Protein AF-A0A812MUP0-F1 (afdb_monomer_lite)

pLDDT: mean 73.09, std 19.51, range [23.52, 96.81]

Structure (mmCIF, N/CA/C/O backbone):
data_AF-A0A812MUP0-F1
#
_entry.id   AF-A0A812MUP0-F1
#
loop_
_atom_site.group_PDB
_atom_site.id
_atom_site.type_symbol
_atom_site.label_atom_id
_atom_site.label_alt_id
_atom_site.label_comp_id
_atom_site.label_asym_id
_atom_site.label_entity_id
_atom_site.label_seq_id
_atom_site.pdbx_PDB_ins_code
_atom_site.Cartn_x
_atom_site.Cartn_y
_atom_site.Cartn_z
_atom_site.occupancy
_atom_site.B_iso_or_equiv
_atom_site.auth_seq_id
_atom_site.auth_comp_id
_atom_site.auth_asym_id
_atom_site.auth_atom_id
_atom_site.pdbx_PDB_model_num
ATOM 1 N N . MET A 1 1 ? 21.883 13.755 46.012 1.00 43.38 1 MET A N 1
ATOM 2 C CA . MET A 1 1 ? 20.594 14.328 45.568 1.00 43.38 1 MET A CA 1
ATOM 3 C C . MET A 1 1 ? 20.343 13.965 44.116 1.00 43.38 1 MET A C 1
ATOM 5 O O . MET A 1 1 ? 21.304 13.904 43.358 1.00 43.38 1 MET A O 1
ATOM 9 N N . GLU A 1 2 ? 19.091 13.709 43.738 1.00 39.81 2 GLU A N 1
ATOM 10 C CA . GLU A 1 2 ? 18.694 13.567 42.329 1.00 39.81 2 GLU A CA 1
ATOM 11 C C . GLU A 1 2 ? 18.745 14.935 41.617 1.00 39.81 2 GLU A C 1
ATOM 13 O O . GLU A 1 2 ? 18.553 15.960 42.284 1.00 39.81 2 GLU A O 1
ATOM 18 N N . PRO A 1 3 ? 19.062 14.989 40.305 1.00 50.59 3 PRO A N 1
ATOM 19 C CA . PRO A 1 3 ? 19.098 16.244 39.559 1.00 50.59 3 PRO A CA 1
ATOM 20 C C . PRO A 1 3 ? 17.724 16.923 39.541 1.00 50.59 3 PRO A C 1
ATOM 22 O O . PRO A 1 3 ? 16.705 16.227 39.544 1.00 50.59 3 PRO A O 1
ATOM 25 N N . PRO A 1 4 ? 17.669 18.268 39.483 1.00 54.47 4 PRO A N 1
ATOM 26 C CA . PRO A 1 4 ? 16.410 18.990 39.400 1.00 54.47 4 PRO A CA 1
ATOM 27 C C . PRO A 1 4 ? 15.641 18.506 38.173 1.00 54.47 4 PRO A C 1
ATOM 29 O O . PRO A 1 4 ? 16.189 18.448 37.070 1.00 54.47 4 PRO A O 1
ATOM 32 N N . CYS A 1 5 ? 14.388 18.108 38.365 1.00 54.19 5 CYS A N 1
ATOM 33 C CA . CYS A 1 5 ? 13.593 17.572 37.275 1.00 54.19 5 CYS A CA 1
ATOM 34 C C . CYS A 1 5 ? 13.221 18.684 36.284 1.00 54.19 5 CYS A C 1
ATOM 36 O O . CYS A 1 5 ? 12.899 19.801 36.686 1.00 54.19 5 CYS A O 1
ATOM 38 N N . ALA A 1 6 ? 13.255 18.379 34.987 1.00 50.84 6 ALA A N 1
ATOM 39 C CA . ALA A 1 6 ? 12.972 19.342 33.929 1.00 50.84 6 ALA A CA 1
ATOM 40 C C . ALA A 1 6 ? 11.845 18.826 33.023 1.00 50.84 6 ALA A C 1
ATOM 42 O O . ALA A 1 6 ? 11.744 17.623 32.778 1.00 50.84 6 ALA A O 1
ATOM 43 N N . TRP A 1 7 ? 10.983 19.726 32.543 1.00 43.50 7 TRP A N 1
ATOM 44 C CA . TRP A 1 7 ? 9.843 19.360 31.693 1.00 43.50 7 TRP A CA 1
ATOM 45 C C . TRP A 1 7 ? 10.206 19.449 30.203 1.00 43.50 7 TRP A C 1
ATOM 47 O O . TRP A 1 7 ? 10.744 20.468 29.761 1.00 43.50 7 TRP A O 1
ATOM 57 N N . ASP A 1 8 ? 9.907 18.389 29.440 1.00 42.91 8 ASP A N 1
ATOM 58 C CA . ASP A 1 8 ? 10.021 18.332 27.976 1.00 42.91 8 ASP A CA 1
ATOM 59 C C . ASP A 1 8 ? 8.611 18.242 27.359 1.00 42.91 8 ASP A C 1
ATOM 61 O O . ASP A 1 8 ? 7.839 17.327 27.646 1.00 42.91 8 ASP A O 1
ATOM 65 N N . HIS A 1 9 ? 8.248 19.219 26.529 1.00 40.03 9 HIS A N 1
ATOM 66 C CA . HIS A 1 9 ? 6.878 19.452 26.055 1.00 40.03 9 HIS A CA 1
ATOM 67 C C . HIS A 1 9 ? 6.419 18.499 24.932 1.00 40.03 9 HIS A C 1
ATOM 69 O O . HIS A 1 9 ? 5.307 18.643 24.424 1.00 40.03 9 HIS A O 1
ATOM 75 N N . LEU A 1 10 ? 7.246 17.530 24.520 1.00 35.38 10 LEU A N 1
ATOM 76 C CA . LEU A 1 10 ? 6.966 16.642 23.381 1.00 35.38 10 LEU A CA 1
ATOM 77 C C . LEU A 1 10 ? 6.375 15.266 23.741 1.00 35.38 10 LEU A C 1
ATOM 79 O O . LEU A 1 10 ? 6.055 14.498 22.834 1.00 35.38 10 LEU A O 1
ATOM 83 N N . VAL A 1 11 ? 6.156 14.947 25.023 1.00 36.50 11 VAL A N 1
ATOM 84 C CA . VAL A 1 11 ? 5.531 13.673 25.435 1.00 36.50 11 VAL A CA 1
ATOM 85 C C . VAL A 1 11 ? 4.128 13.919 25.992 1.00 36.50 11 VAL A C 1
ATOM 87 O O . VAL A 1 11 ? 3.921 14.101 27.189 1.00 36.50 11 VAL A O 1
ATOM 90 N N . ALA A 1 12 ? 3.130 13.916 25.109 1.00 30.41 12 ALA A N 1
ATOM 91 C CA . ALA A 1 12 ? 1.728 13.887 25.508 1.00 30.41 12 ALA A CA 1
ATOM 92 C C . ALA A 1 12 ? 1.325 12.455 25.907 1.00 30.41 12 ALA A C 1
ATOM 94 O O . ALA A 1 12 ? 1.117 11.597 25.049 1.00 30.41 12 ALA A O 1
ATOM 95 N N . GLY A 1 13 ? 1.194 12.199 27.210 1.00 37.12 13 GLY A N 1
ATOM 96 C CA . GLY A 1 13 ? 0.619 10.960 27.740 1.00 37.12 13 GLY A CA 1
ATOM 97 C C . GLY A 1 13 ? 1.237 10.556 29.074 1.00 37.12 13 GLY A C 1
ATOM 98 O O . GLY A 1 13 ? 2.383 10.131 29.112 1.00 37.12 13 GLY A O 1
ATOM 99 N N . LEU A 1 14 ? 0.460 10.705 30.150 1.00 33.75 14 LEU A N 1
ATOM 100 C CA . LEU A 1 14 ? 0.768 10.361 31.544 1.00 33.75 14 LEU A CA 1
ATOM 101 C C . LEU A 1 14 ? 1.883 9.314 31.753 1.00 33.75 14 LEU A C 1
ATOM 103 O O . LEU A 1 14 ? 1.656 8.124 31.530 1.00 33.75 14 LEU A O 1
ATOM 107 N N . LYS A 1 15 ? 3.019 9.758 32.313 1.00 30.95 15 LYS A N 1
ATOM 108 C CA . LYS A 1 15 ? 3.744 9.105 33.422 1.00 30.95 15 LYS A CA 1
ATOM 109 C C . LYS A 1 15 ? 4.860 10.012 33.969 1.00 30.95 15 LYS A C 1
ATOM 111 O O . LYS A 1 15 ? 5.646 10.544 33.199 1.00 30.95 15 LYS A O 1
ATOM 116 N N . SER A 1 16 ? 4.829 10.163 35.298 1.00 33.00 16 SER A N 1
ATOM 117 C CA . SER A 1 16 ? 5.897 10.433 36.281 1.00 33.00 16 SER A CA 1
ATOM 118 C C . SER A 1 16 ? 7.190 11.124 35.840 1.00 33.00 16 SER A C 1
ATOM 120 O O . SER A 1 16 ? 7.868 10.659 34.930 1.00 33.00 16 SER A O 1
ATOM 122 N N . TRP A 1 17 ? 7.589 12.125 36.633 1.00 40.31 17 TRP A N 1
ATOM 123 C CA . TRP A 1 17 ? 8.959 12.618 36.782 1.00 40.31 17 TRP A CA 1
ATOM 124 C C . TRP A 1 17 ? 10.017 11.551 36.492 1.00 40.31 17 TRP A C 1
ATOM 126 O O . TRP A 1 17 ? 10.084 10.528 37.174 1.00 40.31 17 TRP A O 1
ATOM 136 N N . VAL A 1 18 ? 10.850 11.810 35.489 1.00 36.22 18 VAL A N 1
ATOM 137 C CA . VAL A 1 18 ? 12.078 11.056 35.249 1.00 36.22 18 VAL A CA 1
ATOM 138 C C . VAL A 1 18 ? 13.220 12.056 35.432 1.00 36.22 18 VAL A C 1
ATOM 140 O O . VAL A 1 18 ? 13.153 13.128 34.820 1.00 36.22 18 VAL A O 1
ATOM 143 N N . PRO A 1 19 ? 14.245 11.773 36.260 1.00 37.75 19 PRO A N 1
ATOM 144 C CA . PRO A 1 19 ? 15.435 12.618 36.323 1.00 37.75 19 PRO A CA 1
ATOM 145 C C . PRO A 1 19 ? 15.946 12.822 34.898 1.00 37.75 19 PRO A C 1
ATOM 147 O O . PRO A 1 19 ? 16.045 11.852 34.146 1.00 37.75 19 PRO A O 1
ATOM 150 N N . ALA A 1 20 ? 16.186 14.075 34.499 1.00 40.34 20 ALA A N 1
ATOM 151 C CA . ALA A 1 20 ? 16.447 14.418 33.104 1.00 40.34 20 ALA A CA 1
ATOM 152 C C . ALA A 1 20 ? 17.605 13.568 32.553 1.00 40.34 20 ALA A C 1
ATOM 154 O O . ALA A 1 20 ? 18.774 13.840 32.816 1.00 40.34 20 ALA A O 1
ATOM 155 N N . THR A 1 21 ? 17.294 12.533 31.767 1.00 38.62 21 THR A N 1
ATOM 156 C CA . THR A 1 21 ? 18.315 11.660 31.169 1.00 38.62 21 THR A CA 1
ATOM 157 C C . THR A 1 21 ? 19.158 12.411 30.138 1.00 38.62 21 THR A C 1
ATOM 159 O O . THR A 1 21 ? 20.252 11.962 29.800 1.00 38.62 21 THR A O 1
ATOM 162 N N . ARG A 1 22 ? 18.673 13.566 29.645 1.00 42.12 22 ARG A N 1
ATOM 163 C CA . ARG A 1 22 ? 19.412 14.549 28.838 1.00 42.12 22 ARG A CA 1
ATOM 164 C C . ARG A 1 22 ? 18.889 15.965 29.100 1.00 42.12 22 ARG A C 1
ATOM 166 O O . ARG A 1 22 ? 17.697 16.209 28.961 1.00 42.12 22 ARG A O 1
ATOM 173 N N . TRP A 1 23 ? 19.784 16.899 29.419 1.00 47.06 23 TRP A N 1
ATOM 174 C CA . TRP A 1 23 ? 19.474 18.331 29.475 1.00 47.06 23 TRP A CA 1
ATOM 175 C C . TRP A 1 23 ? 19.557 18.923 28.064 1.00 47.06 23 TRP A C 1
ATOM 177 O O . TRP A 1 23 ? 20.552 18.713 27.368 1.00 47.06 23 TRP A O 1
ATOM 187 N N . SER A 1 24 ? 18.526 19.638 27.618 1.00 51.41 24 SER A N 1
ATOM 188 C CA . SER A 1 24 ? 18.479 20.278 26.296 1.00 51.41 24 SER A CA 1
ATOM 189 C C . SER A 1 24 ? 18.140 21.768 26.394 1.00 51.41 24 SER A C 1
ATOM 191 O O . SER A 1 24 ? 17.620 22.238 27.406 1.00 51.41 24 SER A O 1
ATOM 193 N N . ASN A 1 25 ? 18.338 22.511 25.303 1.00 47.09 25 ASN A N 1
ATOM 194 C CA . ASN A 1 25 ? 17.938 23.922 25.219 1.00 47.09 25 ASN A CA 1
ATOM 195 C C . ASN A 1 25 ? 16.405 24.124 25.274 1.00 47.09 25 ASN A C 1
ATOM 197 O O . ASN A 1 25 ? 15.942 25.258 25.267 1.00 47.09 25 ASN A O 1
ATOM 201 N N . ARG A 1 26 ? 15.610 23.044 25.300 1.00 49.38 26 ARG A N 1
ATOM 202 C CA . ARG A 1 26 ? 14.137 23.067 25.339 1.00 49.38 26 ARG A CA 1
ATOM 203 C C . ARG A 1 26 ? 13.549 22.657 26.691 1.00 49.38 26 ARG A C 1
ATOM 205 O O . ARG A 1 26 ? 12.330 22.622 26.829 1.00 49.38 26 ARG A O 1
ATOM 212 N N . THR A 1 27 ? 14.399 22.340 27.663 1.00 58.66 27 THR A N 1
ATOM 213 C CA . THR A 1 27 ? 13.979 21.928 29.007 1.00 58.66 27 THR A CA 1
ATOM 214 C C . THR A 1 27 ? 13.732 23.149 29.890 1.00 58.66 27 THR A C 1
ATOM 216 O O . THR A 1 27 ? 14.514 24.105 29.857 1.00 58.66 27 THR A O 1
ATOM 219 N N . ALA A 1 28 ? 12.646 23.112 30.664 1.00 61.97 28 ALA A N 1
ATOM 220 C CA . ALA A 1 28 ? 12.281 24.165 31.609 1.00 61.97 28 ALA A CA 1
ATOM 221 C C . ALA A 1 28 ? 12.475 23.702 33.061 1.00 61.97 28 ALA A C 1
ATOM 223 O O . ALA A 1 28 ? 12.063 22.593 33.414 1.00 61.97 28 ALA A O 1
ATOM 224 N N . LEU A 1 29 ? 13.071 24.563 33.889 1.00 72.19 29 LEU A N 1
ATOM 225 C CA . LEU A 1 29 ? 13.247 24.368 35.329 1.00 72.19 29 LEU A CA 1
ATOM 226 C C . LEU A 1 29 ? 12.380 25.367 36.102 1.00 72.19 29 LEU A C 1
ATOM 228 O O . LEU A 1 29 ? 12.530 26.575 35.911 1.00 72.19 29 LEU A O 1
ATOM 232 N N . PHE A 1 30 ? 11.514 24.870 36.986 1.00 75.69 30 PHE A N 1
ATOM 233 C CA . PHE A 1 30 ? 10.641 25.695 37.826 1.00 75.69 30 PHE A CA 1
ATOM 234 C C . PHE A 1 30 ? 11.226 25.839 39.230 1.00 75.69 30 PHE A C 1
ATOM 236 O O . PHE A 1 30 ? 11.619 24.849 39.851 1.00 75.69 30 PHE A O 1
ATOM 243 N N . PHE A 1 31 ? 11.282 27.067 39.735 1.00 77.94 31 PHE A N 1
ATOM 244 C CA . PHE A 1 31 ? 11.858 27.360 41.043 1.00 77.94 31 PHE A CA 1
ATOM 245 C C . PHE A 1 31 ? 11.156 28.527 41.732 1.00 77.94 31 PHE A C 1
ATOM 247 O O . PHE A 1 31 ? 10.512 29.361 41.092 1.00 77.94 31 PHE A O 1
ATOM 254 N N . MET A 1 32 ? 11.314 28.589 43.050 1.00 76.56 32 MET A N 1
ATOM 255 C CA . MET A 1 32 ? 10.812 29.661 43.898 1.00 76.56 32 MET A CA 1
ATOM 256 C C . MET A 1 32 ? 11.964 30.221 44.749 1.00 76.56 32 MET A C 1
ATOM 258 O O . MET A 1 32 ? 12.550 29.473 45.537 1.00 76.56 32 MET A O 1
ATOM 262 N N . PRO A 1 33 ? 12.342 31.497 44.569 1.00 77.62 33 PRO A N 1
ATOM 263 C CA . PRO A 1 33 ? 13.448 32.122 45.285 1.00 77.62 33 PRO A CA 1
ATOM 264 C C . PRO A 1 33 ? 13.070 32.397 46.744 1.00 77.62 33 PRO A C 1
ATOM 266 O O . PRO A 1 33 ? 11.939 32.791 47.025 1.00 77.62 33 PRO A O 1
ATOM 269 N N . PHE A 1 34 ? 14.025 32.210 47.659 1.00 77.62 34 PHE A N 1
ATOM 270 C CA . PHE A 1 34 ? 13.847 32.506 49.087 1.00 77.62 34 PHE A CA 1
ATOM 271 C C . PHE A 1 34 ? 14.935 33.424 49.669 1.00 77.62 34 PHE A C 1
ATOM 273 O O . PHE A 1 34 ? 14.705 34.040 50.704 1.00 77.62 34 PHE A O 1
ATOM 280 N N . GLN A 1 35 ? 16.097 33.559 49.017 1.00 75.00 35 GLN A N 1
ATOM 281 C CA . GLN A 1 35 ? 17.171 34.460 49.454 1.00 75.00 35 GLN A CA 1
ATOM 282 C C . GLN A 1 35 ? 17.968 34.973 48.246 1.00 75.00 35 GLN A C 1
ATOM 284 O O . GLN A 1 35 ? 18.260 34.211 47.323 1.00 75.00 35 GLN A O 1
ATOM 289 N N . VAL A 1 36 ? 18.317 36.262 48.241 1.00 68.81 36 VAL A N 1
ATOM 290 C CA . VAL A 1 36 ? 19.101 36.916 47.178 1.00 68.81 36 VAL A CA 1
ATOM 291 C C . VAL A 1 36 ? 20.278 37.637 47.829 1.00 68.81 36 VAL A C 1
ATOM 293 O O . VAL A 1 36 ? 20.072 38.620 48.534 1.00 68.81 36 VAL A O 1
ATOM 296 N N . GLU A 1 37 ? 21.502 37.159 47.606 1.00 59.34 37 GLU A N 1
ATOM 297 C CA . GLU A 1 37 ? 22.723 37.746 48.174 1.00 59.34 37 GLU A CA 1
ATOM 298 C C . GLU A 1 37 ? 23.852 37.756 47.134 1.00 59.34 37 GLU A C 1
ATOM 300 O O . GLU A 1 37 ? 24.131 36.746 46.489 1.00 59.34 37 GLU A O 1
ATOM 305 N N . GLY A 1 38 ? 24.514 38.906 46.957 1.00 54.09 38 GLY A N 1
ATOM 306 C CA . GLY A 1 38 ? 25.781 39.003 46.215 1.00 54.09 38 GLY A CA 1
ATOM 307 C C . GLY A 1 38 ? 25.756 38.526 44.753 1.00 54.09 38 GLY A C 1
ATOM 308 O O . GLY A 1 38 ? 26.736 37.945 44.296 1.00 54.09 38 GLY A O 1
ATOM 309 N N . GLY A 1 39 ? 24.651 38.727 44.021 1.00 57.06 39 GLY A N 1
ATOM 310 C CA . GLY A 1 39 ? 24.515 38.293 42.617 1.00 57.06 39 GLY A CA 1
ATOM 311 C C . GLY A 1 39 ? 24.200 36.799 42.432 1.00 57.06 39 GLY A C 1
ATOM 312 O O . GLY A 1 39 ? 24.168 36.306 41.299 1.00 57.06 39 GLY A O 1
ATOM 313 N N . ALA A 1 40 ? 23.942 36.082 43.533 1.00 61.41 40 ALA A N 1
ATOM 314 C CA . ALA A 1 40 ? 23.441 34.715 43.551 1.00 61.41 40 ALA A CA 1
ATOM 315 C C . ALA A 1 40 ? 22.028 34.656 44.157 1.00 61.41 40 ALA A C 1
ATOM 317 O O . ALA A 1 40 ? 21.716 35.347 45.130 1.00 61.41 40 ALA A O 1
ATOM 318 N N . VAL A 1 41 ? 21.163 33.811 43.590 1.00 75.19 41 VAL A N 1
ATOM 319 C CA . VAL A 1 41 ? 19.790 33.606 44.086 1.00 75.19 41 VAL A CA 1
ATOM 320 C C . VAL A 1 41 ? 19.639 32.180 44.586 1.00 75.19 41 VAL A C 1
ATOM 322 O O . VAL A 1 41 ? 19.774 31.236 43.807 1.00 75.19 41 VAL A O 1
ATOM 325 N N . SER A 1 42 ? 19.324 32.027 45.869 1.00 80.81 42 SER A N 1
ATOM 326 C CA . SER A 1 42 ? 18.974 30.744 46.470 1.00 80.81 42 SER A CA 1
ATOM 327 C C . SER A 1 42 ? 17.472 30.505 46.338 1.00 80.81 42 SER A C 1
ATOM 329 O O . SER A 1 42 ? 16.645 31.352 46.692 1.00 80.81 42 SER A O 1
ATOM 331 N N . ALA A 1 43 ? 17.117 29.345 45.802 1.00 81.69 43 ALA A N 1
ATOM 332 C CA . ALA A 1 43 ? 15.751 28.974 45.479 1.00 81.69 43 ALA A CA 1
ATOM 333 C C . ALA A 1 43 ? 15.468 27.506 45.795 1.00 81.69 43 ALA A C 1
ATOM 335 O O . ALA A 1 43 ? 16.378 26.687 45.904 1.00 81.69 43 ALA A O 1
ATOM 336 N N . HIS A 1 44 ? 14.193 27.161 45.889 1.00 77.75 44 HIS A N 1
ATOM 337 C CA . HIS A 1 44 ? 13.744 25.777 45.918 1.00 77.75 44 HIS A CA 1
ATOM 338 C C . HIS A 1 44 ? 13.162 25.355 44.568 1.00 77.75 44 HIS A C 1
ATOM 340 O O . HIS A 1 44 ? 12.548 26.168 43.877 1.00 77.75 44 HIS A O 1
ATOM 346 N N . VAL A 1 45 ? 13.320 24.082 44.200 1.00 75.06 45 VAL A N 1
ATOM 347 C CA . VAL A 1 45 ? 12.662 23.496 43.017 1.00 75.06 45 VAL A CA 1
ATOM 348 C C . VAL A 1 45 ? 11.154 23.375 43.267 1.00 75.06 45 VAL A C 1
ATOM 350 O O . VAL A 1 45 ? 10.733 23.013 44.365 1.00 75.06 45 VAL A O 1
ATOM 353 N N . VAL A 1 46 ? 10.334 23.646 42.248 1.00 69.44 46 VAL A N 1
ATOM 354 C CA . VAL A 1 46 ? 8.867 23.518 42.317 1.00 69.44 46 VAL A CA 1
ATOM 355 C C . VAL A 1 46 ? 8.384 22.346 41.456 1.00 69.44 46 VAL A C 1
ATOM 357 O O . VAL A 1 46 ? 8.791 22.206 40.302 1.00 69.44 46 VAL A O 1
ATOM 360 N N . ASP A 1 47 ? 7.492 21.518 42.010 1.00 63.97 47 ASP A N 1
ATOM 361 C CA . ASP A 1 47 ? 6.863 20.385 41.316 1.00 63.97 47 ASP A CA 1
ATOM 362 C C . ASP A 1 47 ? 5.795 20.891 40.318 1.00 63.97 47 ASP A C 1
ATOM 364 O O . ASP A 1 47 ? 4.759 21.429 40.709 1.00 63.97 47 ASP A O 1
ATOM 368 N N . ALA A 1 48 ? 6.056 20.730 39.017 1.00 57.34 48 ALA A N 1
ATOM 369 C CA . ALA A 1 48 ? 5.176 21.135 37.919 1.00 57.34 48 ALA A CA 1
ATOM 370 C C . ALA A 1 48 ? 4.347 19.980 37.307 1.00 57.34 48 ALA A C 1
ATOM 372 O O . ALA A 1 48 ? 3.807 20.142 36.212 1.00 57.34 48 ALA A O 1
ATOM 373 N N . SER A 1 49 ? 4.216 18.822 37.977 1.00 53.75 49 SER A N 1
ATOM 374 C CA . SER A 1 49 ? 3.491 17.643 37.444 1.00 53.75 49 SER A CA 1
ATOM 375 C C . SER A 1 49 ? 2.050 17.926 37.047 1.00 53.75 49 SER A C 1
ATOM 377 O O . SER A 1 49 ? 1.493 17.252 36.181 1.00 53.75 49 SER A O 1
ATOM 379 N N . PHE A 1 50 ? 1.426 18.886 37.729 1.00 50.78 50 PHE A N 1
ATOM 380 C CA . PHE A 1 50 ? 0.037 19.270 37.536 1.00 50.78 50 PHE A CA 1
ATOM 381 C C . PHE A 1 50 ? -0.098 20.796 37.636 1.00 50.78 50 PHE A C 1
ATOM 383 O O . PHE A 1 50 ? 0.424 21.379 38.587 1.00 50.78 50 PHE A O 1
ATOM 390 N N . PRO A 1 51 ? -0.874 21.461 36.755 1.00 46.84 51 PRO A N 1
ATOM 391 C CA . PRO A 1 51 ? -1.131 22.905 36.853 1.00 46.84 51 PRO A CA 1
ATOM 392 C C . PRO A 1 51 ? -1.724 23.331 38.209 1.00 46.84 51 PRO A C 1
ATOM 394 O O . PRO A 1 51 ? -1.455 24.423 38.698 1.00 46.84 51 PRO A O 1
ATOM 397 N N . ILE A 1 52 ? -2.480 22.432 38.854 1.00 46.97 52 ILE A N 1
ATOM 398 C CA . ILE A 1 52 ? -3.072 22.602 40.193 1.00 46.97 52 ILE A CA 1
ATOM 399 C C . ILE A 1 52 ? -1.993 22.817 41.276 1.00 46.97 52 ILE A C 1
ATOM 401 O O . ILE A 1 52 ? -2.228 23.537 42.243 1.00 46.97 52 ILE A O 1
ATOM 405 N N . GLN A 1 53 ? -0.791 22.254 41.104 1.00 50.53 53 GLN A N 1
ATOM 406 C CA . GLN A 1 53 ? 0.320 22.335 42.066 1.00 50.53 53 GLN A CA 1
ATOM 407 C C . GLN A 1 53 ? 1.209 23.578 41.887 1.00 50.53 53 GLN A C 1
ATOM 409 O O . GLN A 1 53 ? 2.070 23.833 42.726 1.00 50.53 53 GLN A O 1
ATOM 414 N N . LEU A 1 54 ? 0.937 24.394 40.861 1.00 51.75 54 LEU A N 1
ATOM 415 C CA . LEU A 1 54 ? 1.536 25.716 40.632 1.00 51.75 54 LEU A CA 1
ATOM 416 C C . LEU A 1 54 ? 0.701 26.856 41.263 1.00 51.75 54 LEU A C 1
ATOM 418 O O . LEU A 1 54 ? 0.840 28.011 40.868 1.00 51.75 54 LEU A O 1
ATOM 422 N N . GLY A 1 55 ? -0.189 26.539 42.218 1.00 49.81 55 GLY A N 1
ATOM 423 C CA . GLY A 1 55 ? -1.013 27.519 42.946 1.00 49.81 55 GLY A CA 1
ATOM 424 C C . GLY A 1 55 ? -2.318 27.926 42.246 1.00 49.81 55 GLY A C 1
ATOM 425 O O . GLY A 1 55 ? -2.801 29.036 42.447 1.00 49.81 55 GLY A O 1
ATOM 426 N N . CYS A 1 56 ? -2.890 27.058 41.402 1.00 48.66 56 CYS A N 1
ATOM 427 C CA . CYS A 1 56 ? -4.088 27.372 40.604 1.00 48.66 56 CYS A CA 1
ATOM 428 C C . CYS A 1 56 ? -5.429 26.966 41.252 1.00 48.66 56 CYS A C 1
ATOM 430 O O . CYS A 1 56 ? -6.470 27.127 40.612 1.00 48.66 56 CYS A O 1
ATOM 432 N N . ASP A 1 57 ? -5.428 26.453 42.485 1.00 42.50 57 ASP A N 1
ATOM 433 C CA . ASP A 1 57 ? -6.640 26.029 43.199 1.00 42.50 57 ASP A CA 1
ATOM 434 C C . ASP A 1 57 ? -7.057 27.061 44.260 1.00 42.50 57 ASP A C 1
ATOM 436 O O . ASP A 1 57 ? -6.216 27.572 45.001 1.00 42.50 57 ASP A O 1
ATOM 440 N N . LYS A 1 58 ? -8.358 27.363 44.370 1.00 44.75 58 LYS A N 1
ATOM 441 C CA . LYS A 1 58 ? -8.872 28.352 45.342 1.00 44.75 58 LYS A CA 1
ATOM 442 C C . LYS A 1 58 ? -8.660 27.906 46.795 1.00 44.75 58 LYS A C 1
ATOM 444 O O . LYS A 1 58 ? -8.625 28.760 47.680 1.00 44.75 58 LYS A O 1
ATOM 449 N N . GLU A 1 59 ? -8.484 26.604 47.031 1.00 45.31 59 GLU A N 1
ATOM 450 C CA . GLU A 1 59 ? -8.321 26.021 48.369 1.00 45.31 59 GLU A CA 1
ATOM 451 C C . GLU A 1 59 ? -6.862 25.712 48.760 1.00 45.31 59 GLU A C 1
ATOM 453 O O . GLU A 1 59 ? -6.572 25.534 49.943 1.00 45.31 59 GLU A O 1
ATOM 458 N N . ARG A 1 60 ? -5.903 25.715 47.818 1.00 48.44 60 ARG A N 1
ATOM 459 C CA . ARG A 1 60 ? -4.465 25.529 48.107 1.00 48.44 60 ARG A CA 1
ATOM 460 C C . ARG A 1 60 ? -3.653 26.731 47.639 1.00 48.44 60 ARG A C 1
ATOM 462 O O . ARG A 1 60 ? -3.321 26.854 46.466 1.00 48.44 60 ARG A O 1
ATOM 469 N N . ARG A 1 61 ? -3.292 27.599 48.589 1.00 48.84 61 ARG A N 1
ATOM 470 C CA . ARG A 1 61 ? -2.588 28.868 48.326 1.00 48.84 61 ARG A CA 1
ATOM 471 C C . ARG A 1 61 ? -1.078 28.754 48.080 1.00 48.84 61 ARG A C 1
ATOM 473 O O . ARG A 1 61 ? -0.490 29.756 47.699 1.00 48.84 61 ARG A O 1
ATOM 480 N N . GLN A 1 62 ? -0.445 27.596 48.287 1.00 55.38 62 GLN A N 1
ATOM 481 C CA . GLN A 1 62 ? 1.016 27.473 48.175 1.00 55.38 62 GLN A CA 1
ATOM 482 C C . GLN A 1 62 ? 1.439 26.349 47.209 1.00 55.38 62 GLN A C 1
ATOM 484 O O . GLN A 1 62 ? 0.911 25.236 47.311 1.00 55.38 62 GLN A O 1
ATOM 489 N N . PRO A 1 63 ? 2.363 26.623 46.262 1.00 60.03 63 PRO A N 1
ATOM 490 C CA . PRO A 1 63 ? 2.903 25.614 45.357 1.00 60.03 63 PRO A CA 1
ATOM 491 C C . PRO A 1 63 ? 3.696 24.558 46.135 1.00 60.03 63 PRO A C 1
ATOM 493 O O . PRO A 1 63 ? 4.288 24.849 47.173 1.00 60.03 63 PRO A O 1
ATOM 496 N N . LYS A 1 64 ? 3.720 23.314 45.645 1.00 62.84 64 LYS A N 1
ATOM 497 C CA . LYS A 1 64 ? 4.469 22.239 46.311 1.00 62.84 64 LYS A CA 1
ATOM 498 C C . LYS A 1 64 ? 5.965 22.403 46.027 1.00 62.84 64 LYS A C 1
ATOM 500 O O . LYS A 1 64 ? 6.443 22.105 44.933 1.00 62.84 64 LYS A O 1
ATOM 505 N N . VAL A 1 65 ? 6.683 22.890 47.030 1.00 63.34 65 VAL A N 1
ATOM 506 C CA . VAL A 1 65 ? 8.129 23.103 47.005 1.00 63.34 65 VAL A CA 1
ATOM 507 C C . VAL A 1 65 ? 8.852 21.800 47.346 1.00 63.34 65 VAL A C 1
ATOM 509 O O . VAL A 1 65 ? 8.450 21.093 48.268 1.00 63.34 65 VAL A O 1
ATOM 512 N N . MET A 1 66 ? 9.901 21.463 46.601 1.00 65.44 66 MET A N 1
ATOM 513 C CA . MET A 1 66 ? 10.774 20.331 46.908 1.00 65.44 66 MET A CA 1
ATOM 514 C C . MET A 1 66 ? 11.918 20.767 47.834 1.00 65.44 66 MET A C 1
ATOM 516 O O . MET A 1 66 ? 12.415 21.891 47.738 1.00 65.44 66 MET A O 1
ATOM 520 N N . ASP A 1 67 ? 12.430 19.844 48.651 1.00 64.62 67 ASP A N 1
ATOM 521 C CA . ASP A 1 67 ? 13.592 20.090 49.528 1.00 64.62 67 ASP A CA 1
ATOM 522 C C . ASP A 1 67 ? 14.905 20.330 48.756 1.00 64.62 67 ASP A C 1
ATOM 524 O O . ASP A 1 67 ? 15.941 20.664 49.330 1.00 64.62 67 ASP A O 1
ATOM 528 N N . THR A 1 68 ? 14.881 20.181 47.430 1.00 70.38 68 THR A N 1
ATOM 529 C CA . THR A 1 68 ? 16.025 20.419 46.551 1.00 70.38 68 THR A CA 1
ATOM 530 C C . THR A 1 68 ? 16.332 21.912 46.441 1.00 70.38 68 THR A C 1
ATOM 532 O O . THR A 1 68 ? 15.540 22.687 45.898 1.00 70.38 68 THR A O 1
ATOM 535 N N . ARG A 1 69 ? 17.516 22.306 46.924 1.00 75.56 69 ARG A N 1
ATOM 536 C CA . ARG A 1 69 ? 18.019 23.685 46.866 1.00 75.56 69 ARG A CA 1
ATOM 537 C C . ARG A 1 69 ? 18.733 23.966 45.548 1.00 75.56 69 ARG A C 1
ATOM 539 O O . ARG A 1 69 ? 19.531 23.152 45.081 1.00 75.56 69 ARG A O 1
ATOM 546 N N . LEU A 1 70 ? 18.470 25.141 44.994 1.00 76.44 70 LEU A N 1
ATOM 547 C CA . LEU A 1 70 ? 19.080 25.696 43.794 1.00 76.44 70 LEU A CA 1
ATOM 548 C C . LEU A 1 70 ? 19.829 26.985 44.133 1.00 76.44 70 LEU A C 1
ATOM 550 O O . LEU A 1 70 ? 19.320 27.808 44.887 1.00 76.44 70 LEU A O 1
ATOM 554 N N . GLN A 1 71 ? 20.986 27.189 43.514 1.00 79.69 71 GLN A N 1
ATOM 555 C CA . GLN A 1 71 ? 21.712 28.452 43.518 1.00 79.69 71 GLN A CA 1
ATOM 556 C C . GLN A 1 71 ? 21.882 28.930 42.077 1.00 79.69 71 GLN A C 1
ATOM 558 O O . GLN A 1 71 ? 22.517 28.264 41.259 1.00 79.69 71 GLN A O 1
ATOM 563 N N . LEU A 1 72 ? 21.293 30.074 41.747 1.00 73.50 72 LEU A N 1
ATOM 564 C CA . LEU A 1 72 ? 21.339 30.650 40.408 1.00 73.50 72 LEU A CA 1
ATOM 565 C C . LEU A 1 72 ? 22.458 31.691 40.327 1.00 73.50 72 LEU A C 1
ATOM 567 O O . LEU A 1 72 ? 22.516 32.588 41.167 1.00 73.50 72 LEU A O 1
ATOM 571 N N . LEU A 1 73 ? 23.319 31.585 39.314 1.00 68.62 73 LEU A N 1
ATOM 572 C CA . LEU A 1 73 ? 24.467 32.473 39.096 1.00 68.62 73 LEU A CA 1
ATOM 573 C C . LEU A 1 73 ? 24.340 33.245 37.771 1.00 68.62 73 LEU A C 1
ATOM 575 O O . LEU A 1 73 ? 23.838 32.707 36.779 1.00 68.62 73 LEU A O 1
ATOM 579 N N . GLY A 1 74 ? 24.851 34.483 37.742 1.00 64.06 74 GLY A N 1
ATOM 580 C CA . GLY A 1 74 ? 24.857 35.356 36.555 1.00 64.06 74 GLY A CA 1
ATOM 581 C C . GLY A 1 74 ? 23.710 36.372 36.507 1.00 64.06 74 GLY A C 1
ATOM 582 O O . GLY A 1 74 ? 23.226 36.698 35.426 1.00 64.06 74 GLY A O 1
ATOM 583 N N . ILE A 1 75 ? 23.248 36.835 37.672 1.00 60.41 75 ILE A N 1
ATOM 584 C CA . ILE A 1 75 ? 22.048 37.659 37.847 1.00 60.41 75 ILE A CA 1
ATOM 585 C C . ILE A 1 75 ? 22.462 38.987 38.478 1.00 60.41 75 ILE A C 1
ATOM 587 O O . ILE A 1 75 ? 22.316 39.172 39.684 1.00 60.41 75 ILE A O 1
ATOM 591 N N . ASN A 1 76 ? 23.002 39.909 37.686 1.00 51.25 76 ASN A N 1
ATOM 592 C CA . ASN A 1 76 ? 23.469 41.172 38.261 1.00 51.25 76 ASN A CA 1
ATOM 593 C C . ASN A 1 76 ? 22.382 42.256 38.368 1.00 51.25 76 ASN A C 1
ATOM 595 O O . ASN A 1 76 ? 22.610 43.207 39.095 1.00 51.25 76 ASN A O 1
ATOM 599 N N . ASP A 1 77 ? 21.185 42.073 37.783 1.00 52.72 77 ASP A N 1
ATOM 600 C CA . ASP A 1 77 ? 20.149 43.130 37.763 1.00 52.72 77 ASP A CA 1
ATOM 601 C C . ASP A 1 77 ? 18.685 42.652 37.929 1.00 52.72 77 ASP A C 1
ATOM 603 O O . ASP A 1 77 ? 17.753 43.433 37.739 1.00 52.72 77 ASP A O 1
ATOM 607 N N . MET A 1 78 ? 18.416 41.382 38.272 1.00 57.72 78 MET A N 1
ATOM 608 C CA . MET A 1 78 ? 17.023 40.901 38.391 1.00 57.72 78 MET A CA 1
ATOM 609 C C . MET A 1 78 ? 16.515 40.893 39.834 1.00 57.72 78 MET A C 1
ATOM 611 O O . MET A 1 78 ? 17.027 40.165 40.683 1.00 57.72 78 MET A O 1
ATOM 615 N N . GLN A 1 79 ? 15.440 41.643 40.088 1.00 60.78 79 GLN A N 1
ATOM 616 C CA . GLN A 1 79 ? 14.711 41.596 41.355 1.00 60.78 79 GLN A CA 1
ATOM 617 C C . GLN A 1 79 ? 13.723 40.425 41.367 1.00 60.78 79 GLN A C 1
ATOM 619 O O . GLN A 1 79 ? 12.684 40.447 40.702 1.00 60.78 79 GLN A O 1
ATOM 624 N N . PHE A 1 80 ? 14.040 39.396 42.149 1.00 67.62 80 PHE A N 1
ATOM 625 C CA . PHE A 1 80 ? 13.138 38.280 42.404 1.00 67.62 80 PHE A CA 1
ATOM 626 C C . PHE A 1 80 ? 12.197 38.597 43.566 1.00 67.62 80 PHE A C 1
ATOM 628 O O . PHE A 1 80 ? 12.625 39.019 44.635 1.00 67.62 80 PHE A O 1
ATOM 635 N N . GLN A 1 81 ? 10.906 38.354 43.361 1.00 63.31 81 GLN A N 1
ATOM 636 C CA . GLN A 1 81 ? 9.912 38.401 44.434 1.00 63.31 81 GLN A CA 1
ATOM 637 C C . GLN A 1 81 ? 9.854 37.054 45.156 1.00 63.31 81 GLN A C 1
ATOM 639 O O . GLN A 1 81 ? 9.738 36.018 44.496 1.00 63.31 81 GLN A O 1
ATOM 644 N N . SER A 1 82 ? 9.915 37.092 46.490 1.00 62.75 82 SER A N 1
ATOM 645 C CA . SER A 1 82 ? 9.692 35.919 47.342 1.00 62.75 82 SER A CA 1
ATOM 646 C C . SER A 1 82 ? 8.295 35.337 47.095 1.00 62.75 82 SER A C 1
ATOM 648 O O . SER A 1 82 ? 7.370 36.074 46.754 1.00 62.75 82 SER A O 1
ATOM 650 N N . GLU A 1 83 ? 8.159 34.019 47.239 1.00 61.66 83 GLU A N 1
ATOM 651 C CA . GLU A 1 83 ? 6.903 33.262 47.065 1.00 61.66 83 GLU A CA 1
ATOM 652 C C . GLU A 1 83 ? 6.290 33.273 45.649 1.00 61.66 83 GLU A C 1
ATOM 654 O O . GLU A 1 83 ? 5.172 32.801 45.441 1.00 61.66 83 GLU A O 1
ATOM 659 N N . VAL A 1 84 ? 7.024 33.753 44.639 1.00 67.12 84 VAL A N 1
ATOM 660 C CA . VAL A 1 84 ? 6.605 33.689 43.230 1.00 67.12 84 VAL A CA 1
ATOM 661 C C . VAL A 1 84 ? 7.354 32.579 42.497 1.00 67.12 84 VAL A C 1
ATOM 663 O O . VAL A 1 84 ? 8.569 32.444 42.631 1.00 67.12 84 VAL A O 1
ATOM 666 N N . VAL A 1 85 ? 6.641 31.800 41.678 1.00 70.50 85 VAL A N 1
ATOM 667 C CA . VAL A 1 85 ? 7.246 30.742 40.857 1.00 70.50 85 VAL A CA 1
ATOM 668 C C . VAL A 1 85 ? 7.785 31.322 39.549 1.00 70.50 85 VAL A C 1
ATOM 670 O O . VAL A 1 85 ? 7.080 32.007 38.804 1.00 70.50 85 VAL A O 1
ATOM 673 N N . TYR A 1 86 ? 9.035 30.999 39.243 1.00 72.44 86 TYR A N 1
ATOM 674 C CA . TYR A 1 86 ? 9.707 31.353 37.998 1.00 72.44 86 TYR A CA 1
ATOM 675 C C . TYR A 1 86 ? 10.075 30.089 37.219 1.00 72.44 86 TYR A C 1
ATOM 677 O O . TYR A 1 86 ? 10.285 29.023 37.800 1.00 72.44 86 TYR A O 1
ATOM 685 N N . ALA A 1 87 ? 10.172 30.214 35.898 1.00 72.62 87 ALA A N 1
ATOM 686 C CA . ALA A 1 87 ? 10.627 29.164 34.998 1.00 72.62 87 ALA A CA 1
ATOM 687 C C . ALA A 1 87 ? 11.849 29.641 34.202 1.00 72.62 87 ALA A C 1
ATOM 689 O O . ALA A 1 87 ? 11.789 30.672 33.531 1.00 72.62 87 ALA A O 1
ATOM 690 N N . ILE A 1 88 ? 12.951 28.891 34.254 1.00 72.38 88 ILE A N 1
ATOM 691 C CA . ILE A 1 88 ? 14.117 29.099 33.384 1.00 72.38 88 ILE A CA 1
ATOM 692 C C . ILE A 1 88 ? 14.032 28.123 32.219 1.00 72.38 88 ILE A C 1
ATOM 694 O O . ILE A 1 88 ? 13.932 26.916 32.431 1.00 72.38 88 ILE A O 1
ATOM 698 N N . VAL A 1 89 ? 14.126 28.642 30.998 1.00 64.56 89 VAL A N 1
ATOM 699 C CA . VAL A 1 89 ? 14.151 27.853 29.765 1.00 64.56 89 VAL A CA 1
ATOM 700 C C . VAL A 1 89 ? 15.511 28.013 29.099 1.00 64.56 89 VAL A C 1
ATOM 702 O O . VAL A 1 89 ? 16.023 29.126 28.976 1.00 64.56 89 VAL A O 1
ATOM 705 N N . GLY A 1 90 ? 16.102 26.899 28.668 1.00 56.72 90 GLY A N 1
ATOM 706 C CA . GLY A 1 90 ? 17.362 26.910 27.922 1.00 56.72 90 GLY A CA 1
ATOM 707 C C . GLY A 1 90 ? 18.619 27.104 28.778 1.00 56.72 90 GLY A C 1
ATOM 708 O O . GLY A 1 90 ? 19.662 27.478 28.242 1.00 56.72 90 GLY A O 1
ATOM 709 N N . CYS A 1 91 ? 18.555 26.852 30.092 1.00 60.56 91 CYS A N 1
ATOM 710 C CA . CYS A 1 91 ? 19.746 26.826 30.945 1.00 60.56 91 CYS A CA 1
ATOM 711 C C . CYS A 1 91 ? 20.638 25.611 30.663 1.00 60.56 91 CYS A C 1
ATOM 713 O O . CYS A 1 91 ? 20.190 24.572 30.176 1.00 60.56 91 CYS A O 1
ATOM 715 N N . GLN A 1 92 ? 21.919 25.740 31.009 1.00 63.56 92 GLN A N 1
ATOM 716 C CA . GLN A 1 92 ? 22.836 24.602 31.056 1.00 63.56 92 GLN A CA 1
ATOM 717 C C . GLN A 1 92 ? 22.420 23.617 32.167 1.00 63.56 92 GLN A C 1
ATOM 719 O O . GLN A 1 92 ? 21.755 24.033 33.119 1.00 63.56 92 GLN A O 1
ATOM 724 N N . PRO A 1 93 ? 22.813 22.331 32.069 1.00 63.38 93 PRO A N 1
ATOM 725 C CA . PRO A 1 93 ? 22.509 21.350 33.103 1.00 63.38 93 PRO A CA 1
ATOM 726 C C . PRO A 1 93 ? 22.962 21.819 34.499 1.00 63.38 93 PRO A C 1
ATOM 728 O O . PRO A 1 93 ? 24.124 22.213 34.636 1.00 63.38 93 PRO A O 1
ATOM 731 N N . PRO A 1 94 ? 22.085 21.768 35.523 1.00 68.62 94 PRO A N 1
ATOM 732 C CA . PRO A 1 94 ? 22.425 22.037 36.909 1.00 68.62 94 PRO A CA 1
ATOM 733 C C . PRO A 1 94 ? 23.560 21.130 37.361 1.00 68.62 94 PRO A C 1
ATOM 735 O O . PRO A 1 94 ? 23.559 19.930 37.080 1.00 68.62 94 PRO A O 1
ATOM 738 N N . VAL A 1 95 ? 24.510 21.692 38.096 1.00 69.12 95 VAL A N 1
ATOM 739 C CA . VAL A 1 95 ? 25.652 20.955 38.640 1.00 69.12 95 VAL A CA 1
ATOM 740 C C . VAL A 1 95 ? 25.525 20.917 40.154 1.00 69.12 95 VAL A C 1
ATOM 742 O O . VAL A 1 95 ? 25.330 21.951 40.784 1.00 69.12 95 VAL A O 1
ATOM 745 N N . LEU A 1 96 ? 25.619 19.732 40.753 1.00 64.44 96 LEU A N 1
ATOM 746 C CA . LEU A 1 96 ? 25.553 19.590 42.204 1.00 64.44 96 LEU A CA 1
ATOM 747 C C . LEU A 1 96 ? 26.868 20.067 42.836 1.00 64.44 96 LEU A C 1
ATOM 749 O O . LEU A 1 96 ? 27.932 19.536 42.518 1.00 64.44 96 LEU A O 1
ATOM 753 N N . HIS A 1 97 ? 26.789 21.036 43.745 1.00 61.59 97 HIS A N 1
ATOM 754 C CA . HIS A 1 97 ? 27.908 21.509 44.552 1.00 61.59 97 HIS A CA 1
ATOM 755 C C . HIS A 1 97 ? 27.550 21.396 46.040 1.00 61.59 97 HIS A C 1
ATOM 757 O O . HIS A 1 97 ? 26.732 22.156 46.559 1.00 61.59 97 HIS A O 1
ATOM 763 N N . GLY A 1 98 ? 28.143 20.417 46.730 1.00 72.75 98 GLY A N 1
ATOM 764 C CA . GLY A 1 98 ? 27.724 20.048 48.087 1.00 72.75 98 GLY A CA 1
ATOM 765 C C . GLY A 1 98 ? 26.263 19.586 48.102 1.00 72.75 98 GLY A C 1
ATOM 766 O O . GLY A 1 98 ? 25.885 18.726 47.308 1.00 72.75 98 GLY A O 1
ATOM 767 N N . ASP A 1 99 ? 25.446 20.214 48.952 1.00 69.94 99 ASP A N 1
ATOM 768 C CA . ASP A 1 99 ? 24.000 19.971 49.057 1.00 69.94 99 ASP A CA 1
ATOM 769 C C . ASP A 1 99 ? 23.159 21.029 48.318 1.00 69.94 99 ASP A C 1
ATOM 771 O O . ASP A 1 99 ? 22.014 21.310 48.677 1.00 69.94 99 ASP A O 1
ATOM 775 N N . THR A 1 100 ? 23.694 21.673 47.281 1.00 68.94 100 THR A N 1
ATOM 776 C CA . THR A 1 100 ? 22.936 22.659 46.495 1.00 68.94 100 THR A CA 1
ATOM 777 C C . THR A 1 100 ? 23.246 22.531 45.009 1.00 68.94 100 THR A C 1
ATOM 779 O O . THR A 1 100 ? 24.390 22.350 44.596 1.00 68.94 100 THR A O 1
ATOM 782 N N . TRP A 1 101 ? 22.208 22.591 44.182 1.00 73.50 101 TRP A N 1
ATOM 783 C CA . TRP A 1 101 ? 22.333 22.533 42.732 1.00 73.50 101 TRP A CA 1
ATOM 784 C C . TRP A 1 101 ? 22.599 23.922 42.167 1.00 73.50 101 TRP A C 1
ATOM 786 O O . TRP A 1 101 ? 21.776 24.820 42.296 1.00 73.50 101 TRP A O 1
ATOM 796 N N . VAL A 1 102 ? 23.731 24.104 41.505 1.00 74.81 102 VAL A N 1
ATOM 797 C CA . VAL A 1 102 ? 24.116 25.378 40.903 1.00 74.81 102 VAL A CA 1
ATOM 798 C C . VAL A 1 102 ? 23.644 25.422 39.454 1.00 74.81 102 VAL A C 1
ATOM 800 O O . VAL A 1 102 ? 23.930 24.512 38.671 1.00 74.81 102 VAL A O 1
ATOM 803 N N . VAL A 1 103 ? 22.935 26.487 39.080 1.00 72.88 103 VAL A N 1
ATOM 804 C CA . VAL A 1 103 ? 22.430 26.715 37.720 1.00 72.88 103 VAL A CA 1
ATOM 805 C C . VAL A 1 103 ? 22.958 28.042 37.198 1.00 72.88 103 VAL A C 1
ATOM 807 O O . VAL A 1 103 ? 22.776 29.093 37.809 1.00 72.88 103 VAL A O 1
ATOM 810 N N . LEU A 1 104 ? 23.600 27.998 36.033 1.00 69.06 104 LEU A N 1
ATOM 811 C CA . LEU A 1 104 ? 24.028 29.196 35.317 1.00 69.06 104 LEU A CA 1
ATOM 812 C C . LEU A 1 104 ? 22.874 29.717 34.463 1.00 69.06 104 LEU A C 1
ATOM 814 O O . LEU A 1 104 ? 22.314 28.971 33.650 1.00 69.06 104 LEU A O 1
ATOM 818 N N . MET A 1 105 ? 22.539 30.996 34.628 1.00 66.06 105 MET A N 1
ATOM 819 C CA . MET A 1 105 ? 21.502 31.626 33.819 1.00 66.06 105 MET A CA 1
ATOM 820 C C . MET A 1 105 ? 21.909 31.667 32.336 1.00 66.06 105 MET A C 1
ATOM 822 O O . MET A 1 105 ? 23.065 31.967 32.018 1.00 66.06 105 MET A O 1
ATOM 826 N N . PRO A 1 106 ? 20.988 31.352 31.405 1.00 61.16 106 PRO A N 1
ATOM 827 C CA . PRO A 1 106 ? 21.275 31.440 29.980 1.00 61.16 106 PRO A CA 1
ATOM 828 C C . PRO A 1 106 ? 21.499 32.899 29.558 1.00 61.16 106 PRO A C 1
ATOM 830 O O . PRO A 1 106 ? 20.860 33.811 30.081 1.00 61.16 106 PRO A O 1
ATOM 833 N N . ARG A 1 107 ? 22.379 33.127 28.571 1.00 56.59 107 ARG A N 1
ATOM 834 C CA . ARG A 1 107 ? 22.470 34.437 27.903 1.00 56.59 107 ARG A CA 1
ATOM 835 C C . ARG A 1 107 ? 21.155 34.690 27.158 1.00 56.59 107 ARG A C 1
ATOM 837 O O . ARG A 1 107 ? 20.715 33.813 26.416 1.00 56.59 107 ARG A O 1
ATOM 844 N N . ILE A 1 108 ? 20.544 35.857 27.368 1.00 52.03 108 ILE A N 1
ATOM 845 C CA . ILE A 1 108 ? 19.252 36.222 26.765 1.00 52.03 108 ILE A CA 1
ATOM 846 C C . ILE A 1 108 ? 19.384 36.163 25.236 1.00 52.03 108 ILE A C 1
ATOM 848 O O . ILE A 1 108 ? 20.238 36.827 24.651 1.00 52.03 108 ILE A O 1
ATOM 852 N N . GLY A 1 109 ? 18.561 35.335 24.595 1.00 48.47 109 GLY A N 1
ATOM 853 C CA . GLY A 1 109 ? 18.569 35.109 23.151 1.00 48.47 109 GLY A CA 1
ATOM 854 C C . GLY A 1 109 ? 17.307 34.372 22.703 1.00 48.47 109 GLY A C 1
ATOM 855 O O . GLY A 1 109 ? 16.467 34.009 23.521 1.00 48.47 109 GLY A O 1
ATOM 856 N N . SER A 1 110 ? 17.169 34.105 21.403 1.00 38.97 110 SER A N 1
ATOM 857 C CA . SER A 1 110 ? 15.941 33.547 20.804 1.00 38.97 110 SER A CA 1
ATOM 858 C C . SER A 1 110 ? 15.513 32.162 21.322 1.00 38.97 110 SER A C 1
ATOM 860 O O . SER A 1 110 ? 14.393 31.737 21.052 1.00 38.97 110 SER A O 1
ATOM 862 N N . ALA A 1 111 ? 16.377 31.456 22.060 1.00 41.16 111 ALA A N 1
ATOM 863 C CA . ALA A 1 111 ? 16.144 30.089 22.532 1.00 41.16 111 ALA A CA 1
ATOM 864 C C . ALA A 1 111 ? 16.288 29.896 24.057 1.00 41.16 111 ALA A C 1
ATOM 866 O O . ALA A 1 111 ? 16.218 28.759 24.520 1.00 41.16 111 ALA A O 1
ATOM 867 N N . GLY A 1 112 ? 16.494 30.958 24.845 1.00 51.84 112 GLY A N 1
ATOM 868 C CA . GLY A 1 112 ? 16.661 30.851 26.298 1.00 51.84 112 GLY A CA 1
ATOM 869 C C . GLY A 1 112 ? 16.213 32.111 27.033 1.00 51.84 112 GLY A C 1
ATOM 870 O O . GLY A 1 112 ? 16.463 33.223 26.570 1.00 51.84 112 GLY A O 1
ATOM 871 N N . GLY A 1 113 ? 15.539 31.941 28.170 1.00 60.69 113 GLY A N 1
ATOM 872 C CA . GLY A 1 113 ? 14.951 33.057 28.909 1.00 60.69 113 GLY A CA 1
ATOM 873 C C . GLY A 1 113 ? 14.379 32.677 30.273 1.00 60.69 113 GLY A C 1
ATOM 874 O O . GLY A 1 113 ? 14.238 31.501 30.610 1.00 60.69 113 GLY A O 1
ATOM 875 N N . LEU A 1 114 ? 14.057 33.706 31.054 1.00 64.75 114 LEU A N 1
ATOM 876 C CA . LEU A 1 114 ? 13.403 33.608 32.355 1.00 64.75 114 LEU A CA 1
ATOM 877 C C . LEU A 1 114 ? 11.951 34.072 32.226 1.00 64.75 114 LEU A C 1
ATOM 879 O O . LEU A 1 114 ? 11.690 35.138 31.671 1.00 64.75 114 LEU A O 1
ATOM 883 N N . VAL A 1 115 ? 11.020 33.295 32.770 1.00 63.25 115 VAL A N 1
ATOM 884 C CA . VAL A 1 115 ? 9.590 33.607 32.773 1.00 63.25 115 VAL A CA 1
ATOM 885 C C . VAL A 1 115 ? 9.082 33.666 34.207 1.00 63.25 115 VAL A C 1
ATOM 887 O O . VAL A 1 115 ? 9.252 32.720 34.974 1.00 63.25 115 VAL A O 1
ATOM 890 N N . LYS A 1 116 ? 8.415 34.764 34.563 1.00 65.25 116 LYS A N 1
ATOM 891 C CA . LYS A 1 116 ? 7.644 34.880 35.807 1.00 65.25 116 LYS A CA 1
ATOM 892 C C . LYS A 1 116 ? 6.244 34.307 35.587 1.00 65.25 116 LYS A C 1
ATOM 894 O O . LYS A 1 116 ? 5.555 34.730 34.656 1.00 65.25 116 LYS A O 1
ATOM 899 N N . LEU A 1 117 ? 5.811 33.376 36.434 1.00 60.84 117 LEU A N 1
ATOM 900 C CA . LEU A 1 117 ? 4.445 32.854 36.413 1.00 60.84 117 LEU A CA 1
ATOM 901 C C . LEU A 1 117 ? 3.587 33.652 37.395 1.00 60.84 117 LEU A C 1
ATOM 903 O O . LEU A 1 117 ? 3.963 33.830 38.551 1.00 60.84 117 LEU A O 1
ATOM 907 N N . VAL A 1 118 ? 2.426 34.129 36.946 1.00 54.28 118 VAL A N 1
ATOM 908 C CA . VAL A 1 118 ? 1.447 34.788 37.819 1.00 54.28 118 VAL A CA 1
ATOM 909 C C . VAL A 1 118 ? 0.119 34.062 37.691 1.00 54.28 118 VAL A C 1
ATOM 911 O O . VAL A 1 118 ? -0.453 33.960 36.606 1.00 54.28 118 VAL A O 1
ATOM 914 N N . GLY A 1 119 ? -0.355 33.525 38.813 1.00 48.41 119 GLY A N 1
ATOM 915 C CA . GLY A 1 119 ? -1.642 32.854 38.899 1.00 48.41 119 GLY A CA 1
ATOM 916 C C . GLY A 1 119 ? -2.766 33.872 39.030 1.00 48.41 119 GLY A C 1
ATOM 917 O O . GLY A 1 119 ? -3.008 34.389 40.114 1.00 48.41 119 GLY A O 1
ATOM 918 N N . HIS A 1 120 ? -3.493 34.133 37.945 1.00 36.78 120 HIS A N 1
ATOM 919 C CA . HIS A 1 120 ? -4.833 34.701 38.054 1.00 36.78 120 HIS A CA 1
ATOM 920 C C . HIS A 1 120 ? -5.763 34.025 37.039 1.00 36.78 120 HIS A C 1
ATOM 922 O O . HIS A 1 120 ? -5.584 34.150 35.833 1.00 36.78 120 HIS A O 1
ATOM 928 N N . GLN A 1 121 ? -6.757 33.302 37.567 1.00 37.38 121 GLN A N 1
ATOM 929 C CA . GLN A 1 121 ? -7.828 32.593 36.848 1.00 37.38 121 GLN A CA 1
ATOM 930 C C . GLN A 1 121 ? -7.400 31.395 35.978 1.00 37.38 121 GLN A C 1
ATOM 932 O O . GLN A 1 121 ? -7.476 31.427 34.754 1.00 37.38 121 GLN A O 1
ATOM 937 N N . GLY A 1 122 ? -7.030 30.289 36.636 1.00 38.44 122 GLY A N 1
ATOM 938 C CA . GLY A 1 122 ? -7.147 28.933 36.072 1.00 38.44 122 GLY A CA 1
ATOM 939 C C . GLY A 1 122 ? -6.221 28.564 34.906 1.00 38.44 122 GLY A C 1
ATOM 940 O O . GLY A 1 122 ? -6.254 27.422 34.458 1.00 38.44 122 GLY A O 1
ATOM 941 N N . HIS A 1 123 ? -5.368 29.479 34.442 1.00 36.09 123 HIS A N 1
ATOM 942 C CA . HIS A 1 123 ? -4.362 29.231 33.413 1.00 36.09 123 HIS A CA 1
ATOM 943 C C . HIS A 1 123 ? -3.056 29.952 33.764 1.00 36.09 123 HIS A C 1
ATOM 945 O O . HIS A 1 123 ? -3.056 31.156 34.015 1.00 36.09 123 HIS A O 1
ATOM 951 N N . ALA A 1 124 ? -1.928 29.234 33.745 1.00 37.12 124 ALA A N 1
ATOM 952 C CA . ALA A 1 124 ? -0.608 29.856 33.801 1.00 37.12 124 ALA A CA 1
ATOM 953 C C . ALA A 1 124 ? -0.398 30.682 32.518 1.00 37.12 124 ALA A C 1
ATOM 955 O O . ALA A 1 124 ? -0.249 30.121 31.433 1.00 37.12 124 ALA A O 1
ATOM 956 N N . ARG A 1 125 ? -0.431 32.016 32.620 1.00 35.66 125 ARG A N 1
ATOM 957 C CA . ARG A 1 125 ? -0.080 32.924 31.517 1.00 35.66 125 ARG A CA 1
ATOM 958 C C . ARG A 1 125 ? 1.357 33.414 31.688 1.00 35.66 125 ARG A C 1
ATOM 960 O O . ARG A 1 125 ? 1.740 33.874 32.759 1.00 35.66 125 ARG A O 1
ATOM 967 N N . ILE A 1 126 ? 2.136 33.318 30.610 1.00 40.69 126 ILE A N 1
ATOM 968 C CA . ILE A 1 126 ? 3.473 33.911 30.480 1.00 40.69 126 ILE A CA 1
ATOM 969 C C . ILE A 1 126 ? 3.286 35.432 30.449 1.00 40.69 126 ILE A C 1
ATOM 971 O O . ILE A 1 126 ? 2.689 35.941 29.503 1.00 40.69 126 ILE A O 1
ATOM 975 N N . LEU A 1 127 ? 3.739 36.154 31.480 1.00 34.41 127 LEU A N 1
ATOM 976 C CA . LEU A 1 127 ? 3.545 37.611 31.550 1.00 34.41 127 LEU A CA 1
ATOM 977 C C . LEU A 1 127 ? 4.624 38.430 30.832 1.00 34.41 127 LEU A C 1
ATOM 979 O O . LEU A 1 127 ? 4.354 39.565 30.456 1.00 34.41 127 LEU A O 1
ATOM 983 N N . SER A 1 128 ? 5.816 37.881 30.591 1.00 36.69 128 SER A N 1
ATOM 984 C CA . SER A 1 128 ? 6.773 38.483 29.661 1.00 36.69 128 SER A CA 1
ATOM 985 C C . SER A 1 128 ? 7.755 37.441 29.127 1.00 36.69 128 SER A C 1
ATOM 987 O O . SER A 1 128 ? 8.298 36.622 29.867 1.00 36.69 128 SER A O 1
ATOM 989 N N . THR A 1 129 ? 7.982 37.464 27.817 1.00 38.75 129 THR A N 1
ATOM 990 C CA . THR A 1 129 ? 9.247 37.036 27.214 1.00 38.75 129 THR A CA 1
ATOM 991 C C . THR A 1 129 ? 10.065 38.311 27.100 1.00 38.75 129 THR A C 1
ATOM 993 O O . THR A 1 129 ? 9.749 39.146 26.258 1.00 38.75 129 THR A O 1
ATOM 996 N N . GLY A 1 130 ? 11.014 38.541 28.005 1.00 32.19 130 GLY A N 1
ATOM 997 C CA . GLY A 1 130 ? 11.721 39.820 28.080 1.00 32.19 130 GLY A CA 1
ATOM 998 C C . GLY A 1 130 ? 12.512 40.151 26.810 1.00 32.19 130 GLY A C 1
ATOM 999 O O . GLY A 1 130 ? 13.686 39.817 26.713 1.00 32.19 130 GLY A O 1
ATOM 1000 N N . GLY A 1 131 ? 11.887 40.856 25.869 1.00 25.00 131 GLY A N 1
ATOM 1001 C CA . GLY A 1 131 ? 12.398 42.149 25.442 1.00 25.00 131 GLY A CA 1
ATOM 1002 C C . GLY A 1 131 ? 11.683 43.199 26.287 1.00 25.00 131 GLY A C 1
ATOM 1003 O O . GLY A 1 131 ? 10.461 43.298 26.221 1.00 25.00 131 GLY A O 1
ATOM 1004 N N . PHE A 1 132 ? 12.413 43.934 27.122 1.00 30.39 132 PHE A N 1
ATOM 1005 C CA . PHE A 1 132 ? 11.881 45.164 27.697 1.00 30.39 132 PHE A CA 1
ATOM 1006 C C . PHE A 1 132 ? 12.158 46.283 26.697 1.00 30.39 132 PHE A C 1
ATOM 1008 O O . PHE A 1 132 ? 13.310 46.569 26.382 1.00 30.39 132 PHE A O 1
ATOM 1015 N N . ILE A 1 133 ? 11.088 46.867 26.167 1.00 26.84 133 ILE A N 1
ATOM 1016 C CA . ILE A 1 133 ? 11.124 48.161 25.499 1.00 26.84 133 ILE A CA 1
ATOM 1017 C C . ILE A 1 133 ? 10.789 49.171 26.591 1.00 26.84 133 ILE A C 1
ATOM 1019 O O . ILE A 1 133 ? 9.665 49.155 27.084 1.00 26.84 133 ILE A O 1
ATOM 1023 N N . ASP A 1 134 ? 11.737 50.031 26.957 1.00 23.69 134 ASP A N 1
ATOM 1024 C CA . ASP A 1 134 ? 11.392 5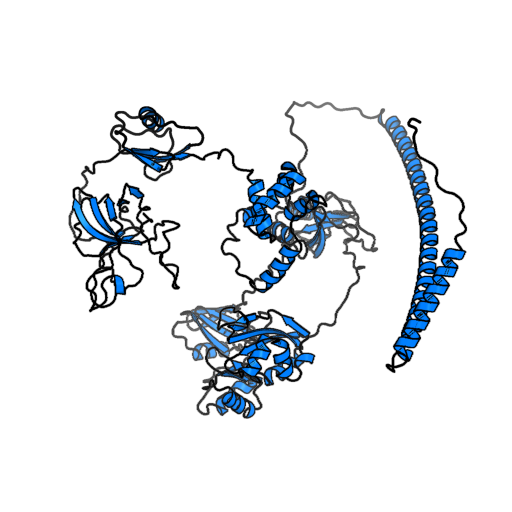1.446 26.994 1.00 23.69 134 ASP A CA 1
ATOM 1025 C C . ASP A 1 134 ? 12.587 52.350 26.674 1.00 23.69 134 ASP A C 1
ATOM 1027 O O . ASP A 1 134 ? 13.749 52.058 26.956 1.00 23.69 134 ASP A O 1
ATOM 1031 N N . SER A 1 135 ? 12.239 53.415 25.973 1.00 27.80 135 SER A N 1
ATOM 1032 C CA . SER A 1 135 ? 13.034 54.368 25.211 1.00 27.80 135 SER A CA 1
ATOM 1033 C C . SER A 1 135 ? 14.053 55.186 26.014 1.00 27.80 135 SER A C 1
ATOM 1035 O O . SER A 1 135 ? 13.676 55.827 26.987 1.00 27.80 135 SER A O 1
ATOM 1037 N N . HIS A 1 136 ? 15.303 55.270 25.536 1.00 25.02 136 HIS A N 1
ATOM 1038 C CA . HIS A 1 136 ? 16.032 56.514 25.211 1.00 25.02 136 HIS A CA 1
ATOM 1039 C C . HIS A 1 136 ? 17.550 56.274 25.060 1.00 25.02 136 HIS A C 1
ATOM 1041 O O . HIS A 1 136 ? 18.196 55.748 25.955 1.00 25.02 136 HIS A O 1
ATOM 1047 N N . ARG A 1 137 ? 18.090 56.842 23.971 1.00 26.56 137 ARG A N 1
ATOM 1048 C CA . ARG A 1 137 ? 19.479 57.284 23.731 1.00 26.56 137 ARG A CA 1
ATOM 1049 C C . ARG A 1 137 ? 20.575 56.258 23.417 1.00 26.56 137 ARG A C 1
ATOM 1051 O O . ARG A 1 137 ? 20.928 55.384 24.197 1.00 26.56 137 ARG A O 1
ATOM 1058 N N . ASP A 1 138 ? 21.186 56.539 22.268 1.00 25.91 138 ASP A N 1
ATOM 1059 C CA . ASP A 1 138 ? 22.584 56.321 21.915 1.00 25.91 138 ASP A CA 1
ATOM 1060 C C . ASP A 1 138 ? 23.552 56.503 23.097 1.00 25.91 138 ASP A C 1
ATOM 1062 O O . ASP A 1 138 ? 23.575 57.574 23.704 1.00 25.91 138 ASP A O 1
ATOM 1066 N N . GLN A 1 139 ? 24.389 55.497 23.376 1.00 23.73 139 GLN A N 1
ATOM 1067 C CA . GLN A 1 139 ? 25.866 55.556 23.368 1.00 23.73 139 GLN A CA 1
ATOM 1068 C C . GLN A 1 139 ? 26.510 54.325 24.060 1.00 23.73 139 GLN A C 1
ATOM 1070 O O . GLN A 1 139 ? 25.840 53.623 24.814 1.00 23.73 139 GLN A O 1
ATOM 1075 N N . PRO A 1 140 ? 27.791 54.010 23.756 1.00 35.47 140 PRO A N 1
ATOM 1076 C CA . PRO A 1 140 ? 28.465 52.763 24.140 1.00 35.47 140 PRO A CA 1
ATOM 1077 C C . PRO A 1 140 ? 29.176 52.828 25.511 1.00 35.47 140 PRO A C 1
ATOM 1079 O O . PRO A 1 140 ? 29.394 53.913 26.037 1.00 35.47 140 PRO A O 1
ATOM 1082 N N . PHE A 1 141 ? 29.654 51.658 25.984 1.00 24.48 141 PHE A N 1
ATOM 1083 C CA . PHE A 1 141 ? 30.484 51.400 27.193 1.00 24.48 141 PHE A CA 1
ATOM 1084 C C . PHE A 1 141 ? 29.720 51.396 28.544 1.00 24.48 141 PHE A C 1
ATOM 1086 O O . PHE A 1 141 ? 28.706 52.061 28.666 1.00 24.48 141 PHE A O 1
ATOM 1093 N N . ILE A 1 142 ? 30.064 50.641 29.606 1.00 23.52 142 ILE A N 1
ATOM 1094 C CA . ILE A 1 142 ? 31.322 50.119 30.208 1.00 23.52 142 ILE A CA 1
ATOM 1095 C C . ILE A 1 142 ? 30.991 48.753 30.881 1.00 23.52 142 ILE A C 1
ATOM 1097 O O . ILE A 1 142 ? 29.879 48.582 31.366 1.00 23.52 142 ILE A O 1
ATOM 1101 N N . LYS A 1 143 ? 31.773 47.676 30.669 1.00 28.02 143 LYS A N 1
ATOM 1102 C CA . LYS A 1 143 ? 32.800 47.044 31.554 1.00 28.02 143 LYS A CA 1
ATOM 1103 C C . LYS A 1 143 ? 32.395 46.851 33.032 1.00 28.02 143 LYS A C 1
ATOM 1105 O O . LYS A 1 143 ? 31.708 47.671 33.608 1.00 28.02 143 LYS A O 1
ATOM 1110 N N . ASP A 1 144 ? 32.903 45.762 33.610 1.00 27.81 144 ASP A N 1
ATOM 1111 C CA . ASP A 1 144 ? 32.800 45.339 35.021 1.00 27.81 144 ASP A CA 1
ATOM 1112 C C . ASP A 1 144 ? 31.711 44.308 35.361 1.00 27.81 144 ASP A C 1
ATOM 1114 O O . ASP A 1 144 ? 31.007 44.389 36.361 1.00 27.81 144 ASP A O 1
ATOM 1118 N N . ALA A 1 145 ? 31.673 43.217 34.591 1.00 29.09 145 ALA A N 1
ATOM 1119 C CA . ALA A 1 145 ? 31.433 41.915 35.210 1.00 29.09 145 ALA A CA 1
ATOM 1120 C C . ALA A 1 145 ? 32.794 41.360 35.647 1.00 29.09 145 ALA A C 1
ATOM 1122 O O . ALA A 1 145 ? 33.711 41.289 34.826 1.00 29.09 145 ALA A O 1
ATOM 1123 N N . ALA A 1 146 ? 32.939 40.977 36.918 1.00 36.28 146 ALA A N 1
ATOM 1124 C CA . ALA A 1 146 ? 34.121 40.299 37.443 1.00 36.28 146 ALA A CA 1
ATOM 1125 C C . ALA A 1 146 ? 34.376 39.019 36.630 1.00 36.28 146 ALA A C 1
ATOM 1127 O O . ALA A 1 146 ? 33.770 37.972 36.840 1.00 36.28 146 ALA A O 1
ATOM 1128 N N . SER A 1 147 ? 35.212 39.143 35.607 1.00 46.69 147 SER A N 1
ATOM 1129 C CA . SER A 1 147 ? 35.325 38.150 34.558 1.00 46.69 147 SER A CA 1
ATOM 1130 C C . SER A 1 147 ? 36.311 37.066 34.996 1.00 46.69 147 SER A C 1
ATOM 1132 O O . SER A 1 147 ? 37.522 37.278 35.109 1.00 46.69 147 SER A O 1
ATOM 1134 N N . ILE A 1 148 ? 35.735 35.928 35.379 1.00 52.44 148 ILE A N 1
ATOM 1135 C CA . ILE A 1 148 ? 36.432 34.756 35.902 1.00 52.44 148 ILE A CA 1
ATOM 1136 C C . ILE A 1 148 ? 37.090 34.026 34.728 1.00 52.44 148 ILE A C 1
ATOM 1138 O O . ILE A 1 148 ? 36.409 33.651 33.772 1.00 52.44 148 ILE A O 1
ATOM 1142 N N . SER A 1 149 ? 38.404 33.814 34.815 1.00 64.62 149 SER A N 1
ATOM 1143 C CA . SER A 1 149 ? 39.121 32.878 33.948 1.00 64.62 149 SER A CA 1
ATOM 1144 C C . SER A 1 149 ? 39.225 31.525 34.640 1.00 64.62 149 SER A C 1
ATOM 1146 O O . SER A 1 149 ? 39.316 31.442 35.864 1.00 64.62 149 SER A O 1
ATOM 1148 N N . GLY A 1 150 ? 39.190 30.442 33.877 1.00 67.88 150 GLY A N 1
ATOM 1149 C CA . GLY A 1 150 ? 39.316 29.114 34.461 1.00 67.88 150 GLY A CA 1
ATOM 1150 C C . GLY A 1 150 ? 39.227 27.988 33.452 1.00 67.88 150 GLY A C 1
ATOM 1151 O O . GLY A 1 150 ? 38.898 28.187 32.281 1.00 67.88 150 GLY A O 1
ATOM 1152 N N . VAL A 1 151 ? 39.516 26.781 33.918 1.00 75.31 151 VAL A N 1
ATOM 1153 C CA . VAL A 1 151 ? 39.540 25.578 33.094 1.00 75.31 151 VAL A CA 1
ATOM 1154 C C . VAL A 1 151 ? 38.624 24.507 33.670 1.00 75.31 151 VAL A C 1
ATOM 1156 O O . VAL A 1 151 ? 38.688 24.182 34.849 1.00 75.31 151 VAL A O 1
ATOM 1159 N N . TYR A 1 152 ? 37.772 23.932 32.829 1.00 67.88 152 TYR A N 1
ATOM 1160 C CA . TYR A 1 152 ? 37.164 22.637 33.097 1.00 67.88 152 TYR A CA 1
ATOM 1161 C C . TYR A 1 152 ? 38.176 21.557 32.732 1.00 67.88 152 TYR A C 1
ATOM 1163 O O . TYR A 1 152 ? 38.542 21.427 31.558 1.00 67.88 152 TYR A O 1
ATOM 1171 N N . ASP A 1 153 ? 38.622 20.797 33.726 1.00 71.00 153 ASP A N 1
ATOM 1172 C CA . ASP A 1 153 ? 39.498 19.653 33.503 1.00 71.00 153 ASP A CA 1
ATOM 1173 C C . ASP A 1 153 ? 38.761 18.502 32.789 1.00 71.00 153 ASP A C 1
ATOM 1175 O O . ASP A 1 153 ? 37.547 18.537 32.560 1.00 71.00 153 ASP A O 1
ATOM 1179 N N . ILE A 1 154 ? 39.501 17.448 32.438 1.00 63.22 154 ILE A N 1
ATOM 1180 C CA . ILE A 1 154 ? 38.936 16.257 31.781 1.00 63.22 154 ILE A CA 1
ATOM 1181 C C . ILE A 1 154 ? 37.921 15.500 32.651 1.00 63.22 154 ILE A C 1
ATOM 1183 O O . ILE A 1 154 ? 37.160 14.692 32.123 1.00 63.22 154 ILE A O 1
ATOM 1187 N N . THR A 1 155 ? 37.907 15.745 33.965 1.00 57.41 155 THR A N 1
ATOM 1188 C CA . THR A 1 155 ? 36.942 15.169 34.913 1.00 57.41 155 THR A CA 1
ATOM 1189 C C . THR A 1 155 ? 35.662 16.003 35.011 1.00 57.41 155 THR A C 1
ATOM 1191 O O . THR A 1 155 ? 34.697 15.583 35.645 1.00 57.41 155 THR A O 1
ATOM 1194 N N . GLY A 1 156 ? 35.623 17.163 34.346 1.00 49.50 156 GLY A N 1
ATOM 1195 C CA . GLY A 1 156 ? 34.498 18.089 34.347 1.00 49.50 156 GLY A CA 1
ATOM 1196 C C . GLY A 1 156 ? 34.477 19.050 35.537 1.00 49.50 156 GLY A C 1
ATOM 1197 O O . GLY A 1 156 ? 33.490 19.769 35.690 1.00 49.50 156 GLY A O 1
ATOM 1198 N N . ARG A 1 157 ? 35.533 19.105 36.362 1.00 53.31 157 ARG A N 1
ATOM 1199 C CA . ARG A 1 157 ? 35.656 20.074 37.464 1.00 53.31 157 ARG A CA 1
ATOM 1200 C C . ARG A 1 157 ? 36.196 21.402 36.950 1.00 53.31 157 ARG A C 1
ATOM 1202 O O . ARG A 1 157 ? 37.136 21.423 36.160 1.00 53.31 157 ARG A O 1
ATOM 1209 N N . PHE A 1 158 ? 35.599 22.502 37.404 1.00 55.28 158 PHE A N 1
ATOM 1210 C CA . PHE A 1 158 ? 36.042 23.849 37.058 1.00 55.28 158 PHE A CA 1
ATOM 1211 C C . PHE A 1 158 ? 37.072 24.356 38.065 1.00 55.28 158 PHE A C 1
ATOM 1213 O O . PHE A 1 158 ? 36.789 24.440 39.258 1.00 55.28 158 PHE A O 1
ATOM 1220 N N . HIS A 1 159 ? 38.242 24.728 37.565 1.00 65.75 159 HIS A N 1
ATOM 1221 C CA . HIS A 1 159 ? 39.314 25.353 38.326 1.00 65.75 159 HIS A CA 1
ATOM 1222 C C . HIS A 1 159 ? 39.393 26.821 37.932 1.00 65.75 159 HIS A C 1
ATOM 1224 O O . HIS A 1 159 ? 39.590 27.139 36.757 1.00 65.75 159 HIS A O 1
ATOM 1230 N N . VAL A 1 160 ? 39.235 27.715 38.904 1.00 66.38 160 VAL A N 1
ATOM 1231 C CA . VAL A 1 160 ? 39.422 29.152 38.686 1.00 66.38 160 VAL A CA 1
ATOM 1232 C C . VAL A 1 160 ? 40.916 29.420 38.541 1.00 66.38 160 VAL A C 1
ATOM 1234 O O . VAL A 1 160 ? 41.694 29.067 39.425 1.00 66.38 160 VAL A O 1
ATOM 1237 N N . LEU A 1 161 ? 41.310 30.030 37.426 1.00 73.00 161 LEU A N 1
ATOM 1238 C CA . LEU A 1 161 ? 42.698 30.363 37.119 1.00 73.00 161 LEU A CA 1
ATOM 1239 C C . LEU A 1 161 ? 42.861 31.881 36.996 1.00 73.00 161 LEU A C 1
ATOM 1241 O O . LEU A 1 161 ? 41.958 32.560 36.497 1.00 73.00 161 LEU A O 1
ATOM 1245 N N . PRO A 1 162 ? 44.005 32.440 37.421 1.00 71.19 162 PRO A N 1
ATOM 1246 C CA . PRO A 1 162 ? 44.267 33.857 37.243 1.00 71.19 162 PRO A CA 1
ATOM 1247 C C . PRO A 1 162 ? 44.390 34.184 35.751 1.00 71.19 162 PRO A C 1
ATOM 1249 O O . PRO A 1 162 ? 44.791 33.357 34.926 1.00 71.19 162 PRO A O 1
ATOM 1252 N N . ARG A 1 163 ? 44.017 35.414 35.389 1.00 75.19 163 ARG A N 1
ATOM 1253 C CA . ARG A 1 163 ? 44.078 35.870 33.997 1.00 75.19 163 ARG A CA 1
ATOM 1254 C C . ARG A 1 163 ? 45.524 35.857 33.485 1.00 75.19 163 ARG A C 1
ATOM 1256 O O . ARG A 1 163 ? 46.441 36.100 34.273 1.00 75.19 163 ARG A O 1
ATOM 1263 N N . PRO A 1 164 ? 45.743 35.603 32.186 1.00 74.62 164 PRO A N 1
ATOM 1264 C CA . PRO A 1 164 ? 47.078 35.665 31.606 1.00 74.62 164 PRO A CA 1
ATOM 1265 C C . PRO A 1 164 ? 47.665 37.071 31.780 1.00 74.62 164 PRO A C 1
ATOM 1267 O O . PRO A 1 164 ? 47.039 38.071 31.428 1.00 74.62 164 PRO A O 1
ATOM 1270 N N . VAL A 1 165 ? 48.866 37.139 32.359 1.00 72.19 165 VAL A N 1
ATOM 1271 C CA . VAL A 1 165 ? 49.567 38.398 32.681 1.00 72.19 165 VAL A CA 1
ATOM 1272 C C . VAL A 1 165 ? 50.248 38.998 31.441 1.00 72.19 165 VAL A C 1
ATOM 1274 O O . VAL A 1 165 ? 50.463 40.203 31.369 1.00 72.19 165 VAL A O 1
ATOM 1277 N N . ALA A 1 166 ? 50.542 38.167 30.440 1.00 78.88 166 ALA A N 1
ATOM 1278 C CA . ALA A 1 166 ? 51.116 38.541 29.150 1.00 78.88 166 ALA A CA 1
ATOM 1279 C C . ALA A 1 166 ? 50.432 37.751 28.025 1.00 78.88 166 ALA A C 1
ATOM 1281 O O . ALA A 1 166 ? 49.783 36.738 28.297 1.00 78.88 166 ALA A O 1
ATOM 1282 N N . ALA A 1 167 ? 50.588 38.194 26.774 1.00 81.75 167 ALA A N 1
ATOM 1283 C CA . ALA A 1 167 ? 50.077 37.446 25.633 1.00 81.75 167 ALA A CA 1
ATOM 1284 C C . ALA A 1 167 ? 50.798 36.092 25.528 1.00 81.75 167 ALA A C 1
ATOM 1286 O O . ALA A 1 167 ? 52.019 36.040 25.385 1.00 81.75 167 ALA A O 1
ATOM 1287 N N . MET A 1 168 ? 50.052 34.997 25.637 1.00 83.31 168 MET A N 1
ATOM 1288 C CA . MET A 1 168 ? 50.601 33.640 25.647 1.00 83.31 168 MET A CA 1
ATOM 1289 C C . MET A 1 168 ? 49.618 32.658 25.018 1.00 83.31 168 MET A C 1
ATOM 1291 O O . MET A 1 168 ? 48.415 32.915 24.978 1.00 83.31 168 MET A O 1
ATOM 1295 N N . SER A 1 169 ? 50.116 31.527 24.517 1.00 86.81 169 SER A N 1
ATOM 1296 C CA . SER A 1 169 ? 49.231 30.480 24.007 1.00 86.81 169 SER A CA 1
ATOM 1297 C C . SER A 1 169 ? 48.401 29.873 25.137 1.00 86.81 169 SER A C 1
ATOM 1299 O O . SER A 1 169 ? 48.850 29.788 26.285 1.00 86.81 169 SER A O 1
ATOM 1301 N N . ILE A 1 170 ? 47.199 29.395 24.810 1.00 82.44 170 ILE A N 1
ATOM 1302 C CA . ILE A 1 170 ? 46.343 28.695 25.778 1.00 82.44 170 ILE A CA 1
ATOM 1303 C C . ILE A 1 170 ? 47.090 27.501 26.390 1.00 82.44 170 ILE A C 1
ATOM 1305 O O . ILE A 1 170 ? 46.966 27.247 27.586 1.00 82.44 170 ILE A O 1
ATOM 1309 N N . ARG A 1 171 ? 47.915 26.799 25.599 1.00 85.88 171 ARG A N 1
ATOM 1310 C CA . ARG A 1 171 ? 48.807 25.736 26.082 1.00 85.88 171 ARG A CA 1
ATOM 1311 C C . ARG A 1 171 ? 49.724 26.216 27.206 1.00 85.88 171 ARG A C 1
ATOM 1313 O O . ARG A 1 171 ? 49.704 25.619 28.277 1.00 85.88 171 ARG A O 1
ATOM 1320 N N . ALA A 1 172 ? 50.484 27.286 26.974 1.00 83.56 172 ALA A N 1
ATOM 1321 C CA . ALA A 1 172 ? 51.432 27.812 27.953 1.00 83.56 172 ALA A CA 1
ATOM 1322 C C . ALA A 1 172 ? 50.722 28.286 29.231 1.00 83.56 172 ALA A C 1
ATOM 1324 O O . ALA A 1 172 ? 51.186 28.013 30.336 1.00 83.56 172 ALA A O 1
ATOM 1325 N N . TRP A 1 173 ? 49.555 28.922 29.084 1.00 85.69 173 TRP A N 1
ATOM 1326 C CA . TRP A 1 173 ? 48.743 29.369 30.216 1.00 85.69 173 TRP A CA 1
ATOM 1327 C C . TRP A 1 173 ? 48.221 28.201 31.070 1.00 85.69 173 TRP A C 1
ATOM 1329 O O . TRP A 1 173 ? 48.261 28.268 32.298 1.00 85.69 173 TRP A O 1
ATOM 1339 N N . LEU A 1 174 ? 47.767 27.110 30.446 1.00 83.00 174 LEU A N 1
ATOM 1340 C CA . LEU A 1 174 ? 47.287 25.914 31.149 1.00 83.00 174 LEU A CA 1
ATOM 1341 C C . LEU A 1 174 ? 48.421 25.127 31.822 1.00 83.00 174 LEU A C 1
ATOM 1343 O O . LEU A 1 174 ? 48.262 24.677 32.958 1.00 83.00 174 LEU A O 1
ATOM 1347 N N . GLU A 1 175 ? 49.565 24.985 31.149 1.00 83.00 175 GLU A N 1
ATOM 1348 C CA . GLU A 1 175 ? 50.746 24.297 31.688 1.00 83.00 175 GLU A CA 1
ATOM 1349 C C . GLU A 1 175 ? 51.345 25.060 32.881 1.00 83.00 175 GLU A C 1
ATOM 1351 O O . GLU A 1 175 ? 51.683 24.437 33.889 1.00 83.00 175 GLU A O 1
ATOM 1356 N N . GLN A 1 176 ? 51.372 26.402 32.840 1.00 82.25 176 GLN A N 1
ATOM 1357 C CA . GLN A 1 176 ? 51.793 27.244 33.971 1.00 82.25 176 GLN A CA 1
ATOM 1358 C C . GLN A 1 176 ? 50.959 26.992 35.240 1.00 82.25 176 GLN A C 1
ATOM 1360 O O . GLN A 1 176 ? 51.468 27.118 36.352 1.00 82.25 176 GLN A O 1
ATOM 1365 N N . HIS A 1 177 ? 49.692 26.603 35.081 1.00 77.94 177 HIS A N 1
ATOM 1366 C CA . HIS A 1 177 ? 48.766 26.330 36.181 1.00 77.94 177 HIS A CA 1
ATOM 1367 C C . HIS A 1 177 ? 48.549 24.827 36.424 1.00 77.94 177 HIS A C 1
ATOM 1369 O O . HIS A 1 177 ? 47.526 24.418 36.978 1.00 77.94 177 HIS A O 1
ATOM 1375 N N . GLY A 1 178 ? 49.516 23.995 36.019 1.00 70.62 178 GLY A N 1
ATOM 1376 C CA . GLY A 1 178 ? 49.591 22.584 36.399 1.00 70.62 178 GLY A CA 1
ATOM 1377 C C . GLY A 1 178 ? 48.639 21.645 35.651 1.00 70.62 178 GLY A C 1
ATOM 1378 O O . GLY A 1 178 ? 48.421 20.524 36.109 1.00 70.62 178 GLY A O 1
ATOM 1379 N N . GLN A 1 179 ? 48.064 22.055 34.514 1.00 74.31 179 GLN A N 1
ATOM 1380 C CA . GLN A 1 179 ? 47.233 21.171 33.688 1.00 74.31 179 GLN A CA 1
ATOM 1381 C C . GLN A 1 179 ? 48.105 20.373 32.710 1.00 74.31 179 GLN A C 1
ATOM 1383 O O . GLN A 1 179 ? 48.695 20.931 31.787 1.00 74.31 179 GLN A O 1
ATOM 1388 N N . ALA A 1 180 ? 48.167 19.050 32.880 1.00 67.94 180 ALA A N 1
ATOM 1389 C CA . ALA A 1 180 ? 48.899 18.172 31.970 1.00 67.94 180 ALA A CA 1
ATOM 1390 C C . ALA A 1 180 ? 48.128 17.979 30.651 1.00 67.94 180 ALA A C 1
ATOM 1392 O O . ALA A 1 180 ? 47.011 17.456 30.636 1.00 67.94 180 ALA A O 1
ATOM 1393 N N . LEU A 1 181 ? 48.730 18.377 29.529 1.00 72.50 181 LEU A N 1
ATOM 1394 C CA . LEU A 1 181 ? 48.115 18.298 28.203 1.00 72.50 181 LEU A CA 1
ATOM 1395 C C . LEU A 1 181 ? 48.682 17.122 27.398 1.00 72.50 181 LEU A C 1
ATOM 1397 O O . LEU A 1 181 ? 49.890 17.002 27.212 1.00 72.50 181 LEU A O 1
ATOM 1401 N N . SER A 1 182 ? 47.807 16.264 26.867 1.00 67.88 182 SER A N 1
ATOM 1402 C CA . SER A 1 182 ? 48.190 15.136 26.001 1.00 67.88 182 SER A CA 1
ATOM 1403 C C . SER A 1 182 ? 47.779 15.362 24.541 1.00 67.88 182 SER A C 1
ATOM 1405 O O . SER A 1 182 ? 46.852 16.118 24.249 1.00 67.88 182 SER A O 1
ATOM 1407 N N . ARG A 1 183 ? 48.433 14.669 23.596 1.00 58.66 183 ARG A N 1
ATOM 1408 C CA . ARG A 1 183 ? 48.157 14.781 22.144 1.00 58.66 183 ARG A CA 1
ATOM 1409 C C . ARG A 1 183 ? 46.744 14.336 21.728 1.00 58.66 183 ARG A C 1
ATOM 1411 O O . ARG A 1 183 ? 46.320 14.633 20.618 1.00 58.66 183 ARG A O 1
ATOM 1418 N N . HIS A 1 184 ? 46.015 13.637 22.599 1.00 64.12 184 HIS A N 1
ATOM 1419 C CA . HIS A 1 184 ? 44.662 13.122 22.334 1.00 64.12 184 HIS A CA 1
ATOM 1420 C C . HIS A 1 184 ? 43.556 13.945 23.013 1.00 64.12 184 HIS A C 1
ATOM 1422 O O . HIS A 1 184 ? 42.412 13.493 23.141 1.00 64.12 184 HIS A O 1
ATOM 1428 N N . MET A 1 185 ? 43.900 15.155 23.456 1.00 72.69 185 MET A N 1
ATOM 1429 C CA . MET A 1 185 ? 42.967 16.120 24.018 1.00 72.69 185 MET A CA 1
ATOM 1430 C C . MET A 1 185 ? 42.565 17.158 22.976 1.00 72.69 185 MET A C 1
ATOM 1432 O O . MET A 1 185 ? 43.332 17.514 22.088 1.00 72.69 185 MET A O 1
ATOM 1436 N N . TRP A 1 186 ? 41.342 17.649 23.094 1.00 76.56 186 TRP A N 1
ATOM 1437 C CA . TRP A 1 186 ? 40.816 18.779 22.342 1.00 76.56 186 TRP A CA 1
ATOM 1438 C C . TRP A 1 186 ? 40.062 19.697 23.299 1.00 76.56 186 TRP A C 1
ATOM 1440 O O . TRP A 1 186 ? 39.655 19.267 24.380 1.00 76.56 186 TRP A O 1
ATOM 1450 N N . MET A 1 187 ? 39.893 20.966 22.934 1.00 78.00 187 MET A N 1
ATOM 1451 C CA . MET A 1 187 ? 39.300 21.953 23.832 1.00 78.00 187 MET A CA 1
ATOM 1452 C C . MET A 1 187 ? 38.173 22.753 23.190 1.00 78.00 187 MET A C 1
ATOM 1454 O O . MET A 1 187 ? 38.058 22.860 21.966 1.00 78.00 187 MET A O 1
ATOM 1458 N N . THR A 1 188 ? 37.367 23.362 24.051 1.00 68.94 188 THR A N 1
ATOM 1459 C CA . THR A 1 188 ? 36.488 24.470 23.679 1.00 68.94 188 THR A CA 1
ATOM 1460 C C . THR A 1 188 ? 36.828 25.697 24.512 1.00 68.94 188 THR A C 1
ATOM 1462 O O . THR A 1 188 ? 36.930 25.581 25.734 1.00 68.94 188 THR A O 1
ATOM 1465 N N . VAL A 1 189 ? 36.961 26.845 23.859 1.00 69.06 189 VAL A N 1
ATOM 1466 C CA . VAL A 1 189 ? 37.292 28.146 24.444 1.00 69.06 189 VAL A CA 1
ATOM 1467 C C . VAL A 1 189 ? 36.064 29.034 24.320 1.00 69.06 189 VAL A C 1
ATOM 1469 O O . VAL A 1 189 ? 35.535 29.205 23.224 1.00 69.06 189 VAL A O 1
ATOM 1472 N N . ASN A 1 190 ? 35.550 29.538 25.443 1.00 63.38 190 ASN A N 1
ATOM 1473 C CA . ASN A 1 190 ? 34.371 30.415 25.484 1.00 63.38 190 ASN A CA 1
ATOM 1474 C C . ASN A 1 190 ? 33.143 29.868 24.712 1.00 63.38 190 ASN A C 1
ATOM 1476 O O . ASN A 1 190 ? 32.311 30.625 24.219 1.00 63.38 190 ASN A O 1
ATOM 1480 N N . GLY A 1 191 ? 33.018 28.536 24.628 1.00 49.69 191 GLY A N 1
ATOM 1481 C CA . GLY A 1 191 ? 31.923 27.833 23.945 1.00 49.69 191 GLY A CA 1
ATOM 1482 C C . GLY A 1 191 ? 32.200 27.431 22.491 1.00 49.69 191 GLY A C 1
ATOM 1483 O O . GLY A 1 191 ? 31.472 26.594 21.961 1.00 49.69 191 GLY A O 1
ATOM 1484 N N . SER A 1 192 ? 33.272 27.932 21.877 1.00 54.06 192 SER A N 1
ATOM 1485 C CA . SER A 1 192 ? 33.685 27.594 20.509 1.00 54.06 192 SER A CA 1
ATOM 1486 C C . SER A 1 192 ? 34.835 26.588 20.502 1.00 54.06 192 SER A C 1
ATOM 1488 O O . SER A 1 192 ? 35.560 26.447 21.485 1.00 54.06 192 SER A O 1
ATOM 1490 N N . ARG A 1 193 ? 35.011 25.839 19.407 1.00 61.09 193 ARG A N 1
ATOM 1491 C CA . ARG A 1 193 ? 36.158 24.929 19.257 1.00 61.09 193 ARG A CA 1
ATOM 1492 C C . ARG A 1 193 ? 37.430 25.770 19.114 1.00 61.09 193 ARG A C 1
ATOM 1494 O O . ARG A 1 193 ? 37.529 26.520 18.153 1.00 61.09 193 ARG A O 1
ATOM 1501 N N . GLY A 1 194 ? 38.354 25.636 20.062 1.00 68.19 194 GLY A N 1
ATOM 1502 C CA . GLY A 1 194 ? 39.607 26.398 20.096 1.00 68.19 194 GLY A CA 1
ATOM 1503 C C . GLY A 1 194 ? 40.830 25.505 19.902 1.00 68.19 194 GLY A C 1
ATOM 1504 O O . GLY A 1 194 ? 40.735 24.275 20.018 1.00 68.19 194 GLY A O 1
ATOM 1505 N N . SER A 1 195 ? 41.970 26.123 19.599 1.00 78.44 195 SER A N 1
ATOM 1506 C CA . SER A 1 195 ? 43.260 25.437 19.450 1.00 78.44 195 SER A CA 1
ATOM 1507 C C . SER A 1 195 ? 44.157 25.673 20.665 1.00 78.44 195 SER A C 1
ATOM 1509 O O . SER A 1 195 ? 44.109 26.726 21.287 1.00 78.44 195 SER A O 1
ATOM 1511 N N . PHE A 1 196 ? 45.027 24.712 20.986 1.00 80.50 196 PHE A N 1
ATOM 1512 C CA . PHE A 1 196 ? 46.035 24.882 22.043 1.00 80.50 196 PHE A CA 1
ATOM 1513 C C . PHE A 1 196 ? 47.043 25.996 21.731 1.00 80.50 196 PHE A C 1
ATOM 1515 O O . PHE A 1 196 ? 47.610 26.578 22.655 1.00 80.50 196 PHE A O 1
ATOM 1522 N N . ASP A 1 197 ? 47.233 26.296 20.447 1.00 82.12 197 ASP A N 1
ATOM 1523 C CA . ASP A 1 197 ? 48.206 27.279 19.963 1.00 82.12 197 ASP A CA 1
ATOM 1524 C C . ASP A 1 197 ? 47.579 28.667 19.740 1.00 82.12 197 ASP A C 1
ATOM 1526 O O . ASP A 1 197 ? 48.253 29.600 19.313 1.00 82.12 197 ASP A O 1
ATOM 1530 N N . GLU A 1 198 ? 46.285 28.817 20.039 1.00 80.62 198 GLU A N 1
ATOM 1531 C CA . GLU A 1 198 ? 45.593 30.104 20.010 1.00 80.62 198 GLU A CA 1
ATOM 1532 C C . GLU A 1 198 ? 46.164 31.026 21.101 1.00 80.62 198 GLU A C 1
ATOM 1534 O O . GLU A 1 198 ? 46.428 30.583 22.223 1.00 80.62 198 GLU A O 1
ATOM 1539 N N . VAL A 1 199 ? 46.416 32.293 20.763 1.00 81.81 199 VAL A N 1
ATOM 1540 C CA . VAL A 1 199 ? 47.071 33.262 21.657 1.00 81.81 199 VAL A CA 1
ATOM 1541 C C . VAL A 1 199 ? 46.016 34.045 22.426 1.00 81.81 199 VAL A C 1
ATOM 1543 O O . VAL A 1 199 ? 45.179 34.713 21.824 1.00 81.81 199 VAL A O 1
ATOM 1546 N N . ILE A 1 200 ? 46.091 33.995 23.754 1.00 78.88 200 ILE A N 1
ATOM 1547 C CA . ILE A 1 200 ? 45.258 34.791 24.656 1.00 78.88 200 ILE A CA 1
ATOM 1548 C C . ILE A 1 200 ? 45.969 36.113 24.924 1.00 78.88 200 ILE A C 1
ATOM 1550 O O . ILE A 1 200 ? 47.169 36.111 25.205 1.00 78.88 200 ILE A O 1
ATOM 1554 N N . GLN A 1 201 ? 45.250 37.232 24.874 1.00 78.62 201 GLN A N 1
ATOM 1555 C CA . GLN A 1 201 ? 45.817 38.541 25.198 1.00 78.62 201 GLN A CA 1
ATOM 1556 C C . GLN A 1 201 ? 45.896 38.767 26.715 1.00 78.62 201 GLN A C 1
ATOM 1558 O O . GLN A 1 201 ? 45.140 38.189 27.499 1.00 78.62 201 GLN A O 1
ATOM 1563 N N . ALA A 1 202 ? 46.817 39.634 27.143 1.00 72.00 202 ALA A N 1
ATOM 1564 C CA . ALA A 1 202 ? 46.993 39.960 28.556 1.00 72.00 202 ALA A CA 1
ATOM 1565 C C . ALA A 1 202 ? 45.705 40.558 29.157 1.00 72.00 202 ALA A C 1
ATOM 1567 O O . ALA A 1 202 ? 45.132 41.503 28.615 1.00 72.00 202 ALA A O 1
ATOM 1568 N N . GLY A 1 203 ? 45.251 40.015 30.288 1.00 62.34 203 GLY A N 1
ATOM 1569 C CA . GLY A 1 203 ? 44.061 40.486 31.006 1.00 62.34 203 GLY A CA 1
ATOM 1570 C C . GLY A 1 203 ? 42.712 40.005 30.453 1.00 62.34 203 GLY A C 1
ATOM 1571 O O . GLY A 1 203 ? 41.676 40.332 31.042 1.00 62.34 203 GLY A O 1
ATOM 1572 N N . GLU A 1 204 ? 42.699 39.206 29.381 1.00 69.06 204 GLU A N 1
ATOM 1573 C CA . GLU A 1 204 ? 41.476 38.645 28.803 1.00 69.06 204 GLU A CA 1
ATOM 1574 C C . GLU A 1 204 ? 40.870 37.550 29.699 1.00 69.06 204 GLU A C 1
ATOM 1576 O O . GLU A 1 204 ? 41.568 36.825 30.415 1.00 69.06 204 GLU A O 1
ATOM 1581 N N . SER A 1 205 ? 39.537 37.453 29.704 1.00 62.31 205 SER A N 1
ATOM 1582 C CA . SER A 1 205 ? 38.823 36.444 30.489 1.00 62.31 205 SER A CA 1
ATOM 1583 C C . SER A 1 205 ? 38.446 35.252 29.639 1.00 62.31 205 SER A C 1
ATOM 1585 O O . SER A 1 205 ? 37.723 35.382 28.652 1.00 62.31 205 SER A O 1
ATOM 1587 N N . ILE A 1 206 ? 38.949 34.090 30.036 1.00 69.69 206 ILE A N 1
ATOM 1588 C CA . ILE A 1 206 ? 38.911 32.890 29.216 1.00 69.69 206 ILE A CA 1
ATOM 1589 C C . ILE A 1 206 ? 38.440 31.690 30.029 1.00 69.69 206 ILE A C 1
ATOM 1591 O O . ILE A 1 206 ? 38.973 31.377 31.095 1.00 69.69 206 ILE A O 1
ATOM 1595 N N . ILE A 1 207 ? 37.429 31.003 29.500 1.00 68.31 207 ILE A N 1
ATOM 1596 C CA . ILE A 1 207 ? 36.964 29.722 30.020 1.00 68.31 207 ILE A CA 1
ATOM 1597 C C . ILE A 1 207 ? 37.338 28.642 29.017 1.00 68.31 207 ILE A C 1
ATOM 1599 O O . ILE A 1 207 ? 36.815 28.598 27.900 1.00 68.31 207 ILE A O 1
ATOM 1603 N N . VAL A 1 208 ? 38.219 27.741 29.439 1.00 72.69 208 VAL A N 1
ATOM 1604 C CA . VAL A 1 208 ? 38.650 26.595 28.637 1.00 72.69 208 VAL A CA 1
ATOM 1605 C C . VAL A 1 208 ? 37.965 25.340 29.155 1.00 72.69 208 VAL A C 1
ATOM 1607 O O . VAL A 1 208 ? 37.869 25.132 30.356 1.00 72.69 208 VAL A O 1
ATOM 1610 N N . ARG A 1 209 ? 37.488 24.462 28.276 1.00 75.00 209 ARG A N 1
ATOM 1611 C CA . ARG A 1 209 ? 37.038 23.118 28.658 1.00 75.00 209 ARG A CA 1
ATOM 1612 C C . ARG A 1 209 ? 37.842 22.073 27.916 1.00 75.00 209 ARG A C 1
ATOM 1614 O O . ARG A 1 209 ? 37.759 21.992 26.691 1.00 75.00 209 ARG A O 1
ATOM 1621 N N . LEU A 1 210 ? 38.582 21.272 28.672 1.00 74.56 210 LEU A N 1
ATOM 1622 C CA . LEU A 1 210 ? 39.398 20.184 28.164 1.00 74.56 210 LEU A CA 1
ATOM 1623 C C . LEU A 1 210 ? 38.545 18.931 27.977 1.00 74.56 210 LEU A C 1
ATOM 1625 O O . LEU A 1 210 ? 37.729 18.567 28.820 1.00 74.56 210 LEU A O 1
ATOM 1629 N N . ARG A 1 211 ? 38.736 18.257 26.848 1.00 68.38 211 ARG A N 1
ATOM 1630 C CA . ARG A 1 211 ? 38.115 16.972 26.539 1.00 68.38 211 ARG A CA 1
ATOM 1631 C C . ARG A 1 211 ? 39.208 16.018 26.096 1.00 68.38 211 ARG A C 1
ATOM 1633 O O . ARG A 1 211 ? 39.978 16.336 25.198 1.00 68.38 211 ARG A O 1
ATOM 1640 N N . ALA A 1 212 ? 39.268 14.841 26.697 1.00 67.81 212 ALA A N 1
ATOM 1641 C CA . ALA A 1 212 ? 40.154 13.775 26.251 1.00 67.81 212 ALA A CA 1
ATOM 1642 C C . ALA A 1 212 ? 39.325 12.671 25.601 1.00 67.81 212 ALA A C 1
ATOM 1644 O O . ALA A 1 212 ? 38.275 12.285 26.120 1.00 67.81 212 ALA A O 1
ATOM 1645 N N . ARG A 1 213 ? 39.807 12.120 24.485 1.00 48.91 213 ARG A N 1
ATOM 1646 C CA . ARG A 1 213 ? 39.349 10.799 24.056 1.00 48.91 213 ARG A CA 1
ATOM 1647 C C . ARG A 1 213 ? 40.113 9.786 24.900 1.00 48.91 213 ARG A C 1
ATOM 1649 O O . ARG A 1 213 ? 41.260 9.478 24.597 1.00 48.91 213 ARG A O 1
ATOM 1656 N N . LEU A 1 214 ? 39.498 9.315 25.983 1.00 44.97 214 LEU A N 1
ATOM 1657 C CA . LEU A 1 214 ? 40.066 8.225 26.769 1.00 44.97 214 LEU A CA 1
ATOM 1658 C C . LEU A 1 214 ? 40.160 6.993 25.857 1.00 44.97 214 LEU A C 1
ATOM 1660 O O . LEU A 1 214 ? 39.141 6.450 25.427 1.00 44.97 214 LEU A O 1
ATOM 1664 N N . LEU A 1 215 ? 41.383 6.569 25.533 1.00 44.12 215 LEU A N 1
ATOM 1665 C CA . LEU A 1 215 ? 41.637 5.196 25.111 1.00 44.12 215 LEU A CA 1
ATOM 1666 C C . LEU A 1 215 ? 41.365 4.347 26.353 1.00 44.12 215 LEU A C 1
ATOM 1668 O O . LEU A 1 215 ? 42.202 4.263 27.246 1.00 44.12 215 LEU A O 1
ATOM 1672 N N . GLY A 1 216 ? 40.133 3.850 26.472 1.00 33.78 216 GLY A N 1
ATOM 1673 C CA . GLY A 1 216 ? 39.701 3.063 27.619 1.00 33.78 216 GLY A CA 1
ATOM 1674 C C . GLY A 1 216 ? 40.617 1.858 27.803 1.00 33.78 216 GLY A C 1
ATOM 1675 O O . GLY A 1 216 ? 40.631 0.954 26.971 1.00 33.78 216 GLY A O 1
ATOM 1676 N N . GLY A 1 217 ? 41.383 1.857 28.891 1.00 34.59 217 GLY A N 1
ATOM 1677 C CA . GLY A 1 217 ? 42.114 0.684 29.340 1.00 34.59 217 GLY A CA 1
ATOM 1678 C C . GLY A 1 217 ? 41.145 -0.433 29.736 1.00 34.59 217 GLY A C 1
ATOM 1679 O O . GLY A 1 217 ? 40.140 -0.187 30.400 1.00 34.59 217 GLY A O 1
ATOM 1680 N N . GLY A 1 218 ? 41.460 -1.662 29.319 1.00 38.16 218 GLY A N 1
ATOM 1681 C CA . GLY A 1 218 ? 40.939 -2.901 29.912 1.00 38.16 218 GLY A CA 1
ATOM 1682 C C . GLY A 1 218 ? 39.549 -3.387 29.478 1.00 38.16 218 GLY A C 1
ATOM 1683 O O . GLY A 1 218 ? 39.027 -4.313 30.093 1.00 38.16 218 GLY A O 1
ATOM 1684 N N . GLY A 1 219 ? 38.929 -2.809 28.447 1.00 38.91 219 GLY A N 1
ATOM 1685 C CA . GLY A 1 219 ? 37.651 -3.294 27.914 1.00 38.91 219 GLY A CA 1
ATOM 1686 C C . GLY A 1 219 ? 37.842 -4.361 26.835 1.00 38.91 219 GLY A C 1
ATOM 1687 O O . GLY A 1 219 ? 38.619 -4.154 25.907 1.00 38.91 219 GLY A O 1
ATOM 1688 N N . LYS A 1 220 ? 37.114 -5.483 26.927 1.00 51.72 220 LYS A N 1
ATOM 1689 C CA . LYS A 1 220 ? 37.022 -6.501 25.860 1.00 51.72 220 LYS A CA 1
ATOM 1690 C C . LYS A 1 220 ? 36.785 -5.838 24.497 1.00 51.72 220 LYS A C 1
ATOM 1692 O O . LYS A 1 220 ? 36.075 -4.831 24.436 1.00 51.72 220 LYS A O 1
ATOM 1697 N N . SER A 1 221 ? 37.377 -6.395 23.439 1.00 61.12 221 SER A N 1
ATOM 1698 C CA . SER A 1 221 ? 37.491 -5.748 22.128 1.00 61.12 221 SER A CA 1
ATOM 1699 C C . SER A 1 221 ? 36.163 -5.203 21.582 1.00 61.12 221 SER A C 1
ATOM 1701 O O . SER A 1 221 ? 35.089 -5.728 21.894 1.00 61.12 221 SER A O 1
ATOM 1703 N N . PRO A 1 222 ? 36.182 -4.134 20.761 1.00 65.62 222 PRO A N 1
ATOM 1704 C CA . PRO A 1 222 ? 34.960 -3.549 20.203 1.00 65.62 222 PRO A CA 1
ATOM 1705 C C . PRO A 1 222 ? 34.091 -4.582 19.474 1.00 65.62 222 PRO A C 1
ATOM 1707 O O . PRO A 1 222 ? 32.864 -4.479 19.493 1.00 65.62 222 PRO A O 1
ATOM 1710 N N . ASP A 1 223 ? 34.702 -5.608 18.885 1.00 71.38 223 ASP A N 1
ATOM 1711 C CA . ASP A 1 223 ? 33.989 -6.680 18.192 1.00 71.38 223 ASP A CA 1
ATOM 1712 C C . ASP A 1 223 ? 33.352 -7.691 19.152 1.00 71.38 223 ASP A C 1
ATOM 1714 O O . ASP A 1 223 ? 32.288 -8.231 18.850 1.00 71.38 223 ASP A O 1
ATOM 1718 N N . PHE A 1 224 ? 33.897 -7.853 20.360 1.00 76.38 224 PHE A N 1
ATOM 1719 C CA . PHE A 1 224 ? 33.253 -8.606 21.434 1.00 76.38 224 PHE A CA 1
ATOM 1720 C C . PHE A 1 224 ? 31.927 -7.965 21.867 1.00 76.38 224 PHE A C 1
ATOM 1722 O O . PHE A 1 224 ? 30.903 -8.636 21.996 1.00 76.38 224 PHE A O 1
ATOM 1729 N N . GLN A 1 225 ? 31.907 -6.641 22.035 1.00 78.12 225 GLN A N 1
ATOM 1730 C CA . GLN A 1 225 ? 30.674 -5.922 22.372 1.00 78.12 225 GLN A CA 1
ATOM 1731 C C . GLN A 1 225 ? 29.645 -5.983 21.234 1.00 78.12 225 GLN A C 1
ATOM 1733 O O . GLN A 1 225 ? 28.443 -6.105 21.491 1.00 78.12 225 GLN A O 1
ATOM 1738 N N . LYS A 1 226 ? 30.102 -5.945 19.973 1.00 78.88 226 LYS A N 1
ATOM 1739 C CA . LYS A 1 226 ? 29.242 -6.164 18.798 1.00 78.88 226 LYS A CA 1
ATOM 1740 C C . LYS A 1 226 ? 28.660 -7.577 18.784 1.00 78.88 226 LYS A C 1
ATOM 1742 O O . LYS A 1 226 ? 27.475 -7.727 18.493 1.00 78.88 226 LYS A O 1
ATOM 1747 N N . LEU A 1 227 ? 29.448 -8.591 19.143 1.00 82.81 227 LEU A N 1
ATOM 1748 C CA . LEU A 1 227 ? 28.996 -9.979 19.239 1.00 82.81 227 LEU A CA 1
ATOM 1749 C C . LEU A 1 227 ? 27.895 -10.148 20.288 1.00 82.81 227 LEU A C 1
ATOM 1751 O O . LEU A 1 227 ? 26.849 -10.712 19.968 1.00 82.81 227 LEU A O 1
ATOM 1755 N N . CYS A 1 228 ? 28.064 -9.589 21.491 1.00 80.12 228 CYS A N 1
ATOM 1756 C CA . CYS A 1 228 ? 27.030 -9.617 22.532 1.00 80.12 228 CYS A CA 1
ATOM 1757 C C . CYS A 1 228 ? 25.698 -9.041 22.030 1.00 80.12 228 CYS A C 1
ATOM 1759 O O . CYS A 1 228 ? 24.659 -9.691 22.136 1.00 80.12 228 CYS A O 1
ATOM 1761 N N . LYS A 1 229 ? 25.726 -7.851 21.418 1.00 80.44 229 LYS A N 1
ATOM 1762 C CA . LYS A 1 229 ? 24.520 -7.203 20.876 1.00 80.44 229 LYS A CA 1
ATOM 1763 C C . LYS A 1 229 ? 23.885 -8.012 19.743 1.00 80.44 229 LYS A C 1
ATOM 1765 O O . LYS A 1 229 ? 22.663 -8.147 19.688 1.00 80.44 229 LYS A O 1
ATOM 1770 N N . HIS A 1 230 ? 24.703 -8.590 18.865 1.00 81.62 230 HIS A N 1
ATOM 1771 C CA . HIS A 1 230 ? 24.225 -9.392 17.742 1.00 81.62 230 HIS A CA 1
ATOM 1772 C C . HIS A 1 230 ? 23.554 -10.694 18.220 1.00 81.62 230 HIS A C 1
ATOM 1774 O O . HIS A 1 230 ? 22.513 -11.074 17.687 1.00 81.62 230 HIS A O 1
ATOM 1780 N N . LEU A 1 231 ? 24.069 -11.337 19.275 1.00 83.06 231 LEU A N 1
ATOM 1781 C CA . LEU A 1 231 ? 23.443 -12.509 19.903 1.00 83.06 231 LEU A CA 1
ATOM 1782 C C . LEU A 1 231 ? 22.087 -12.168 20.536 1.00 83.06 231 LEU A C 1
ATOM 1784 O O . LEU A 1 231 ? 21.115 -12.897 20.313 1.00 83.06 231 LEU A O 1
ATOM 1788 N N . 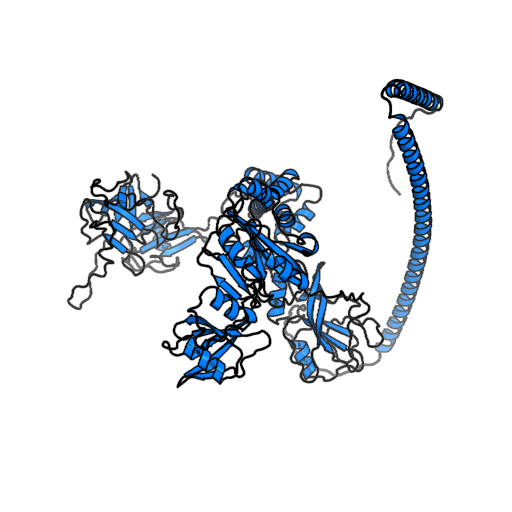VAL A 1 232 ? 21.989 -11.032 21.236 1.00 82.88 232 VAL A N 1
ATOM 1789 C CA . VAL A 1 232 ? 20.715 -10.543 21.795 1.00 82.88 232 VAL A CA 1
ATOM 1790 C C . VAL A 1 232 ? 19.690 -10.319 20.690 1.00 82.88 232 VAL A C 1
ATOM 1792 O O . VAL A 1 232 ? 18.582 -10.854 20.739 1.00 82.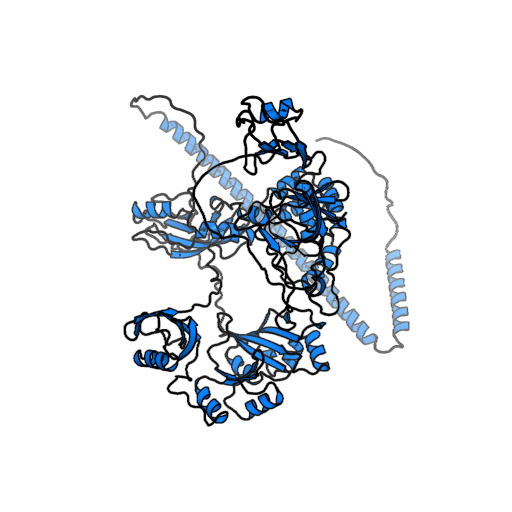88 232 VAL A O 1
ATOM 1795 N N . GLN A 1 233 ? 20.084 -9.636 19.612 1.00 78.69 233 GLN A N 1
ATOM 1796 C CA . GLN A 1 233 ? 19.217 -9.414 18.456 1.00 78.69 233 GLN A CA 1
ATOM 1797 C C . GLN A 1 233 ? 18.740 -10.733 17.828 1.00 78.69 233 GLN A C 1
ATOM 1799 O O . GLN A 1 233 ? 17.623 -10.819 17.307 1.00 78.69 233 GLN A O 1
ATOM 1804 N N . LYS A 1 234 ? 19.554 -11.794 17.869 1.00 77.81 234 LYS A N 1
ATOM 1805 C CA . LYS A 1 234 ? 19.206 -13.113 17.321 1.00 77.81 234 LYS A CA 1
ATOM 1806 C C . LYS A 1 234 ? 18.361 -13.969 18.266 1.00 77.81 234 LYS A C 1
ATOM 1808 O O . LYS A 1 234 ? 17.696 -14.866 17.750 1.00 77.81 234 LYS A O 1
ATOM 1813 N N . GLY A 1 235 ? 18.216 -13.591 19.535 1.00 73.12 235 GLY A N 1
ATOM 1814 C CA . GLY A 1 235 ? 17.262 -14.177 20.485 1.00 73.12 235 GLY A CA 1
ATOM 1815 C C . GLY A 1 235 ? 17.870 -14.679 21.791 1.00 73.12 235 GLY A C 1
ATOM 1816 O O . GLY A 1 235 ? 17.148 -15.280 22.578 1.00 73.12 235 GLY A O 1
ATOM 1817 N N . VAL A 1 236 ? 19.167 -14.457 22.020 1.00 84.38 236 VAL A N 1
ATOM 1818 C CA . VAL A 1 236 ? 19.826 -14.819 23.281 1.00 84.38 236 VAL A CA 1
ATOM 1819 C C . VAL A 1 236 ? 19.413 -13.814 24.372 1.00 84.38 236 VAL A C 1
ATOM 1821 O O . VAL A 1 236 ? 19.452 -12.611 24.115 1.00 84.38 236 VAL A O 1
ATOM 1824 N N . PRO A 1 237 ? 19.020 -14.247 25.582 1.00 81.75 237 PRO A N 1
ATOM 1825 C CA . PRO A 1 237 ? 18.713 -13.336 26.684 1.00 81.75 237 PRO A CA 1
ATOM 1826 C C . PRO A 1 237 ? 19.892 -12.414 27.017 1.00 81.75 237 PRO A C 1
ATOM 1828 O O . PRO A 1 237 ? 21.043 -12.853 27.017 1.00 81.75 237 PRO A O 1
ATOM 1831 N N . GLU A 1 238 ? 19.621 -11.150 27.349 1.00 81.31 238 GLU A N 1
ATOM 1832 C CA . GLU A 1 238 ? 20.662 -10.150 27.644 1.00 81.31 238 GLU A CA 1
ATOM 1833 C C . GLU A 1 238 ? 21.573 -10.573 28.811 1.00 81.31 238 GLU A C 1
ATOM 1835 O O . GLU A 1 238 ? 22.787 -10.380 28.754 1.00 81.31 238 GLU A O 1
ATOM 1840 N N . SER A 1 239 ? 21.014 -11.271 29.805 1.00 81.25 239 SER A N 1
ATOM 1841 C CA . SER A 1 239 ? 21.762 -11.860 30.922 1.00 81.25 239 SER A CA 1
ATOM 1842 C C . SER A 1 239 ? 22.745 -12.962 30.499 1.00 81.25 239 SER A C 1
ATOM 1844 O O . SER A 1 239 ? 23.788 -13.127 31.128 1.00 81.25 239 SER A O 1
ATOM 1846 N N . ALA A 1 240 ? 22.450 -13.699 29.423 1.00 81.81 240 ALA A N 1
ATOM 1847 C CA . ALA A 1 240 ? 23.254 -14.822 28.934 1.00 81.81 240 ALA A CA 1
ATOM 1848 C C . ALA A 1 240 ? 24.186 -14.445 27.766 1.00 81.81 240 ALA A C 1
ATOM 1850 O O . ALA A 1 240 ? 25.135 -15.173 27.459 1.00 81.81 240 ALA A O 1
ATOM 1851 N N . ALA A 1 241 ? 23.946 -13.304 27.115 1.00 82.56 241 ALA A N 1
ATOM 1852 C CA . ALA A 1 241 ? 24.658 -12.882 25.912 1.00 82.56 241 ALA A CA 1
ATOM 1853 C C . ALA A 1 241 ? 26.165 -12.701 26.136 1.00 82.56 241 ALA A C 1
ATOM 1855 O O . ALA A 1 241 ? 26.966 -13.152 25.318 1.00 82.56 241 ALA A O 1
ATOM 1856 N N . THR A 1 242 ? 26.561 -12.113 27.266 1.00 85.19 242 THR A N 1
ATOM 1857 C CA . THR A 1 242 ? 27.976 -11.893 27.606 1.00 85.19 242 THR A CA 1
ATOM 1858 C C . THR A 1 242 ? 28.717 -13.206 27.845 1.00 85.19 242 THR A C 1
ATOM 1860 O O . THR A 1 242 ? 29.849 -13.370 27.392 1.00 85.19 242 THR A O 1
ATOM 1863 N N . GLN A 1 243 ? 28.081 -14.166 28.521 1.00 84.19 243 GLN A N 1
ATOM 1864 C CA . GLN A 1 243 ? 28.661 -15.489 28.754 1.00 84.19 243 GLN A CA 1
ATOM 1865 C C . GLN A 1 243 ? 28.794 -16.270 27.442 1.00 84.19 243 GLN A C 1
ATOM 1867 O O . GLN A 1 243 ? 29.833 -16.875 27.186 1.00 84.19 243 GLN A O 1
ATOM 1872 N N . ARG A 1 244 ? 27.776 -16.204 26.574 1.00 85.00 244 ARG A N 1
ATOM 1873 C CA . ARG A 1 244 ? 27.793 -16.873 25.269 1.00 85.00 244 ARG A CA 1
ATOM 1874 C C . ARG A 1 244 ? 28.836 -16.278 24.327 1.00 85.00 244 ARG A C 1
ATOM 1876 O O . ARG A 1 244 ? 29.513 -17.024 23.630 1.00 85.00 244 ARG A O 1
ATOM 1883 N N . ALA A 1 245 ? 28.998 -14.958 24.330 1.00 86.00 245 ALA A N 1
ATOM 1884 C CA . ALA A 1 245 ? 30.029 -14.290 23.547 1.00 86.00 245 ALA A CA 1
ATOM 1885 C C . ALA A 1 245 ? 31.443 -14.719 23.973 1.00 86.00 245 ALA A C 1
ATOM 1887 O O . ALA A 1 245 ? 32.274 -14.943 23.099 1.00 86.00 245 ALA A O 1
ATOM 1888 N N . ASN A 1 246 ? 31.702 -14.918 25.276 1.00 85.62 246 ASN A N 1
ATOM 1889 C CA . ASN A 1 246 ? 32.987 -15.466 25.744 1.00 85.62 246 ASN A CA 1
ATOM 1890 C C . ASN A 1 246 ? 33.220 -16.883 25.201 1.00 85.62 246 ASN A C 1
ATOM 1892 O O . ASN A 1 246 ? 34.270 -17.144 24.632 1.00 85.62 246 ASN A O 1
ATOM 1896 N N . GLN A 1 247 ? 32.217 -17.765 25.280 1.00 84.31 247 GLN A N 1
ATOM 1897 C CA . GLN A 1 247 ? 32.316 -19.137 24.756 1.00 84.31 247 GLN A CA 1
ATOM 1898 C C . GLN A 1 247 ? 32.574 -19.171 23.241 1.00 84.31 247 GLN A C 1
ATOM 1900 O O . GLN A 1 247 ? 33.299 -20.025 22.737 1.00 84.31 247 GLN A O 1
ATOM 1905 N N . ILE A 1 248 ? 31.982 -18.233 22.498 1.00 84.56 248 ILE A N 1
ATOM 1906 C CA . ILE A 1 248 ? 32.194 -18.095 21.052 1.00 84.56 248 ILE A CA 1
ATOM 1907 C C . ILE A 1 248 ? 33.601 -17.559 20.757 1.00 84.56 248 ILE A C 1
ATOM 1909 O O . ILE A 1 248 ? 34.262 -18.062 19.849 1.00 84.56 248 ILE A O 1
ATOM 1913 N N . GLN A 1 249 ? 34.074 -16.577 21.528 1.00 85.50 249 GLN A N 1
ATOM 1914 C CA . GLN A 1 249 ? 35.428 -16.038 21.394 1.00 85.50 249 GLN A CA 1
ATOM 1915 C C . GLN A 1 249 ? 36.492 -17.091 21.718 1.00 85.50 249 GLN A C 1
ATOM 1917 O O . GLN A 1 249 ? 37.478 -17.183 20.995 1.00 85.50 249 GLN A O 1
ATOM 1922 N N . GLU A 1 250 ? 36.271 -17.923 22.734 1.00 84.12 250 GLU A N 1
ATOM 1923 C CA . GLU A 1 250 ? 37.165 -19.029 23.093 1.00 84.12 250 GLU A CA 1
ATOM 1924 C C . GLU A 1 250 ? 37.207 -20.123 22.016 1.00 84.12 250 GLU A C 1
ATOM 1926 O O . GLU A 1 250 ? 38.266 -20.683 21.748 1.00 84.12 250 GLU A O 1
ATOM 1931 N N . ALA A 1 251 ? 36.083 -20.418 21.357 1.00 82.19 251 ALA A N 1
ATOM 1932 C CA . ALA A 1 251 ? 36.014 -21.527 20.406 1.00 82.19 251 ALA A CA 1
ATOM 1933 C C . ALA A 1 251 ? 36.429 -21.194 18.967 1.00 82.19 251 ALA A C 1
ATOM 1935 O O . ALA A 1 251 ? 36.890 -22.079 18.242 1.00 82.19 251 ALA A O 1
ATOM 1936 N N . ILE A 1 252 ? 36.206 -19.955 18.521 1.00 83.31 252 ILE A N 1
ATOM 1937 C CA . ILE A 1 252 ? 36.469 -19.525 17.135 1.00 83.31 252 ILE A CA 1
ATOM 1938 C C . ILE A 1 252 ? 37.672 -18.566 17.074 1.00 83.31 252 ILE A C 1
ATOM 1940 O O . ILE A 1 252 ? 38.315 -18.441 16.033 1.00 83.31 252 ILE A O 1
ATOM 1944 N N . GLY A 1 253 ? 38.021 -17.930 18.195 1.00 82.38 253 GLY A N 1
ATOM 1945 C CA . GLY A 1 253 ? 39.094 -16.946 18.277 1.00 82.38 253 GLY A CA 1
ATOM 1946 C C . GLY A 1 253 ? 38.668 -15.548 17.824 1.00 82.38 253 GLY A C 1
ATOM 1947 O O . GLY A 1 253 ? 37.722 -15.355 17.058 1.00 82.38 253 GLY A O 1
ATOM 1948 N N . GLU A 1 254 ? 39.395 -14.538 18.298 1.00 80.12 254 GLU A N 1
ATOM 1949 C CA . GLU A 1 254 ? 39.093 -13.127 18.031 1.00 80.12 254 GLU A CA 1
ATOM 1950 C C . GLU A 1 254 ? 39.290 -12.729 16.558 1.00 80.12 254 GLU A C 1
ATOM 1952 O O . GLU A 1 254 ? 38.476 -11.988 16.006 1.00 80.12 254 GLU A O 1
ATOM 1957 N N . ALA A 1 255 ? 40.302 -13.287 15.888 1.00 76.12 255 ALA A N 1
ATOM 1958 C CA . ALA A 1 255 ? 40.580 -13.012 14.476 1.00 76.12 255 ALA A CA 1
ATOM 1959 C C . ALA A 1 255 ? 39.427 -13.441 13.547 1.00 76.12 255 ALA A C 1
ATOM 1961 O O . ALA A 1 255 ? 39.090 -12.739 12.594 1.00 76.12 255 ALA A O 1
ATOM 1962 N N . ALA A 1 256 ? 38.768 -14.563 13.845 1.00 80.25 256 ALA A N 1
ATOM 1963 C CA . ALA A 1 256 ? 37.632 -15.043 13.061 1.00 80.25 256 ALA A CA 1
ATOM 1964 C C . ALA A 1 256 ? 36.369 -14.199 13.289 1.00 80.25 256 ALA A C 1
ATOM 1966 O O . ALA A 1 256 ? 35.586 -13.985 12.363 1.00 80.25 256 ALA A O 1
ATOM 1967 N N . ILE A 1 257 ? 36.186 -13.677 14.505 1.00 82.75 257 ILE A N 1
ATOM 1968 C CA . ILE A 1 257 ? 35.110 -12.729 14.814 1.00 82.75 257 ILE A CA 1
ATOM 1969 C C . ILE A 1 257 ? 35.329 -11.436 14.021 1.00 82.75 257 ILE A C 1
ATOM 1971 O O . ILE A 1 257 ? 34.405 -10.965 13.359 1.00 82.75 257 ILE A O 1
ATOM 1975 N N . GLN A 1 258 ? 36.553 -10.905 14.008 1.00 79.25 258 GLN A N 1
ATOM 1976 C CA . GLN A 1 258 ? 36.915 -9.731 13.208 1.00 79.25 258 GLN A CA 1
ATOM 1977 C C . GLN A 1 258 ? 36.677 -9.955 11.709 1.00 79.25 258 GLN A C 1
ATOM 1979 O O . GLN A 1 258 ? 36.032 -9.129 11.064 1.00 79.25 258 GLN A O 1
ATOM 1984 N N . ALA A 1 259 ? 37.105 -11.099 11.166 1.00 75.94 259 ALA A N 1
ATOM 1985 C CA . ALA A 1 259 ? 36.870 -11.464 9.769 1.00 75.94 259 ALA A CA 1
ATOM 1986 C C . ALA A 1 259 ? 35.371 -11.585 9.437 1.00 75.94 259 ALA A C 1
ATOM 1988 O O . ALA A 1 259 ? 34.910 -11.079 8.413 1.00 75.94 259 ALA A O 1
ATOM 1989 N N . ALA A 1 260 ? 34.574 -12.173 10.333 1.00 79.81 260 ALA A N 1
ATOM 1990 C CA . ALA A 1 260 ? 33.131 -12.253 10.147 1.00 79.81 260 ALA A CA 1
ATOM 1991 C C . ALA A 1 260 ? 32.485 -10.859 10.121 1.00 79.81 260 ALA A C 1
ATOM 1993 O O . ALA A 1 260 ? 31.646 -10.586 9.265 1.00 79.81 260 ALA A O 1
ATOM 1994 N N . TYR A 1 261 ? 32.914 -9.942 10.991 1.00 77.69 261 TYR A N 1
ATOM 1995 C CA . TYR A 1 261 ? 32.445 -8.553 10.986 1.00 77.69 261 TYR A CA 1
ATOM 1996 C C . TYR A 1 261 ? 32.974 -7.720 9.801 1.00 77.69 261 TYR A C 1
ATOM 1998 O O . TYR A 1 261 ? 32.354 -6.718 9.427 1.00 77.69 261 TYR A O 1
ATOM 2006 N N . ALA A 1 262 ? 34.054 -8.157 9.150 1.00 71.44 262 ALA A N 1
ATOM 2007 C CA . ALA A 1 262 ? 34.529 -7.589 7.890 1.00 71.44 262 ALA A CA 1
ATOM 2008 C C . ALA A 1 262 ? 33.671 -8.019 6.680 1.00 71.44 262 ALA A C 1
ATOM 2010 O O . ALA A 1 262 ? 33.525 -7.236 5.738 1.00 71.44 262 ALA A O 1
ATOM 2011 N N . SER A 1 263 ? 33.019 -9.186 6.729 1.00 69.75 263 SER A N 1
ATOM 2012 C CA . SER A 1 263 ? 32.170 -9.711 5.643 1.00 69.75 263 SER A CA 1
ATOM 2013 C C . SER A 1 263 ? 30.868 -8.914 5.401 1.00 69.75 263 SER A C 1
ATOM 2015 O O . SER A 1 263 ? 30.462 -8.070 6.212 1.00 69.75 263 SER A O 1
ATOM 2017 N N . LEU A 1 264 ? 30.209 -9.160 4.258 1.00 59.66 264 LEU A N 1
ATOM 2018 C CA . LEU A 1 264 ? 28.912 -8.555 3.900 1.00 59.66 264 LEU A CA 1
ATOM 2019 C C . LEU A 1 264 ? 27.734 -9.136 4.703 1.00 59.66 264 LEU A C 1
ATOM 2021 O O . LEU A 1 264 ? 26.774 -8.416 4.979 1.00 59.66 264 LEU A O 1
ATOM 2025 N N . ASP A 1 265 ? 27.813 -10.410 5.105 1.00 69.62 265 ASP A N 1
ATOM 2026 C CA . ASP A 1 265 ? 26.851 -11.060 6.005 1.00 69.62 265 ASP A CA 1
ATOM 2027 C C . ASP A 1 265 ? 27.565 -11.650 7.234 1.00 69.62 265 ASP A C 1
ATOM 2029 O O . ASP A 1 265 ? 27.899 -12.842 7.275 1.00 69.62 265 ASP A O 1
ATOM 2033 N N . PRO A 1 266 ? 27.754 -10.828 8.281 1.00 78.00 266 PRO A N 1
ATOM 2034 C CA . PRO A 1 266 ? 28.464 -11.243 9.482 1.00 78.00 266 PRO A CA 1
ATOM 2035 C C . PRO A 1 266 ? 27.832 -12.433 10.198 1.00 78.00 266 PRO A C 1
ATOM 2037 O O . PRO A 1 266 ? 28.531 -13.192 10.861 1.00 78.00 266 PRO A O 1
ATOM 2040 N N . TRP A 1 267 ? 26.515 -12.639 10.086 1.00 80.88 267 TRP A N 1
ATOM 2041 C CA . TRP A 1 267 ? 25.847 -13.740 10.783 1.00 80.88 267 TRP A CA 1
ATOM 2042 C C . TRP A 1 267 ? 26.052 -15.080 10.081 1.00 80.88 267 TRP A C 1
ATOM 2044 O O . TRP A 1 267 ? 26.240 -16.101 10.747 1.00 80.88 267 TRP A O 1
ATOM 2054 N N . LYS A 1 268 ? 26.017 -15.085 8.746 1.00 76.81 268 LYS A N 1
ATOM 2055 C CA . LYS A 1 268 ? 26.343 -16.268 7.943 1.00 76.81 268 LYS A CA 1
ATOM 2056 C C . LYS A 1 268 ? 27.800 -16.673 8.171 1.00 76.81 268 LYS A C 1
ATOM 2058 O O . LYS A 1 268 ? 28.052 -17.817 8.540 1.00 76.81 268 LYS A O 1
ATOM 2063 N N . HIS A 1 269 ? 28.717 -15.711 8.115 1.00 76.56 269 HIS A N 1
ATOM 2064 C CA . HIS A 1 269 ? 30.142 -15.964 8.318 1.00 76.56 269 HIS A CA 1
ATOM 2065 C C . HIS A 1 269 ? 30.468 -16.418 9.755 1.00 76.56 269 HIS A C 1
ATOM 2067 O O . HIS A 1 269 ? 31.279 -17.324 9.950 1.00 76.56 269 HIS A O 1
ATOM 2073 N N . LEU A 1 270 ? 29.789 -15.868 10.777 1.00 82.88 270 LEU A N 1
ATOM 2074 C CA . LEU A 1 270 ? 29.893 -16.353 12.163 1.00 82.88 270 LEU A CA 1
ATOM 2075 C C . LEU A 1 270 ? 29.400 -17.799 12.305 1.00 82.88 270 LEU A C 1
ATOM 2077 O O . LEU A 1 270 ? 30.003 -18.568 13.044 1.00 82.88 270 LEU A O 1
ATOM 2081 N N . LYS A 1 271 ? 28.326 -18.194 11.608 1.00 83.81 271 LYS A N 1
ATOM 2082 C CA . LYS A 1 271 ? 27.834 -19.584 11.610 1.00 83.81 271 LYS A CA 1
ATOM 2083 C C . LYS A 1 271 ? 28.790 -20.543 10.914 1.00 83.81 271 LYS A C 1
ATOM 2085 O O . LYS A 1 271 ? 28.992 -21.643 11.413 1.00 83.81 271 LYS A O 1
ATOM 2090 N N . GLU A 1 272 ? 29.362 -20.133 9.789 1.00 82.06 272 GLU A N 1
ATOM 2091 C CA . GLU A 1 272 ? 30.350 -20.920 9.045 1.00 82.06 272 GLU A CA 1
ATOM 2092 C C . GLU A 1 272 ? 31.623 -21.111 9.873 1.00 82.06 272 GLU A C 1
ATOM 2094 O O . GLU A 1 272 ? 32.099 -22.233 10.024 1.00 82.06 272 GLU A O 1
ATOM 2099 N N . SER A 1 273 ? 32.100 -20.038 10.511 1.00 80.94 273 SER A N 1
ATOM 2100 C CA . SER A 1 273 ? 33.279 -20.072 11.384 1.00 80.94 273 SER A CA 1
ATOM 2101 C C . SER A 1 273 ? 33.020 -20.854 12.682 1.00 80.94 273 SER A C 1
ATOM 2103 O O . SER A 1 273 ? 33.900 -21.563 13.168 1.00 80.94 273 SER A O 1
ATOM 2105 N N . ALA A 1 274 ? 31.801 -20.785 13.232 1.00 81.75 274 ALA A N 1
ATOM 2106 C CA . ALA A 1 274 ? 31.393 -21.577 14.394 1.00 81.75 274 ALA A CA 1
ATOM 2107 C C . ALA A 1 274 ? 31.231 -23.066 14.059 1.00 81.75 274 ALA A C 1
ATOM 2109 O O . ALA A 1 274 ? 31.540 -23.927 14.888 1.00 81.75 274 ALA A O 1
ATOM 2110 N N . GLY A 1 275 ? 30.739 -23.381 12.857 1.00 79.25 275 GLY A N 1
ATOM 2111 C CA . GLY A 1 275 ? 30.486 -24.738 12.385 1.00 79.25 275 GLY A CA 1
ATOM 2112 C C . GLY A 1 275 ? 29.716 -25.581 13.409 1.00 79.25 275 GLY A C 1
ATOM 2113 O O . GLY A 1 275 ? 28.665 -25.183 13.910 1.00 79.25 275 GLY A O 1
ATOM 2114 N N . LYS A 1 276 ? 30.265 -26.757 13.746 1.00 72.56 276 LYS A N 1
ATOM 2115 C CA . LYS A 1 276 ? 29.767 -27.636 14.826 1.00 72.56 276 LYS A CA 1
ATOM 2116 C C . LYS A 1 276 ? 30.427 -27.374 16.191 1.00 72.56 276 LYS A C 1
ATOM 2118 O O . LYS A 1 276 ? 30.070 -28.043 17.154 1.00 72.56 276 LYS A O 1
ATOM 2123 N N . LYS A 1 277 ? 31.395 -26.452 16.280 1.00 77.19 277 LYS A N 1
ATOM 2124 C CA . LYS A 1 277 ? 32.229 -26.246 17.478 1.00 77.19 277 LYS A CA 1
ATOM 2125 C C . LYS A 1 277 ? 31.459 -25.558 18.599 1.00 77.19 277 LYS A C 1
ATOM 2127 O O . LYS A 1 277 ? 31.551 -25.980 19.744 1.00 77.19 277 LYS A O 1
ATOM 2132 N N . VAL A 1 278 ? 30.678 -24.525 18.272 1.00 81.25 278 VAL A N 1
ATOM 2133 C CA . VAL A 1 278 ? 29.851 -23.800 19.248 1.00 81.25 278 VAL A CA 1
ATOM 2134 C C . VAL A 1 278 ? 28.496 -23.446 18.668 1.00 81.25 278 VAL A C 1
ATOM 2136 O O . VAL A 1 278 ? 28.361 -22.963 17.545 1.00 81.25 278 VAL A O 1
ATOM 2139 N N . ARG A 1 279 ? 27.461 -23.649 19.484 1.00 81.56 279 ARG A N 1
ATOM 2140 C CA . ARG A 1 279 ? 26.089 -23.306 19.134 1.00 81.56 279 ARG A CA 1
ATOM 2141 C C . ARG A 1 279 ? 25.782 -21.853 19.501 1.00 81.56 279 ARG A C 1
ATOM 2143 O O . ARG A 1 279 ? 25.631 -21.516 20.675 1.00 81.56 279 ARG A O 1
ATOM 2150 N N . LEU A 1 280 ? 25.628 -21.014 18.474 1.00 83.00 280 LEU A N 1
ATOM 2151 C CA . LEU A 1 280 ? 25.396 -19.572 18.633 1.00 83.00 280 LEU A CA 1
ATOM 2152 C C . LEU A 1 280 ? 24.068 -19.236 19.341 1.00 83.00 280 LEU A C 1
ATOM 2154 O O . LEU A 1 280 ? 24.031 -18.304 20.134 1.00 83.00 280 LEU A O 1
ATOM 2158 N N . VAL A 1 281 ? 22.990 -19.990 19.077 1.00 83.44 281 VAL A N 1
ATOM 2159 C CA . VAL A 1 281 ? 21.651 -19.791 19.679 1.00 83.44 281 VAL A CA 1
ATOM 2160 C C . VAL A 1 281 ? 21.026 -21.147 20.025 1.00 83.44 281 VAL A C 1
ATOM 2162 O O . VAL A 1 281 ? 21.082 -22.083 19.215 1.00 83.44 281 VAL A O 1
ATOM 2165 N N . LEU A 1 282 ? 20.437 -21.277 21.217 1.00 82.88 282 LEU A N 1
ATOM 2166 C CA . LEU A 1 282 ? 19.797 -22.520 21.665 1.00 82.88 282 LEU A CA 1
ATOM 2167 C C . LEU A 1 282 ? 18.417 -22.728 21.002 1.00 82.88 282 LEU A C 1
ATOM 2169 O O . LEU A 1 282 ? 17.746 -21.759 20.644 1.00 82.88 282 LEU A O 1
ATOM 2173 N N . PRO A 1 283 ? 17.948 -23.984 20.847 1.00 71.12 283 PRO A N 1
ATOM 2174 C CA . PRO A 1 283 ? 16.614 -24.270 20.307 1.00 71.12 283 PRO A CA 1
ATOM 2175 C C . PRO A 1 283 ? 15.479 -23.631 21.115 1.00 71.12 283 PRO A C 1
ATOM 2177 O O . PRO A 1 283 ? 14.482 -23.205 20.541 1.00 71.12 283 PRO A O 1
ATOM 2180 N N . GLU A 1 284 ? 15.627 -23.572 22.439 1.00 71.19 284 GLU A N 1
ATOM 2181 C CA . GLU A 1 284 ? 14.632 -23.006 23.355 1.00 71.19 284 GLU A CA 1
ATOM 2182 C C . GLU A 1 284 ? 14.505 -21.490 23.184 1.00 71.19 284 GLU A C 1
ATOM 2184 O O . GLU A 1 284 ? 13.395 -20.974 23.113 1.00 71.19 284 GLU A O 1
ATOM 2189 N N . GLU A 1 285 ? 15.626 -20.793 22.991 1.00 75.75 285 GLU A N 1
ATOM 2190 C CA . GLU A 1 285 ? 15.687 -19.351 22.714 1.00 75.75 285 GLU A CA 1
ATOM 2191 C C . GLU A 1 285 ? 15.076 -19.018 21.341 1.00 75.75 285 GLU A C 1
ATOM 2193 O O . GLU A 1 285 ? 14.330 -18.051 21.188 1.00 75.75 285 GLU A O 1
ATOM 2198 N N . LEU A 1 286 ? 15.315 -19.871 20.338 1.00 63.56 286 LEU A N 1
ATOM 2199 C CA . LEU A 1 286 ? 14.678 -19.786 19.019 1.00 63.56 286 LEU A CA 1
ATOM 2200 C C . LEU A 1 286 ? 13.160 -20.009 19.091 1.00 63.56 286 LEU A C 1
ATOM 2202 O O . LEU A 1 286 ? 12.402 -19.277 18.448 1.00 63.56 286 LEU A O 1
ATOM 2206 N N . ARG A 1 287 ? 12.702 -20.977 19.896 1.00 63.22 287 ARG A N 1
ATOM 2207 C CA . ARG A 1 287 ? 11.274 -21.227 20.146 1.00 63.22 287 ARG A CA 1
ATOM 2208 C C . ARG A 1 287 ? 10.632 -20.061 20.903 1.00 63.22 287 ARG A C 1
ATOM 2210 O O . ARG A 1 287 ? 9.608 -19.557 20.442 1.00 63.22 287 ARG A O 1
ATOM 2217 N N . ALA A 1 288 ? 11.269 -19.559 21.960 1.00 61.94 288 ALA A N 1
ATOM 2218 C CA . ALA A 1 288 ? 10.818 -18.402 22.736 1.00 61.94 288 ALA A CA 1
ATOM 2219 C C . ALA A 1 288 ? 10.736 -17.127 21.880 1.00 61.94 288 ALA A C 1
ATOM 2221 O O . ALA A 1 288 ? 9.766 -16.370 21.966 1.00 61.94 288 ALA A O 1
ATOM 2222 N N . LYS A 1 289 ? 11.693 -16.924 20.968 1.00 57.62 289 LYS A N 1
ATOM 2223 C CA . LYS A 1 289 ? 11.640 -15.843 19.982 1.00 57.62 289 LYS A CA 1
ATOM 2224 C C . LYS A 1 289 ? 10.522 -16.047 18.965 1.00 57.62 289 LYS A C 1
ATOM 2226 O O . LYS A 1 289 ? 9.848 -15.078 18.637 1.00 57.62 289 LYS A O 1
ATOM 2231 N N . SER A 1 290 ? 10.258 -17.266 18.494 1.00 52.66 290 SER A N 1
ATOM 2232 C CA . SER A 1 290 ? 9.132 -17.528 17.581 1.00 52.66 290 SER A CA 1
ATOM 2233 C C . SER A 1 290 ? 7.760 -17.272 18.233 1.00 52.66 290 SER A C 1
ATOM 2235 O O . SER A 1 290 ? 6.852 -16.771 17.568 1.00 52.66 290 SER A O 1
ATOM 2237 N N . SER A 1 291 ? 7.624 -17.504 19.546 1.00 49.38 291 SER A N 1
ATOM 2238 C CA . SER A 1 291 ? 6.419 -17.160 20.315 1.00 49.38 291 SER A CA 1
ATOM 2239 C C . SER A 1 291 ? 6.332 -15.673 20.680 1.00 49.38 291 SER A C 1
ATOM 2241 O O . SER A 1 291 ? 5.235 -15.120 20.689 1.00 49.38 291 SER A O 1
ATOM 2243 N N . ALA A 1 292 ? 7.462 -14.999 20.924 1.00 47.03 292 ALA A N 1
ATOM 2244 C CA . ALA A 1 292 ? 7.515 -13.557 21.188 1.00 47.03 292 ALA A CA 1
ATOM 2245 C C . ALA A 1 292 ? 7.331 -12.713 19.911 1.00 47.03 292 ALA A C 1
ATOM 2247 O O . ALA A 1 292 ? 6.655 -11.692 19.939 1.00 47.03 292 ALA A O 1
ATOM 2248 N N . THR A 1 293 ? 7.820 -13.183 18.759 1.00 42.91 293 THR A N 1
ATOM 2249 C CA . THR A 1 293 ? 7.643 -12.517 17.450 1.00 42.91 293 THR A CA 1
ATOM 2250 C C . THR A 1 293 ? 6.176 -12.546 16.988 1.00 42.91 293 THR A C 1
ATOM 2252 O O . THR A 1 293 ? 5.757 -11.687 16.220 1.00 42.91 293 THR A O 1
ATOM 2255 N N . LYS A 1 294 ? 5.349 -13.469 17.510 1.00 40.59 294 LYS A N 1
ATOM 2256 C CA . LYS A 1 294 ? 3.881 -13.430 17.356 1.00 40.59 294 LYS A CA 1
ATOM 2257 C C . LYS A 1 294 ? 3.194 -12.364 18.226 1.00 40.59 294 LYS A C 1
ATOM 2259 O O . LYS A 1 294 ? 2.060 -12.011 17.925 1.00 40.59 294 LYS A O 1
ATOM 2264 N N . LYS A 1 295 ? 3.848 -11.855 19.279 1.00 41.38 295 LYS A N 1
ATOM 2265 C CA . LYS A 1 295 ? 3.293 -10.858 20.216 1.00 41.38 295 LYS A CA 1
ATOM 2266 C C . LYS A 1 295 ? 3.740 -9.416 19.940 1.00 41.38 295 LYS A C 1
ATOM 2268 O O . LYS A 1 295 ? 3.113 -8.495 20.447 1.00 41.38 295 LYS A O 1
ATOM 2273 N N . THR A 1 296 ? 4.743 -9.194 19.095 1.00 35.22 296 THR A N 1
ATOM 2274 C CA . THR A 1 296 ? 5.204 -7.845 18.724 1.00 35.22 296 THR A CA 1
ATOM 2275 C C . THR A 1 296 ? 5.472 -7.761 17.225 1.00 35.22 296 THR A C 1
ATOM 2277 O O . THR A 1 296 ? 6.603 -7.871 16.757 1.00 35.22 296 THR A O 1
ATOM 2280 N N . SER A 1 297 ? 4.411 -7.558 16.442 1.00 34.41 297 SER A N 1
ATOM 2281 C CA . SER A 1 297 ? 4.546 -7.141 15.047 1.00 34.41 297 SER A CA 1
ATOM 2282 C C . SER A 1 297 ? 4.696 -5.619 14.964 1.00 34.41 297 SER A C 1
ATOM 2284 O O . SER A 1 297 ? 3.758 -4.891 15.278 1.00 34.41 297 SER A O 1
ATOM 2286 N N . GLU A 1 298 ? 5.862 -5.188 14.481 1.00 40.41 298 GLU A N 1
ATOM 2287 C CA . GLU A 1 298 ? 6.128 -3.898 13.825 1.00 40.41 298 GLU A CA 1
ATOM 2288 C C . GLU A 1 298 ? 5.871 -2.620 14.642 1.00 40.41 298 GLU A C 1
ATOM 2290 O O . GLU A 1 298 ? 5.022 -1.798 14.304 1.00 40.41 298 GLU A O 1
ATOM 2295 N N . ALA A 1 299 ? 6.732 -2.362 15.626 1.00 30.62 299 ALA A N 1
ATOM 2296 C CA . ALA A 1 299 ? 7.282 -1.016 15.752 1.00 30.62 299 ALA A CA 1
ATOM 2297 C C . ALA A 1 299 ? 8.554 -0.985 14.894 1.00 30.62 299 ALA A C 1
ATOM 2299 O O . ALA A 1 299 ? 9.544 -1.638 15.226 1.00 30.62 299 ALA A O 1
ATOM 2300 N N . LYS A 1 300 ? 8.523 -0.288 13.753 1.00 36.06 300 LYS A N 1
ATOM 2301 C CA . LYS A 1 300 ? 9.771 0.150 13.119 1.00 36.06 300 LYS A CA 1
ATOM 2302 C C . LYS A 1 300 ? 10.423 1.094 14.119 1.00 36.06 300 LYS A C 1
ATOM 2304 O O . LYS A 1 300 ? 9.841 2.128 14.432 1.00 36.06 300 LYS A O 1
ATOM 2309 N N . ASP A 1 301 ? 11.572 0.694 14.646 1.00 37.56 301 ASP A N 1
ATOM 2310 C CA . ASP A 1 301 ? 12.388 1.558 15.483 1.00 37.56 301 ASP A CA 1
ATOM 2311 C C . ASP A 1 301 ? 12.700 2.848 14.696 1.00 37.56 301 ASP A C 1
ATOM 2313 O O . ASP A 1 301 ? 13.297 2.756 13.617 1.00 37.56 301 ASP A O 1
ATOM 2317 N N . PRO A 1 302 ? 12.287 4.037 15.175 1.00 36.88 302 PRO A N 1
ATOM 2318 C CA . PRO A 1 302 ? 12.623 5.305 14.533 1.00 36.88 302 PRO A CA 1
ATOM 2319 C C . PRO A 1 302 ? 14.136 5.598 14.527 1.00 36.88 302 PRO A C 1
ATOM 2321 O O . PRO A 1 302 ? 14.561 6.532 13.856 1.00 36.88 302 PRO A O 1
ATOM 2324 N N . TRP A 1 303 ? 14.951 4.789 15.215 1.00 34.81 303 TRP A N 1
ATOM 2325 C CA . TRP A 1 303 ? 16.415 4.841 15.201 1.00 34.81 303 TRP A CA 1
ATOM 2326 C C . TRP A 1 303 ? 17.067 3.774 14.313 1.00 34.81 303 TRP A C 1
ATOM 2328 O O . TRP A 1 303 ? 18.288 3.742 14.194 1.00 34.81 303 TRP A O 1
ATOM 2338 N N . ALA A 1 304 ? 16.293 2.942 13.604 1.00 40.53 304 ALA A N 1
ATOM 2339 C CA . ALA A 1 304 ? 16.863 2.013 12.623 1.00 40.53 304 ALA A CA 1
ATOM 2340 C C . ALA A 1 304 ? 17.537 2.739 11.439 1.00 40.53 304 ALA A C 1
ATOM 2342 O O . ALA A 1 304 ? 18.385 2.150 10.767 1.00 40.53 304 ALA A O 1
ATOM 2343 N N . GLU A 1 305 ? 17.175 4.004 11.189 1.00 36.34 305 GLU A N 1
ATOM 2344 C CA . GLU A 1 305 ? 17.809 4.876 10.189 1.00 36.34 305 GLU A CA 1
ATOM 2345 C C . GLU A 1 305 ? 19.052 5.616 10.714 1.00 36.34 305 GLU A C 1
ATOM 2347 O O . GLU A 1 305 ? 19.803 6.146 9.907 1.00 36.34 305 GLU A O 1
ATOM 2352 N N . THR A 1 306 ? 19.323 5.590 12.024 1.00 37.66 306 THR A N 1
ATOM 2353 C CA . THR A 1 306 ? 20.518 6.185 12.663 1.00 37.66 306 THR A CA 1
ATOM 2354 C C . THR A 1 306 ? 21.385 5.157 13.393 1.00 37.66 306 THR A C 1
ATOM 2356 O O . THR A 1 306 ? 22.303 5.522 14.130 1.00 37.66 306 THR A O 1
ATOM 2359 N N . ASP A 1 307 ? 21.121 3.863 13.192 1.00 42.88 307 ASP A N 1
ATOM 2360 C CA . ASP A 1 307 ? 22.024 2.800 13.619 1.00 42.88 307 ASP A CA 1
ATOM 2361 C C . ASP A 1 307 ? 23.311 2.887 12.773 1.00 42.88 307 ASP A C 1
ATOM 2363 O O . ASP A 1 307 ? 23.236 2.737 11.545 1.00 42.88 307 ASP A O 1
ATOM 2367 N N . PRO A 1 308 ? 24.498 3.064 13.392 1.00 45.09 308 PRO A N 1
ATOM 2368 C CA . PRO A 1 308 ? 25.777 3.035 12.686 1.00 45.09 308 PRO A CA 1
ATOM 2369 C C . PRO A 1 308 ? 25.958 1.771 11.836 1.00 45.09 308 PRO A C 1
ATOM 2371 O O . PRO A 1 308 ? 26.746 1.766 10.899 1.00 45.09 308 PRO A O 1
ATOM 2374 N N . TRP A 1 309 ? 25.240 0.688 12.152 1.00 43.78 309 TRP A N 1
ATOM 2375 C CA . TRP A 1 309 ? 25.228 -0.561 11.397 1.00 43.78 309 TRP A CA 1
ATOM 2376 C C . TRP A 1 309 ? 24.362 -0.507 10.131 1.00 43.78 309 TRP A C 1
ATOM 2378 O O . TRP A 1 309 ? 24.770 -1.017 9.088 1.00 43.78 309 TRP A O 1
ATOM 2388 N N . SER A 1 310 ? 23.192 0.133 10.187 1.00 46.44 310 SER A N 1
ATOM 2389 C CA . SER A 1 310 ? 22.362 0.393 9.003 1.00 46.44 310 SER A CA 1
ATOM 2390 C C . SER A 1 310 ? 23.067 1.344 8.041 1.00 46.44 310 SER A C 1
ATOM 2392 O O . SER A 1 310 ? 23.013 1.126 6.832 1.00 46.44 310 SER A O 1
ATOM 2394 N N . GLU A 1 311 ? 23.770 2.348 8.574 1.00 44.03 311 GLU A N 1
ATOM 2395 C CA . GLU A 1 311 ? 24.637 3.245 7.806 1.00 44.03 311 GLU A CA 1
ATOM 2396 C C . GLU A 1 311 ? 25.890 2.529 7.289 1.00 44.03 311 GLU A C 1
ATOM 2398 O O . GLU A 1 311 ? 26.220 2.689 6.124 1.00 44.03 311 GLU A O 1
ATOM 2403 N N . ALA A 1 312 ? 26.554 1.670 8.071 1.00 45.75 312 ALA A N 1
ATOM 2404 C CA . ALA A 1 312 ? 27.726 0.916 7.609 1.00 45.75 312 ALA A CA 1
ATOM 2405 C C . ALA A 1 312 ? 27.387 -0.147 6.549 1.00 45.75 312 ALA A C 1
ATOM 2407 O O . ALA A 1 312 ? 28.168 -0.346 5.625 1.00 45.75 312 ALA A O 1
ATOM 2408 N N . ILE A 1 313 ? 26.225 -0.809 6.631 1.00 48.84 313 ILE A N 1
ATOM 2409 C CA . ILE A 1 313 ? 25.726 -1.705 5.572 1.00 48.84 313 ILE A CA 1
ATOM 2410 C C . ILE A 1 313 ? 25.257 -0.900 4.356 1.00 48.84 313 ILE A C 1
ATOM 2412 O O . ILE A 1 313 ? 25.465 -1.338 3.230 1.00 48.84 313 ILE A O 1
ATOM 2416 N N . ALA A 1 314 ? 24.648 0.273 4.556 1.00 46.31 314 ALA A N 1
ATOM 2417 C CA . ALA A 1 314 ? 24.312 1.178 3.457 1.00 46.31 314 ALA A CA 1
ATOM 2418 C C . ALA A 1 314 ? 25.556 1.803 2.794 1.00 46.31 314 ALA A C 1
ATOM 2420 O O . ALA A 1 314 ? 25.475 2.160 1.622 1.00 46.31 314 ALA A O 1
ATOM 2421 N N . ASN A 1 315 ? 26.675 1.899 3.522 1.00 46.50 315 ASN A N 1
ATOM 2422 C CA . ASN A 1 315 ? 27.953 2.450 3.064 1.00 46.50 315 ASN A CA 1
ATOM 2423 C C . ASN A 1 315 ? 28.951 1.385 2.573 1.00 46.50 315 ASN A C 1
ATOM 2425 O O . ASN A 1 315 ? 29.953 1.753 1.964 1.00 46.50 315 ASN A O 1
ATOM 2429 N N . LYS A 1 316 ? 28.712 0.080 2.790 1.00 53.00 316 LYS A N 1
ATOM 2430 C CA . LYS A 1 316 ? 29.471 -0.983 2.108 1.00 53.00 316 LYS A CA 1
ATOM 2431 C C . LYS A 1 316 ? 28.948 -1.090 0.673 1.00 53.00 316 LYS A C 1
ATOM 2433 O O . LYS A 1 316 ? 27.936 -1.741 0.420 1.00 53.00 316 LYS A O 1
ATOM 2438 N N . GLN A 1 317 ? 29.618 -0.404 -0.249 1.00 55.03 317 GLN A N 1
ATOM 2439 C CA . GLN A 1 317 ? 29.354 -0.492 -1.685 1.00 55.03 317 GLN A CA 1
ATOM 2440 C C . GLN A 1 317 ? 29.547 -1.944 -2.143 1.00 55.03 317 GLN A C 1
ATOM 2442 O O . GLN A 1 317 ? 30.619 -2.517 -1.964 1.00 55.03 317 GLN A O 1
ATOM 2447 N N . ALA A 1 318 ? 28.501 -2.557 -2.702 1.00 59.44 318 ALA A N 1
ATOM 2448 C CA . ALA A 1 318 ? 28.706 -3.707 -3.573 1.00 59.44 318 ALA A CA 1
ATOM 2449 C C . ALA A 1 318 ? 29.401 -3.177 -4.833 1.00 59.44 318 ALA A C 1
ATOM 2451 O O . ALA A 1 318 ? 28.985 -2.145 -5.361 1.00 59.44 318 ALA A O 1
ATOM 2452 N N . ASN A 1 319 ? 30.469 -3.826 -5.289 1.00 64.75 319 ASN A N 1
ATOM 2453 C CA . ASN A 1 319 ? 31.087 -3.439 -6.550 1.00 64.75 319 ASN A CA 1
ATOM 2454 C C . ASN A 1 319 ? 30.271 -4.027 -7.701 1.00 64.75 319 ASN A C 1
ATOM 2456 O O . ASN A 1 319 ? 30.043 -5.235 -7.763 1.00 64.75 319 ASN A O 1
ATOM 2460 N N . VAL A 1 320 ? 29.830 -3.149 -8.604 1.00 64.56 320 VAL A N 1
ATOM 2461 C CA . VAL A 1 320 ? 29.157 -3.514 -9.861 1.00 64.56 320 VAL A CA 1
ATOM 2462 C C . VAL A 1 320 ? 30.103 -4.322 -10.766 1.00 64.56 320 VAL A C 1
ATOM 2464 O O . VAL A 1 320 ? 29.649 -5.138 -11.559 1.00 64.56 320 VAL A O 1
ATOM 2467 N N . GLU A 1 321 ? 31.416 -4.145 -10.593 1.00 65.56 321 GLU A N 1
ATOM 2468 C CA . GLU A 1 321 ? 32.485 -4.828 -11.338 1.00 65.56 321 GLU A CA 1
ATOM 2469 C C . GLU A 1 321 ? 32.542 -6.346 -11.098 1.00 65.56 321 GLU A C 1
ATOM 2471 O O . GLU A 1 321 ? 33.039 -7.082 -11.946 1.00 65.56 321 GLU A O 1
ATOM 2476 N N . ASP A 1 322 ? 31.981 -6.837 -9.989 1.00 73.94 322 ASP A N 1
ATOM 2477 C CA . ASP A 1 322 ? 31.950 -8.271 -9.664 1.00 73.94 322 ASP A CA 1
ATOM 2478 C C . ASP A 1 322 ? 30.774 -9.011 -10.335 1.00 73.94 322 ASP A C 1
ATOM 2480 O O . ASP A 1 322 ? 30.529 -10.190 -10.055 1.00 73.94 322 ASP A O 1
ATOM 2484 N N . ILE A 1 323 ? 29.996 -8.320 -11.177 1.00 83.00 323 ILE A N 1
ATOM 2485 C CA . ILE A 1 323 ? 28.838 -8.892 -11.865 1.00 83.00 323 ILE A CA 1
ATOM 2486 C C . ILE A 1 323 ? 29.278 -9.601 -13.141 1.00 83.00 323 ILE A C 1
ATOM 2488 O O . ILE A 1 323 ? 29.928 -9.025 -14.009 1.00 83.00 323 ILE A O 1
ATOM 2492 N N . GLN A 1 324 ? 28.838 -10.846 -13.289 1.00 85.75 324 GLN A N 1
ATOM 2493 C CA . GLN A 1 324 ? 29.075 -11.663 -14.472 1.00 85.75 324 GLN A CA 1
ATOM 2494 C C . GLN A 1 324 ? 27.754 -12.098 -15.108 1.00 85.75 324 GLN A C 1
ATOM 2496 O O . GLN A 1 324 ? 26.782 -12.413 -14.413 1.00 85.75 324 GLN A O 1
ATOM 2501 N N . LEU A 1 325 ? 27.717 -12.121 -16.441 1.00 87.50 325 LEU A N 1
ATOM 2502 C CA . LEU A 1 325 ? 26.589 -12.664 -17.196 1.00 87.50 325 LEU A CA 1
ATOM 2503 C C . LEU A 1 325 ? 26.539 -14.187 -17.033 1.00 87.50 325 LEU A C 1
ATOM 2505 O O . LEU A 1 325 ? 27.574 -14.848 -16.947 1.00 87.50 325 LEU A O 1
ATOM 2509 N N . VAL A 1 326 ? 25.331 -14.749 -16.989 1.00 86.00 326 VAL A N 1
ATOM 2510 C CA . VAL A 1 326 ? 25.152 -16.204 -16.962 1.00 86.00 326 VAL A CA 1
ATOM 2511 C C . VAL A 1 326 ? 25.451 -16.775 -18.359 1.00 86.00 326 VAL A C 1
ATOM 2513 O O . VAL A 1 326 ? 24.873 -16.282 -19.332 1.00 86.00 326 VAL A O 1
ATOM 2516 N N . PRO A 1 327 ? 26.324 -17.796 -18.481 1.00 82.62 327 PRO A N 1
ATOM 2517 C CA . PRO A 1 327 ? 26.554 -18.497 -19.744 1.00 82.62 327 PRO A CA 1
ATOM 2518 C C . PRO A 1 327 ? 25.262 -19.085 -20.329 1.00 82.62 327 PRO A C 1
ATOM 2520 O O . PRO A 1 327 ? 24.318 -19.366 -19.592 1.00 82.62 327 PRO A O 1
ATOM 2523 N N . ASP A 1 328 ? 25.217 -19.266 -21.649 1.00 83.06 328 ASP A N 1
ATOM 2524 C CA . ASP A 1 328 ? 24.115 -19.911 -22.392 1.00 83.06 328 ASP A CA 1
ATOM 2525 C C . ASP A 1 328 ? 22.749 -19.193 -22.350 1.00 83.06 328 ASP A C 1
ATOM 2527 O O . ASP A 1 328 ? 21.749 -19.691 -22.879 1.00 83.06 328 ASP A O 1
ATOM 2531 N N . PHE A 1 329 ? 22.685 -17.998 -21.752 1.00 85.56 329 PHE A N 1
ATOM 2532 C CA . PHE A 1 329 ? 21.479 -17.167 -21.757 1.00 85.56 329 PHE A CA 1
ATOM 2533 C C . PHE A 1 329 ? 21.246 -16.468 -23.106 1.00 85.56 329 PHE A C 1
ATOM 2535 O O . PHE A 1 329 ? 20.100 -16.197 -23.467 1.00 85.56 329 PHE A O 1
ATOM 2542 N N . PHE A 1 330 ? 22.316 -16.184 -23.851 1.00 89.31 330 PHE A N 1
ATOM 2543 C CA . PHE A 1 330 ? 22.262 -15.521 -25.153 1.00 89.31 330 PHE A CA 1
ATOM 2544 C C . PHE A 1 330 ? 22.604 -16.503 -26.268 1.00 89.31 330 PHE A C 1
ATOM 2546 O O . PHE A 1 330 ? 23.537 -17.294 -26.130 1.00 89.31 330 PHE A O 1
ATOM 2553 N N . VAL A 1 331 ? 21.858 -16.435 -27.367 1.00 88.88 331 VAL A N 1
ATOM 2554 C CA . VAL A 1 331 ? 21.988 -17.328 -28.520 1.00 88.88 331 VAL A CA 1
ATOM 2555 C C . VAL A 1 331 ? 22.022 -16.551 -29.833 1.00 88.88 331 VAL A C 1
ATOM 2557 O O . VAL A 1 331 ? 21.539 -15.418 -29.904 1.00 88.88 331 VAL A O 1
ATOM 2560 N N . ASP A 1 332 ? 22.603 -17.158 -30.862 1.00 87.12 332 ASP A N 1
ATOM 2561 C CA . ASP A 1 332 ? 22.568 -16.646 -32.232 1.00 87.12 332 ASP A CA 1
ATOM 2562 C C . ASP A 1 332 ? 21.244 -16.977 -32.947 1.00 87.12 332 ASP A C 1
ATOM 2564 O O . ASP A 1 332 ? 20.351 -17.624 -32.386 1.00 87.12 332 ASP A O 1
ATOM 2568 N N . GLY A 1 333 ? 21.111 -16.540 -34.205 1.00 81.81 333 GLY A N 1
ATOM 2569 C CA . GLY A 1 333 ? 19.933 -16.815 -35.038 1.00 81.81 333 GLY A CA 1
ATOM 2570 C C . GLY A 1 333 ? 19.676 -18.306 -35.308 1.00 81.81 333 GLY A C 1
ATOM 2571 O O . GLY A 1 333 ? 18.593 -18.668 -35.765 1.00 81.81 333 GLY A O 1
ATOM 2572 N N . HIS A 1 334 ? 20.636 -19.180 -34.992 1.00 81.06 334 HIS A N 1
ATOM 2573 C CA . HIS A 1 334 ? 20.536 -20.635 -35.103 1.00 81.06 334 HIS A CA 1
ATOM 2574 C C . HIS A 1 334 ? 20.357 -21.330 -33.742 1.00 81.06 334 HIS A C 1
ATOM 2576 O O . HIS A 1 334 ? 20.462 -22.555 -33.662 1.00 81.06 334 HIS A O 1
ATOM 2582 N N . HIS A 1 335 ? 20.050 -20.571 -32.683 1.00 80.31 335 HIS A N 1
ATOM 2583 C CA . HIS A 1 335 ? 19.892 -21.050 -31.308 1.00 80.31 335 HIS A CA 1
ATOM 2584 C C . HIS A 1 335 ? 21.160 -21.662 -30.685 1.00 80.31 335 HIS A C 1
ATOM 2586 O O . HIS A 1 335 ? 21.060 -22.425 -29.721 1.00 80.31 335 HIS A O 1
ATOM 2592 N N . GLN A 1 336 ? 22.354 -21.325 -31.180 1.00 84.31 336 GLN A N 1
ATOM 2593 C CA . GLN A 1 336 ? 23.607 -21.729 -30.541 1.00 84.31 336 GLN A CA 1
ATOM 2594 C C . GLN A 1 336 ? 24.059 -20.705 -29.494 1.00 84.31 336 GLN A C 1
ATOM 2596 O O . GLN A 1 336 ? 23.883 -19.505 -29.709 1.00 84.31 336 GLN A O 1
ATOM 2601 N N . PRO A 1 337 ? 24.637 -21.142 -28.358 1.00 86.31 337 PRO A N 1
ATOM 2602 C CA . PRO A 1 337 ? 25.054 -20.240 -27.290 1.00 86.31 337 PRO A CA 1
ATOM 2603 C C . PRO A 1 337 ? 26.166 -19.297 -27.761 1.00 86.31 337 PRO A C 1
ATOM 2605 O O . PRO A 1 337 ? 27.185 -19.727 -28.306 1.00 86.31 337 PRO A O 1
ATOM 2608 N N . LEU A 1 338 ? 25.979 -17.999 -27.523 1.00 88.62 338 LEU A N 1
ATOM 2609 C CA . LEU A 1 338 ? 26.968 -16.976 -27.847 1.00 88.62 338 LEU A CA 1
ATOM 2610 C C . LEU A 1 338 ? 28.043 -16.888 -26.752 1.00 88.62 338 LEU A C 1
ATOM 2612 O O . LEU A 1 338 ? 27.715 -16.899 -25.561 1.00 88.62 338 LEU A O 1
ATOM 2616 N N . PRO A 1 339 ? 29.329 -16.745 -27.122 1.00 88.94 339 PRO A N 1
ATOM 2617 C CA . PRO A 1 339 ? 30.400 -16.604 -26.146 1.00 88.94 339 PRO A CA 1
ATOM 2618 C C . PRO A 1 339 ? 30.309 -15.260 -25.411 1.00 88.94 339 PRO A C 1
ATOM 2620 O O . PRO A 1 339 ? 29.993 -14.223 -25.998 1.00 88.94 339 PRO A O 1
ATOM 2623 N N . LEU A 1 340 ? 30.630 -15.276 -24.116 1.00 88.88 340 LEU A N 1
ATOM 2624 C CA . LEU A 1 340 ? 30.718 -14.067 -23.299 1.00 88.88 340 LEU A CA 1
ATOM 2625 C C . LEU A 1 340 ? 32.097 -13.419 -23.480 1.00 88.88 340 LEU A C 1
ATOM 2627 O O . LEU A 1 340 ? 33.125 -14.003 -23.130 1.00 88.88 340 LEU A O 1
ATOM 2631 N N . LEU A 1 341 ? 32.122 -12.211 -24.034 1.00 86.88 341 LEU A N 1
ATOM 2632 C CA . LEU A 1 341 ? 33.343 -11.461 -24.315 1.00 86.88 341 LEU A CA 1
ATOM 2633 C C . LEU A 1 341 ? 33.779 -10.645 -23.093 1.00 86.88 341 LEU A C 1
ATOM 2635 O O . LEU A 1 341 ? 32.956 -10.169 -22.312 1.00 86.88 341 LEU A O 1
ATOM 2639 N N . LYS A 1 342 ? 35.095 -10.449 -22.948 1.00 82.62 342 LYS A N 1
ATOM 2640 C CA . LYS A 1 342 ? 35.678 -9.617 -21.878 1.00 82.62 342 LYS A CA 1
ATOM 2641 C C . LYS A 1 342 ? 35.662 -8.124 -22.205 1.00 82.62 342 LYS A C 1
ATOM 2643 O O . LYS A 1 342 ? 35.585 -7.307 -21.297 1.00 82.62 342 LYS A O 1
ATOM 2648 N N . SER A 1 343 ? 35.779 -7.774 -23.482 1.00 82.00 343 SER A N 1
ATOM 2649 C CA . SER A 1 343 ? 35.808 -6.392 -23.955 1.00 82.00 343 SER A CA 1
ATOM 2650 C C . SER A 1 343 ? 35.141 -6.272 -25.320 1.00 82.00 343 SER A C 1
ATOM 2652 O O . SER A 1 343 ? 35.125 -7.215 -26.115 1.00 82.00 343 SER A O 1
ATOM 2654 N N . LEU A 1 344 ? 34.580 -5.093 -25.580 1.00 83.12 344 LEU A N 1
ATOM 2655 C CA . LEU A 1 344 ? 33.944 -4.775 -26.849 1.00 83.12 344 LEU A CA 1
ATOM 2656 C C . LEU A 1 344 ? 35.027 -4.520 -27.908 1.00 83.12 344 LEU A C 1
ATOM 2658 O O . LEU A 1 344 ? 35.863 -3.632 -27.749 1.00 83.12 344 LEU A O 1
ATOM 2662 N N . THR A 1 345 ? 35.039 -5.329 -28.966 1.00 81.50 345 THR A N 1
ATOM 2663 C CA . THR A 1 345 ? 36.023 -5.269 -30.058 1.00 81.50 345 THR A CA 1
ATOM 2664 C C . THR A 1 345 ? 35.319 -5.387 -31.410 1.00 81.50 345 THR A C 1
ATOM 2666 O O . THR A 1 345 ? 34.287 -6.047 -31.523 1.00 81.50 345 THR A O 1
ATOM 2669 N N . SER A 1 346 ? 35.844 -4.707 -32.434 1.00 79.81 346 SER A N 1
ATOM 2670 C CA . SER A 1 346 ? 35.294 -4.772 -33.797 1.00 79.81 346 SER A CA 1
ATOM 2671 C C . SER A 1 346 ? 35.598 -6.135 -34.425 1.00 79.81 346 SER A C 1
ATOM 2673 O O . SER A 1 346 ? 36.705 -6.643 -34.255 1.00 79.81 346 SER A O 1
ATOM 2675 N N . GLY A 1 347 ? 34.638 -6.715 -35.149 1.00 79.50 347 GLY A N 1
ATOM 2676 C CA . GLY A 1 347 ? 34.784 -8.022 -35.804 1.00 79.50 347 GLY A CA 1
ATOM 2677 C C . GLY A 1 347 ? 34.732 -9.237 -34.866 1.00 79.50 347 GLY A C 1
ATOM 2678 O O . GLY A 1 347 ? 35.118 -10.329 -35.271 1.00 79.50 347 GLY A O 1
ATOM 2679 N N . ALA A 1 348 ? 34.304 -9.069 -33.611 1.00 83.62 348 ALA A N 1
ATOM 2680 C CA . ALA A 1 348 ? 34.087 -10.181 -32.685 1.00 83.62 348 ALA A CA 1
ATOM 2681 C C . ALA A 1 348 ? 32.661 -10.753 -32.801 1.00 83.62 348 ALA A C 1
ATOM 2683 O O . ALA A 1 348 ? 31.727 -10.034 -33.158 1.00 83.62 348 ALA A O 1
ATOM 2684 N N . LYS A 1 349 ? 32.492 -12.028 -32.424 1.00 88.81 349 LYS A N 1
ATOM 2685 C CA . LYS A 1 349 ? 31.197 -12.706 -32.241 1.00 88.81 349 LYS A CA 1
ATOM 2686 C C . LYS A 1 349 ? 30.980 -12.970 -30.751 1.00 88.81 349 LYS A C 1
ATOM 2688 O O . LYS A 1 349 ? 31.839 -13.593 -30.128 1.00 88.81 349 LYS A O 1
ATOM 2693 N N . GLY A 1 350 ? 29.873 -12.505 -30.173 1.00 88.88 350 GLY A N 1
ATOM 2694 C CA . GLY A 1 350 ? 29.531 -12.747 -28.767 1.00 88.88 350 GLY A CA 1
ATOM 2695 C C . GLY A 1 350 ? 28.794 -11.610 -28.055 1.00 88.88 350 GLY A C 1
ATOM 2696 O O . GLY A 1 350 ? 28.398 -10.612 -28.655 1.00 88.88 350 GLY A O 1
ATOM 2697 N N . VAL A 1 351 ? 28.618 -11.771 -26.741 1.00 90.44 351 VAL A N 1
ATOM 2698 C CA . VAL A 1 351 ? 27.923 -10.807 -25.872 1.00 90.44 351 VAL A CA 1
ATOM 2699 C C . VAL A 1 351 ? 28.864 -10.273 -24.796 1.00 90.44 351 VAL A C 1
ATOM 2701 O O . VAL A 1 351 ? 29.539 -11.048 -24.123 1.00 90.44 351 VAL A O 1
ATOM 2704 N N . VAL A 1 352 ? 28.901 -8.955 -24.601 1.00 90.50 352 VAL A N 1
ATOM 2705 C CA . VAL A 1 352 ? 29.744 -8.294 -23.590 1.00 90.50 352 VAL A CA 1
ATOM 2706 C C . VAL A 1 352 ? 28.906 -7.504 -22.589 1.00 90.50 352 VAL A C 1
ATOM 2708 O O . VAL A 1 352 ? 27.956 -6.824 -22.964 1.00 90.50 352 VAL A O 1
ATOM 2711 N N . LEU A 1 353 ? 29.276 -7.553 -21.309 1.00 89.50 353 LEU A N 1
ATOM 2712 C CA . LEU A 1 353 ? 28.774 -6.619 -20.302 1.00 89.50 353 LEU A CA 1
ATOM 2713 C C . LEU A 1 353 ? 29.617 -5.339 -20.359 1.00 89.50 353 LEU A C 1
ATOM 2715 O O . LEU A 1 353 ? 30.819 -5.393 -20.109 1.00 89.50 353 LEU A O 1
ATOM 2719 N N . ALA A 1 354 ? 29.009 -4.205 -20.702 1.00 86.50 354 ALA A N 1
ATOM 2720 C CA . ALA A 1 354 ? 29.716 -2.945 -20.923 1.00 86.50 354 ALA A CA 1
ATOM 2721 C C . ALA A 1 354 ? 29.036 -1.770 -20.207 1.00 86.50 354 ALA A C 1
ATOM 2723 O O . ALA A 1 354 ? 27.846 -1.808 -19.882 1.00 86.50 354 ALA A O 1
ATOM 2724 N N . SER A 1 355 ? 29.803 -0.707 -19.951 1.00 84.50 355 SER A N 1
ATOM 2725 C CA . SER A 1 355 ? 29.246 0.518 -19.382 1.00 84.50 355 SER A CA 1
ATOM 2726 C C . SER A 1 355 ? 28.405 1.269 -20.418 1.00 84.50 355 SER A C 1
ATOM 2728 O O . SER A 1 355 ? 28.649 1.177 -21.622 1.00 84.50 355 SER A O 1
ATOM 2730 N N . VAL A 1 356 ? 27.438 2.065 -19.951 1.00 84.69 356 VAL A N 1
ATOM 2731 C CA . VAL A 1 356 ? 26.619 2.931 -20.820 1.00 84.69 356 VAL A CA 1
ATOM 2732 C C . VAL A 1 356 ? 27.507 3.822 -21.695 1.00 84.69 356 VAL A C 1
ATOM 2734 O O . VAL A 1 356 ? 27.273 3.927 -22.893 1.00 84.69 356 VAL A O 1
ATOM 2737 N N . LYS A 1 357 ? 28.573 4.391 -21.119 1.00 83.50 357 LYS A N 1
ATOM 2738 C CA . LYS A 1 357 ? 29.505 5.277 -21.831 1.00 83.50 357 LYS A CA 1
ATOM 2739 C C . LYS A 1 357 ? 30.262 4.546 -22.938 1.00 83.50 357 LYS A C 1
ATOM 2741 O O . LYS A 1 357 ? 30.355 5.070 -24.041 1.00 83.50 357 LYS A O 1
ATOM 2746 N N . ASP A 1 358 ? 30.768 3.344 -22.666 1.00 83.50 358 ASP A N 1
ATOM 2747 C CA . ASP A 1 358 ? 31.525 2.573 -23.661 1.00 83.50 358 ASP A CA 1
ATOM 2748 C C . ASP A 1 358 ? 30.629 2.154 -24.830 1.00 83.50 358 ASP A C 1
ATOM 2750 O O . ASP A 1 358 ? 31.036 2.241 -25.987 1.00 83.50 358 ASP A O 1
ATOM 2754 N N . VAL A 1 359 ? 29.384 1.763 -24.539 1.00 85.69 359 VAL A N 1
ATOM 2755 C CA . VAL A 1 359 ? 28.392 1.406 -25.562 1.00 85.69 359 VAL A CA 1
ATOM 2756 C C . VAL A 1 359 ? 27.996 2.619 -26.398 1.00 85.69 359 VAL A C 1
ATOM 2758 O O . VAL A 1 359 ? 27.935 2.511 -27.620 1.00 85.69 359 VAL A O 1
ATOM 2761 N N . GLU A 1 360 ? 27.766 3.778 -25.778 1.00 87.50 360 GLU A N 1
ATOM 2762 C CA . GLU A 1 360 ? 27.458 5.021 -26.493 1.00 87.50 360 GLU A CA 1
ATOM 2763 C C . GLU A 1 360 ? 28.613 5.450 -27.408 1.00 87.50 360 GLU A C 1
ATOM 2765 O O . GLU A 1 360 ? 28.383 5.774 -28.572 1.00 87.50 360 GLU A O 1
ATOM 2770 N N . VAL A 1 361 ? 29.854 5.404 -26.914 1.00 84.56 361 VAL A N 1
ATOM 2771 C CA . VAL A 1 361 ? 31.054 5.747 -27.692 1.00 84.56 361 VAL A CA 1
ATOM 2772 C C . VAL A 1 361 ? 31.242 4.778 -28.858 1.00 84.56 361 VAL A C 1
ATOM 2774 O O . VAL A 1 361 ? 31.464 5.206 -29.990 1.00 84.56 361 VAL A O 1
ATOM 2777 N N . PHE A 1 362 ? 31.108 3.475 -28.616 1.00 81.81 362 PHE A N 1
ATOM 2778 C CA . PHE A 1 362 ? 31.289 2.462 -29.652 1.00 81.81 362 PHE A CA 1
ATOM 2779 C C . PHE A 1 362 ? 30.184 2.515 -30.716 1.00 81.81 362 PHE A C 1
ATOM 2781 O O . PHE A 1 362 ? 30.483 2.458 -31.907 1.00 81.81 362 PHE A O 1
ATOM 2788 N N . ALA A 1 363 ? 28.927 2.718 -30.308 1.00 82.19 363 ALA A N 1
ATOM 2789 C CA . ALA A 1 363 ? 27.795 2.878 -31.222 1.00 82.19 363 ALA A CA 1
ATOM 2790 C C . ALA A 1 363 ? 27.896 4.150 -32.083 1.00 82.19 363 ALA A C 1
ATOM 2792 O O . ALA A 1 363 ? 27.409 4.167 -33.213 1.00 82.19 363 ALA A O 1
ATOM 2793 N N . GLN A 1 364 ? 28.526 5.213 -31.570 1.00 78.00 364 GLN A N 1
ATOM 2794 C CA . GLN A 1 364 ? 28.781 6.441 -32.330 1.00 78.00 364 GLN A CA 1
ATOM 2795 C C . GLN A 1 364 ? 29.939 6.296 -33.324 1.00 78.00 364 GLN A C 1
ATOM 2797 O O . GLN A 1 364 ? 29.878 6.876 -34.408 1.00 78.00 364 GLN A O 1
ATOM 2802 N N . LEU A 1 365 ? 30.990 5.554 -32.959 1.00 70.06 365 LEU A N 1
ATOM 2803 C CA . LEU A 1 365 ? 32.203 5.404 -33.768 1.00 70.06 365 LEU A CA 1
ATOM 2804 C C . LEU A 1 365 ? 32.037 4.392 -34.907 1.00 70.06 365 LEU A C 1
ATOM 2806 O O . LEU A 1 365 ? 32.475 4.663 -36.021 1.00 70.06 365 LEU A O 1
ATOM 2810 N N . ASN A 1 366 ? 31.392 3.254 -34.642 1.00 60.62 366 ASN A N 1
ATOM 2811 C CA . ASN A 1 366 ? 31.312 2.131 -35.570 1.00 60.62 366 ASN A CA 1
ATOM 2812 C C . ASN A 1 366 ? 29.859 1.633 -35.678 1.00 60.62 366 ASN A C 1
ATOM 2814 O O . ASN A 1 366 ? 29.430 0.737 -34.949 1.00 60.62 366 ASN A O 1
ATOM 2818 N N . GLY A 1 367 ? 29.079 2.186 -36.612 1.00 59.16 367 GLY A N 1
ATOM 2819 C CA . GLY A 1 367 ? 27.832 1.528 -37.024 1.00 59.16 367 GLY A CA 1
ATOM 2820 C C . GLY A 1 367 ? 28.127 0.098 -37.503 1.00 59.16 367 GLY A C 1
ATOM 2821 O O . GLY A 1 367 ? 29.128 -0.085 -38.184 1.00 59.16 367 GLY A O 1
ATOM 2822 N N . ALA A 1 368 ? 27.298 -0.880 -37.103 1.00 60.12 368 ALA A N 1
ATOM 2823 C CA . ALA A 1 368 ? 27.455 -2.325 -37.357 1.00 60.12 368 ALA A CA 1
ATOM 2824 C C . ALA A 1 368 ? 28.930 -2.793 -37.368 1.00 60.12 368 ALA A C 1
ATOM 2826 O O . ALA A 1 368 ? 29.547 -2.968 -38.413 1.00 60.12 368 ALA A O 1
ATOM 2827 N N . SER A 1 369 ? 29.519 -2.954 -36.183 1.00 65.25 369 SER A N 1
ATOM 2828 C CA . SER A 1 369 ? 30.967 -3.152 -35.993 1.00 65.25 369 SER A CA 1
ATOM 2829 C C . SER A 1 369 ? 31.481 -4.566 -36.292 1.00 65.25 369 SER A C 1
ATOM 2831 O O . SER A 1 369 ? 32.683 -4.820 -36.159 1.00 65.25 369 SER A O 1
ATOM 2833 N N . SER A 1 370 ? 30.587 -5.502 -36.606 1.00 77.94 370 SER A N 1
ATOM 2834 C CA . SER A 1 370 ? 30.903 -6.905 -36.872 1.00 77.94 370 SER A CA 1
ATOM 2835 C C . SER A 1 370 ? 29.925 -7.477 -37.893 1.00 77.94 370 SER A C 1
ATOM 2837 O O . SER A 1 370 ? 28.731 -7.166 -37.840 1.00 77.94 370 SER A O 1
ATOM 2839 N N . ASP A 1 371 ? 30.430 -8.324 -38.789 1.00 78.69 371 ASP A N 1
ATOM 2840 C CA . ASP A 1 371 ? 29.596 -9.081 -39.726 1.00 78.69 371 ASP A CA 1
ATOM 2841 C C . ASP A 1 371 ? 28.816 -10.205 -39.010 1.00 78.69 371 ASP A C 1
ATOM 2843 O O . ASP A 1 371 ? 27.735 -10.592 -39.456 1.00 78.69 371 ASP A O 1
ATOM 2847 N N . ASP A 1 372 ? 29.328 -10.661 -37.861 1.00 83.56 372 ASP A N 1
ATOM 2848 C CA . ASP A 1 372 ? 28.749 -11.709 -37.011 1.00 83.56 372 ASP A CA 1
ATOM 2849 C C . ASP A 1 372 ? 27.856 -11.145 -35.882 1.00 83.56 372 ASP A C 1
ATOM 2851 O O . ASP A 1 372 ? 27.785 -9.932 -35.656 1.00 83.56 372 ASP A O 1
ATOM 2855 N N . GLU A 1 373 ? 27.183 -12.025 -35.123 1.00 87.00 373 GLU A N 1
ATOM 2856 C CA . GLU A 1 373 ? 26.381 -11.641 -33.954 1.00 87.00 373 GLU A CA 1
ATOM 2857 C C . GLU A 1 373 ? 27.244 -11.024 -32.840 1.00 87.00 373 GLU A C 1
ATOM 2859 O O . GLU A 1 373 ? 27.938 -11.725 -32.098 1.00 87.00 373 GLU A O 1
ATOM 2864 N N . LEU A 1 374 ? 27.156 -9.703 -32.676 1.00 89.31 374 LEU A N 1
ATOM 2865 C CA . LEU A 1 374 ? 27.807 -8.955 -31.600 1.00 89.31 374 LEU A CA 1
ATOM 2866 C C . LEU A 1 374 ? 26.771 -8.143 -30.827 1.00 89.31 374 LEU A C 1
ATOM 2868 O O . LEU A 1 374 ? 26.043 -7.342 -31.418 1.00 89.31 374 LEU A O 1
ATOM 2872 N N . ALA A 1 375 ? 26.739 -8.285 -29.502 1.00 89.44 375 ALA A N 1
ATOM 2873 C CA . ALA A 1 375 ? 25.864 -7.478 -28.660 1.00 89.44 375 ALA A CA 1
ATOM 2874 C C . ALA A 1 375 ? 26.525 -7.001 -27.364 1.00 89.44 375 ALA A C 1
ATOM 2876 O O . ALA A 1 375 ? 27.370 -7.674 -26.774 1.00 89.44 375 ALA A O 1
ATOM 2877 N N . ALA A 1 376 ? 26.100 -5.830 -26.900 1.00 90.00 376 ALA A N 1
ATOM 2878 C CA . ALA A 1 376 ? 26.487 -5.267 -25.617 1.00 90.00 376 ALA A CA 1
ATOM 2879 C C . ALA A 1 376 ? 25.292 -5.232 -24.658 1.00 90.00 376 ALA A C 1
ATOM 2881 O O . ALA A 1 376 ? 24.166 -4.936 -25.056 1.00 90.00 376 ALA A O 1
ATOM 2882 N N . ILE A 1 377 ? 25.551 -5.515 -23.384 1.00 90.69 377 ILE A N 1
ATOM 2883 C CA . ILE A 1 377 ? 24.587 -5.442 -22.289 1.00 90.69 377 ILE A CA 1
ATOM 2884 C C . ILE A 1 377 ? 24.961 -4.277 -21.387 1.00 90.69 377 ILE A C 1
ATOM 2886 O O . ILE A 1 377 ? 26.077 -4.230 -20.872 1.00 90.69 377 ILE A O 1
ATOM 2890 N N . THR A 1 378 ? 24.007 -3.389 -21.134 1.00 89.69 378 THR A N 1
ATOM 2891 C CA . THR A 1 378 ? 24.119 -2.343 -20.109 1.00 89.69 378 THR A CA 1
ATOM 2892 C C . THR A 1 378 ? 23.121 -2.616 -18.993 1.00 89.69 378 THR A C 1
ATOM 2894 O O . THR A 1 378 ? 21.947 -2.855 -19.272 1.00 89.69 378 THR A O 1
ATOM 2897 N N . LEU A 1 379 ? 23.548 -2.565 -17.732 1.00 87.94 379 LEU A N 1
ATOM 2898 C CA . LEU A 1 379 ? 22.666 -2.770 -16.577 1.00 87.94 379 LEU A CA 1
ATOM 2899 C C . LEU A 1 379 ? 22.073 -1.442 -16.103 1.00 87.94 379 LEU A C 1
ATOM 2901 O O . LEU A 1 379 ? 22.770 -0.430 -16.063 1.00 87.94 379 LEU A O 1
ATOM 2905 N N . GLY A 1 380 ? 20.806 -1.457 -15.689 1.00 83.69 380 GLY A N 1
ATOM 2906 C CA . GLY A 1 380 ? 20.117 -0.281 -15.164 1.00 83.69 380 GLY A CA 1
ATOM 2907 C C . GLY A 1 380 ? 18.749 -0.045 -15.794 1.00 83.69 380 GLY A C 1
ATOM 2908 O O . GLY A 1 380 ? 18.223 -0.867 -16.540 1.00 83.69 380 GLY A O 1
ATOM 2909 N N . LEU A 1 381 ? 18.158 1.096 -15.445 1.00 81.00 381 LEU A N 1
ATOM 2910 C CA . LEU A 1 381 ? 16.810 1.498 -15.874 1.00 81.00 381 LEU A CA 1
ATOM 2911 C C . LEU A 1 381 ? 16.828 2.554 -16.984 1.00 81.00 381 LEU A C 1
ATOM 2913 O O . LEU A 1 381 ? 15.791 2.850 -17.570 1.00 81.00 381 LEU A O 1
ATOM 2917 N N . ILE A 1 382 ? 17.993 3.153 -17.233 1.00 82.12 382 ILE A N 1
ATOM 2918 C CA . ILE A 1 382 ? 18.165 4.239 -18.194 1.00 82.12 382 ILE A CA 1
ATOM 2919 C C . ILE A 1 382 ? 18.761 3.645 -19.477 1.00 82.12 382 ILE A C 1
ATOM 2921 O O . ILE A 1 382 ? 19.843 3.058 -19.402 1.00 82.12 382 ILE A O 1
ATOM 2925 N N . PRO A 1 383 ? 18.088 3.774 -20.635 1.00 83.69 383 PRO A N 1
ATOM 2926 C CA . PRO A 1 383 ? 18.614 3.271 -21.899 1.00 83.69 383 PRO A CA 1
ATOM 2927 C C . PRO A 1 383 ? 19.843 4.080 -22.354 1.00 83.69 383 PRO A C 1
ATOM 2929 O O . PRO A 1 383 ? 19.836 5.309 -22.217 1.00 83.69 383 PRO A O 1
ATOM 2932 N N . PRO A 1 384 ? 20.876 3.432 -22.926 1.00 84.75 384 PRO A N 1
ATOM 2933 C CA . PRO A 1 384 ? 22.013 4.130 -23.523 1.00 84.75 384 PRO A CA 1
ATOM 2934 C C . PRO A 1 384 ? 21.604 4.875 -24.803 1.00 84.75 384 PRO A C 1
ATOM 2936 O O . PRO A 1 384 ? 20.735 4.433 -25.555 1.00 84.75 384 PRO A O 1
ATOM 2939 N N . LYS A 1 385 ? 22.250 6.008 -25.088 1.00 85.44 385 LYS A N 1
ATOM 2940 C CA . LYS A 1 385 ? 22.012 6.821 -26.291 1.00 85.44 385 LYS A CA 1
ATOM 2941 C C . LYS A 1 385 ? 22.836 6.318 -27.477 1.00 85.44 385 LYS A C 1
ATOM 2943 O O . LYS A 1 385 ? 23.887 6.860 -27.808 1.00 85.44 385 LYS A O 1
ATOM 2948 N N . THR A 1 386 ? 22.327 5.303 -28.158 1.00 79.81 386 THR A N 1
ATOM 2949 C CA . THR A 1 386 ? 23.028 4.584 -29.240 1.00 79.81 386 THR A CA 1
ATOM 2950 C C . THR A 1 386 ? 22.676 5.053 -30.658 1.00 79.81 386 THR A C 1
ATOM 2952 O O . THR A 1 386 ? 23.044 4.415 -31.644 1.00 79.81 386 THR A O 1
ATOM 2955 N N . GLY A 1 387 ? 21.993 6.194 -30.798 1.00 80.56 387 GLY A N 1
ATOM 2956 C CA . GLY A 1 387 ? 21.705 6.807 -32.097 1.00 80.56 387 GLY A CA 1
ATOM 2957 C C . GLY A 1 387 ? 20.784 5.949 -32.972 1.00 80.56 387 GLY A C 1
ATOM 2958 O O . GLY A 1 387 ? 19.584 5.915 -32.732 1.00 80.56 387 GLY A O 1
ATOM 2959 N N . LYS A 1 388 ? 21.342 5.304 -34.010 1.00 74.25 388 LYS A N 1
ATOM 2960 C CA . LYS A 1 388 ? 20.590 4.485 -34.987 1.00 74.25 388 LYS A CA 1
ATOM 2961 C C . LYS A 1 388 ? 20.286 3.062 -34.507 1.00 74.25 388 LYS A C 1
ATOM 2963 O O . LYS A 1 388 ? 19.409 2.421 -35.072 1.00 74.25 388 LYS A O 1
ATOM 2968 N N . VAL A 1 389 ? 21.030 2.559 -33.524 1.00 81.31 389 VAL A N 1
ATOM 2969 C CA . VAL A 1 389 ? 20.797 1.232 -32.939 1.00 81.31 389 VAL A CA 1
ATOM 2970 C C . VAL A 1 389 ? 19.824 1.400 -31.781 1.00 81.31 389 VAL A C 1
ATOM 2972 O O . VAL A 1 389 ? 20.113 2.169 -30.868 1.00 81.31 389 VAL A O 1
ATOM 2975 N N . GLU A 1 390 ? 18.689 0.708 -31.798 1.00 83.12 390 GLU A N 1
ATOM 2976 C CA . GLU A 1 390 ? 17.705 0.788 -30.714 1.00 83.12 390 GLU A CA 1
ATOM 2977 C C . GLU A 1 390 ? 18.067 -0.165 -29.557 1.00 83.12 390 GLU A C 1
ATOM 2979 O O . GLU A 1 390 ? 18.251 -1.363 -29.788 1.00 83.12 390 GLU A O 1
ATOM 2984 N N . PRO A 1 391 ? 18.168 0.324 -28.305 1.00 88.31 391 PRO A N 1
ATOM 2985 C CA . PRO A 1 391 ? 18.346 -0.537 -27.139 1.00 88.31 391 PRO A CA 1
ATOM 2986 C C . PRO A 1 391 ? 17.075 -1.339 -26.831 1.00 88.31 391 PRO A C 1
ATOM 2988 O O . PRO A 1 391 ? 15.996 -0.770 -26.661 1.00 88.31 391 PRO A O 1
ATOM 2991 N N . ILE A 1 392 ? 17.206 -2.654 -26.665 1.00 88.94 392 ILE A N 1
ATOM 2992 C CA . ILE A 1 392 ? 16.103 -3.553 -26.305 1.00 88.94 392 ILE A CA 1
ATOM 2993 C C . ILE A 1 392 ? 16.103 -3.752 -24.788 1.00 88.94 392 ILE A C 1
ATOM 2995 O O . ILE A 1 392 ? 17.059 -4.291 -24.232 1.00 88.94 392 ILE A O 1
ATOM 2999 N N . ALA A 1 393 ? 15.036 -3.341 -24.101 1.00 88.62 393 ALA A N 1
ATOM 3000 C CA . ALA A 1 393 ? 14.904 -3.558 -22.661 1.00 88.62 393 ALA A CA 1
ATOM 3001 C C . ALA A 1 393 ? 14.728 -5.053 -22.349 1.00 88.62 393 ALA A C 1
ATOM 3003 O O . ALA A 1 393 ? 13.800 -5.694 -22.844 1.00 88.62 393 ALA A O 1
ATOM 3004 N N . ILE A 1 394 ? 15.596 -5.603 -21.500 1.00 88.44 394 ILE A N 1
ATOM 3005 C CA . ILE A 1 394 ? 15.569 -7.014 -21.105 1.00 88.44 394 ILE A CA 1
ATOM 3006 C C . ILE A 1 394 ? 15.735 -7.178 -19.591 1.00 88.44 394 ILE A C 1
ATOM 3008 O O . ILE A 1 394 ? 16.298 -6.334 -18.893 1.00 88.44 394 ILE A O 1
ATOM 3012 N N . THR A 1 395 ? 15.248 -8.302 -19.070 1.00 88.81 395 THR A N 1
ATOM 3013 C CA . THR A 1 395 ? 15.541 -8.751 -17.704 1.00 88.81 395 THR A CA 1
ATOM 3014 C C . THR A 1 395 ? 16.403 -9.998 -17.800 1.00 88.81 395 THR A C 1
ATOM 3016 O O . THR A 1 395 ? 15.978 -10.987 -18.392 1.00 88.81 395 THR A O 1
ATOM 3019 N N . LEU A 1 396 ? 17.608 -9.949 -17.236 1.00 88.56 396 LEU A N 1
ATOM 3020 C CA . LEU A 1 396 ? 18.606 -11.003 -17.386 1.00 88.56 396 LEU A CA 1
ATOM 3021 C C . LEU A 1 396 ? 19.111 -11.523 -16.032 1.00 88.56 396 LEU A C 1
ATOM 3023 O O . LEU A 1 396 ? 19.202 -10.761 -15.059 1.00 88.56 396 LEU A O 1
ATOM 3027 N N . PRO A 1 397 ? 19.437 -12.822 -15.939 1.00 89.12 397 PRO A N 1
ATOM 3028 C CA . PRO A 1 397 ? 20.098 -13.375 -14.773 1.00 89.12 397 PRO A CA 1
ATOM 3029 C C . PRO A 1 397 ? 21.594 -13.028 -14.798 1.00 89.12 397 PRO A C 1
ATOM 3031 O O . PRO A 1 397 ? 22.261 -13.145 -15.825 1.00 89.12 397 PRO A O 1
ATOM 3034 N N . VAL A 1 398 ? 22.129 -12.630 -13.647 1.00 88.75 398 VAL A N 1
ATOM 3035 C CA . VAL A 1 398 ? 23.552 -12.321 -13.449 1.00 88.75 398 VAL A CA 1
ATOM 3036 C C . VAL A 1 398 ? 24.071 -12.977 -12.169 1.00 88.75 398 VAL A C 1
ATOM 3038 O O . VAL A 1 398 ? 23.296 -13.335 -11.278 1.00 88.75 398 VAL A O 1
ATOM 3041 N N . ILE A 1 399 ? 25.384 -13.142 -12.065 1.00 87.19 399 ILE A N 1
ATOM 3042 C CA . ILE A 1 399 ? 26.066 -13.719 -10.903 1.00 87.19 399 ILE A CA 1
ATOM 3043 C C . ILE A 1 399 ? 26.906 -12.625 -10.244 1.00 87.19 399 ILE A C 1
ATOM 3045 O O . ILE A 1 399 ? 27.659 -11.940 -10.925 1.00 87.19 399 ILE A O 1
ATOM 3049 N N . HIS A 1 400 ? 26.780 -12.464 -8.925 1.00 83.88 400 HIS A N 1
ATOM 3050 C CA . HIS A 1 400 ? 27.635 -11.600 -8.103 1.00 83.88 400 HIS A CA 1
ATOM 3051 C C . HIS A 1 400 ? 28.333 -12.471 -7.055 1.00 83.88 400 HIS A C 1
ATOM 3053 O O . HIS A 1 400 ? 27.702 -12.966 -6.115 1.00 83.88 400 HIS A O 1
ATOM 3059 N N . GLY A 1 401 ? 29.623 -12.748 -7.262 1.00 81.56 401 GLY A N 1
ATOM 3060 C CA . GLY A 1 401 ? 30.373 -13.717 -6.458 1.00 81.56 401 GLY A CA 1
ATOM 3061 C C . GLY A 1 401 ? 29.760 -15.124 -6.513 1.00 81.56 401 GLY A C 1
ATOM 3062 O O . GLY A 1 401 ? 29.945 -15.849 -7.483 1.00 81.56 401 GLY A O 1
ATOM 3063 N N . SER A 1 402 ? 29.029 -15.514 -5.461 1.00 76.75 402 SER A N 1
ATOM 3064 C CA . SER A 1 402 ? 28.329 -16.814 -5.374 1.00 76.75 402 SER A CA 1
ATOM 3065 C C . SER A 1 402 ? 26.804 -16.721 -5.507 1.00 76.75 402 SER A C 1
ATOM 3067 O O . SER A 1 402 ? 26.129 -17.746 -5.612 1.00 76.75 402 SER A O 1
ATOM 3069 N N . ASP A 1 403 ? 26.249 -15.507 -5.495 1.00 81.06 403 ASP A N 1
ATOM 3070 C CA . ASP A 1 403 ? 24.807 -15.278 -5.479 1.00 81.06 403 ASP A CA 1
ATOM 3071 C C . ASP A 1 403 ? 24.276 -14.996 -6.894 1.00 81.06 403 ASP A C 1
ATOM 3073 O O . ASP A 1 403 ? 24.878 -14.255 -7.672 1.00 81.06 403 ASP A O 1
ATOM 3077 N N . LYS A 1 404 ? 23.108 -15.562 -7.221 1.00 84.19 404 LYS A N 1
ATOM 3078 C CA . LYS A 1 404 ? 22.385 -15.286 -8.473 1.00 84.19 404 LYS A CA 1
ATOM 3079 C C . LYS A 1 404 ? 21.402 -14.134 -8.272 1.00 84.19 404 LYS A C 1
ATOM 3081 O O . LYS A 1 404 ? 20.616 -14.137 -7.320 1.00 84.19 404 LYS A O 1
ATOM 3086 N N . LEU A 1 405 ? 21.421 -13.176 -9.187 1.00 86.94 405 LEU A N 1
ATOM 3087 C CA . LEU A 1 405 ? 20.570 -11.991 -9.196 1.00 86.94 405 LEU A CA 1
ATOM 3088 C C . LEU A 1 405 ? 19.786 -11.928 -10.509 1.00 86.94 405 LEU A C 1
ATOM 3090 O O . LEU A 1 405 ? 20.238 -12.425 -11.536 1.00 86.94 405 LEU A O 1
ATOM 3094 N N . LEU A 1 406 ? 18.617 -11.296 -10.477 1.00 88.69 406 LEU A N 1
ATOM 3095 C CA . LEU A 1 406 ? 17.843 -10.969 -11.674 1.00 88.69 406 LEU A CA 1
ATOM 3096 C C . LEU A 1 406 ? 17.815 -9.450 -11.814 1.00 88.69 406 LEU A C 1
ATOM 3098 O O . LEU A 1 406 ? 17.355 -8.769 -10.894 1.00 88.69 406 LEU A O 1
ATOM 3102 N N . VAL A 1 407 ? 18.336 -8.929 -12.921 1.00 88.06 407 VAL A N 1
ATOM 3103 C CA . VAL A 1 407 ? 18.623 -7.500 -13.103 1.00 88.06 407 VAL A CA 1
ATOM 3104 C C . VAL A 1 407 ? 18.018 -7.008 -14.418 1.00 88.06 407 VAL A C 1
ATOM 3106 O O . VAL A 1 407 ? 17.987 -7.733 -15.412 1.00 88.06 407 VAL A O 1
ATOM 3109 N N . LYS A 1 408 ? 17.505 -5.778 -14.411 1.00 88.44 408 LYS A N 1
ATOM 3110 C CA . LYS A 1 408 ? 17.040 -5.064 -15.600 1.00 88.44 408 LYS A CA 1
ATOM 3111 C C . LYS A 1 408 ? 18.214 -4.402 -16.311 1.00 88.44 408 LYS A C 1
ATOM 3113 O O . LYS A 1 408 ? 19.117 -3.856 -15.673 1.00 88.44 408 LYS A O 1
ATOM 3118 N N . GLY A 1 409 ? 18.176 -4.435 -17.630 1.00 89.38 409 GLY A N 1
ATOM 3119 C CA . GLY A 1 409 ? 19.166 -3.792 -18.470 1.00 89.38 409 GLY A CA 1
ATOM 3120 C C . GLY A 1 409 ? 18.682 -3.652 -19.902 1.00 89.38 409 GLY A C 1
ATOM 3121 O O . GLY A 1 409 ? 17.510 -3.870 -20.211 1.00 89.38 409 GLY A O 1
ATOM 3122 N N . PHE A 1 410 ? 19.613 -3.306 -20.777 1.00 90.56 410 PHE A N 1
ATOM 3123 C CA . PHE A 1 410 ? 19.374 -3.145 -22.200 1.00 90.56 410 PHE A CA 1
ATOM 3124 C C . PHE A 1 410 ? 20.357 -4.005 -22.985 1.00 90.56 410 PHE A C 1
ATOM 3126 O O . PHE A 1 410 ? 21.537 -4.069 -22.639 1.00 90.56 410 PHE A O 1
ATOM 3133 N N . LEU A 1 411 ? 19.846 -4.658 -24.023 1.00 90.81 411 LEU A N 1
ATOM 3134 C CA . LEU A 1 411 ? 20.591 -5.374 -25.049 1.00 90.81 411 LEU A CA 1
ATOM 3135 C C . LEU A 1 411 ? 20.732 -4.463 -26.268 1.00 90.81 411 LEU A C 1
ATOM 3137 O O . LEU A 1 411 ? 19.740 -3.962 -26.796 1.00 90.81 411 LEU A O 1
ATOM 3141 N N . ILE A 1 412 ? 21.966 -4.256 -26.709 1.00 91.12 412 ILE A N 1
ATOM 3142 C CA . ILE A 1 412 ? 22.315 -3.398 -27.835 1.00 91.12 412 ILE A CA 1
ATOM 3143 C C . ILE A 1 412 ? 23.005 -4.279 -28.868 1.00 91.12 412 ILE A C 1
ATOM 3145 O O . ILE A 1 412 ? 24.128 -4.731 -28.647 1.00 91.12 412 ILE A O 1
ATOM 3149 N N . ASN A 1 413 ? 22.332 -4.529 -29.990 1.00 90.06 413 ASN A N 1
ATOM 3150 C CA . ASN A 1 413 ? 22.886 -5.316 -31.089 1.00 90.06 413 ASN A CA 1
ATOM 3151 C C . ASN A 1 413 ? 23.804 -4.436 -31.943 1.00 90.06 413 ASN A C 1
ATOM 3153 O O . ASN A 1 413 ? 23.360 -3.474 -32.562 1.00 90.06 413 ASN A O 1
ATOM 3157 N N . LEU A 1 414 ? 25.095 -4.759 -31.941 1.00 86.88 414 LEU A N 1
ATOM 3158 C CA . LEU A 1 414 ? 26.152 -4.011 -32.623 1.00 86.88 414 LEU A CA 1
ATOM 3159 C C . LEU A 1 414 ? 26.696 -4.748 -33.856 1.00 86.88 414 LEU A C 1
ATOM 3161 O O . LEU A 1 414 ? 27.486 -4.164 -34.595 1.00 86.88 414 LEU A O 1
ATOM 3165 N N . GLY A 1 415 ? 26.302 -6.006 -34.069 1.00 84.00 415 GLY A N 1
ATOM 3166 C CA . GLY A 1 415 ? 26.583 -6.785 -35.275 1.00 84.00 415 GLY A CA 1
ATOM 3167 C C . GLY A 1 415 ? 25.482 -6.674 -36.332 1.00 84.00 415 GLY A C 1
ATOM 3168 O O . GLY A 1 415 ? 24.377 -6.209 -36.042 1.00 84.00 415 GLY A O 1
ATOM 3169 N N . LEU A 1 416 ? 25.777 -7.112 -37.560 1.00 82.25 416 LEU A N 1
ATOM 3170 C CA . LEU A 1 416 ? 24.779 -7.220 -38.636 1.00 82.25 416 LEU A CA 1
ATOM 3171 C C . LEU A 1 416 ? 23.696 -8.260 -38.317 1.00 82.25 416 LEU A C 1
ATOM 3173 O O . LEU A 1 416 ? 22.536 -8.063 -38.679 1.00 82.25 416 LEU A O 1
ATOM 3177 N N . GLN A 1 417 ? 24.065 -9.341 -37.625 1.00 84.19 417 GLN A N 1
ATOM 3178 C CA . GLN A 1 417 ? 23.128 -10.338 -37.110 1.00 84.19 417 GLN A CA 1
ATOM 3179 C C . GLN A 1 417 ? 22.792 -10.048 -35.632 1.00 84.19 417 GLN A C 1
ATOM 3181 O O . GLN A 1 417 ? 23.693 -9.745 -34.844 1.00 84.19 417 GLN A O 1
ATOM 3186 N N . PRO A 1 418 ? 21.512 -10.109 -35.220 1.00 85.12 418 PRO A N 1
ATOM 3187 C CA . PRO A 1 418 ? 21.115 -9.792 -33.852 1.00 85.12 418 PRO A CA 1
ATOM 3188 C C . PRO A 1 418 ? 21.386 -10.955 -32.887 1.00 85.12 418 PRO A C 1
ATOM 3190 O O . PRO A 1 418 ? 21.070 -12.106 -33.183 1.00 85.12 418 PRO A O 1
ATOM 3193 N N . ALA A 1 419 ? 21.879 -10.650 -31.683 1.00 86.00 419 ALA A N 1
ATOM 3194 C CA . ALA A 1 419 ? 21.870 -11.612 -30.585 1.00 86.00 419 ALA A CA 1
ATOM 3195 C C . ALA A 1 419 ? 20.450 -11.736 -30.008 1.00 86.00 419 ALA A C 1
ATOM 3197 O O . ALA A 1 419 ? 19.729 -10.742 -29.875 1.00 86.00 419 ALA A O 1
ATOM 3198 N N . MET A 1 420 ? 20.053 -12.950 -29.628 1.00 84.69 420 MET A N 1
ATOM 3199 C CA . MET A 1 420 ? 18.738 -13.247 -29.059 1.00 84.69 420 MET A CA 1
ATOM 3200 C C . MET A 1 420 ? 18.858 -13.829 -27.650 1.00 84.69 420 MET A C 1
ATOM 3202 O O . MET A 1 420 ? 19.880 -14.399 -27.268 1.00 84.69 420 MET A O 1
ATOM 3206 N N . THR A 1 421 ? 17.801 -13.700 -26.850 1.00 84.50 421 THR A N 1
ATOM 3207 C CA . THR A 1 421 ? 17.693 -14.423 -25.579 1.00 84.50 421 THR A CA 1
ATOM 3208 C C . THR A 1 421 ? 17.272 -15.863 -25.829 1.00 84.50 421 THR A C 1
ATOM 3210 O O . THR A 1 421 ? 16.460 -16.145 -26.713 1.00 84.50 421 THR A O 1
ATOM 3213 N N . ASN A 1 422 ? 17.798 -16.786 -25.031 1.00 81.25 422 ASN A N 1
ATOM 3214 C CA . ASN A 1 422 ? 17.438 -18.189 -25.115 1.00 81.25 422 ASN A CA 1
ATOM 3215 C C . ASN A 1 422 ? 15.993 -18.408 -24.629 1.00 81.25 422 ASN A C 1
ATOM 3217 O O . ASN A 1 422 ? 15.729 -18.552 -23.434 1.00 81.25 422 ASN A O 1
ATOM 3221 N N . ASN A 1 423 ? 15.050 -18.441 -25.572 1.00 66.81 423 ASN A N 1
ATOM 3222 C CA . ASN A 1 423 ? 13.626 -18.648 -25.300 1.00 66.81 423 ASN A CA 1
ATOM 3223 C C . ASN A 1 423 ? 13.262 -20.126 -25.051 1.00 66.81 423 ASN A C 1
ATOM 3225 O O . ASN A 1 423 ? 12.091 -20.429 -24.851 1.00 66.81 423 ASN A O 1
ATOM 3229 N N . ALA A 1 424 ? 14.233 -21.050 -25.033 1.00 60.41 424 ALA A N 1
ATOM 3230 C CA . ALA A 1 424 ? 13.997 -22.470 -24.751 1.00 60.41 424 ALA A CA 1
ATOM 3231 C C . ALA A 1 424 ? 13.700 -22.767 -23.264 1.00 60.41 424 ALA A C 1
ATOM 3233 O O . ALA A 1 424 ? 13.547 -23.927 -22.876 1.00 60.41 424 ALA A O 1
ATOM 3234 N N . MET A 1 425 ? 13.623 -21.740 -22.411 1.00 61.66 425 MET A N 1
ATOM 3235 C CA . MET A 1 425 ? 13.163 -21.903 -21.034 1.00 61.66 425 MET A CA 1
ATOM 3236 C C . MET A 1 425 ? 11.662 -22.248 -20.995 1.00 61.66 425 MET A C 1
ATOM 3238 O O . MET A 1 425 ? 10.900 -21.724 -21.806 1.00 61.66 425 MET A O 1
ATOM 3242 N N . PRO A 1 426 ? 11.198 -23.080 -20.041 1.00 60.44 426 PRO A N 1
ATOM 3243 C CA . PRO A 1 426 ? 9.781 -23.413 -19.909 1.00 60.44 426 PRO A CA 1
ATOM 3244 C C . PRO A 1 426 ? 8.934 -22.150 -19.712 1.00 60.44 426 PRO A C 1
ATOM 3246 O O . PRO A 1 426 ? 8.982 -21.512 -18.657 1.00 60.44 426 PRO A O 1
ATOM 3249 N N . GLN A 1 427 ? 8.157 -21.780 -20.729 1.00 57.56 427 GLN A N 1
ATOM 3250 C CA . GLN A 1 427 ? 7.244 -20.648 -20.662 1.00 57.56 427 GLN A CA 1
ATOM 3251 C C . GLN A 1 427 ? 5.885 -21.136 -20.161 1.00 57.56 427 GLN A C 1
ATOM 3253 O O . GLN A 1 427 ? 5.185 -21.883 -20.840 1.00 57.56 427 GLN A O 1
ATOM 3258 N N . PHE A 1 428 ? 5.508 -20.709 -18.959 1.00 63.34 428 PHE A N 1
ATOM 3259 C CA . PHE A 1 428 ? 4.188 -20.986 -18.403 1.00 63.34 428 PHE A CA 1
ATOM 3260 C C . PHE A 1 428 ? 3.292 -19.767 -18.599 1.00 63.34 428 PHE A C 1
ATOM 3262 O O . PHE A 1 428 ? 3.557 -18.700 -18.045 1.00 63.34 428 PHE A O 1
ATOM 3269 N N . MET A 1 429 ? 2.215 -19.931 -19.363 1.00 58.25 429 MET A N 1
ATOM 3270 C CA . MET A 1 429 ? 1.110 -18.978 -19.389 1.00 58.25 429 MET A CA 1
ATOM 3271 C C . MET A 1 429 ? 0.023 -19.497 -18.451 1.00 58.25 429 MET A C 1
ATOM 3273 O O . MET A 1 429 ? -0.571 -20.539 -18.708 1.00 58.25 429 MET A O 1
ATOM 3277 N N . ALA A 1 430 ? -0.199 -18.804 -17.336 1.00 69.19 430 ALA A N 1
ATOM 3278 C CA . ALA A 1 430 ? -1.329 -19.083 -16.457 1.00 69.19 430 ALA A CA 1
ATOM 3279 C C . ALA A 1 430 ? -2.554 -18.287 -16.927 1.00 69.19 430 ALA A C 1
ATOM 3281 O O . ALA A 1 430 ? -2.416 -17.133 -17.339 1.00 69.19 430 ALA A O 1
ATOM 3282 N N . GLU A 1 431 ? -3.742 -18.883 -16.834 1.00 68.88 431 GLU A N 1
ATOM 3283 C CA . GLU A 1 431 ? -5.000 -18.166 -17.048 1.00 68.88 431 GLU A CA 1
ATOM 3284 C C . GLU A 1 431 ? -5.130 -17.046 -16.004 1.00 68.88 431 GLU A C 1
ATOM 3286 O O . GLU A 1 431 ? -5.041 -17.270 -14.793 1.00 68.88 431 GLU A O 1
ATOM 3291 N N . SER A 1 432 ? -5.277 -15.809 -16.478 1.00 63.84 432 SER A N 1
ATOM 3292 C CA . SER A 1 432 ? -5.457 -14.648 -15.611 1.00 63.84 432 SER A CA 1
ATOM 3293 C C . SER A 1 432 ? -6.936 -14.505 -15.273 1.00 63.84 432 SER A C 1
ATOM 3295 O O . SER A 1 432 ? -7.719 -14.070 -16.112 1.00 63.84 432 SER A O 1
ATOM 3297 N N . HIS A 1 433 ? -7.314 -14.830 -14.039 1.00 73.31 433 HIS A N 1
ATOM 3298 C CA . HIS A 1 433 ? -8.636 -14.500 -13.507 1.00 73.31 433 HIS A CA 1
ATOM 3299 C C . HIS A 1 433 ? -8.662 -13.051 -13.006 1.00 73.31 433 HIS A C 1
ATOM 3301 O O . HIS A 1 433 ? -7.693 -12.589 -12.395 1.00 73.31 433 HIS A O 1
ATOM 3307 N N . ASP A 1 434 ? -9.761 -12.334 -13.249 1.00 84.81 434 ASP A N 1
ATOM 3308 C CA . ASP A 1 434 ? -9.952 -10.992 -12.698 1.00 84.81 434 ASP A CA 1
ATOM 3309 C C . ASP A 1 434 ? -10.263 -11.090 -11.198 1.00 84.81 434 ASP A C 1
ATOM 3311 O O . ASP A 1 434 ? -11.273 -11.655 -10.776 1.00 84.81 434 ASP A O 1
ATOM 3315 N N . MET A 1 435 ? -9.355 -10.569 -10.374 1.00 88.81 435 MET A N 1
ATOM 3316 C CA . MET A 1 435 ? -9.407 -10.717 -8.923 1.00 88.81 435 MET A CA 1
ATOM 3317 C C . MET A 1 435 ? -9.532 -9.359 -8.249 1.00 88.81 435 MET A C 1
ATOM 3319 O O . MET A 1 435 ? -8.737 -8.446 -8.471 1.00 88.81 435 MET A O 1
ATOM 3323 N N . SER A 1 436 ? -10.446 -9.275 -7.293 1.00 91.50 436 SER A N 1
ATOM 3324 C CA . SER A 1 436 ? -10.679 -8.088 -6.482 1.00 91.50 436 SER A CA 1
ATOM 3325 C C . SER A 1 436 ? -10.254 -8.301 -5.027 1.00 91.50 436 SER A C 1
ATOM 3327 O O . SER A 1 436 ? -10.208 -9.418 -4.503 1.00 91.50 436 SER A O 1
ATOM 3329 N N . VAL A 1 437 ? -9.928 -7.205 -4.338 1.00 94.62 437 VAL A N 1
ATOM 3330 C CA . VAL A 1 437 ? -9.564 -7.229 -2.914 1.00 94.62 437 VAL A CA 1
ATOM 3331 C C . VAL A 1 437 ? -10.678 -6.606 -2.086 1.00 94.62 437 VAL A C 1
ATOM 3333 O O . VAL A 1 437 ? -11.095 -5.480 -2.345 1.00 94.62 437 VAL A O 1
ATOM 3336 N N . LEU A 1 438 ? -11.119 -7.305 -1.041 1.00 95.88 438 LEU A N 1
ATOM 3337 C CA . LEU A 1 438 ? -12.040 -6.772 -0.040 1.00 95.88 438 LEU A CA 1
ATOM 3338 C C . LEU A 1 438 ? -11.322 -6.635 1.303 1.00 95.88 438 LEU A C 1
ATOM 3340 O O . LEU A 1 438 ? -10.583 -7.521 1.731 1.00 95.88 438 LEU A O 1
ATOM 3344 N N . THR A 1 439 ? -11.564 -5.534 2.003 1.00 96.19 439 THR A N 1
ATOM 3345 C CA . THR A 1 439 ? -11.311 -5.454 3.443 1.00 96.19 439 THR A CA 1
ATOM 3346 C C . THR A 1 439 ? -12.506 -6.035 4.176 1.00 96.19 439 THR A C 1
ATOM 3348 O O . THR A 1 439 ? -13.634 -5.680 3.851 1.00 96.19 439 THR A O 1
ATOM 3351 N N . VAL A 1 440 ? -12.255 -6.886 5.165 1.00 96.81 440 VAL A N 1
ATOM 3352 C CA . VAL A 1 440 ? -13.264 -7.455 6.061 1.00 96.81 440 VAL A CA 1
ATOM 3353 C C . VAL A 1 440 ? -12.983 -6.943 7.470 1.00 96.81 440 VAL A C 1
ATOM 3355 O O . VAL A 1 440 ? -11.893 -7.164 7.999 1.00 96.81 440 VAL A O 1
ATOM 3358 N N . GLU A 1 441 ? -13.956 -6.265 8.071 1.00 96.00 441 GLU A N 1
ATOM 3359 C CA . GLU A 1 441 ? -13.904 -5.755 9.441 1.00 96.00 441 GLU A CA 1
ATOM 3360 C C . GLU A 1 441 ? -15.026 -6.385 10.273 1.00 96.00 441 GLU A C 1
ATOM 3362 O O . GLU A 1 441 ? -16.196 -6.201 9.960 1.00 96.00 441 GLU A O 1
ATOM 3367 N N . ALA A 1 442 ? -14.690 -7.080 11.358 1.00 96.44 442 ALA A N 1
ATOM 3368 C CA . ALA A 1 442 ? -15.658 -7.496 12.373 1.00 96.44 442 ALA A CA 1
ATOM 3369 C C . ALA A 1 442 ? -15.593 -6.529 13.564 1.00 96.44 442 ALA A C 1
ATOM 3371 O O . ALA A 1 442 ? -14.508 -6.244 14.078 1.00 96.44 442 ALA A O 1
ATOM 3372 N N . ARG A 1 443 ? -16.741 -6.015 14.013 1.00 94.56 443 ARG A N 1
ATOM 3373 C CA . ARG A 1 443 ? -16.834 -5.003 15.079 1.00 94.56 443 ARG A CA 1
ATOM 3374 C C . ARG A 1 443 ? -17.513 -5.561 16.320 1.00 94.56 443 ARG A C 1
ATOM 3376 O O . ARG A 1 443 ? -18.676 -5.941 16.255 1.00 94.56 443 ARG A O 1
ATOM 3383 N N . LYS A 1 444 ? -16.839 -5.472 17.467 1.00 95.00 444 LYS A N 1
ATOM 3384 C CA . LYS A 1 444 ? -17.379 -5.922 18.757 1.00 95.00 444 LYS A CA 1
ATOM 3385 C C . LYS A 1 444 ? -18.704 -5.245 19.115 1.00 95.00 444 LYS A C 1
ATOM 3387 O O . LYS A 1 444 ? -19.588 -5.895 19.642 1.00 95.00 444 LYS A O 1
ATOM 3392 N N . GLU A 1 445 ? -18.864 -3.963 18.780 1.00 93.00 445 GLU A N 1
ATOM 3393 C CA . GLU A 1 445 ? -20.074 -3.180 19.097 1.00 93.00 445 GLU A CA 1
ATOM 3394 C C . GLU A 1 445 ? -21.369 -3.707 18.444 1.00 93.00 445 GLU A C 1
ATOM 3396 O O . GLU A 1 445 ? -22.452 -3.349 18.891 1.00 93.00 445 GLU A O 1
ATOM 3401 N N . TYR A 1 446 ? -21.269 -4.555 17.411 1.00 93.94 446 TYR A N 1
ATOM 3402 C CA . TYR A 1 446 ? -22.419 -5.161 16.724 1.00 93.94 446 TYR A CA 1
ATOM 3403 C C . TYR A 1 446 ? -22.446 -6.691 16.823 1.00 93.94 446 TYR A C 1
ATOM 3405 O O . TYR A 1 446 ? -23.161 -7.346 16.066 1.00 93.94 446 TYR A O 1
ATOM 3413 N N . ILE A 1 447 ? -21.621 -7.268 17.697 1.00 94.81 447 ILE A N 1
ATOM 3414 C CA . ILE A 1 447 ? -21.480 -8.712 17.867 1.00 94.81 447 ILE A CA 1
ATOM 3415 C C . ILE A 1 447 ? -21.740 -9.026 19.335 1.00 94.81 447 ILE A C 1
ATOM 3417 O O . ILE A 1 447 ? -21.149 -8.414 20.223 1.00 94.81 447 ILE A O 1
ATOM 3421 N N . ASN A 1 448 ? -22.612 -9.997 19.593 1.00 93.75 448 ASN A N 1
ATOM 3422 C CA . ASN A 1 448 ? -22.909 -10.431 20.953 1.00 93.75 448 ASN A CA 1
ATOM 3423 C C . ASN A 1 448 ? -21.644 -10.967 21.637 1.00 93.75 448 ASN A C 1
ATOM 3425 O O . ASN A 1 448 ? -20.774 -11.549 20.989 1.00 93.75 448 ASN A O 1
ATOM 3429 N N . GLU A 1 449 ? -21.541 -10.834 22.961 1.00 91.38 449 GLU A N 1
ATOM 3430 C CA . GLU A 1 449 ? -20.318 -11.211 23.688 1.00 91.38 449 GLU A CA 1
ATOM 3431 C C . GLU A 1 449 ? -19.895 -12.671 23.468 1.00 91.38 449 GLU A C 1
ATOM 3433 O O . GLU A 1 449 ? -18.702 -12.964 23.385 1.00 91.38 449 GLU A O 1
ATOM 3438 N N . GLN A 1 450 ? -20.862 -13.586 23.345 1.00 90.94 450 GLN A N 1
ATOM 3439 C CA . GLN A 1 450 ? -20.604 -15.004 23.079 1.00 90.94 450 GLN A CA 1
ATOM 3440 C C . GLN A 1 450 ? -19.984 -15.224 21.692 1.00 90.94 450 GLN A C 1
ATOM 3442 O O . GLN A 1 450 ? -19.011 -15.965 21.562 1.00 90.94 450 GLN A O 1
ATOM 3447 N N . ASP A 1 451 ? -20.495 -14.535 20.675 1.00 92.69 451 ASP A N 1
ATOM 3448 C CA . ASP A 1 451 ? -19.996 -14.614 19.302 1.00 92.69 451 ASP A CA 1
ATOM 3449 C C . ASP A 1 451 ? -18.644 -13.909 19.156 1.00 92.69 451 ASP A C 1
ATOM 3451 O O . ASP A 1 451 ? -17.756 -14.387 18.451 1.00 92.69 451 ASP A O 1
ATOM 3455 N N . TRP A 1 452 ? -18.417 -12.823 19.901 1.00 96.06 452 TRP A N 1
ATOM 3456 C CA . TRP A 1 452 ? -17.125 -12.138 19.920 1.00 96.06 452 TRP A CA 1
ATOM 3457 C C . TRP A 1 452 ? -15.998 -13.041 20.436 1.00 96.06 452 TRP A C 1
ATOM 3459 O O . TRP A 1 452 ? -14.877 -12.974 19.933 1.00 96.06 452 TRP A O 1
ATOM 3469 N N . ARG A 1 453 ? -16.281 -13.953 21.377 1.00 94.00 453 ARG A N 1
ATOM 3470 C CA . ARG A 1 453 ? -15.298 -14.967 21.808 1.00 94.00 453 ARG A CA 1
ATOM 3471 C C . ARG A 1 453 ? -14.867 -15.870 20.649 1.00 94.00 453 ARG A C 1
ATOM 3473 O O . ARG A 1 453 ? -13.693 -16.221 20.568 1.00 94.00 453 ARG A O 1
ATOM 3480 N N . GLN A 1 454 ? -15.772 -16.187 19.721 1.00 93.75 454 GLN A N 1
ATOM 3481 C CA . GLN A 1 454 ? -15.429 -16.942 18.511 1.00 93.75 454 GLN A CA 1
ATOM 3482 C C . GLN A 1 454 ? -14.566 -16.116 17.549 1.00 93.75 454 GLN A C 1
ATOM 3484 O O . GLN A 1 454 ? -13.682 -16.666 16.895 1.00 93.75 454 GLN A O 1
ATOM 3489 N N . VAL A 1 455 ? -14.777 -14.795 17.485 1.00 95.12 455 VAL A N 1
ATOM 3490 C CA . VAL A 1 455 ? -13.919 -13.878 16.714 1.00 95.12 455 VAL A CA 1
ATOM 3491 C C . VAL A 1 455 ? -12.499 -13.839 17.285 1.00 95.12 455 VAL A C 1
ATOM 3493 O O . VAL A 1 455 ? -11.539 -13.821 16.518 1.00 95.12 455 VAL A O 1
ATOM 3496 N N . ILE A 1 456 ? -12.354 -13.846 18.613 1.00 94.94 456 ILE A N 1
ATOM 3497 C CA . ILE A 1 456 ? -11.050 -13.881 19.294 1.00 94.94 456 ILE A CA 1
ATOM 3498 C C . ILE A 1 456 ? -10.309 -15.190 18.993 1.00 94.94 456 ILE A C 1
ATOM 3500 O O . ILE A 1 456 ? -9.126 -15.150 18.657 1.00 94.94 456 ILE A O 1
ATOM 3504 N N . ASP A 1 457 ? -10.999 -16.330 19.083 1.00 92.38 457 ASP A N 1
ATOM 3505 C CA . ASP A 1 457 ? -10.404 -17.653 18.857 1.00 92.38 457 ASP A CA 1
ATOM 3506 C C . ASP A 1 457 ? -10.059 -17.890 17.377 1.00 92.38 457 ASP A C 1
ATOM 3508 O O . ASP A 1 457 ? -8.922 -18.214 17.021 1.00 92.38 457 ASP A O 1
ATOM 3512 N N . ASN A 1 458 ? -11.030 -17.688 16.480 1.00 93.44 458 ASN A N 1
ATOM 3513 C CA . ASN A 1 458 ? -10.846 -17.904 15.050 1.00 93.44 458 ASN A CA 1
ATOM 3514 C C . ASN A 1 458 ? -11.705 -16.947 14.199 1.00 93.44 458 ASN A C 1
ATOM 3516 O O . ASN A 1 458 ? -12.787 -17.315 13.721 1.00 93.44 458 ASN A O 1
ATOM 3520 N N . PRO A 1 459 ? -11.200 -15.734 13.905 1.00 93.75 459 PRO A N 1
ATOM 3521 C CA . PRO A 1 459 ? -11.995 -14.693 13.257 1.00 93.75 459 PRO A CA 1
ATOM 3522 C C . PRO A 1 459 ? -12.399 -15.054 11.825 1.00 93.75 459 PRO A C 1
ATOM 3524 O O . PRO A 1 459 ? -13.492 -14.719 11.380 1.00 93.75 459 PRO A O 1
ATOM 3527 N N . ILE A 1 460 ? -11.552 -15.780 11.089 1.00 94.19 460 ILE A N 1
ATOM 3528 C CA . ILE A 1 460 ? -11.878 -16.203 9.719 1.00 94.19 460 ILE A CA 1
ATOM 3529 C C . ILE A 1 460 ? -12.956 -17.288 9.723 1.00 94.19 460 ILE A C 1
ATOM 3531 O O . ILE A 1 460 ? -13.812 -17.293 8.841 1.00 94.19 460 ILE A O 1
ATOM 3535 N N . ARG A 1 461 ? -12.942 -18.199 10.705 1.00 94.06 461 ARG A N 1
ATOM 3536 C CA . ARG A 1 461 ? -14.003 -19.201 10.860 1.00 94.06 461 ARG A CA 1
ATOM 3537 C C . ARG A 1 461 ? -15.342 -18.533 11.161 1.00 94.06 461 ARG A C 1
ATOM 3539 O O . ARG A 1 461 ? -16.321 -18.904 10.527 1.00 94.06 461 ARG A O 1
ATOM 3546 N N . TYR A 1 462 ? -15.353 -17.523 12.031 1.00 95.69 462 TYR A N 1
ATOM 3547 C CA . TYR A 1 462 ? -16.549 -16.727 12.307 1.00 95.69 462 TYR A CA 1
ATOM 3548 C C . TYR A 1 462 ? -17.094 -16.039 11.044 1.00 95.69 462 TYR A C 1
ATOM 3550 O O . TYR A 1 462 ? -18.282 -16.136 10.741 1.00 95.69 462 TYR A O 1
ATOM 3558 N N . VAL A 1 463 ? -16.230 -15.402 10.243 1.00 95.75 463 VAL A N 1
ATOM 3559 C CA . VAL A 1 463 ? -16.664 -14.769 8.983 1.00 95.75 463 VAL A CA 1
ATOM 3560 C C . VAL A 1 463 ? -17.230 -15.805 8.005 1.00 95.75 463 VAL A C 1
ATOM 3562 O O . VAL A 1 463 ? -18.266 -15.559 7.394 1.00 95.75 463 VAL A O 1
ATOM 3565 N N . ARG A 1 464 ? -16.602 -16.983 7.887 1.00 94.38 464 ARG A N 1
ATOM 3566 C CA . ARG A 1 464 ? -17.090 -18.083 7.033 1.00 94.38 464 ARG A CA 1
ATOM 3567 C C . ARG A 1 464 ? -18.462 -18.604 7.452 1.00 94.38 464 ARG A C 1
ATOM 3569 O O . ARG A 1 464 ? -19.236 -18.984 6.583 1.00 94.38 464 ARG A O 1
ATOM 3576 N N . SER A 1 465 ? -18.749 -18.660 8.753 1.00 93.88 465 SER A N 1
ATOM 3577 C CA . SER A 1 465 ? -20.059 -19.097 9.242 1.00 93.88 465 SER A CA 1
ATOM 3578 C C . SER A 1 465 ? -21.127 -18.016 9.094 1.00 93.88 465 SER A C 1
ATOM 3580 O O . SER A 1 465 ? -22.284 -18.337 8.846 1.00 93.88 465 SER A O 1
ATOM 3582 N N . ALA A 1 466 ? -20.750 -16.744 9.238 1.00 93.94 466 ALA A N 1
ATOM 3583 C CA . ALA A 1 466 ? -21.682 -15.625 9.172 1.00 93.94 466 ALA A CA 1
ATOM 3584 C C . ALA A 1 466 ? -22.047 -15.219 7.732 1.00 93.94 466 ALA A C 1
ATOM 3586 O O . ALA A 1 466 ? -23.181 -14.809 7.493 1.00 93.94 466 ALA A O 1
ATOM 3587 N N . ILE A 1 467 ? -21.110 -15.337 6.782 1.00 96.06 467 ILE A N 1
ATOM 3588 C CA . ILE A 1 467 ? -21.276 -14.903 5.388 1.00 96.06 467 ILE A CA 1
ATOM 3589 C C . ILE A 1 467 ? -21.354 -16.121 4.461 1.00 96.06 467 ILE A C 1
ATOM 3591 O O . ILE A 1 467 ? -20.385 -16.866 4.285 1.00 96.06 467 ILE A O 1
ATOM 3595 N N . LYS A 1 468 ? -22.508 -16.311 3.817 1.00 95.31 468 LYS A N 1
ATOM 3596 C CA . LYS A 1 468 ? -22.751 -17.424 2.890 1.00 95.31 468 LYS A CA 1
ATOM 3597 C C . LYS A 1 468 ? -21.889 -17.275 1.638 1.00 95.31 468 LYS A C 1
ATOM 3599 O O . LYS A 1 468 ? -21.763 -16.182 1.092 1.00 95.31 468 LYS A O 1
ATOM 3604 N N . GLY A 1 469 ? -21.309 -18.384 1.177 1.00 93.00 469 GLY A N 1
ATOM 3605 C CA . GLY A 1 469 ? -20.446 -18.410 -0.012 1.00 93.00 469 GLY A CA 1
ATOM 3606 C C . GLY A 1 469 ? -19.047 -17.814 0.197 1.00 93.00 469 GLY A C 1
ATOM 3607 O O . GLY A 1 469 ? -18.233 -17.830 -0.720 1.00 93.00 469 GLY A O 1
ATOM 3608 N N . PHE A 1 470 ? -18.712 -17.338 1.403 1.00 94.06 470 PHE A N 1
ATOM 3609 C CA . PHE A 1 470 ? -17.405 -16.732 1.669 1.00 94.06 470 PHE A CA 1
ATOM 3610 C C . PHE A 1 470 ? -16.243 -17.712 1.467 1.00 94.06 470 PHE A C 1
ATOM 3612 O O . PHE A 1 470 ? -15.198 -17.337 0.948 1.00 94.06 470 PHE A O 1
ATOM 3619 N N . GLN A 1 471 ? -16.404 -18.979 1.863 1.00 91.81 471 GLN A N 1
ATOM 3620 C CA . GLN A 1 471 ? -15.339 -19.974 1.722 1.00 91.81 471 GLN A CA 1
ATOM 3621 C C . GLN A 1 471 ? -15.024 -20.311 0.260 1.00 91.81 471 GLN A C 1
ATOM 3623 O O . GLN A 1 471 ? -13.855 -20.498 -0.055 1.00 91.81 471 GLN A O 1
ATOM 3628 N N . SER A 1 472 ? -16.037 -20.391 -0.604 1.00 92.31 472 SER A N 1
ATOM 3629 C CA . SER A 1 472 ? -15.855 -20.689 -2.029 1.00 92.31 472 SER A CA 1
ATOM 3630 C C . SER A 1 472 ? -15.333 -19.484 -2.810 1.00 92.31 472 SER A C 1
ATOM 3632 O O . SER A 1 472 ? -14.546 -19.658 -3.729 1.00 92.31 472 SER A O 1
ATOM 3634 N N . ALA A 1 473 ? -15.732 -18.269 -2.426 1.00 92.06 473 ALA A N 1
ATOM 3635 C CA . ALA A 1 473 ? -15.340 -17.041 -3.115 1.00 92.06 473 ALA A CA 1
ATOM 3636 C C . ALA A 1 473 ? -13.924 -16.543 -2.764 1.00 92.06 473 ALA A C 1
ATOM 3638 O O . ALA A 1 473 ? -13.317 -15.802 -3.537 1.00 92.06 473 ALA A O 1
ATOM 3639 N N . VAL A 1 474 ? -13.399 -16.883 -1.581 1.00 92.25 474 VAL A N 1
ATOM 3640 C CA . VAL A 1 474 ? -12.119 -16.353 -1.086 1.00 92.25 474 VAL A CA 1
ATOM 3641 C C . VAL A 1 474 ? -10.957 -17.268 -1.457 1.00 92.25 474 VAL A C 1
ATOM 3643 O O . VAL A 1 474 ? -10.789 -18.343 -0.886 1.00 92.25 474 VAL A O 1
ATOM 3646 N N . VAL A 1 475 ? -10.072 -16.766 -2.319 1.00 91.88 475 VAL A N 1
ATOM 3647 C CA . VAL A 1 475 ? -8.829 -17.444 -2.724 1.00 91.88 475 VAL A CA 1
ATOM 3648 C C . VAL A 1 475 ? -7.755 -17.345 -1.641 1.00 91.88 475 VAL A C 1
ATOM 3650 O O . VAL A 1 475 ? -6.990 -18.277 -1.405 1.00 91.88 475 VAL A O 1
ATOM 3653 N N . GLY A 1 476 ? -7.684 -16.214 -0.938 1.00 90.94 476 GLY A N 1
ATOM 3654 C CA . GLY A 1 476 ? -6.671 -16.012 0.094 1.00 90.94 476 GLY A CA 1
ATOM 3655 C C . GLY A 1 476 ? -6.973 -14.845 1.017 1.00 90.94 476 GLY A C 1
ATOM 3656 O O . GLY A 1 476 ? -7.750 -13.954 0.681 1.00 90.94 476 GLY A O 1
ATOM 3657 N N . SER A 1 477 ? -6.344 -14.842 2.195 1.00 93.56 477 SER A N 1
ATOM 3658 C CA . SER A 1 477 ? -6.473 -13.756 3.172 1.00 93.56 477 SER A CA 1
ATOM 3659 C C . SER A 1 477 ? -5.146 -13.408 3.840 1.00 93.56 477 SER A C 1
ATOM 3661 O O . SER A 1 477 ? -4.347 -14.296 4.139 1.00 93.56 477 SER A O 1
ATOM 3663 N N . TRP A 1 478 ? -4.921 -12.120 4.110 1.00 93.81 478 TRP A N 1
ATOM 3664 C CA . TRP A 1 478 ? -3.692 -11.603 4.726 1.00 93.81 478 TRP A CA 1
ATOM 3665 C C . TRP A 1 478 ? -3.962 -10.437 5.689 1.00 93.81 478 TRP A C 1
ATOM 3667 O O . TRP A 1 478 ? -5.094 -9.974 5.841 1.00 93.81 478 TRP A O 1
ATOM 3677 N N . SER A 1 479 ? -2.902 -10.002 6.381 1.00 91.06 479 SER A N 1
ATOM 3678 C CA . SER A 1 479 ? -2.894 -8.902 7.364 1.00 91.06 479 SER A CA 1
ATOM 3679 C C . SER A 1 479 ? -4.025 -8.972 8.391 1.00 91.06 479 SER A C 1
ATOM 3681 O O . SER A 1 479 ? -4.707 -7.985 8.652 1.00 91.06 479 SER A O 1
ATOM 3683 N N . ARG A 1 480 ? -4.201 -10.155 8.984 1.00 93.56 480 ARG A N 1
ATOM 3684 C CA . ARG A 1 480 ? -5.157 -10.406 10.065 1.00 93.56 480 ARG A CA 1
ATOM 3685 C C . ARG A 1 480 ? -4.671 -9.692 11.323 1.00 93.56 480 ARG A C 1
ATOM 3687 O O . ARG A 1 480 ? -3.643 -10.081 11.878 1.00 93.56 480 ARG A O 1
ATOM 3694 N N . LYS A 1 481 ? -5.360 -8.632 11.733 1.00 94.44 481 LYS A N 1
ATOM 3695 C CA . LYS A 1 481 ? -4.948 -7.775 12.850 1.00 94.44 481 LYS A CA 1
ATOM 3696 C C . LYS A 1 481 ? -6.150 -7.402 13.711 1.00 94.44 481 LYS A C 1
ATOM 3698 O O . LYS A 1 481 ? -7.241 -7.155 13.203 1.00 94.44 481 LYS A O 1
ATOM 3703 N N . PHE A 1 482 ? -5.917 -7.347 15.014 1.00 96.25 482 PHE A N 1
ATOM 3704 C CA . PHE A 1 482 ? -6.875 -6.856 15.992 1.00 96.25 482 PHE A CA 1
ATOM 3705 C C . PHE A 1 482 ? -6.568 -5.402 16.334 1.00 96.25 482 PHE A C 1
ATOM 3707 O O . PHE A 1 482 ? -5.405 -4.991 16.379 1.00 96.25 482 PHE A O 1
ATOM 3714 N N . PHE A 1 483 ? -7.618 -4.626 16.566 1.00 94.31 483 PHE A N 1
ATOM 3715 C CA . PHE A 1 483 ? -7.519 -3.212 16.883 1.00 94.31 483 PHE A CA 1
ATOM 3716 C C . PHE A 1 483 ? -8.439 -2.860 18.042 1.00 94.31 483 PHE A C 1
ATOM 3718 O O . PHE A 1 483 ? -9.591 -3.296 18.095 1.00 94.31 483 PHE A O 1
ATOM 3725 N N . ASN A 1 484 ? -7.935 -2.009 18.927 1.00 93.06 484 ASN A N 1
ATOM 3726 C CA . ASN A 1 484 ? -8.741 -1.219 19.836 1.00 93.06 484 ASN A CA 1
ATOM 3727 C C . ASN A 1 484 ? -8.839 0.189 19.232 1.00 93.06 484 ASN A C 1
AT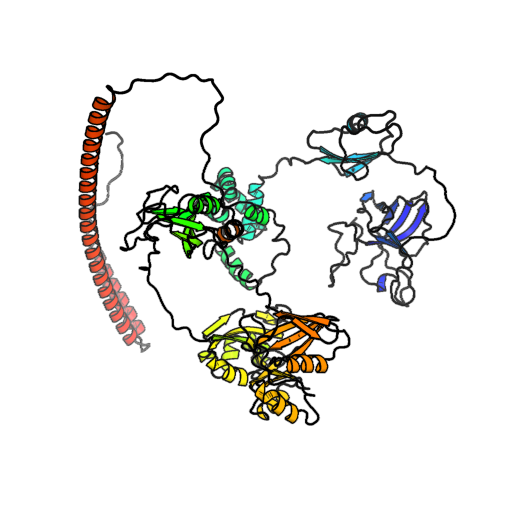OM 3729 O O . ASN A 1 484 ? -7.876 0.964 19.210 1.00 93.06 484 ASN A O 1
ATOM 3733 N N . ASP A 1 485 ? -9.981 0.452 18.605 1.00 85.00 485 ASP A N 1
ATOM 3734 C CA . ASP A 1 485 ? -10.237 1.603 17.746 1.00 85.00 485 ASP A CA 1
ATOM 3735 C C . ASP A 1 485 ? -9.263 1.707 16.568 1.00 85.00 485 ASP A C 1
ATOM 3737 O O . ASP A 1 485 ? -9.420 1.011 15.569 1.00 85.00 485 ASP A O 1
ATOM 3741 N N . ARG A 1 486 ? -8.273 2.602 16.653 1.00 82.62 486 ARG A N 1
ATOM 3742 C CA . ARG A 1 486 ? -7.260 2.818 15.604 1.00 82.62 486 ARG A CA 1
ATOM 3743 C C . ARG A 1 486 ? -5.904 2.217 15.951 1.00 82.62 486 ARG A C 1
ATOM 3745 O O . ARG A 1 486 ? -4.998 2.259 15.122 1.00 82.62 486 ARG A O 1
ATOM 3752 N N . LYS A 1 487 ? -5.738 1.708 17.171 1.00 88.31 487 LYS A N 1
ATOM 3753 C CA . LYS A 1 487 ? -4.458 1.194 17.654 1.00 88.31 487 LYS A CA 1
ATOM 3754 C C . LYS A 1 487 ? -4.457 -0.330 17.561 1.00 88.31 487 LYS A C 1
ATOM 3756 O O . LYS A 1 487 ? -5.442 -0.943 17.972 1.00 88.31 487 LYS A O 1
ATOM 3761 N N . PRO A 1 488 ? -3.388 -0.948 17.032 1.00 92.75 488 PRO A N 1
ATOM 3762 C CA . PRO A 1 488 ? -3.217 -2.391 17.119 1.00 92.75 488 PRO A CA 1
ATOM 3763 C C . PRO A 1 488 ? -3.331 -2.847 18.575 1.00 92.75 488 PRO A C 1
ATOM 3765 O O . PRO A 1 488 ? -2.790 -2.191 19.467 1.00 92.75 488 PRO A O 1
ATOM 3768 N N . ALA A 1 489 ? -4.047 -3.940 18.810 1.00 94.12 489 ALA A N 1
ATOM 3769 C CA . ALA A 1 489 ? -4.316 -4.452 20.147 1.00 94.12 489 ALA A CA 1
ATOM 3770 C C . ALA A 1 489 ? -4.163 -5.976 20.207 1.00 94.12 489 ALA A C 1
ATOM 3772 O O . ALA A 1 489 ? -4.110 -6.654 19.176 1.00 94.12 489 ALA A O 1
ATOM 3773 N N . SER A 1 490 ? -4.093 -6.499 21.432 1.00 93.06 490 SER A N 1
ATOM 3774 C CA . SER A 1 490 ? -4.273 -7.925 21.699 1.00 93.06 490 SER A CA 1
ATOM 3775 C C . SER A 1 490 ? -5.693 -8.351 21.292 1.00 93.06 490 SER A C 1
ATOM 3777 O O . SER A 1 490 ? -6.583 -7.510 21.172 1.00 93.06 490 SER A O 1
ATOM 3779 N N . ALA A 1 491 ? -5.924 -9.647 21.071 1.00 92.12 491 ALA A N 1
ATOM 3780 C CA . ALA A 1 491 ? -7.264 -10.132 20.733 1.00 92.12 491 ALA A CA 1
ATOM 3781 C C . ALA A 1 491 ? -8.272 -9.913 21.883 1.00 92.12 491 ALA A C 1
ATOM 3783 O O . ALA A 1 491 ? -9.445 -9.651 21.629 1.00 92.12 491 ALA A O 1
ATOM 3784 N N . GLU A 1 492 ? -7.807 -9.957 23.135 1.00 91.69 492 GLU A N 1
ATOM 3785 C CA . GLU A 1 492 ? -8.627 -9.769 24.340 1.00 91.69 492 GLU A CA 1
ATOM 3786 C C . GLU A 1 492 ? -9.117 -8.318 24.486 1.00 91.69 492 GLU A C 1
ATOM 3788 O O . GLU A 1 492 ? -10.300 -8.085 24.743 1.00 91.69 492 GLU A O 1
ATOM 3793 N N . ASP A 1 493 ? -8.242 -7.342 24.220 1.00 93.00 493 ASP A N 1
ATOM 3794 C CA . ASP A 1 493 ? -8.542 -5.905 24.331 1.00 93.00 493 ASP A CA 1
ATOM 3795 C C . ASP A 1 493 ? -9.155 -5.309 23.051 1.00 93.00 493 ASP A C 1
ATOM 3797 O O . ASP A 1 493 ? -9.386 -4.099 22.954 1.00 93.00 493 ASP A O 1
ATOM 3801 N N . ALA A 1 494 ? -9.372 -6.133 22.024 1.00 95.12 494 ALA A N 1
ATOM 3802 C CA . ALA A 1 494 ? -9.805 -5.674 20.716 1.00 95.12 494 ALA A CA 1
ATOM 3803 C C . ALA A 1 494 ? -11.270 -5.219 20.712 1.00 95.12 494 ALA A C 1
ATOM 3805 O O . ALA A 1 494 ? -12.163 -5.893 21.230 1.00 95.12 494 ALA A O 1
ATOM 3806 N N . THR A 1 495 ? -11.533 -4.110 20.021 1.00 95.06 495 THR A N 1
ATOM 3807 C CA . THR A 1 495 ? -12.888 -3.666 19.655 1.00 95.06 495 THR A CA 1
ATOM 3808 C C . THR A 1 495 ? -13.221 -3.979 18.197 1.00 95.06 495 THR A C 1
ATOM 3810 O O . THR A 1 495 ? -14.380 -3.895 17.785 1.00 95.06 495 THR A O 1
ATOM 3813 N N . SER A 1 496 ? -12.220 -4.367 17.401 1.00 95.25 496 SER A N 1
ATOM 3814 C CA . SER A 1 496 ? -12.405 -4.794 16.019 1.00 95.25 496 SER A CA 1
ATOM 3815 C C . SER A 1 496 ? -11.321 -5.758 15.538 1.00 95.25 496 SER A C 1
ATOM 3817 O O . SER A 1 496 ? -10.187 -5.748 16.018 1.00 95.25 496 SER A O 1
ATOM 3819 N N . PHE A 1 497 ? -11.681 -6.575 14.557 1.00 96.56 497 PHE A N 1
ATOM 3820 C CA . PHE A 1 497 ? -10.781 -7.437 13.801 1.00 96.56 497 PHE A CA 1
ATOM 3821 C C . PHE A 1 497 ? -10.809 -7.025 12.332 1.00 96.56 497 PHE A C 1
ATOM 3823 O O . PHE A 1 497 ? -11.880 -6.760 11.795 1.00 96.56 497 PHE A O 1
ATOM 3830 N N . HIS A 1 498 ? -9.648 -7.004 11.681 1.00 95.56 498 HIS A N 1
ATOM 3831 C CA . HIS A 1 498 ? -9.497 -6.605 10.285 1.00 95.56 498 HIS A CA 1
ATOM 3832 C C . HIS A 1 498 ? -8.657 -7.622 9.519 1.00 95.56 498 HIS A C 1
ATOM 3834 O O . HIS A 1 498 ? -7.624 -8.088 10.008 1.00 95.56 498 HIS A O 1
ATOM 3840 N N . CYS A 1 499 ? -9.051 -7.917 8.285 1.00 95.88 499 CYS A N 1
ATOM 3841 C CA . CYS A 1 499 ? -8.208 -8.616 7.323 1.00 95.88 499 CYS A CA 1
ATOM 3842 C C . CYS A 1 499 ? -8.497 -8.161 5.889 1.00 95.88 499 CYS A C 1
ATOM 3844 O O . CYS A 1 499 ? -9.495 -7.495 5.610 1.00 95.88 499 CYS A O 1
ATOM 3846 N N . PHE A 1 500 ? -7.607 -8.531 4.973 1.00 96.25 500 PHE A N 1
ATOM 3847 C CA . PHE A 1 500 ? -7.870 -8.435 3.542 1.00 96.25 500 PHE A CA 1
ATOM 3848 C C . PHE A 1 500 ? -8.118 -9.824 2.987 1.00 96.25 500 PHE A C 1
ATOM 3850 O O . PHE A 1 500 ? -7.457 -10.784 3.397 1.00 96.25 500 PHE A O 1
ATOM 3857 N N . VAL A 1 501 ? -9.040 -9.909 2.039 1.00 95.81 501 VAL A N 1
ATOM 3858 C CA . VAL A 1 501 ? -9.321 -11.117 1.275 1.00 95.81 501 VAL A CA 1
ATOM 3859 C C . VAL A 1 501 ? -9.226 -10.827 -0.212 1.00 95.81 501 VAL A C 1
ATOM 3861 O O . VAL A 1 501 ? -9.603 -9.747 -0.666 1.00 95.81 501 VAL A O 1
ATOM 3864 N N . ARG A 1 502 ? -8.708 -11.796 -0.962 1.00 95.00 502 ARG A N 1
ATOM 3865 C CA . ARG A 1 502 ? -8.743 -11.807 -2.423 1.00 95.00 502 ARG A CA 1
ATOM 3866 C C . ARG A 1 502 ? -9.881 -12.715 -2.858 1.00 95.00 502 ARG A C 1
ATOM 3868 O O . ARG A 1 502 ? -9.942 -13.861 -2.409 1.00 95.00 502 ARG A O 1
ATOM 3875 N N . VAL A 1 503 ? -10.750 -12.183 -3.702 1.00 94.50 503 VAL A N 1
ATOM 3876 C CA . VAL A 1 503 ? -11.950 -12.844 -4.215 1.00 94.50 503 VAL A CA 1
ATOM 3877 C C . VAL A 1 503 ? -12.017 -12.670 -5.722 1.00 94.50 503 VAL A C 1
ATOM 3879 O O . VAL A 1 503 ? -11.454 -11.710 -6.249 1.00 94.50 503 VAL A O 1
ATOM 3882 N N . ASP A 1 504 ? -12.694 -13.589 -6.394 1.00 91.12 504 ASP A N 1
ATOM 3883 C CA . ASP A 1 504 ? -13.066 -13.401 -7.794 1.00 91.12 504 ASP A CA 1
ATOM 3884 C C . ASP A 1 504 ? -13.938 -12.139 -7.927 1.00 91.12 504 ASP A C 1
ATOM 3886 O O . ASP A 1 504 ? -14.799 -11.887 -7.070 1.00 91.12 504 ASP A O 1
ATOM 3890 N N . SER A 1 505 ? -13.698 -11.332 -8.960 1.00 89.75 505 SER A N 1
ATOM 3891 C CA . SER A 1 505 ? -14.491 -10.137 -9.255 1.00 89.75 505 SER A CA 1
ATOM 3892 C C . SER A 1 505 ? -15.994 -10.431 -9.355 1.00 89.75 505 SER A C 1
ATOM 3894 O O . SER A 1 505 ? -16.792 -9.628 -8.864 1.00 89.75 505 SER A O 1
ATOM 3896 N N . GLU A 1 506 ? -16.401 -11.595 -9.869 1.00 91.00 506 GLU A N 1
ATOM 3897 C CA . GLU A 1 506 ? -17.815 -12.000 -9.957 1.00 91.00 506 GLU A CA 1
ATOM 3898 C C . GLU A 1 506 ? -18.456 -12.212 -8.577 1.00 91.00 506 GLU A C 1
ATOM 3900 O O . GLU A 1 506 ? -19.644 -11.959 -8.364 1.00 91.00 506 GLU A O 1
ATOM 3905 N N . SER A 1 507 ? -17.657 -12.628 -7.593 1.00 93.06 507 SER A N 1
ATOM 3906 C CA . SER A 1 507 ? -18.121 -12.895 -6.229 1.00 93.06 507 SER A CA 1
ATOM 3907 C C . SER A 1 507 ? -18.200 -11.642 -5.351 1.00 93.06 507 SER A C 1
ATOM 3909 O O . SER A 1 507 ? -18.706 -11.712 -4.228 1.00 93.06 507 SER A O 1
ATOM 3911 N N . VAL A 1 508 ? -17.726 -10.484 -5.826 1.00 94.06 508 VAL A N 1
ATOM 3912 C CA . VAL A 1 508 ? -17.688 -9.245 -5.036 1.00 94.06 508 VAL A CA 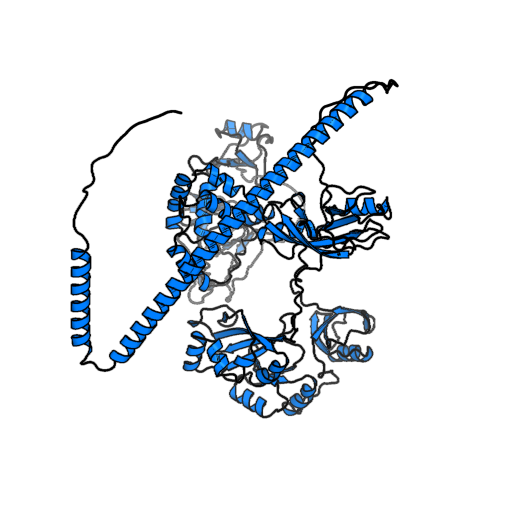1
ATOM 3913 C C . VAL A 1 508 ? -19.088 -8.794 -4.636 1.00 94.06 508 VAL A C 1
ATOM 3915 O O . VAL A 1 508 ? -19.358 -8.668 -3.445 1.00 94.06 508 VAL A O 1
ATOM 3918 N N . GLU A 1 509 ? -19.990 -8.550 -5.587 1.00 93.62 509 GLU A N 1
ATOM 3919 C CA . GLU A 1 509 ? -21.322 -8.019 -5.268 1.00 93.62 509 GLU A CA 1
ATOM 3920 C C . GLU A 1 509 ? -22.159 -8.954 -4.370 1.00 93.62 509 GLU A C 1
ATOM 3922 O O . GLU A 1 509 ? -22.711 -8.455 -3.381 1.00 93.62 509 GLU A O 1
ATOM 3927 N N . PRO A 1 510 ? -22.209 -10.286 -4.605 1.00 95.06 510 PRO A N 1
ATOM 3928 C CA . PRO A 1 510 ? -22.902 -11.223 -3.714 1.00 95.06 510 PRO A CA 1
ATOM 3929 C C . PRO A 1 510 ? -22.378 -11.218 -2.273 1.00 95.06 510 PRO A C 1
ATOM 3931 O O . PRO A 1 510 ? -23.152 -11.360 -1.320 1.00 95.06 510 PRO A O 1
ATOM 3934 N N . LEU A 1 511 ? -21.066 -11.045 -2.089 1.00 95.94 511 LEU A N 1
ATOM 3935 C CA . LEU A 1 511 ? -20.477 -10.895 -0.762 1.00 95.94 511 LEU A CA 1
ATOM 3936 C C . LEU A 1 511 ? -20.830 -9.534 -0.162 1.00 95.94 511 LEU A C 1
ATOM 3938 O O . LEU A 1 511 ? -21.290 -9.470 0.976 1.00 95.94 511 LEU A O 1
ATOM 3942 N N . LEU A 1 512 ? -20.675 -8.443 -0.918 1.00 95.69 512 LEU A N 1
ATOM 3943 C CA . LEU A 1 512 ? -20.978 -7.097 -0.432 1.00 95.69 512 LEU A CA 1
ATOM 3944 C C . LEU A 1 512 ? -22.440 -6.956 0.001 1.00 95.69 512 LEU A C 1
ATOM 3946 O O . LEU A 1 512 ? -22.677 -6.311 1.017 1.00 95.69 512 LEU A O 1
ATOM 3950 N N . ALA A 1 513 ? -23.389 -7.612 -0.671 1.00 95.12 513 ALA A N 1
ATOM 3951 C CA . ALA A 1 513 ? -24.800 -7.630 -0.281 1.00 95.12 513 ALA A CA 1
ATOM 3952 C C . ALA A 1 513 ? -25.042 -8.187 1.138 1.00 95.12 513 ALA A C 1
ATOM 3954 O O . ALA A 1 513 ? -26.014 -7.810 1.788 1.00 95.12 513 ALA A O 1
ATOM 3955 N N . GLN A 1 514 ? -24.149 -9.036 1.653 1.00 95.69 514 GLN A N 1
ATOM 3956 C CA . GLN A 1 514 ? -24.210 -9.577 3.018 1.00 95.69 514 GLN A CA 1
ATOM 3957 C C . GLN A 1 514 ? -23.430 -8.722 4.035 1.00 95.69 514 GLN A C 1
ATOM 3959 O O . GLN A 1 514 ? -23.405 -9.023 5.227 1.00 95.69 514 GLN A O 1
ATOM 3964 N N . SER A 1 515 ? -22.785 -7.639 3.593 1.00 96.38 515 SER A N 1
ATOM 3965 C CA . SER A 1 515 ? -22.073 -6.709 4.470 1.00 96.38 515 SER A CA 1
ATOM 3966 C C . SER A 1 515 ? -23.039 -6.038 5.449 1.00 96.38 515 SER A C 1
ATOM 3968 O O . SER A 1 515 ? -24.055 -5.474 5.048 1.00 96.38 515 SER A O 1
ATOM 3970 N N . GLY A 1 516 ? -22.694 -6.080 6.732 1.00 93.75 516 GLY A N 1
ATOM 3971 C CA . GLY A 1 516 ? -23.530 -5.727 7.878 1.00 93.75 516 GLY A CA 1
ATOM 3972 C C . GLY A 1 516 ? -23.988 -6.953 8.675 1.00 93.75 516 GLY A C 1
ATOM 3973 O O . GLY A 1 516 ? -24.251 -6.838 9.869 1.00 93.75 516 GLY A O 1
ATOM 3974 N N . GLN A 1 517 ? -24.037 -8.141 8.068 1.00 93.62 517 GLN A N 1
ATOM 3975 C CA . GLN A 1 517 ? -24.470 -9.361 8.747 1.00 93.62 517 GLN A CA 1
ATOM 3976 C C . GLN A 1 517 ? -23.442 -9.822 9.790 1.00 93.62 517 GLN A C 1
ATOM 3978 O O . GLN A 1 517 ? -22.237 -9.822 9.540 1.00 93.62 517 GLN A O 1
ATOM 3983 N N . GLY A 1 518 ? -23.913 -10.202 10.984 1.00 91.31 518 GLY A N 1
ATOM 3984 C CA . GLY A 1 518 ? -23.045 -10.671 12.072 1.00 91.31 518 GLY A CA 1
ATOM 3985 C C . GLY A 1 518 ? -21.992 -9.645 12.511 1.00 91.31 518 GLY A C 1
ATOM 3986 O O . GLY A 1 518 ? -20.904 -10.039 12.929 1.00 91.31 518 GLY A O 1
ATOM 3987 N N . GLY A 1 519 ? -22.266 -8.344 12.343 1.00 94.88 519 GLY A N 1
ATOM 3988 C CA . GLY A 1 519 ? -21.333 -7.263 12.674 1.00 94.88 519 GLY A CA 1
ATOM 3989 C C . GLY A 1 519 ? -20.087 -7.198 11.781 1.00 94.88 519 GLY A C 1
ATOM 3990 O O . GLY A 1 519 ? -19.080 -6.604 12.180 1.00 94.88 519 GLY A O 1
ATOM 3991 N N . ILE A 1 520 ? -20.142 -7.820 10.597 1.00 96.75 520 ILE A N 1
ATOM 3992 C CA . ILE A 1 520 ? -19.056 -7.867 9.614 1.00 96.75 520 ILE A CA 1
ATOM 3993 C C . ILE A 1 520 ? -19.317 -6.844 8.513 1.00 96.75 520 ILE A C 1
ATOM 3995 O O . ILE A 1 520 ? -20.336 -6.902 7.835 1.00 96.75 520 ILE A O 1
ATOM 3999 N N . PHE A 1 521 ? -18.365 -5.953 8.269 1.00 96.81 521 PHE A N 1
ATOM 4000 C CA . PHE A 1 521 ? -18.402 -4.977 7.188 1.00 96.81 521 PHE A CA 1
ATOM 4001 C C . PHE A 1 521 ? -17.333 -5.301 6.153 1.00 96.81 521 PHE A C 1
ATOM 4003 O O . PHE A 1 521 ? -16.170 -5.521 6.485 1.00 96.81 521 PHE A O 1
ATOM 4010 N N . MET A 1 522 ? -17.727 -5.306 4.884 1.00 96.56 522 MET A N 1
ATOM 4011 C CA . MET A 1 522 ? -16.842 -5.566 3.756 1.00 96.56 522 MET A CA 1
ATOM 4012 C C . MET A 1 522 ? -16.727 -4.325 2.885 1.00 96.56 522 MET A C 1
ATOM 4014 O O . MET A 1 522 ? -17.742 -3.710 2.554 1.00 96.56 522 MET A O 1
ATOM 4018 N N . VAL A 1 523 ? -15.506 -3.945 2.509 1.00 95.19 523 VAL A N 1
ATOM 4019 C CA . VAL A 1 523 ? -15.230 -2.765 1.675 1.00 95.19 523 VAL A CA 1
ATOM 4020 C C . VAL A 1 523 ? -14.332 -3.157 0.503 1.00 95.19 523 VAL A C 1
ATOM 4022 O O . VAL A 1 523 ? -13.203 -3.591 0.742 1.00 95.19 523 VAL A O 1
ATOM 4025 N N . PRO A 1 524 ? -14.784 -2.985 -0.752 1.00 94.81 524 PRO A N 1
ATOM 4026 C CA . PRO A 1 524 ? -13.957 -3.260 -1.916 1.00 94.81 524 PRO A CA 1
ATOM 4027 C C . PRO A 1 524 ? -12.826 -2.243 -2.037 1.00 94.81 524 PRO A C 1
ATOM 4029 O O . PRO A 1 524 ? -13.012 -1.046 -1.794 1.00 94.81 524 PRO A O 1
ATOM 4032 N N . LYS A 1 525 ? -11.649 -2.731 -2.412 1.00 92.31 525 LYS A N 1
ATOM 4033 C CA . LYS A 1 525 ? -10.444 -1.941 -2.627 1.00 92.31 525 LYS A CA 1
ATOM 4034 C C . LYS A 1 525 ? -10.151 -1.806 -4.115 1.00 92.31 525 LYS A C 1
ATOM 4036 O O . LYS A 1 525 ? -10.389 -2.736 -4.876 1.00 92.31 525 LYS A O 1
ATOM 4041 N N . ASP A 1 526 ? -9.645 -0.646 -4.509 1.00 84.06 526 ASP A N 1
ATOM 4042 C CA . ASP A 1 526 ? -9.030 -0.454 -5.818 1.00 84.06 526 ASP A CA 1
ATOM 4043 C C . ASP A 1 526 ? -7.592 -1.002 -5.835 1.00 84.06 526 ASP A C 1
ATOM 4045 O O . ASP A 1 526 ? -7.038 -1.407 -4.806 1.00 84.06 526 ASP A O 1
ATOM 4049 N N . GLU A 1 527 ? -6.959 -0.985 -7.007 1.00 75.31 527 GLU A N 1
ATOM 4050 C CA . GLU A 1 527 ? -5.569 -1.416 -7.183 1.00 75.31 527 GLU A CA 1
ATOM 4051 C C . GLU A 1 527 ? -4.580 -0.624 -6.317 1.00 75.31 527 GLU A C 1
ATOM 4053 O O . GLU A 1 527 ? -3.489 -1.107 -6.009 1.00 75.31 527 GLU A O 1
ATOM 4058 N N . CYS A 1 528 ? -4.937 0.600 -5.924 1.00 68.38 528 CYS A N 1
ATOM 4059 C CA . CYS A 1 528 ? -4.155 1.469 -5.050 1.00 68.38 528 CYS A CA 1
ATOM 4060 C C . CYS A 1 528 ? -4.379 1.199 -3.558 1.00 68.38 528 CYS A C 1
ATOM 4062 O O . CYS A 1 528 ? -3.730 1.829 -2.721 1.00 68.38 528 CYS A O 1
ATOM 4064 N N . GLY A 1 529 ? -5.254 0.257 -3.204 1.00 75.50 529 GLY A N 1
ATOM 4065 C CA . GLY A 1 529 ? -5.615 -0.051 -1.825 1.00 75.50 529 GLY A CA 1
ATOM 4066 C C . GLY A 1 529 ? -6.545 0.986 -1.183 1.00 75.50 529 GLY A C 1
ATOM 4067 O O . GLY A 1 529 ? -6.832 0.886 0.018 1.00 75.50 529 GLY A O 1
ATOM 4068 N N . ALA A 1 530 ? -7.046 1.965 -1.939 1.00 82.81 530 ALA A N 1
ATOM 4069 C CA . ALA A 1 530 ? -8.112 2.864 -1.512 1.00 82.81 530 ALA A CA 1
ATOM 4070 C C . ALA A 1 530 ? -9.485 2.205 -1.731 1.00 82.81 530 ALA A C 1
ATOM 4072 O O . ALA A 1 530 ? -9.585 1.122 -2.295 1.00 82.81 530 ALA A O 1
ATOM 4073 N N . ALA A 1 531 ? -10.552 2.786 -1.178 1.00 86.62 531 ALA A N 1
ATOM 4074 C CA . ALA A 1 531 ? -11.896 2.240 -1.375 1.00 86.62 531 ALA A CA 1
ATOM 4075 C C . ALA A 1 531 ? -12.315 2.384 -2.847 1.00 86.62 531 ALA A C 1
ATOM 4077 O O . ALA A 1 531 ? -12.128 3.455 -3.428 1.00 86.62 531 ALA A O 1
ATOM 4078 N N . SER A 1 532 ? -12.885 1.319 -3.416 1.00 89.12 532 SER A N 1
ATOM 4079 C CA . SER A 1 532 ? -13.288 1.276 -4.823 1.00 89.12 532 SER A CA 1
ATOM 4080 C C . SER A 1 532 ? -14.267 2.400 -5.173 1.00 89.12 532 SER A C 1
ATOM 4082 O O . SER A 1 532 ? -15.235 2.646 -4.450 1.00 89.12 532 SER A O 1
ATOM 4084 N N . GLY A 1 533 ? -14.016 3.048 -6.311 1.00 86.44 533 GLY A N 1
ATOM 4085 C CA . GLY A 1 533 ? -14.858 4.092 -6.896 1.00 86.44 533 GLY A CA 1
ATOM 4086 C C . GLY A 1 533 ? -16.193 3.617 -7.461 1.00 86.44 533 GLY A C 1
ATOM 4087 O O . GLY A 1 533 ? -17.088 4.441 -7.652 1.00 86.44 533 GLY A O 1
ATOM 4088 N N . LYS A 1 534 ? -16.329 2.299 -7.675 1.00 90.31 534 LYS A N 1
ATOM 4089 C CA . LYS A 1 534 ? -17.488 1.642 -8.304 1.00 90.31 534 LYS A CA 1
ATOM 4090 C C . LYS A 1 534 ? -18.769 1.722 -7.480 1.00 90.31 534 LYS A C 1
ATOM 4092 O O . LYS A 1 534 ? -19.838 1.397 -7.982 1.00 90.31 534 LYS A O 1
ATOM 4097 N N . PHE A 1 535 ? -18.679 2.142 -6.219 1.00 92.19 535 PHE A N 1
ATOM 4098 C CA . PHE A 1 535 ? -19.820 2.231 -5.321 1.00 92.19 535 PHE A CA 1
ATOM 4099 C C . PHE A 1 535 ? -19.896 3.593 -4.639 1.00 92.19 535 PHE A C 1
ATOM 4101 O O . PHE A 1 535 ? -18.892 4.162 -4.205 1.00 92.19 535 PHE A O 1
ATOM 4108 N N . ARG A 1 536 ? -21.120 4.090 -4.468 1.00 91.88 536 ARG A N 1
ATOM 4109 C CA . ARG A 1 536 ? -21.432 5.271 -3.664 1.00 91.88 536 ARG A CA 1
ATOM 4110 C C . ARG A 1 536 ? -22.004 4.853 -2.317 1.00 91.88 536 ARG A C 1
ATOM 4112 O O . ARG A 1 536 ? -22.569 3.772 -2.167 1.00 91.88 536 ARG A O 1
ATOM 4119 N N . ILE A 1 537 ? -21.834 5.726 -1.329 1.00 93.56 537 ILE A N 1
ATOM 4120 C CA . ILE A 1 537 ? -22.285 5.490 0.041 1.00 93.56 537 ILE A CA 1
ATOM 4121 C C . ILE A 1 537 ? -23.291 6.574 0.414 1.00 93.56 537 ILE A C 1
ATOM 4123 O O . ILE A 1 537 ? -22.989 7.766 0.348 1.00 93.56 537 ILE A O 1
ATOM 4127 N N . LEU A 1 538 ? -24.477 6.142 0.826 1.00 93.94 538 LEU A N 1
ATOM 4128 C CA . LEU A 1 538 ? -25.517 6.963 1.427 1.00 93.94 538 LEU A CA 1
ATOM 4129 C C . LEU A 1 538 ? -25.433 6.798 2.942 1.00 93.94 538 LEU A C 1
ATOM 4131 O O . LEU A 1 538 ? -25.878 5.787 3.480 1.00 93.94 538 LEU A O 1
ATOM 4135 N N . TRP A 1 539 ? -24.821 7.757 3.632 1.00 94.31 539 TRP A N 1
ATOM 4136 C CA . TRP A 1 539 ? -24.767 7.737 5.094 1.00 94.31 539 TRP A CA 1
ATOM 4137 C C . TRP A 1 539 ? -26.176 7.864 5.673 1.00 94.31 539 TRP A C 1
ATOM 4139 O O . TRP A 1 539 ? -26.940 8.729 5.249 1.00 94.31 539 TRP A O 1
ATOM 4149 N N . LEU A 1 540 ? -26.507 6.966 6.598 1.00 92.06 540 LEU A N 1
ATOM 4150 C CA . LEU A 1 540 ? -27.795 6.908 7.270 1.00 92.06 540 LEU A CA 1
ATOM 4151 C C . LEU A 1 540 ? -27.710 7.649 8.605 1.00 92.06 540 LEU A C 1
ATOM 4153 O O . LEU A 1 540 ? -26.684 7.589 9.289 1.00 92.06 540 LEU A O 1
ATOM 4157 N N . ASP A 1 541 ? -28.826 8.234 9.031 1.00 87.44 541 ASP A N 1
ATOM 4158 C CA . ASP A 1 541 ? -28.965 8.880 10.343 1.00 87.44 541 ASP A CA 1
ATOM 4159 C C . ASP A 1 541 ? -29.215 7.846 11.452 1.00 87.44 541 ASP A C 1
ATOM 4161 O O . ASP A 1 541 ? -30.114 7.959 12.288 1.00 87.44 541 ASP A O 1
ATOM 4165 N N . THR A 1 542 ? -28.453 6.754 11.429 1.00 86.12 542 THR A N 1
ATOM 4166 C CA . THR A 1 542 ? -28.517 5.718 12.450 1.00 86.12 542 THR A CA 1
ATOM 4167 C C . THR A 1 542 ? -27.182 5.004 12.612 1.00 86.12 542 THR A C 1
ATOM 4169 O O . THR A 1 542 ? -26.443 4.761 11.656 1.00 86.12 542 THR A O 1
ATOM 4172 N N . ILE A 1 543 ? -26.903 4.636 13.857 1.00 86.31 543 ILE A N 1
ATOM 4173 C CA . ILE A 1 543 ? -25.830 3.714 14.239 1.00 86.31 543 ILE A CA 1
ATOM 4174 C C . ILE A 1 543 ? -26.383 2.332 14.613 1.00 86.31 543 ILE A C 1
ATOM 4176 O O . ILE A 1 543 ? -25.620 1.422 14.903 1.00 86.31 543 ILE A O 1
ATOM 4180 N N . CYS A 1 544 ? -27.709 2.160 14.620 1.00 91.19 544 CYS A N 1
ATOM 4181 C CA . CYS A 1 544 ? -28.348 0.891 14.939 1.00 91.19 544 CYS A CA 1
ATOM 4182 C C . CYS A 1 544 ? -28.291 -0.031 13.716 1.00 91.19 544 CYS A C 1
ATOM 4184 O O . CYS A 1 544 ? -28.909 0.250 12.684 1.00 91.19 544 CYS A O 1
ATOM 4186 N N . LEU A 1 545 ? -27.565 -1.144 13.842 1.00 93.38 545 LEU A N 1
ATOM 4187 C CA . LEU A 1 545 ? -27.376 -2.100 12.753 1.00 93.38 545 LEU A CA 1
ATOM 4188 C C . LEU A 1 545 ? -28.695 -2.729 12.283 1.00 93.38 545 LEU A C 1
ATOM 4190 O O . LEU A 1 545 ? -28.880 -2.923 11.084 1.00 93.38 545 LEU A O 1
ATOM 4194 N N . GLU A 1 546 ? -29.633 -3.002 13.190 1.00 93.25 546 GLU A N 1
ATOM 4195 C CA . GLU A 1 546 ? -30.940 -3.574 12.841 1.00 93.25 546 GLU A CA 1
ATOM 4196 C C . GLU A 1 546 ? -31.763 -2.619 11.974 1.00 93.25 546 GLU A C 1
ATOM 4198 O O . GLU A 1 546 ? -32.296 -3.016 10.934 1.00 93.25 546 GLU A O 1
ATOM 4203 N N . ARG A 1 547 ? -31.797 -1.332 12.350 1.00 93.56 547 ARG A N 1
ATOM 4204 C CA . ARG A 1 547 ? -32.465 -0.286 11.568 1.00 93.56 547 ARG A CA 1
ATOM 4205 C C . ARG A 1 547 ? -31.800 -0.111 10.205 1.00 93.56 547 ARG A C 1
ATOM 4207 O O . ARG A 1 547 ? -32.499 -0.071 9.195 1.00 93.56 547 ARG A O 1
ATOM 4214 N N . ALA A 1 548 ? -30.469 -0.078 10.155 1.00 94.75 548 ALA A N 1
ATOM 4215 C CA . ALA A 1 548 ? -29.733 -0.022 8.893 1.00 94.75 548 ALA A CA 1
ATOM 4216 C C . ALA A 1 548 ? -30.014 -1.250 8.003 1.00 94.75 548 ALA A C 1
ATOM 4218 O O . ALA A 1 548 ? -30.239 -1.103 6.804 1.00 94.75 548 ALA A O 1
ATOM 4219 N N . SER A 1 549 ? -30.095 -2.448 8.587 1.00 94.31 549 SER A N 1
ATOM 4220 C CA . SER A 1 549 ? -30.410 -3.697 7.876 1.00 94.31 549 SER A CA 1
ATOM 4221 C C . SER A 1 549 ? -31.854 -3.732 7.365 1.00 94.31 549 SER A C 1
ATOM 4223 O O . SER A 1 549 ? -32.134 -4.298 6.309 1.00 94.31 549 SER A O 1
ATOM 4225 N N . ALA A 1 550 ? -32.800 -3.121 8.085 1.00 94.19 550 ALA A N 1
ATOM 4226 C CA . ALA A 1 550 ? -34.164 -2.929 7.595 1.00 94.19 550 ALA A CA 1
ATOM 4227 C C . ALA A 1 550 ? -34.196 -1.977 6.388 1.00 94.19 550 ALA A C 1
ATOM 4229 O O . ALA A 1 550 ? -34.834 -2.287 5.384 1.00 94.19 550 ALA A O 1
ATOM 4230 N N . MET A 1 551 ? -33.445 -0.870 6.440 1.00 93.88 551 MET A N 1
ATOM 4231 C CA . MET A 1 551 ? -33.318 0.064 5.314 1.00 93.88 551 MET A CA 1
ATOM 4232 C C . MET A 1 551 ? -32.632 -0.577 4.104 1.00 93.88 551 MET A C 1
ATOM 4234 O O . MET A 1 551 ? -33.039 -0.316 2.974 1.00 93.88 551 MET A O 1
ATOM 4238 N N . GLN A 1 552 ? -31.641 -1.443 4.322 1.00 94.62 552 GLN A N 1
ATOM 4239 C CA . GLN A 1 552 ? -31.031 -2.233 3.256 1.00 94.62 552 GLN A CA 1
ATOM 4240 C C . GLN A 1 552 ? -32.062 -3.137 2.576 1.00 94.62 552 GLN A C 1
ATOM 4242 O O . GLN A 1 552 ? -32.192 -3.095 1.359 1.00 94.62 552 GLN A O 1
ATOM 4247 N N . ARG A 1 553 ? -32.843 -3.905 3.346 1.00 93.56 553 ARG A N 1
ATOM 4248 C CA . ARG A 1 553 ? -33.882 -4.794 2.793 1.00 93.56 553 ARG A CA 1
ATOM 4249 C C . ARG A 1 553 ? -34.991 -4.042 2.058 1.00 93.56 553 ARG A C 1
ATOM 4251 O O . ARG A 1 553 ? -35.531 -4.562 1.091 1.00 93.56 553 ARG A O 1
ATOM 4258 N N . ALA A 1 554 ? -35.312 -2.824 2.492 1.00 93.50 554 ALA A N 1
ATOM 4259 C CA . ALA A 1 554 ? -36.300 -1.974 1.832 1.00 93.50 554 ALA A CA 1
ATOM 4260 C C . ALA A 1 554 ? -35.818 -1.397 0.483 1.00 93.50 554 ALA A C 1
ATOM 4262 O O . ALA A 1 554 ? -36.632 -0.886 -0.283 1.00 93.50 554 ALA A O 1
ATOM 4263 N N . ASN A 1 555 ? -34.515 -1.457 0.182 1.00 93.69 555 ASN A N 1
ATOM 4264 C CA . ASN A 1 555 ? -33.926 -0.911 -1.040 1.00 93.69 555 ASN A CA 1
ATOM 4265 C C . ASN A 1 555 ? -33.191 -2.009 -1.815 1.00 93.69 555 ASN A C 1
ATOM 4267 O O . ASN A 1 555 ? -32.020 -2.281 -1.556 1.00 93.69 555 ASN A O 1
ATOM 4271 N N . ALA A 1 556 ? -33.870 -2.607 -2.799 1.00 91.31 556 ALA A N 1
ATOM 4272 C CA . ALA A 1 556 ? -33.327 -3.691 -3.624 1.00 91.31 556 ALA A CA 1
ATOM 4273 C C . ALA A 1 556 ? -32.053 -3.299 -4.397 1.00 91.31 556 ALA A C 1
ATOM 4275 O O . ALA A 1 556 ? -31.232 -4.152 -4.713 1.00 91.31 556 ALA A O 1
ATOM 4276 N N . GLU A 1 557 ? -31.864 -2.008 -4.670 1.00 93.81 557 GLU A N 1
ATOM 4277 C CA . GLU A 1 557 ? -30.678 -1.460 -5.334 1.00 93.81 557 GLU A CA 1
ATOM 4278 C C . GLU A 1 557 ? -29.450 -1.355 -4.407 1.00 93.81 557 GLU A C 1
ATOM 4280 O O . GLU A 1 557 ? -28.378 -0.911 -4.822 1.00 93.81 557 GLU A O 1
ATOM 4285 N N . SER A 1 558 ? -29.586 -1.726 -3.130 1.00 93.69 558 SER A N 1
ATOM 4286 C CA . SER A 1 558 ? -28.468 -1.716 -2.197 1.00 93.69 558 SER A CA 1
ATOM 4287 C C . SER A 1 558 ? -27.494 -2.868 -2.439 1.00 93.69 558 SER A C 1
ATOM 4289 O O . SER A 1 558 ? -27.859 -4.039 -2.445 1.00 93.69 558 SER A O 1
ATOM 4291 N N . CYS A 1 559 ? -26.208 -2.527 -2.489 1.00 94.50 559 CYS A N 1
ATOM 4292 C CA . CYS A 1 559 ? -25.082 -3.459 -2.522 1.00 94.50 559 CYS A CA 1
ATOM 4293 C C . CYS A 1 559 ? -24.519 -3.749 -1.112 1.00 94.50 559 CYS A C 1
ATOM 4295 O O . CYS A 1 559 ? -23.330 -4.041 -0.971 1.00 94.50 559 CYS A O 1
ATOM 4297 N N . GLY A 1 560 ? -25.337 -3.595 -0.064 1.00 95.00 560 GLY A N 1
ATOM 4298 C CA . GLY A 1 560 ? -24.990 -3.885 1.332 1.00 95.00 560 GLY A CA 1
ATOM 4299 C C . GLY A 1 560 ? -24.596 -2.682 2.188 1.00 95.00 560 GLY A C 1
ATOM 4300 O O . GLY A 1 560 ? -24.531 -1.540 1.724 1.00 95.00 560 GLY A O 1
ATOM 4301 N N . LEU A 1 561 ? -24.335 -2.931 3.472 1.00 96.56 561 LEU A N 1
ATOM 4302 C CA . LEU A 1 561 ? -23.972 -1.886 4.429 1.00 96.56 561 LEU A CA 1
ATOM 4303 C C . LEU A 1 561 ? -22.466 -1.645 4.473 1.00 96.56 561 LEU A C 1
ATOM 4305 O O . LEU A 1 561 ? -21.643 -2.526 4.234 1.00 96.56 561 LEU A O 1
ATOM 4309 N N . THR A 1 562 ? -22.084 -0.431 4.834 1.00 94.88 562 THR A N 1
ATOM 4310 C CA . THR A 1 562 ? -20.701 -0.048 5.113 1.00 94.88 562 THR A CA 1
ATOM 4311 C C . THR A 1 562 ? -20.658 0.785 6.379 1.00 94.88 562 THR A C 1
ATOM 4313 O O . THR A 1 562 ? -21.637 1.432 6.740 1.00 94.88 562 THR A O 1
ATOM 4316 N N . ARG A 1 563 ? -19.512 0.806 7.051 1.00 91.38 563 ARG A N 1
ATOM 4317 C CA . ARG A 1 563 ? -19.345 1.562 8.289 1.00 91.38 563 ARG A CA 1
ATOM 4318 C C . ARG A 1 563 ? -18.398 2.737 8.083 1.00 91.38 563 ARG A C 1
ATOM 4320 O O . ARG A 1 563 ? -17.348 2.604 7.458 1.00 91.38 563 ARG A O 1
ATOM 4327 N N . GLY A 1 564 ? -18.795 3.895 8.592 1.00 87.50 564 GLY A N 1
ATOM 4328 C CA . GLY A 1 564 ? -17.958 5.076 8.748 1.00 87.50 564 GLY A CA 1
ATOM 4329 C C . GLY A 1 564 ? -17.313 5.102 10.133 1.00 87.50 564 GLY A C 1
ATOM 4330 O O . GLY A 1 564 ? -17.235 4.096 10.830 1.00 87.50 564 GLY A O 1
ATOM 4331 N N . LYS A 1 565 ? -16.855 6.275 10.577 1.00 81.06 565 LYS A N 1
ATOM 4332 C CA . LYS A 1 565 ? -16.323 6.416 11.943 1.00 81.06 565 LYS A CA 1
ATOM 4333 C C . LYS A 1 565 ? -17.434 6.332 12.998 1.00 81.06 565 LYS A C 1
ATOM 4335 O O . LYS A 1 565 ? -17.228 5.741 14.049 1.00 81.06 565 LYS A O 1
ATOM 4340 N N . THR A 1 566 ? -18.571 6.963 12.714 1.00 82.44 566 THR A N 1
ATOM 4341 C CA . THR A 1 566 ? -19.685 7.171 13.656 1.00 82.44 566 THR A CA 1
ATOM 4342 C C . THR A 1 566 ? -21.050 6.992 12.991 1.00 82.44 566 THR A C 1
ATOM 4344 O O . THR A 1 566 ? -22.054 7.455 13.516 1.00 82.44 566 THR A O 1
ATOM 4347 N N . SER A 1 567 ? -21.095 6.384 11.808 1.00 89.50 567 SER A N 1
ATOM 4348 C CA . SER A 1 567 ? -22.318 6.225 11.023 1.00 89.50 567 SER A CA 1
ATOM 4349 C C . SER A 1 567 ? -22.287 4.921 10.240 1.00 89.50 567 SER A C 1
ATOM 4351 O O . SER A 1 567 ? -21.216 4.414 9.889 1.00 89.50 567 SER A O 1
ATOM 4353 N N . ILE A 1 568 ? -23.470 4.384 9.957 1.00 94.75 568 ILE A N 1
ATOM 4354 C CA . ILE A 1 568 ? -23.652 3.283 9.014 1.00 94.75 568 ILE A CA 1
ATOM 4355 C C . ILE A 1 568 ? -24.128 3.886 7.693 1.00 94.75 568 ILE A C 1
ATOM 4357 O O . ILE A 1 568 ? -24.911 4.831 7.668 1.00 94.75 568 ILE A O 1
ATOM 4361 N N . GLY A 1 569 ? -23.606 3.383 6.583 1.00 95.31 569 GLY A N 1
ATOM 4362 C CA . GLY A 1 569 ? -23.957 3.819 5.242 1.00 95.31 569 GLY A CA 1
ATOM 4363 C C . GLY A 1 569 ? -24.529 2.679 4.417 1.00 95.31 569 GLY A C 1
ATOM 4364 O O . GLY A 1 569 ? -24.132 1.524 4.567 1.00 95.31 569 GLY A O 1
ATOM 4365 N N . LEU A 1 570 ? -25.436 3.024 3.514 1.00 95.69 570 LEU A N 1
ATOM 4366 C CA . LEU A 1 570 ? -25.976 2.136 2.500 1.00 95.69 570 LEU A CA 1
ATOM 4367 C C . LEU A 1 570 ? -25.129 2.254 1.230 1.00 95.69 570 LEU A C 1
ATOM 4369 O O . LEU A 1 570 ? -24.984 3.346 0.674 1.00 95.69 570 LEU A O 1
ATOM 4373 N N . ARG A 1 571 ? -24.543 1.145 0.779 1.00 95.88 571 ARG A N 1
ATOM 4374 C CA . ARG A 1 571 ? -23.791 1.090 -0.476 1.00 95.88 571 ARG A CA 1
ATOM 4375 C C . ARG A 1 571 ? -24.754 0.902 -1.642 1.00 95.88 571 ARG A C 1
ATOM 4377 O O . ARG A 1 571 ? -25.650 0.064 -1.561 1.00 95.88 571 ARG A O 1
ATOM 4384 N N . VAL A 1 572 ? -24.546 1.654 -2.715 1.00 95.56 572 VAL A N 1
ATOM 4385 C CA . VAL A 1 572 ? -25.332 1.600 -3.957 1.00 95.56 572 VAL A CA 1
ATOM 4386 C C . VAL A 1 572 ? -24.417 1.808 -5.161 1.00 95.56 572 VAL A C 1
ATOM 4388 O O . VAL A 1 572 ? -23.334 2.394 -5.027 1.00 95.56 572 VAL A O 1
ATOM 4391 N N . ARG A 1 573 ? -24.842 1.355 -6.342 1.00 94.50 573 ARG A N 1
ATOM 4392 C CA . ARG A 1 573 ? -24.153 1.699 -7.592 1.00 94.50 573 ARG A CA 1
ATOM 4393 C C . ARG A 1 573 ? -24.366 3.184 -7.917 1.00 94.50 573 ARG A C 1
ATOM 4395 O O . ARG A 1 573 ? -25.388 3.746 -7.513 1.00 94.50 573 ARG A O 1
ATOM 4402 N N . PRO A 1 574 ? -23.435 3.847 -8.626 1.00 92.56 574 PRO A N 1
ATOM 4403 C CA . PRO A 1 574 ? -23.596 5.242 -9.020 1.00 92.56 574 PRO A CA 1
ATOM 4404 C C . PRO A 1 574 ? -24.919 5.504 -9.752 1.00 92.56 574 PRO A C 1
ATOM 4406 O O . PRO A 1 574 ? -25.601 6.469 -9.416 1.00 92.56 574 PRO A O 1
ATOM 4409 N N . GLN A 1 575 ? -25.340 4.608 -10.656 1.00 93.38 575 GLN A N 1
ATOM 4410 C CA . GLN A 1 575 ? -26.587 4.772 -11.419 1.00 93.38 575 GLN A CA 1
ATOM 4411 C C . GLN A 1 575 ? -27.839 4.754 -10.524 1.00 93.38 575 GLN A C 1
ATOM 4413 O O . GLN A 1 575 ? -28.810 5.460 -10.785 1.00 93.38 575 GLN A O 1
ATOM 4418 N N . ASP A 1 576 ? -27.803 3.992 -9.428 1.00 94.25 576 ASP A N 1
ATOM 4419 C CA . ASP A 1 576 ? -28.926 3.845 -8.499 1.00 94.25 576 ASP A CA 1
ATOM 4420 C C . ASP A 1 576 ? -28.939 4.915 -7.393 1.00 94.25 576 ASP A C 1
ATOM 4422 O O . ASP A 1 576 ? -29.930 5.067 -6.672 1.00 94.25 576 ASP A O 1
ATOM 4426 N N . TYR A 1 577 ? -27.856 5.687 -7.245 1.00 93.44 577 TYR A N 1
ATOM 4427 C CA . TYR A 1 577 ? -27.664 6.612 -6.127 1.00 93.44 577 TYR A CA 1
ATOM 4428 C C . TYR A 1 577 ? -28.795 7.634 -5.995 1.00 93.44 577 TYR A C 1
ATOM 4430 O O . TYR A 1 577 ? -29.370 7.788 -4.916 1.00 93.44 577 TYR A O 1
ATOM 4438 N N . GLN A 1 578 ? -29.145 8.311 -7.092 1.00 92.50 578 GLN A N 1
ATOM 4439 C CA . GLN A 1 578 ? -30.184 9.344 -7.105 1.00 92.50 578 GLN A CA 1
ATOM 4440 C C . GLN A 1 578 ? -31.559 8.766 -6.748 1.00 92.50 578 GLN A C 1
ATOM 4442 O O . GLN A 1 578 ? -32.313 9.370 -5.983 1.00 92.50 578 GLN A O 1
ATOM 4447 N N . LYS A 1 579 ? -31.864 7.573 -7.272 1.00 92.44 579 LYS A N 1
ATOM 4448 C CA . LYS A 1 579 ? -33.120 6.858 -7.032 1.00 92.44 579 LYS A CA 1
ATOM 4449 C C . LYS A 1 579 ? -33.276 6.506 -5.555 1.00 92.44 579 LYS A C 1
ATOM 4451 O O . LYS A 1 579 ? -34.311 6.800 -4.962 1.00 92.44 579 LYS A O 1
ATOM 4456 N N . VAL A 1 580 ? -32.241 5.921 -4.950 1.00 94.19 580 VAL A N 1
ATOM 4457 C CA . VAL A 1 580 ? -32.267 5.523 -3.537 1.00 94.19 580 VAL A CA 1
ATOM 4458 C C . VAL A 1 580 ? -32.231 6.747 -2.619 1.00 94.19 580 VAL A C 1
ATOM 4460 O O . VAL A 1 580 ? -32.984 6.790 -1.648 1.00 94.19 580 VAL A O 1
ATOM 4463 N N . ARG A 1 581 ? -31.438 7.785 -2.933 1.00 94.25 581 ARG A N 1
ATOM 4464 C CA . ARG A 1 581 ? -31.373 9.016 -2.124 1.00 94.25 581 ARG A CA 1
ATOM 4465 C C . ARG A 1 581 ? -32.730 9.701 -2.018 1.00 94.25 581 ARG A C 1
ATOM 4467 O O . ARG A 1 581 ? -33.144 9.984 -0.903 1.00 94.25 581 ARG A O 1
ATOM 4474 N N . ARG A 1 582 ? -33.445 9.893 -3.133 1.00 93.19 582 ARG A N 1
ATOM 4475 C CA . ARG A 1 582 ? -34.796 10.490 -3.135 1.00 93.19 582 ARG A CA 1
ATOM 4476 C C . ARG A 1 582 ? -35.814 9.664 -2.353 1.00 93.19 582 ARG A C 1
ATOM 4478 O O . ARG A 1 582 ? -36.748 10.212 -1.785 1.00 93.19 582 ARG A O 1
ATOM 4485 N N . ARG A 1 583 ? -35.640 8.341 -2.312 1.00 92.38 583 ARG A N 1
ATOM 4486 C CA . ARG A 1 583 ? -36.510 7.447 -1.539 1.00 92.38 583 ARG A CA 1
ATOM 4487 C C . ARG A 1 583 ? -36.299 7.611 -0.028 1.00 92.38 583 ARG A C 1
ATOM 4489 O O . ARG A 1 583 ? -37.250 7.483 0.733 1.00 92.38 583 ARG A O 1
ATOM 4496 N N . LEU A 1 584 ? -35.063 7.890 0.394 1.00 91.00 584 LEU A N 1
ATOM 4497 C CA . LEU A 1 584 ? -34.701 8.127 1.797 1.00 91.00 584 LEU A CA 1
ATOM 4498 C C . LEU A 1 584 ? -34.952 9.574 2.244 1.00 91.00 584 LEU A C 1
ATOM 4500 O O . LEU A 1 584 ? -35.356 9.801 3.379 1.00 91.00 584 LEU A O 1
ATOM 4504 N N . GLU A 1 585 ? -34.716 10.535 1.356 1.00 91.81 585 GLU A N 1
ATOM 4505 C CA . GLU A 1 585 ? -34.888 11.967 1.585 1.00 91.81 585 GLU A CA 1
ATOM 4506 C C . GLU A 1 585 ? -35.640 12.579 0.387 1.00 91.81 585 GLU A C 1
ATOM 4508 O O . GLU A 1 585 ? -35.016 12.999 -0.590 1.00 91.81 585 GLU A O 1
ATOM 4513 N N . PRO A 1 586 ? -36.986 12.618 0.427 1.00 90.56 586 PRO A N 1
ATOM 4514 C CA . PRO A 1 586 ? -37.799 13.086 -0.700 1.00 90.56 586 PRO A CA 1
ATOM 4515 C C . PRO A 1 586 ? -37.564 14.547 -1.097 1.00 90.56 586 PRO A C 1
ATOM 4517 O O . PRO A 1 586 ? -37.773 14.904 -2.252 1.00 90.56 586 PRO A O 1
ATOM 4520 N N . SER A 1 587 ? -37.115 15.384 -0.159 1.00 90.31 587 SER A N 1
ATOM 4521 C CA . SER A 1 587 ? -36.778 16.793 -0.393 1.00 90.31 587 SER A CA 1
ATOM 4522 C C . SER A 1 587 ? -35.403 17.005 -1.033 1.00 90.31 587 SER A C 1
ATOM 4524 O O . SER A 1 587 ? -35.040 18.143 -1.317 1.00 90.31 587 SER A O 1
ATOM 4526 N N . TRP A 1 588 ? -34.613 15.946 -1.223 1.00 91.81 588 TRP A N 1
ATOM 4527 C CA . TRP A 1 588 ? -33.265 16.061 -1.764 1.00 91.81 588 TRP A CA 1
ATOM 4528 C C . TRP A 1 588 ? -33.269 16.230 -3.289 1.00 91.81 588 TRP A C 1
ATOM 4530 O O . TRP A 1 588 ? -33.848 15.421 -4.022 1.00 91.81 588 TRP A O 1
ATOM 4540 N N . ASP A 1 589 ? -32.531 17.231 -3.768 1.00 87.00 589 ASP A N 1
ATOM 4541 C CA . ASP A 1 589 ? -32.278 17.478 -5.186 1.00 87.00 589 ASP A CA 1
ATOM 4542 C C . ASP A 1 589 ? -30.762 17.560 -5.459 1.00 87.00 589 ASP A C 1
ATOM 4544 O O . ASP A 1 589 ? -30.032 18.158 -4.666 1.00 87.00 589 ASP A O 1
ATOM 4548 N N . PRO A 1 590 ? -30.248 16.950 -6.546 1.00 82.25 590 PRO A N 1
ATOM 4549 C CA . PRO A 1 590 ? -28.827 17.013 -6.886 1.00 82.25 590 PRO A CA 1
ATOM 4550 C C . PRO A 1 590 ? -28.335 18.386 -7.371 1.00 82.25 590 PRO A C 1
ATOM 4552 O O . PRO A 1 590 ? -27.130 18.525 -7.562 1.00 82.25 590 PRO A O 1
ATOM 4555 N N . GLU A 1 591 ? -29.200 19.385 -7.595 1.00 84.38 591 GLU A N 1
ATOM 4556 C CA . GLU A 1 591 ? -28.814 20.749 -7.998 1.00 84.38 591 GLU A CA 1
ATOM 4557 C C . GLU A 1 591 ? -27.861 20.786 -9.218 1.00 84.38 591 GLU A C 1
ATOM 4559 O O . GLU A 1 591 ? -26.868 21.517 -9.231 1.00 84.38 591 GLU A O 1
ATOM 4564 N N . ASN A 1 592 ? -28.146 19.969 -10.243 1.00 81.25 592 ASN A N 1
ATOM 4565 C CA . ASN A 1 592 ? -27.331 19.755 -11.456 1.00 81.25 592 ASN A CA 1
ATOM 4566 C C . ASN A 1 592 ? -25.945 19.109 -11.247 1.00 81.25 592 ASN A C 1
ATOM 4568 O O . ASN A 1 592 ? -25.136 19.079 -12.175 1.00 81.25 592 ASN A O 1
ATOM 4572 N N . ILE A 1 593 ? -25.659 18.556 -10.065 1.00 87.19 593 ILE A N 1
ATOM 4573 C CA . ILE A 1 593 ? -24.449 17.765 -9.812 1.00 87.19 593 ILE A CA 1
ATOM 4574 C C . ILE A 1 593 ? -24.602 16.369 -10.417 1.00 87.19 593 ILE A C 1
ATOM 4576 O O . ILE A 1 593 ? -25.577 15.666 -10.147 1.00 87.19 593 ILE A O 1
ATOM 4580 N N . MET A 1 594 ? -23.600 15.934 -11.184 1.00 86.94 594 MET A N 1
ATOM 4581 C CA . MET A 1 594 ? -23.544 14.565 -11.693 1.00 86.94 594 MET A CA 1
ATOM 4582 C C . MET A 1 594 ? -23.231 13.609 -10.537 1.00 86.94 594 MET A C 1
ATOM 4584 O O . MET A 1 594 ? -22.142 13.644 -9.956 1.00 86.94 594 MET A O 1
ATOM 4588 N N . VAL A 1 595 ? -24.198 12.772 -10.167 1.00 86.81 595 VAL A N 1
ATOM 4589 C CA . VAL A 1 595 ? -24.091 11.822 -9.041 1.00 86.81 595 VAL A CA 1
ATOM 4590 C C . VAL A 1 595 ? -23.927 10.369 -9.493 1.00 86.81 595 VAL A C 1
ATOM 4592 O O . VAL A 1 595 ? -23.530 9.522 -8.693 1.00 86.81 595 VAL A O 1
ATOM 4595 N N . ASP A 1 596 ? -24.162 10.102 -10.775 1.00 89.38 596 ASP A N 1
ATOM 4596 C CA . ASP A 1 596 ? -24.092 8.801 -11.446 1.00 89.38 596 ASP A CA 1
ATOM 4597 C C . ASP A 1 596 ? -22.675 8.415 -11.911 1.00 89.38 596 ASP A C 1
ATOM 4599 O O . ASP A 1 596 ? -22.488 7.399 -12.573 1.00 89.38 596 ASP A O 1
ATOM 4603 N N . VAL A 1 597 ? -21.666 9.205 -11.536 1.00 90.06 597 VAL A N 1
ATOM 4604 C CA . VAL A 1 597 ? -20.263 9.013 -11.928 1.00 90.06 597 VAL A CA 1
ATOM 4605 C C . VAL A 1 597 ? -19.545 8.070 -10.954 1.00 90.06 597 VAL A C 1
ATOM 4607 O O . VAL A 1 597 ? -19.518 8.326 -9.737 1.00 90.06 597 VAL A O 1
ATOM 4610 N N . SER A 1 598 ? -18.918 7.016 -11.489 1.00 90.75 598 SER A N 1
ATOM 4611 C CA . SER A 1 598 ? -17.966 6.150 -10.769 1.00 90.75 598 SER A CA 1
ATOM 4612 C C . SER A 1 598 ? -16.635 6.881 -10.559 1.00 90.75 598 SER A C 1
ATOM 4614 O O . SER A 1 598 ? -16.059 7.400 -11.507 1.00 90.75 598 SER A O 1
ATOM 4616 N N . VAL A 1 599 ? -16.136 6.965 -9.321 1.00 89.56 599 VAL A N 1
ATOM 4617 C CA . VAL A 1 599 ? -14.937 7.770 -8.990 1.00 89.56 599 VAL A CA 1
ATOM 4618 C C . VAL A 1 599 ? -13.710 6.877 -8.881 1.00 89.56 599 VAL A C 1
ATOM 4620 O O . VAL A 1 599 ? -13.257 6.545 -7.782 1.00 89.56 599 VAL A O 1
ATOM 4623 N N . GLU A 1 600 ? -13.182 6.466 -10.024 1.00 88.12 600 GLU A N 1
ATOM 4624 C CA . GLU A 1 600 ? -12.005 5.594 -10.103 1.00 88.12 600 GLU A CA 1
ATOM 4625 C C . GLU A 1 600 ? -10.720 6.408 -10.234 1.00 88.12 600 GLU A C 1
ATOM 4627 O O . GLU A 1 600 ? -9.735 6.111 -9.555 1.00 88.12 600 GLU A O 1
ATOM 4632 N N . ARG A 1 601 ? -10.761 7.502 -11.001 1.00 88.75 601 ARG A N 1
ATOM 4633 C CA . ARG A 1 601 ? -9.666 8.471 -11.097 1.00 88.75 601 ARG A CA 1
ATOM 4634 C C . ARG A 1 601 ? -10.005 9.741 -10.332 1.00 88.75 601 ARG A C 1
ATOM 4636 O O . ARG A 1 601 ? -11.166 10.137 -10.202 1.00 88.75 601 ARG A O 1
ATOM 4643 N N . ARG A 1 602 ? -8.977 10.374 -9.770 1.00 91.31 602 ARG A N 1
ATOM 4644 C CA . ARG A 1 602 ? -9.100 11.609 -8.991 1.00 91.31 602 ARG A CA 1
ATOM 4645 C C . ARG A 1 602 ? -8.171 12.657 -9.565 1.00 91.31 602 ARG A C 1
ATOM 4647 O O . ARG A 1 602 ? -7.025 12.356 -9.870 1.00 91.31 602 ARG A O 1
ATOM 4654 N N . TRP A 1 603 ? -8.655 13.883 -9.640 1.00 93.81 603 TRP A N 1
ATOM 4655 C CA . TRP A 1 603 ? -7.989 14.997 -10.295 1.00 93.81 603 TRP A CA 1
ATOM 4656 C C . TRP A 1 603 ? -8.039 16.228 -9.398 1.00 93.81 603 TRP A C 1
ATOM 4658 O O . TRP A 1 603 ? -9.013 16.438 -8.674 1.00 93.81 603 TRP A O 1
ATOM 4668 N N . THR A 1 604 ? -6.989 17.038 -9.442 1.00 94.44 604 THR A N 1
ATOM 4669 C CA . THR A 1 604 ? -6.939 18.352 -8.802 1.00 94.44 604 THR A CA 1
ATOM 4670 C C . THR A 1 604 ? -7.113 19.421 -9.865 1.00 94.44 604 THR A C 1
ATOM 4672 O O . THR A 1 604 ? -6.397 19.400 -10.859 1.00 94.44 604 THR A O 1
ATOM 4675 N N . LEU A 1 605 ? -8.025 20.358 -9.627 1.00 94.62 605 LEU A N 1
ATOM 4676 C CA . LEU A 1 605 ? -8.142 21.604 -10.378 1.00 94.62 605 LEU A CA 1
ATOM 4677 C C . LEU A 1 605 ? -7.563 22.745 -9.545 1.00 94.62 605 LEU A C 1
ATOM 4679 O O . LEU A 1 605 ? -8.080 23.015 -8.455 1.00 94.62 605 LEU A O 1
ATOM 4683 N N . ALA A 1 606 ? -6.515 23.404 -10.035 1.00 92.38 606 ALA A N 1
ATOM 4684 C CA . ALA A 1 606 ? -5.920 24.571 -9.385 1.00 92.38 606 ALA A CA 1
ATOM 4685 C C . ALA A 1 606 ? -5.151 25.460 -10.385 1.00 92.38 606 ALA A C 1
ATOM 4687 O O . ALA A 1 606 ? -4.549 24.923 -11.311 1.00 92.38 606 ALA A O 1
ATOM 4688 N N . PRO A 1 607 ? -5.083 26.789 -10.184 1.00 91.38 607 PRO A N 1
ATOM 4689 C CA . PRO A 1 607 ? -5.777 27.570 -9.160 1.00 91.38 607 PRO A CA 1
ATOM 4690 C C . PRO A 1 607 ? -7.215 27.934 -9.574 1.00 91.38 607 PRO A C 1
ATOM 4692 O O . PRO A 1 607 ? -7.439 28.475 -10.647 1.00 91.38 607 PRO A O 1
ATOM 4695 N N . ILE A 1 608 ? -8.190 27.683 -8.699 1.00 90.25 608 ILE A N 1
ATOM 4696 C CA . ILE A 1 608 ? -9.592 28.119 -8.841 1.00 90.25 608 ILE A CA 1
ATOM 4697 C C . ILE A 1 608 ? -9.867 29.287 -7.868 1.00 90.25 608 ILE A C 1
ATOM 4699 O O . ILE A 1 608 ? -9.336 29.256 -6.757 1.00 90.25 608 ILE A O 1
ATOM 4703 N N . PRO A 1 609 ? -10.700 30.291 -8.212 1.00 89.25 609 PRO A N 1
ATOM 4704 C CA . PRO A 1 609 ? -11.092 31.362 -7.289 1.00 89.25 609 PRO A CA 1
ATOM 4705 C C . PRO A 1 609 ? -11.676 30.837 -5.974 1.00 89.25 609 PRO A C 1
ATOM 4707 O O . PRO A 1 609 ? -12.485 29.907 -5.983 1.00 89.25 609 PRO A O 1
ATOM 4710 N N . HIS A 1 610 ? -11.329 31.466 -4.847 1.00 84.75 610 HIS A N 1
ATOM 4711 C CA . HIS A 1 610 ? -11.739 31.015 -3.508 1.00 84.75 610 HIS A CA 1
ATOM 4712 C C . HIS A 1 610 ? -13.265 30.939 -3.318 1.00 84.75 610 HIS A C 1
ATOM 4714 O O . HIS A 1 610 ? -13.766 30.115 -2.558 1.00 84.75 610 HIS A O 1
ATOM 4720 N N . GLU A 1 611 ? -14.009 31.776 -4.035 1.00 85.75 611 GLU A N 1
ATOM 4721 C CA . GLU A 1 611 ? -15.473 31.867 -3.976 1.00 85.75 611 GLU A CA 1
ATOM 4722 C C . GLU A 1 611 ? -16.182 30.775 -4.796 1.00 85.75 611 GLU A C 1
ATOM 4724 O O . GLU A 1 611 ? -17.410 30.677 -4.800 1.00 85.75 611 GLU A O 1
ATOM 4729 N N . THR A 1 612 ? -15.426 29.929 -5.501 1.00 88.69 612 THR A N 1
ATOM 4730 C CA . THR A 1 612 ? -15.997 28.936 -6.411 1.00 88.69 612 THR A CA 1
ATOM 4731 C C . THR A 1 612 ? -16.708 27.834 -5.636 1.00 88.69 612 THR A C 1
ATOM 4733 O O . THR A 1 612 ? -16.090 27.018 -4.950 1.00 88.69 612 THR A O 1
ATOM 4736 N N . SER A 1 613 ? -18.028 27.782 -5.798 1.00 90.56 613 SER A N 1
ATOM 4737 C CA . SER A 1 613 ? -18.879 26.761 -5.193 1.00 90.56 613 SER A CA 1
ATOM 4738 C C . SER A 1 613 ? -18.767 25.405 -5.903 1.00 90.56 613 SER A C 1
ATOM 4740 O O . SER A 1 613 ? -18.393 25.320 -7.075 1.00 90.56 613 SER A O 1
ATOM 4742 N N . LYS A 1 614 ? -19.208 24.330 -5.233 1.00 90.94 614 LYS A N 1
ATOM 4743 C CA . LYS A 1 614 ? -19.321 22.987 -5.833 1.00 90.94 614 LYS A CA 1
ATOM 4744 C C . LYS A 1 614 ? -20.141 22.990 -7.134 1.00 90.94 614 LYS A C 1
ATOM 4746 O O . LYS A 1 614 ? -19.794 22.279 -8.074 1.00 90.94 614 LYS A O 1
ATOM 4751 N N . LYS A 1 615 ? -21.202 23.804 -7.194 1.00 90.94 615 LYS A N 1
ATOM 4752 C CA . LYS A 1 615 ? -22.067 23.961 -8.377 1.00 90.94 615 LYS A CA 1
ATOM 4753 C C . LYS A 1 615 ? -21.307 24.591 -9.539 1.00 90.94 615 LYS A C 1
ATOM 4755 O O . LYS A 1 615 ? -21.363 24.087 -10.653 1.00 90.94 615 LYS A O 1
ATOM 4760 N N . SER A 1 616 ? -20.551 25.651 -9.262 1.00 91.44 616 SER A N 1
ATOM 4761 C CA . SER A 1 616 ? -19.726 26.345 -10.253 1.00 91.44 616 SER A CA 1
ATOM 4762 C C . SER A 1 616 ? -18.665 25.417 -10.850 1.00 91.44 616 SER A C 1
ATOM 4764 O O . SER A 1 616 ? -18.471 25.411 -12.062 1.00 91.44 616 SER A O 1
ATOM 4766 N N . VAL A 1 617 ? -18.042 24.565 -10.022 1.00 92.62 617 VAL A N 1
ATOM 4767 C CA . VAL A 1 617 ? -17.115 23.534 -10.514 1.00 92.62 617 VAL A CA 1
ATOM 4768 C C . VAL A 1 617 ? -17.838 22.520 -11.395 1.00 92.62 617 VAL A C 1
ATOM 4770 O O . VAL A 1 617 ? -17.332 22.187 -12.456 1.00 92.62 617 VAL A O 1
ATOM 4773 N N . GLN A 1 618 ? -19.030 22.049 -11.020 1.00 94.06 618 GLN A N 1
ATOM 4774 C CA . GLN A 1 618 ? -19.779 21.136 -11.889 1.00 94.06 618 GLN A CA 1
ATOM 4775 C C . GLN A 1 618 ? -20.129 21.778 -13.241 1.00 94.06 618 GLN A C 1
ATOM 4777 O O . GLN A 1 618 ? -20.008 21.118 -14.268 1.00 94.06 618 GLN A O 1
ATOM 4782 N N . LEU A 1 619 ? -20.533 23.051 -13.260 1.00 92.44 619 LEU A N 1
ATOM 4783 C CA . LEU A 1 619 ? -20.816 23.771 -14.505 1.00 92.44 619 LEU A CA 1
ATOM 4784 C C . LEU A 1 619 ? -19.584 23.838 -15.417 1.00 92.44 619 LEU A C 1
ATOM 4786 O O . LEU A 1 619 ? -19.711 23.600 -16.615 1.00 92.44 619 LEU A O 1
ATOM 4790 N N . LEU A 1 620 ? -18.397 24.074 -14.847 1.00 91.88 620 LEU A N 1
ATOM 4791 C CA . LEU A 1 620 ? -17.126 24.012 -15.572 1.00 91.88 620 LEU A CA 1
ATOM 4792 C C . LEU A 1 620 ? -16.897 22.621 -16.187 1.00 91.88 620 LEU A C 1
ATOM 4794 O O . LEU A 1 620 ? -16.658 22.517 -17.388 1.00 91.88 620 LEU A O 1
ATOM 4798 N N . LEU A 1 621 ? -17.039 21.551 -15.400 1.00 93.31 621 LEU A N 1
ATOM 4799 C CA . LEU A 1 621 ? -16.868 20.174 -15.891 1.00 93.31 621 LEU A CA 1
ATOM 4800 C C . LEU A 1 621 ? -17.847 19.849 -17.030 1.00 93.31 621 LEU A C 1
ATOM 4802 O O . LEU A 1 621 ? -17.453 19.274 -18.045 1.00 93.31 621 LEU A O 1
ATOM 4806 N N . ASN A 1 622 ? -19.102 20.284 -16.895 1.00 92.19 622 ASN A N 1
ATOM 4807 C CA . ASN A 1 622 ? -20.130 20.102 -17.916 1.00 92.19 622 ASN A CA 1
ATOM 4808 C C . ASN A 1 622 ? -19.811 20.892 -19.195 1.00 92.19 622 ASN A C 1
ATOM 4810 O O . ASN A 1 622 ? -19.993 20.357 -20.286 1.00 92.19 622 ASN A O 1
ATOM 4814 N N . SER A 1 623 ? -19.310 22.131 -19.080 1.00 91.12 623 SER A N 1
ATOM 4815 C CA . SER A 1 623 ? -18.910 22.949 -20.240 1.00 91.12 623 SER A CA 1
ATOM 4816 C C . SER A 1 623 ? -17.726 22.366 -21.007 1.00 91.12 623 SER A C 1
ATOM 4818 O O . SER A 1 623 ? -17.621 22.555 -22.212 1.00 91.12 623 SER A O 1
ATOM 4820 N N . MET A 1 624 ? -16.864 21.613 -20.323 1.00 90.62 624 MET A N 1
ATOM 4821 C CA . MET A 1 624 ? -15.783 20.866 -20.958 1.00 90.62 624 MET A CA 1
ATOM 4822 C C . MET A 1 624 ? -16.268 19.567 -21.608 1.00 90.62 624 MET A C 1
ATOM 4824 O O . MET A 1 624 ? -15.469 18.881 -22.229 1.00 90.62 624 MET A O 1
ATOM 4828 N N . HIS A 1 625 ? -17.534 19.179 -21.429 1.00 91.62 625 HIS A N 1
ATOM 4829 C CA . HIS A 1 625 ? -18.037 17.845 -21.768 1.00 91.62 625 HIS A CA 1
ATOM 4830 C C . HIS A 1 625 ? -17.253 16.711 -21.085 1.00 91.62 625 HIS A C 1
ATOM 4832 O O . HIS A 1 625 ? -17.153 15.600 -21.606 1.00 91.62 625 HIS A O 1
ATOM 4838 N N . TRP A 1 626 ? -16.705 16.971 -19.895 1.00 93.62 626 TRP A N 1
ATOM 4839 C CA . TRP A 1 626 ? -15.965 15.973 -19.136 1.00 93.62 626 TRP A CA 1
ATOM 4840 C C . TRP A 1 626 ? -16.886 15.256 -18.148 1.00 93.62 626 TRP A C 1
ATOM 4842 O O . TRP A 1 626 ? -17.480 15.878 -17.265 1.00 93.62 626 TRP A O 1
ATOM 4852 N N . ARG A 1 627 ? -16.988 13.925 -18.269 1.00 92.69 627 ARG A N 1
ATOM 4853 C CA . ARG A 1 627 ? -17.793 13.087 -17.367 1.00 92.69 627 ARG A CA 1
ATOM 4854 C C . ARG A 1 627 ? -17.120 12.945 -15.997 1.00 92.69 627 ARG A C 1
ATOM 4856 O O . ARG A 1 627 ? -16.468 11.945 -15.696 1.00 92.69 627 ARG A O 1
ATOM 4863 N N . ALA A 1 628 ? -17.278 13.972 -15.167 1.00 93.44 628 ALA A N 1
ATOM 4864 C CA . ALA A 1 628 ? -16.650 14.078 -13.859 1.00 93.44 628 ALA A CA 1
ATOM 4865 C C . ALA A 1 628 ? -17.544 14.807 -12.839 1.00 93.44 628 ALA A C 1
ATOM 4867 O O . ALA A 1 628 ? -18.497 15.506 -13.185 1.00 93.44 628 ALA A O 1
ATOM 4868 N N . THR A 1 629 ? -17.238 14.637 -11.552 1.00 93.69 629 THR A N 1
ATOM 4869 C CA . THR A 1 629 ? -18.022 15.201 -10.444 1.00 93.69 629 THR A CA 1
ATOM 4870 C C . THR A 1 629 ? -17.126 15.774 -9.342 1.00 93.69 629 THR A C 1
ATOM 4872 O O . THR A 1 629 ? -16.133 15.142 -8.952 1.00 93.69 629 THR A O 1
ATOM 4875 N N . PRO A 1 630 ? -17.440 16.964 -8.801 1.00 94.12 630 PRO A N 1
ATOM 4876 C CA . PRO A 1 630 ? -16.680 17.555 -7.714 1.00 94.12 630 PRO A CA 1
ATOM 4877 C C . PRO A 1 630 ? -16.895 16.776 -6.413 1.00 94.12 630 PRO A C 1
ATOM 4879 O O . PRO A 1 630 ? -18.020 16.512 -5.980 1.00 94.12 630 PRO A O 1
ATOM 4882 N N . ILE A 1 631 ? -15.793 16.422 -5.752 1.00 91.50 631 ILE A N 1
ATOM 4883 C CA . ILE A 1 631 ? -15.798 15.654 -4.503 1.00 91.50 631 ILE A CA 1
ATOM 4884 C C . ILE A 1 631 ? -15.758 16.606 -3.311 1.00 91.50 631 ILE A C 1
ATOM 4886 O O . ILE A 1 631 ? -16.677 16.611 -2.493 1.00 91.50 631 ILE A O 1
ATOM 4890 N N . LYS A 1 632 ? -14.683 17.394 -3.202 1.00 91.81 632 LYS A N 1
ATOM 4891 C CA . LYS A 1 632 ? -14.459 18.348 -2.110 1.00 91.81 632 LYS A CA 1
ATOM 4892 C C . LYS A 1 632 ? -13.412 19.389 -2.490 1.00 91.81 632 LYS A C 1
ATOM 4894 O O . LYS A 1 632 ? -12.536 19.124 -3.311 1.00 91.81 632 LYS A O 1
ATOM 4899 N N . GLN A 1 633 ? -13.442 20.526 -1.815 1.00 91.62 633 GLN A N 1
ATOM 4900 C CA . GLN A 1 633 ? -12.344 21.480 -1.850 1.00 91.62 633 GLN A CA 1
ATOM 4901 C C . GLN A 1 633 ? -11.164 20.924 -1.032 1.00 91.62 633 GLN A C 1
ATOM 4903 O O . GLN A 1 633 ? -11.356 20.391 0.063 1.00 91.62 633 GLN A O 1
ATOM 4908 N N . THR A 1 634 ? -9.952 20.968 -1.591 1.00 88.94 634 THR A N 1
ATOM 4909 C CA . THR A 1 634 ? -8.728 20.452 -0.938 1.00 88.94 634 THR A CA 1
ATOM 4910 C C . THR A 1 634 ? -7.835 21.582 -0.426 1.00 88.94 634 THR A C 1
ATOM 4912 O O . THR A 1 634 ? -7.112 21.387 0.546 1.00 88.94 634 THR A O 1
ATOM 4915 N N . GLY A 1 635 ? -7.931 22.773 -1.020 1.00 85.81 635 GLY A N 1
ATOM 4916 C CA . GLY A 1 635 ? -7.266 23.991 -0.557 1.00 85.81 635 GLY A CA 1
ATOM 4917 C C . GLY A 1 635 ? -8.065 25.237 -0.940 1.00 85.81 635 GLY A C 1
ATOM 4918 O O . GLY A 1 635 ? -9.048 25.133 -1.672 1.00 85.81 635 GLY A O 1
ATOM 4919 N N . SER A 1 636 ? -7.631 26.413 -0.480 1.00 84.88 636 SER A N 1
ATOM 4920 C CA . SER A 1 636 ? -8.298 27.702 -0.746 1.00 84.88 636 SER A CA 1
ATOM 4921 C C . SER A 1 636 ? -8.588 27.926 -2.232 1.00 84.88 636 SER A C 1
ATOM 4923 O O . SER A 1 636 ? -9.675 28.375 -2.574 1.00 84.88 636 SER A O 1
ATOM 4925 N N . CYS A 1 637 ? -7.665 27.517 -3.104 1.00 89.88 637 CYS A N 1
ATOM 4926 C CA . CYS A 1 637 ? -7.789 27.645 -4.555 1.00 89.88 637 CYS A CA 1
ATOM 4927 C C . CYS A 1 637 ? -7.711 26.295 -5.289 1.00 89.88 637 CYS A C 1
ATOM 4929 O O . CYS A 1 637 ? -7.242 26.243 -6.424 1.00 89.88 637 CYS A O 1
ATOM 4931 N N . ALA A 1 638 ? -8.088 25.183 -4.645 1.00 92.50 638 ALA A N 1
ATOM 4932 C CA . ALA A 1 638 ? -7.936 23.850 -5.232 1.00 92.50 638 ALA A CA 1
ATOM 4933 C C . ALA A 1 638 ? -9.137 22.936 -4.972 1.00 92.50 638 ALA A C 1
ATOM 4935 O O . ALA A 1 638 ? -9.544 22.727 -3.822 1.00 92.50 638 ALA A O 1
ATOM 4936 N N . TRP A 1 639 ? -9.645 22.311 -6.034 1.00 94.50 639 TRP A N 1
ATOM 4937 C CA . TRP A 1 639 ? -10.770 21.377 -5.983 1.00 94.50 639 TRP A CA 1
ATOM 4938 C C . TRP A 1 639 ? -10.367 19.958 -6.367 1.00 94.50 639 TRP A C 1
ATOM 4940 O O . TRP A 1 639 ? -9.628 19.746 -7.321 1.00 94.50 639 TRP A O 1
ATOM 4950 N N . LEU A 1 640 ? -10.894 18.983 -5.624 1.00 94.00 640 LEU A N 1
ATOM 4951 C CA . LEU A 1 640 ? -10.792 17.565 -5.946 1.00 94.00 640 LEU A CA 1
ATOM 4952 C C . LEU A 1 640 ? -12.005 17.140 -6.772 1.00 94.00 640 LEU A C 1
ATOM 4954 O O . LEU A 1 640 ? -13.144 17.244 -6.305 1.00 94.00 640 LEU A O 1
ATOM 4958 N N . VAL A 1 641 ? -11.747 16.587 -7.949 1.00 94.25 641 VAL A N 1
ATOM 4959 C CA . VAL A 1 641 ? -12.745 16.053 -8.879 1.00 94.25 641 VAL A CA 1
ATOM 4960 C C . VAL A 1 641 ? -12.510 14.563 -9.094 1.00 94.25 641 VAL A C 1
ATOM 4962 O O . VAL A 1 641 ? -11.381 14.082 -9.044 1.00 94.25 641 VAL A O 1
ATOM 4965 N N . GLY A 1 642 ? -13.594 13.814 -9.266 1.00 92.69 642 GLY A N 1
ATOM 4966 C CA . GLY A 1 642 ? -13.571 12.392 -9.578 1.00 92.69 642 GLY A CA 1
ATOM 4967 C C . GLY A 1 642 ? -14.129 12.121 -10.965 1.00 92.69 642 GLY A C 1
ATOM 4968 O O . GLY A 1 642 ? -15.171 12.679 -11.303 1.00 92.69 642 GLY A O 1
ATOM 4969 N N . SER A 1 643 ? -13.474 11.250 -11.726 1.00 93.19 643 SER A N 1
ATOM 4970 C CA . SER A 1 643 ? -13.954 10.767 -13.023 1.00 93.19 643 SER A CA 1
ATOM 4971 C C . SER A 1 643 ? -13.897 9.240 -13.098 1.00 93.19 643 SER A C 1
ATOM 4973 O O . SER A 1 643 ? -13.296 8.571 -12.245 1.00 93.19 643 SER A O 1
ATOM 4975 N N . GLU A 1 644 ? -14.555 8.694 -14.114 1.00 90.81 644 GLU A N 1
ATOM 4976 C CA . GLU A 1 644 ? -14.533 7.262 -14.418 1.00 90.81 644 GLU A CA 1
ATOM 4977 C C . GLU A 1 644 ? -13.189 6.840 -15.019 1.00 90.81 644 GLU A C 1
ATOM 4979 O O . GLU A 1 644 ? -12.449 7.678 -15.538 1.00 90.81 644 GLU A O 1
ATOM 4984 N N . ALA A 1 645 ? -12.866 5.541 -14.990 1.00 85.25 645 ALA A N 1
ATOM 4985 C CA . ALA A 1 645 ? -11.592 5.049 -15.517 1.00 85.25 645 ALA A CA 1
ATOM 4986 C C . ALA A 1 645 ? -11.358 5.361 -17.005 1.00 85.25 645 ALA A C 1
ATOM 4988 O O . ALA A 1 645 ? -10.205 5.540 -17.392 1.00 85.25 645 ALA A O 1
ATOM 4989 N N . SER A 1 646 ? -12.414 5.439 -17.819 1.00 85.75 646 SER A N 1
ATOM 4990 C CA . SER A 1 646 ? -12.348 5.774 -19.249 1.00 85.75 646 SER A CA 1
ATOM 4991 C C . SER A 1 646 ? -12.502 7.272 -19.547 1.00 85.75 646 SER A C 1
ATOM 4993 O O . SER A 1 646 ? -12.299 7.686 -20.684 1.00 85.75 646 SER A O 1
ATOM 4995 N N . ALA A 1 647 ? -12.868 8.088 -18.552 1.00 87.00 647 ALA A N 1
ATOM 4996 C CA . ALA A 1 647 ? -13.192 9.501 -18.732 1.00 87.00 647 ALA A CA 1
ATOM 4997 C C . ALA A 1 647 ? -12.004 10.395 -18.346 1.00 87.00 647 ALA A C 1
ATOM 4999 O O . ALA A 1 647 ? -11.910 10.898 -17.217 1.00 87.00 647 ALA A O 1
ATOM 5000 N N . GLU A 1 648 ? -11.100 10.599 -19.299 1.00 89.12 648 GLU A N 1
ATOM 5001 C CA . GLU A 1 648 ? -9.974 11.529 -19.176 1.00 89.12 648 GLU A CA 1
ATOM 5002 C C . GLU A 1 648 ? -10.413 12.979 -19.441 1.00 89.12 648 GLU A C 1
ATOM 5004 O O . GLU A 1 648 ? -11.395 13.204 -20.158 1.00 89.12 648 GLU A O 1
ATOM 5009 N N . PRO A 1 649 ? -9.755 13.972 -18.813 1.00 91.62 649 PRO A N 1
ATOM 5010 C CA . PRO A 1 649 ? -10.061 15.368 -19.075 1.00 91.62 649 PRO A CA 1
ATOM 5011 C C . PRO A 1 649 ? -9.749 15.695 -20.547 1.00 91.62 649 PRO A C 1
ATOM 5013 O O . PRO A 1 649 ? -8.681 15.336 -21.034 1.00 91.62 649 PRO A O 1
ATOM 5016 N N . PRO A 1 650 ? -10.638 16.408 -21.260 1.00 90.94 650 PRO A N 1
ATOM 5017 C CA . PRO A 1 650 ? -10.411 16.780 -22.660 1.00 90.94 650 PRO A CA 1
ATOM 5018 C C . PRO A 1 650 ? -9.200 17.695 -22.885 1.00 90.94 650 PRO A C 1
ATOM 5020 O O . PRO A 1 650 ? -8.706 17.798 -24.004 1.00 90.94 650 PRO A O 1
ATOM 5023 N N . ALA A 1 651 ? -8.743 18.378 -21.834 1.00 89.62 651 ALA A N 1
ATOM 5024 C CA . ALA A 1 651 ? -7.557 19.219 -21.839 1.00 89.62 651 ALA A CA 1
ATOM 5025 C C . ALA A 1 651 ? -6.900 19.221 -20.453 1.00 89.62 651 ALA A C 1
ATOM 5027 O O . ALA A 1 651 ? -7.591 19.143 -19.436 1.00 89.62 651 ALA A O 1
ATOM 5028 N N . ASP A 1 652 ? -5.578 19.390 -20.413 1.00 90.94 652 ASP A N 1
ATOM 5029 C CA . ASP A 1 652 ? -4.817 19.515 -19.161 1.00 90.94 652 ASP A CA 1
ATOM 5030 C C . ASP A 1 652 ? -5.009 20.880 -18.487 1.00 90.94 652 ASP A C 1
ATOM 5032 O O . ASP A 1 652 ? -4.746 21.038 -17.298 1.00 90.94 652 ASP A O 1
ATOM 5036 N N . THR A 1 653 ? -5.467 21.885 -19.234 1.00 91.06 653 THR A N 1
ATOM 5037 C CA . THR A 1 653 ? -5.750 23.226 -18.712 1.00 91.06 653 THR A CA 1
ATOM 5038 C C . THR A 1 653 ? -7.105 23.716 -19.197 1.00 91.06 653 THR A C 1
ATOM 5040 O O . THR A 1 653 ? -7.547 23.373 -20.292 1.00 91.06 653 THR A O 1
ATOM 5043 N N . VAL A 1 654 ? -7.775 24.523 -18.378 1.00 91.38 654 VAL A N 1
ATOM 5044 C CA . VAL A 1 654 ? -9.058 25.141 -18.715 1.00 91.38 654 VAL A CA 1
ATOM 5045 C C . VAL A 1 654 ? -9.103 26.573 -18.204 1.00 91.38 654 VAL A C 1
ATOM 5047 O O . VAL A 1 654 ? -8.615 26.874 -17.116 1.00 91.38 654 VAL A O 1
ATOM 5050 N N . GLN A 1 655 ? -9.689 27.471 -18.988 1.00 89.75 655 GLN A N 1
ATOM 5051 C CA . GLN A 1 655 ? -9.910 28.847 -18.567 1.00 89.75 655 GLN A CA 1
ATOM 5052 C C . GLN A 1 655 ? -11.226 28.949 -17.785 1.00 89.75 655 GLN A C 1
ATOM 5054 O O . GLN A 1 655 ? -12.287 28.575 -18.280 1.00 89.75 655 GLN A O 1
ATOM 5059 N N . PHE A 1 656 ? -11.154 29.441 -16.549 1.00 88.06 656 PHE A N 1
ATOM 5060 C CA . PHE A 1 656 ? -12.294 29.651 -15.661 1.00 88.06 656 PHE A CA 1
ATOM 5061 C C . PHE A 1 656 ? -12.353 31.126 -15.249 1.00 88.06 656 PHE A C 1
ATOM 5063 O O . PHE A 1 656 ? -11.611 31.573 -14.371 1.00 88.06 656 PHE A O 1
ATOM 5070 N N . GLY A 1 657 ? -13.219 31.894 -15.918 1.00 85.38 657 GLY A N 1
ATOM 5071 C CA . GLY A 1 657 ? -13.183 33.357 -15.842 1.00 85.38 657 GLY A CA 1
ATOM 5072 C C . GLY A 1 657 ? -11.831 33.883 -16.336 1.00 85.38 657 GLY A C 1
ATOM 5073 O O . GLY A 1 657 ? -11.365 33.483 -17.402 1.00 85.38 657 GLY A O 1
ATOM 5074 N N . ASP A 1 658 ? -11.171 34.706 -15.523 1.00 84.31 658 ASP A N 1
ATOM 5075 C CA . ASP A 1 658 ? -9.843 35.267 -15.824 1.00 84.31 658 ASP A CA 1
ATOM 5076 C C . ASP A 1 658 ? -8.676 34.376 -15.355 1.00 84.31 658 ASP A C 1
ATOM 5078 O O . ASP A 1 658 ? -7.510 34.767 -15.429 1.00 84.31 658 ASP A O 1
ATOM 5082 N N . HIS A 1 659 ? -8.963 33.166 -14.863 1.00 85.69 659 HIS A N 1
ATOM 5083 C CA . HIS A 1 659 ? -7.956 32.262 -14.310 1.00 85.69 659 HIS A CA 1
ATOM 5084 C C . HIS A 1 659 ? -7.720 31.056 -15.214 1.00 85.69 659 HIS A C 1
ATOM 5086 O O . HIS A 1 659 ? -8.655 30.369 -15.622 1.00 85.69 659 HIS A O 1
ATOM 5092 N N . LEU A 1 660 ? -6.448 30.754 -15.476 1.00 91.25 660 LEU A N 1
ATOM 5093 C CA . LEU A 1 660 ? -6.045 29.504 -16.109 1.00 91.25 660 LEU A CA 1
ATOM 5094 C C . LEU A 1 660 ? -5.900 28.420 -15.035 1.00 91.25 660 LEU A C 1
ATOM 5096 O O . LEU A 1 660 ? -5.064 28.536 -14.140 1.00 91.25 660 LEU A O 1
ATOM 5100 N N . VAL A 1 661 ? -6.718 27.376 -15.126 1.00 93.06 661 VAL A N 1
ATOM 5101 C CA . VAL A 1 661 ? -6.777 26.261 -14.178 1.00 93.06 661 VAL A CA 1
ATOM 5102 C C . VAL A 1 661 ? -6.056 25.059 -14.775 1.00 93.06 661 VAL A C 1
ATOM 5104 O O . VAL A 1 661 ? -6.384 24.625 -15.876 1.00 93.06 661 VAL A O 1
ATOM 5107 N N . LEU A 1 662 ? -5.109 24.486 -14.037 1.00 93.69 662 LEU A N 1
ATOM 5108 C CA . LEU A 1 662 ? -4.458 23.222 -14.366 1.00 93.69 662 LEU A CA 1
ATOM 5109 C C . LEU A 1 662 ? -5.261 22.050 -13.793 1.00 93.69 662 LEU A C 1
ATOM 5111 O O . LEU A 1 662 ? -5.676 22.075 -12.630 1.00 93.69 662 LEU A O 1
ATOM 5115 N N . ILE A 1 663 ? -5.433 21.010 -14.603 1.00 95.12 663 ILE A N 1
ATOM 5116 C CA . ILE A 1 663 ? -6.010 19.721 -14.236 1.00 95.12 663 ILE A CA 1
ATOM 5117 C C . ILE A 1 663 ? -4.857 18.736 -14.066 1.00 95.12 663 ILE A C 1
ATOM 5119 O O . ILE A 1 663 ? -4.076 18.495 -14.977 1.00 95.12 663 ILE A O 1
ATOM 5123 N N . SER A 1 664 ? -4.714 18.172 -12.871 1.00 92.31 664 SER A N 1
ATOM 5124 C CA . SER A 1 664 ? -3.631 17.232 -12.566 1.00 92.31 664 SER A CA 1
ATOM 5125 C C . SER A 1 664 ? -4.168 15.966 -11.923 1.00 92.31 664 SER A C 1
ATOM 5127 O O . SER A 1 664 ? -4.873 16.027 -10.914 1.00 92.31 664 SER A O 1
ATOM 5129 N N . GLU A 1 665 ? -3.816 14.805 -12.471 1.00 91.62 665 GLU A N 1
ATOM 5130 C CA . GLU A 1 665 ? -4.218 13.520 -11.902 1.00 91.62 665 GLU A CA 1
ATOM 5131 C C . GLU A 1 665 ? -3.552 13.298 -10.537 1.00 91.62 665 GLU A C 1
ATOM 5133 O O . GLU A 1 665 ? -2.328 13.347 -10.390 1.00 91.62 665 GLU A O 1
ATOM 5138 N N . ILE A 1 666 ? -4.356 12.989 -9.522 1.00 87.00 666 ILE A N 1
ATOM 5139 C CA . ILE A 1 666 ? -3.859 12.516 -8.236 1.00 87.00 666 ILE A CA 1
ATOM 5140 C C . ILE A 1 666 ? -3.609 11.024 -8.360 1.00 87.00 666 ILE A C 1
ATOM 5142 O O . ILE A 1 666 ? -4.444 10.185 -8.012 1.00 87.00 666 ILE A O 1
ATOM 5146 N N . LYS A 1 667 ? -2.400 10.690 -8.794 1.00 78.44 667 LYS A N 1
ATOM 5147 C CA . LYS A 1 667 ? -1.877 9.342 -8.619 1.00 78.44 667 LYS A CA 1
ATOM 5148 C C . LYS A 1 667 ? -1.681 9.151 -7.121 1.00 78.44 667 LYS A C 1
ATOM 5150 O O . LYS A 1 667 ? -0.822 9.797 -6.516 1.00 78.44 667 LYS A O 1
ATOM 5155 N N . ASN A 1 668 ? -2.506 8.306 -6.496 1.00 59.22 668 ASN A N 1
ATOM 5156 C CA . ASN A 1 668 ? -2.235 7.856 -5.136 1.00 59.22 668 ASN A CA 1
ATOM 5157 C C . ASN A 1 668 ? -0.793 7.359 -5.141 1.00 59.22 668 ASN A C 1
ATOM 5159 O O . ASN A 1 668 ? -0.476 6.415 -5.866 1.00 59.22 668 ASN A O 1
ATOM 5163 N N . ARG A 1 669 ? 0.083 8.018 -4.372 1.00 42.72 669 ARG A N 1
ATOM 5164 C CA . ARG A 1 669 ? 1.427 7.515 -4.114 1.00 42.72 669 ARG A CA 1
ATOM 5165 C C . ARG A 1 669 ? 1.260 6.175 -3.402 1.00 42.72 669 ARG A C 1
ATOM 5167 O O . ARG A 1 669 ? 1.354 6.086 -2.181 1.00 42.72 669 ARG A O 1
ATOM 5174 N N . LYS A 1 670 ? 1.101 5.096 -4.170 1.00 42.19 670 LYS A N 1
ATOM 5175 C CA . LYS A 1 670 ? 1.881 3.913 -3.858 1.00 42.19 670 LYS A CA 1
ATOM 5176 C C . LYS A 1 670 ? 3.315 4.441 -3.692 1.00 42.19 670 LYS A C 1
ATOM 5178 O O . LYS A 1 670 ? 3.712 5.340 -4.447 1.00 42.19 670 LYS A O 1
ATOM 5183 N N . PRO A 1 671 ? 4.135 3.918 -2.771 1.00 37.84 671 PRO A N 1
ATOM 5184 C CA . PRO A 1 671 ? 5.507 3.752 -3.196 1.00 37.84 671 PRO A CA 1
ATOM 5185 C C . PRO A 1 671 ? 5.348 2.983 -4.504 1.00 37.84 671 PRO A C 1
ATOM 5187 O O . PRO A 1 671 ? 4.975 1.809 -4.488 1.00 37.84 671 PRO A O 1
ATOM 5190 N N . VAL A 1 672 ? 5.470 3.678 -5.643 1.00 40.12 672 VAL A N 1
ATOM 5191 C CA . VAL A 1 672 ? 5.827 3.019 -6.887 1.00 40.12 672 VAL A CA 1
ATOM 5192 C C . VAL A 1 672 ? 6.889 2.052 -6.399 1.00 40.12 672 VAL A C 1
ATOM 5194 O O . VAL A 1 672 ? 7.789 2.470 -5.660 1.00 40.12 672 VAL A O 1
ATOM 5197 N N . GLN A 1 673 ? 6.691 0.753 -6.615 1.00 43.88 673 GLN A N 1
ATOM 5198 C CA . GLN A 1 673 ? 7.832 -0.140 -6.591 1.00 43.88 673 GLN A CA 1
ATOM 5199 C C . GLN A 1 673 ? 8.726 0.476 -7.652 1.00 43.88 673 GLN A C 1
ATOM 5201 O O . GLN A 1 673 ? 8.488 0.276 -8.836 1.00 43.88 673 GLN A O 1
ATOM 5206 N N . GLN A 1 674 ? 9.553 1.427 -7.219 1.00 48.38 674 GLN A N 1
ATOM 5207 C CA . GLN A 1 674 ? 10.453 2.204 -8.030 1.00 48.38 674 GLN A CA 1
ATOM 5208 C C . GLN A 1 674 ? 11.208 1.099 -8.712 1.00 48.38 674 GLN A C 1
ATOM 5210 O O . GLN A 1 674 ? 11.757 0.281 -7.980 1.00 48.38 674 GLN A O 1
ATOM 5215 N N . GLU A 1 675 ? 10.988 0.934 -10.021 1.00 55.53 675 GLU A N 1
ATOM 5216 C CA . GLU A 1 675 ? 11.284 -0.338 -10.665 1.00 55.53 675 GLU A CA 1
ATOM 5217 C C . GLU A 1 675 ? 12.708 -0.706 -10.299 1.00 55.53 675 GLU A C 1
ATOM 5219 O O . GLU A 1 675 ? 13.637 -0.015 -10.699 1.00 55.53 675 GLU A O 1
ATOM 5224 N N . ASP A 1 676 ? 12.875 -1.694 -9.420 1.00 70.69 676 ASP A N 1
ATOM 5225 C CA . ASP A 1 676 ? 14.193 -1.912 -8.859 1.00 70.69 676 ASP A CA 1
ATOM 5226 C C . ASP A 1 676 ? 15.027 -2.443 -10.021 1.00 70.69 676 ASP A C 1
ATOM 5228 O O . ASP A 1 676 ? 14.650 -3.431 -10.660 1.00 70.69 676 ASP A O 1
ATOM 5232 N N . ALA A 1 677 ? 16.165 -1.800 -10.299 1.00 77.88 677 ALA A N 1
ATOM 5233 C CA . ALA A 1 677 ? 17.105 -2.307 -11.295 1.00 77.88 677 ALA A CA 1
ATOM 5234 C C . ALA A 1 677 ? 17.464 -3.776 -10.997 1.00 77.88 677 ALA A C 1
ATOM 5236 O O . ALA A 1 677 ? 17.697 -4.557 -11.910 1.00 77.88 677 ALA A O 1
ATOM 5237 N N . VAL A 1 678 ? 17.423 -4.178 -9.720 1.00 82.69 678 VAL A N 1
ATOM 5238 C CA . VAL A 1 678 ? 17.533 -5.568 -9.269 1.00 82.69 678 VAL A CA 1
ATOM 5239 C C . VAL A 1 678 ? 16.149 -6.121 -8.907 1.00 82.69 678 VAL A C 1
ATOM 5241 O O . VAL A 1 678 ? 15.623 -5.869 -7.822 1.00 82.69 678 VAL A O 1
ATOM 5244 N N . VAL A 1 679 ? 15.586 -6.942 -9.790 1.00 82.38 679 VAL A N 1
ATOM 5245 C CA . VAL A 1 679 ? 14.255 -7.559 -9.666 1.00 82.38 679 VAL A CA 1
ATOM 5246 C C . VAL A 1 679 ? 14.232 -8.639 -8.577 1.00 82.38 679 VAL A C 1
ATOM 5248 O O . VAL A 1 679 ? 13.305 -8.706 -7.764 1.00 82.38 679 VAL A O 1
ATOM 5251 N N . ALA A 1 680 ? 15.268 -9.482 -8.515 1.00 83.88 680 ALA A N 1
ATOM 5252 C CA . ALA A 1 680 ? 15.365 -10.579 -7.550 1.00 83.88 680 ALA A CA 1
ATOM 5253 C C . ALA A 1 680 ? 16.805 -10.803 -7.061 1.00 83.88 680 ALA A C 1
ATOM 5255 O O . ALA A 1 680 ? 17.769 -10.526 -7.767 1.00 83.88 680 ALA A O 1
ATOM 5256 N N . GLY A 1 681 ? 16.940 -11.300 -5.827 1.00 82.12 681 GLY A N 1
ATOM 5257 C CA . GLY A 1 681 ? 18.227 -11.512 -5.153 1.00 82.12 681 GLY A CA 1
ATOM 5258 C C . GLY A 1 681 ? 18.166 -11.270 -3.637 1.00 82.12 681 GLY A C 1
ATOM 5259 O O . GLY A 1 681 ? 17.125 -10.799 -3.143 1.00 82.12 681 GLY A O 1
ATOM 5260 N N . PRO A 1 682 ? 19.247 -11.569 -2.885 1.00 77.38 682 PRO A N 1
ATOM 5261 C CA . PRO A 1 682 ? 19.344 -11.301 -1.450 1.00 77.38 682 PRO A CA 1
ATOM 5262 C C . PRO A 1 682 ? 19.035 -9.836 -1.110 1.00 77.38 682 PRO A C 1
ATOM 5264 O O . PRO A 1 682 ? 19.466 -8.916 -1.803 1.00 77.38 682 PRO A O 1
ATOM 5267 N N . LYS A 1 683 ? 18.277 -9.599 -0.027 1.00 71.12 683 LYS A N 1
ATOM 5268 C CA . LYS A 1 683 ? 17.779 -8.253 0.337 1.00 71.12 683 LYS A CA 1
ATOM 5269 C C . LYS A 1 683 ? 18.897 -7.217 0.526 1.00 71.12 683 LYS A C 1
ATOM 5271 O O . LYS A 1 683 ? 18.687 -6.048 0.215 1.00 71.12 683 LYS A O 1
ATOM 5276 N N . SER A 1 684 ? 20.051 -7.640 1.042 1.00 71.56 684 SER A N 1
ATOM 5277 C CA . SER A 1 684 ? 21.241 -6.799 1.219 1.00 71.56 684 SER A CA 1
ATOM 5278 C C . SER A 1 684 ? 21.807 -6.334 -0.125 1.00 71.56 684 SER A C 1
ATOM 5280 O O . SER A 1 684 ? 21.937 -5.130 -0.337 1.00 71.56 684 SER A O 1
ATOM 5282 N N . LEU A 1 685 ? 22.049 -7.268 -1.052 1.00 71.56 685 LEU A N 1
ATOM 5283 C CA . LEU A 1 685 ? 22.568 -6.982 -2.394 1.00 71.56 685 LEU A CA 1
ATOM 5284 C C . LEU A 1 685 ? 21.591 -6.154 -3.229 1.00 71.56 685 LEU A C 1
ATOM 5286 O O . LEU A 1 685 ? 22.001 -5.186 -3.857 1.00 71.56 685 LEU A O 1
ATOM 5290 N N . ARG A 1 686 ? 20.287 -6.456 -3.168 1.00 76.56 686 ARG A N 1
ATOM 5291 C CA . ARG A 1 686 ? 19.256 -5.690 -3.887 1.00 76.56 686 ARG A CA 1
ATOM 5292 C C . ARG A 1 686 ? 19.275 -4.209 -3.516 1.00 76.56 686 ARG A C 1
ATOM 5294 O O . ARG A 1 686 ? 19.198 -3.357 -4.391 1.00 76.56 686 ARG A O 1
ATOM 5301 N N . LYS A 1 687 ? 19.407 -3.900 -2.221 1.00 72.31 687 LYS A N 1
ATOM 5302 C CA . LYS A 1 687 ? 19.434 -2.515 -1.729 1.00 72.31 687 LYS A CA 1
ATOM 5303 C C . LYS A 1 687 ? 20.741 -1.797 -2.083 1.00 72.31 687 LYS A C 1
ATOM 5305 O O . LYS A 1 687 ? 20.693 -0.608 -2.387 1.00 72.31 687 LYS A O 1
ATOM 5310 N N . ALA A 1 688 ? 21.876 -2.495 -2.014 1.00 71.88 688 ALA A N 1
ATOM 5311 C CA . ALA A 1 688 ? 23.187 -1.930 -2.332 1.00 71.88 688 ALA A CA 1
ATOM 5312 C C . ALA A 1 688 ? 23.334 -1.661 -3.839 1.00 71.88 688 ALA A C 1
ATOM 5314 O O . ALA A 1 688 ? 23.581 -0.526 -4.242 1.00 71.88 688 ALA A O 1
ATOM 5315 N N . LEU A 1 689 ? 23.085 -2.682 -4.663 1.00 73.44 689 LEU A N 1
ATOM 5316 C CA . LEU A 1 689 ? 23.263 -2.636 -6.112 1.00 73.44 689 LEU A CA 1
ATOM 5317 C C . LEU A 1 689 ? 22.141 -1.860 -6.819 1.00 73.44 689 LEU A C 1
ATOM 5319 O O . LEU A 1 689 ? 22.393 -1.135 -7.777 1.00 73.44 689 LEU A O 1
ATOM 5323 N N . GLY A 1 690 ? 20.905 -1.944 -6.313 1.00 72.88 690 GLY A N 1
ATOM 5324 C CA . GLY A 1 690 ? 19.758 -1.241 -6.891 1.00 72.88 690 GLY A CA 1
ATOM 5325 C C . GLY A 1 690 ? 19.945 0.277 -6.946 1.00 72.88 690 GLY A C 1
ATOM 5326 O O . GLY A 1 690 ? 19.536 0.898 -7.918 1.00 72.88 690 GLY A O 1
ATOM 5327 N N . ARG A 1 691 ? 20.625 0.877 -5.957 1.00 68.19 691 ARG A N 1
ATOM 5328 C CA . ARG A 1 691 ? 20.929 2.320 -5.961 1.00 68.19 691 ARG A CA 1
ATOM 5329 C C . ARG A 1 691 ? 21.973 2.703 -7.007 1.00 68.19 691 ARG A C 1
ATOM 5331 O O . ARG A 1 691 ? 21.808 3.727 -7.656 1.00 68.19 691 ARG A O 1
ATOM 5338 N N . GLN A 1 692 ? 23.026 1.902 -7.159 1.00 69.81 692 GLN A N 1
ATOM 5339 C CA . GLN A 1 692 ? 24.099 2.167 -8.124 1.00 69.81 692 GLN A CA 1
ATOM 5340 C C . GLN A 1 692 ? 23.603 2.001 -9.563 1.00 69.81 692 GLN A C 1
ATOM 5342 O O . GLN A 1 692 ? 23.796 2.886 -10.390 1.00 69.81 692 GLN A O 1
ATOM 5347 N N . LEU A 1 693 ? 22.869 0.920 -9.840 1.00 72.38 693 LEU A N 1
ATOM 5348 C CA . LEU A 1 693 ? 22.292 0.670 -11.162 1.00 72.38 693 LEU A CA 1
ATOM 5349 C C . LEU A 1 693 ? 21.165 1.652 -11.520 1.00 72.38 693 LEU A C 1
ATOM 5351 O O . LEU A 1 693 ? 20.964 1.953 -12.693 1.00 72.38 693 LEU A O 1
ATOM 5355 N N . ALA A 1 694 ? 20.441 2.182 -10.528 1.00 66.75 694 ALA A N 1
ATOM 5356 C CA . ALA A 1 694 ? 19.471 3.256 -10.750 1.00 66.75 694 ALA A CA 1
ATOM 5357 C C . ALA A 1 694 ? 20.135 4.618 -11.025 1.00 66.75 694 ALA A C 1
ATOM 5359 O O . ALA A 1 694 ? 19.522 5.464 -11.670 1.00 66.75 694 ALA A O 1
ATOM 5360 N N . ALA A 1 695 ? 21.369 4.834 -10.552 1.00 61.97 695 ALA A N 1
ATOM 5361 C CA . ALA A 1 695 ? 22.131 6.059 -10.792 1.00 61.97 695 ALA A CA 1
ATOM 5362 C C . ALA A 1 695 ? 22.812 6.097 -12.175 1.00 61.97 695 ALA A C 1
ATOM 5364 O O . ALA A 1 695 ? 23.271 7.157 -12.586 1.00 61.97 695 ALA A O 1
ATOM 5365 N N . GLY A 1 696 ? 22.857 4.974 -12.905 1.00 54.72 696 GLY A N 1
ATOM 5366 C CA . GLY A 1 696 ? 23.441 4.896 -14.251 1.00 54.72 696 GLY A CA 1
ATOM 5367 C C . GLY A 1 696 ? 24.976 4.865 -14.295 1.00 54.72 696 GLY A C 1
ATOM 5368 O O . GLY A 1 696 ? 25.550 4.850 -15.382 1.00 54.72 696 GLY A O 1
ATOM 5369 N N . ASP A 1 697 ? 25.648 4.815 -13.142 1.00 49.88 697 ASP A N 1
ATOM 5370 C CA . ASP A 1 697 ? 27.109 4.794 -13.047 1.00 49.88 697 ASP A CA 1
ATOM 5371 C C . ASP A 1 697 ? 27.636 3.352 -12.980 1.00 49.88 697 ASP A C 1
ATOM 5373 O O . ASP A 1 697 ? 27.729 2.749 -11.911 1.00 49.88 697 ASP A O 1
ATOM 5377 N N . CYS A 1 698 ? 28.019 2.796 -14.130 1.00 46.88 698 CYS A N 1
ATOM 5378 C CA . CYS A 1 698 ? 28.947 1.664 -14.185 1.00 46.88 698 CYS A CA 1
ATOM 5379 C C . CYS A 1 698 ? 30.320 2.218 -14.589 1.00 46.88 698 CYS A C 1
ATOM 5381 O O . CYS A 1 698 ? 30.483 2.691 -15.714 1.00 46.88 698 CYS A O 1
ATOM 5383 N N . VAL A 1 699 ? 31.280 2.236 -13.659 1.00 41.88 699 VAL A N 1
ATOM 5384 C CA . VAL A 1 699 ? 32.657 2.685 -13.923 1.00 41.88 699 VAL A CA 1
ATOM 5385 C C . VAL A 1 699 ? 33.442 1.557 -14.602 1.00 41.88 699 VAL A C 1
ATOM 5387 O O . VAL A 1 699 ? 33.222 0.379 -14.342 1.00 41.88 699 VAL A O 1
ATOM 5390 N N . SER A 1 700 ? 34.302 1.966 -15.532 1.00 39.34 700 SER A N 1
ATOM 5391 C CA . SER A 1 700 ? 35.159 1.158 -16.400 1.00 39.34 700 SER A CA 1
ATOM 5392 C C . SER A 1 700 ? 36.015 0.129 -15.646 1.00 39.34 700 SER A C 1
ATOM 5394 O O . SER A 1 700 ? 36.735 0.476 -14.712 1.00 39.34 700 SER A O 1
ATOM 5396 N N . LEU A 1 701 ? 36.010 -1.120 -16.126 1.00 38.44 701 LEU A N 1
ATOM 5397 C CA . LEU A 1 701 ? 37.001 -2.145 -15.790 1.00 38.44 701 LEU A CA 1
ATOM 5398 C C . LEU A 1 701 ? 38.356 -1.774 -16.411 1.00 38.44 701 LEU A C 1
ATOM 5400 O O . LEU A 1 701 ? 38.704 -2.273 -17.480 1.00 38.44 701 LEU A O 1
ATOM 5404 N N . CYS A 1 702 ? 39.140 -0.909 -15.762 1.00 34.75 702 CYS A N 1
ATOM 5405 C CA . CYS A 1 702 ? 40.561 -0.786 -16.087 1.00 34.75 702 CYS A CA 1
ATOM 5406 C C . CYS A 1 702 ? 41.380 -0.122 -14.968 1.00 34.75 702 CYS A C 1
ATOM 5408 O O . CYS A 1 702 ? 41.476 1.099 -14.922 1.00 34.75 702 CYS A O 1
ATOM 5410 N N . SER A 1 703 ? 42.065 -0.914 -14.131 1.00 29.17 703 SER A N 1
ATOM 5411 C CA . SER A 1 703 ? 43.394 -0.537 -13.613 1.00 29.17 703 SER A CA 1
ATOM 5412 C C . SER A 1 703 ? 44.083 -1.677 -12.856 1.00 29.17 703 SER A C 1
ATOM 5414 O O . SER A 1 703 ? 43.833 -1.902 -11.672 1.00 29.17 703 SER A O 1
ATOM 5416 N N . THR A 1 704 ? 45.045 -2.340 -13.498 1.00 31.12 704 THR A N 1
ATOM 5417 C CA . THR A 1 704 ? 46.241 -2.823 -12.788 1.00 31.12 704 THR A CA 1
ATOM 5418 C C . THR A 1 704 ? 47.436 -2.859 -13.736 1.00 31.12 704 THR A C 1
ATOM 5420 O O . THR A 1 704 ? 47.765 -3.896 -14.293 1.00 31.12 704 THR A O 1
ATOM 5423 N N . VAL A 1 705 ? 48.113 -1.720 -13.907 1.00 31.75 705 VAL A N 1
ATOM 5424 C CA . VAL A 1 705 ? 49.566 -1.724 -14.126 1.00 31.75 705 VAL A CA 1
ATOM 5425 C C . VAL A 1 705 ? 50.163 -0.582 -13.313 1.00 31.75 705 VAL A C 1
ATOM 5427 O O . VAL A 1 705 ? 49.841 0.588 -13.509 1.00 31.75 705 VAL A O 1
ATOM 5430 N N . SER A 1 706 ? 50.999 -0.969 -12.355 1.00 33.19 706 SER A N 1
ATOM 5431 C CA . SER A 1 706 ? 51.777 -0.097 -11.489 1.00 33.19 706 SER A CA 1
ATOM 5432 C C . SER A 1 706 ? 52.692 0.829 -12.290 1.00 33.19 706 SER A C 1
ATOM 5434 O O . SER A 1 706 ? 53.376 0.417 -13.223 1.00 33.19 706 SER A O 1
ATOM 5436 N N . SER A 1 707 ? 52.729 2.083 -11.861 1.00 29.50 707 SER A N 1
ATOM 5437 C CA . SER A 1 707 ? 53.653 3.128 -12.287 1.00 29.50 707 SER A CA 1
ATOM 5438 C C . SER A 1 707 ? 55.124 2.772 -12.033 1.00 29.50 707 SER A C 1
ATOM 5440 O O . SER A 1 707 ? 55.478 2.444 -10.901 1.00 29.50 707 SER A O 1
ATOM 5442 N N . LEU A 1 708 ? 55.983 2.986 -13.033 1.00 27.17 708 LEU A N 1
ATOM 5443 C CA . LEU A 1 708 ? 57.413 3.292 -12.876 1.00 27.17 708 LEU A CA 1
ATOM 5444 C C . LEU A 1 708 ? 57.805 4.412 -13.871 1.00 27.17 708 LEU A C 1
ATOM 5446 O O . LEU A 1 708 ? 57.181 4.514 -14.929 1.00 27.17 708 LEU A O 1
ATOM 5450 N N . PRO A 1 709 ? 58.773 5.290 -13.532 1.00 32.28 709 PRO A N 1
ATOM 5451 C CA . PRO A 1 709 ? 58.936 6.593 -14.175 1.00 32.28 709 PRO A CA 1
ATOM 5452 C C . PRO A 1 709 ? 59.927 6.621 -15.356 1.00 32.28 709 PRO A C 1
ATOM 5454 O O . PRO A 1 709 ? 60.955 5.954 -15.352 1.00 32.28 709 PRO A O 1
ATOM 5457 N N . SER A 1 710 ? 59.573 7.467 -16.329 1.00 32.38 710 SER A N 1
ATOM 5458 C CA . SER A 1 710 ? 60.372 8.241 -17.303 1.00 32.38 710 SER A CA 1
ATOM 5459 C C . SER A 1 710 ? 61.843 7.877 -17.587 1.00 32.38 710 SER A C 1
ATOM 5461 O O . SER A 1 710 ? 62.717 8.075 -16.744 1.00 32.38 710 SER A O 1
ATOM 5463 N N . GLY A 1 711 ? 62.126 7.575 -18.861 1.00 28.39 711 GLY A N 1
ATOM 5464 C CA . GLY A 1 711 ? 63.451 7.632 -19.490 1.00 28.39 711 GLY A CA 1
ATOM 5465 C C . GLY A 1 711 ? 63.332 7.832 -21.011 1.00 28.39 711 GLY A C 1
ATOM 5466 O O . GLY A 1 711 ? 62.444 7.275 -21.642 1.00 28.39 711 GLY A O 1
ATOM 5467 N N . SER A 1 712 ? 64.187 8.691 -21.559 1.00 29.53 712 SER A N 1
ATOM 5468 C CA . SER A 1 712 ? 64.198 9.338 -22.884 1.00 29.53 712 SER A CA 1
ATOM 5469 C C . SER A 1 712 ? 64.295 8.441 -24.136 1.00 29.53 712 SER A C 1
ATOM 5471 O O . SER A 1 712 ? 64.909 7.381 -24.108 1.00 29.53 712 SER A O 1
ATOM 5473 N N . ALA A 1 713 ? 63.777 8.955 -25.264 1.00 28.67 713 ALA A N 1
ATOM 5474 C CA . ALA A 1 713 ? 63.961 8.461 -26.645 1.00 28.67 713 ALA A CA 1
ATOM 5475 C C . ALA A 1 713 ? 65.461 8.434 -27.074 1.00 28.67 713 ALA A C 1
ATOM 5477 O O . ALA A 1 713 ? 66.245 9.134 -26.425 1.00 28.67 713 ALA A O 1
ATOM 5478 N N . PRO A 1 714 ? 65.904 7.703 -28.136 1.00 31.91 714 PRO A N 1
ATOM 5479 C CA . PRO A 1 714 ? 65.472 7.940 -29.525 1.00 31.91 714 PRO A CA 1
ATOM 5480 C C . PRO A 1 714 ? 65.354 6.703 -30.457 1.00 31.91 714 PRO A C 1
ATOM 5482 O O . PRO A 1 714 ? 65.710 5.573 -30.142 1.00 31.91 714 PRO A O 1
ATOM 5485 N N . SER A 1 715 ? 64.831 6.993 -31.647 1.00 39.06 715 SER A N 1
ATOM 5486 C CA . SER A 1 715 ? 64.641 6.195 -32.866 1.00 39.06 715 SER A CA 1
ATOM 5487 C C . SER A 1 715 ? 65.858 5.422 -33.398 1.00 39.06 715 SER A C 1
ATOM 5489 O O . SER A 1 715 ? 66.955 5.971 -33.451 1.00 39.06 715 SER A O 1
ATOM 5491 N N . THR A 1 716 ? 65.631 4.234 -33.975 1.00 28.86 716 THR A N 1
ATOM 5492 C CA . THR A 1 716 ? 66.354 3.731 -35.168 1.00 28.86 716 THR A CA 1
ATOM 5493 C C . THR A 1 716 ? 65.595 2.578 -35.841 1.00 28.86 716 THR A C 1
ATOM 5495 O O . THR A 1 716 ? 64.892 1.805 -35.198 1.00 28.86 716 THR A O 1
ATOM 5498 N N . VAL A 1 717 ? 65.698 2.527 -37.168 1.00 33.44 717 VAL A N 1
ATOM 5499 C CA . VAL A 1 717 ? 64.949 1.675 -38.102 1.00 33.44 717 VAL A CA 1
ATOM 5500 C C . VAL A 1 717 ? 65.754 0.412 -38.454 1.00 33.44 717 VAL A C 1
ATOM 5502 O O . VAL A 1 717 ? 66.873 0.544 -38.935 1.00 33.44 717 VAL A O 1
ATOM 5505 N N . GLY A 1 718 ? 65.128 -0.770 -38.314 1.00 33.75 718 GLY A N 1
ATOM 5506 C CA . GLY A 1 718 ? 65.387 -2.038 -39.044 1.00 33.75 718 GLY A CA 1
ATOM 5507 C C . GLY A 1 718 ? 66.657 -2.860 -38.712 1.00 33.75 718 GLY A C 1
ATOM 5508 O O . GLY A 1 718 ? 67.567 -2.327 -38.088 1.00 33.75 718 GLY A O 1
ATOM 5509 N N . PRO A 1 719 ? 66.772 -4.143 -39.153 1.00 44.12 719 PRO A N 1
ATOM 5510 C CA . PRO A 1 719 ? 65.844 -4.930 -39.969 1.00 44.12 719 PRO A CA 1
ATOM 5511 C C . PRO A 1 719 ? 65.349 -6.244 -39.321 1.00 44.12 719 PRO A C 1
ATOM 5513 O O . PRO A 1 719 ? 66.055 -6.982 -38.637 1.00 44.12 719 PRO A O 1
ATOM 5516 N N . THR A 1 720 ? 64.102 -6.555 -39.651 1.00 47.62 720 THR A N 1
ATOM 5517 C CA . THR A 1 720 ? 63.442 -7.859 -39.567 1.00 47.62 720 THR A CA 1
ATOM 5518 C C . THR A 1 720 ? 64.163 -8.903 -40.436 1.00 47.62 720 THR A C 1
ATOM 5520 O O . THR A 1 720 ? 64.803 -8.551 -41.426 1.00 47.62 720 THR A O 1
ATOM 5523 N N . ARG A 1 721 ? 63.864 -10.187 -40.167 1.00 46.09 721 ARG A N 1
ATOM 5524 C CA . ARG A 1 721 ? 63.631 -11.243 -41.182 1.00 46.09 721 ARG A CA 1
ATOM 5525 C C . ARG A 1 721 ? 64.656 -12.383 -41.309 1.00 46.09 721 ARG A C 1
ATOM 5527 O O . ARG A 1 721 ? 64.866 -12.835 -42.420 1.00 46.09 721 ARG A O 1
ATOM 5534 N N . LEU A 1 722 ? 65.196 -12.931 -40.213 1.00 46.34 722 LEU A N 1
ATOM 5535 C CA . LEU A 1 722 ? 65.740 -14.313 -40.236 1.00 46.34 722 LEU A CA 1
ATOM 5536 C C . LEU A 1 722 ? 65.416 -15.190 -39.002 1.00 46.34 722 LEU A C 1
ATOM 5538 O O . LEU A 1 722 ? 65.445 -16.404 -39.124 1.00 46.34 722 LEU A O 1
ATOM 5542 N N . LEU A 1 723 ? 64.985 -14.629 -37.863 1.00 50.06 723 LEU A N 1
ATOM 5543 C CA . LEU A 1 723 ? 64.708 -15.400 -36.627 1.00 50.06 723 LEU A CA 1
ATOM 5544 C C . LEU A 1 723 ? 63.251 -15.886 -36.446 1.00 50.06 723 LEU A C 1
ATOM 5546 O O . LEU A 1 723 ? 62.950 -16.607 -35.502 1.00 50.06 723 LEU A O 1
ATOM 5550 N N . VAL A 1 724 ? 62.327 -15.501 -37.334 1.00 54.72 724 VAL A N 1
ATOM 5551 C CA . VAL A 1 724 ? 60.887 -15.831 -37.202 1.00 54.72 724 VAL A CA 1
ATOM 5552 C C . VAL A 1 724 ? 60.539 -17.204 -37.804 1.00 54.72 724 VAL A C 1
ATOM 5554 O O . VAL A 1 724 ? 59.496 -17.760 -37.483 1.00 54.72 724 VAL A O 1
ATOM 5557 N N . GLY A 1 725 ? 61.402 -17.776 -38.653 1.00 53.75 725 GLY A N 1
ATOM 5558 C CA . GLY A 1 725 ? 61.173 -19.095 -39.265 1.00 53.75 725 GLY A CA 1
ATOM 5559 C C . GLY A 1 725 ? 61.404 -20.264 -38.301 1.00 53.75 725 GLY A C 1
ATOM 5560 O O . GLY A 1 725 ? 60.570 -21.163 -38.214 1.00 53.75 725 GLY A O 1
ATOM 5561 N N . GLU A 1 726 ? 62.492 -20.218 -37.530 1.00 55.41 726 GLU A N 1
ATOM 5562 C CA . GLU A 1 726 ? 62.822 -21.254 -36.536 1.00 55.41 726 GLU A CA 1
ATOM 5563 C C . GLU A 1 726 ? 61.901 -21.198 -35.310 1.00 55.41 726 GLU A C 1
ATOM 5565 O O . GLU A 1 726 ? 61.485 -22.234 -34.808 1.00 55.41 726 GLU A O 1
ATOM 5570 N N . LEU A 1 727 ? 61.469 -20.004 -34.883 1.00 56.97 727 LEU A N 1
ATOM 5571 C CA . LEU A 1 727 ? 60.546 -19.891 -33.747 1.00 56.97 727 LEU A CA 1
ATOM 5572 C C . LEU A 1 727 ? 59.129 -20.397 -34.063 1.00 56.97 727 LEU A C 1
ATOM 5574 O O . LEU A 1 727 ? 58.402 -20.795 -33.159 1.00 56.97 727 LEU A O 1
ATOM 5578 N N . LYS A 1 728 ? 58.710 -20.348 -35.333 1.00 62.28 728 LYS A N 1
ATOM 5579 C CA . LYS A 1 728 ? 57.360 -20.755 -35.742 1.00 62.28 728 LYS A CA 1
ATOM 5580 C C . LYS A 1 728 ? 57.230 -22.276 -35.830 1.00 62.28 728 LYS A C 1
ATOM 5582 O O . LYS A 1 728 ? 56.222 -22.817 -35.402 1.00 62.28 728 LYS A O 1
ATOM 5587 N N . THR A 1 729 ? 58.281 -22.946 -36.302 1.00 63.62 729 THR A N 1
ATOM 5588 C CA . THR A 1 729 ? 58.332 -24.413 -36.381 1.00 63.62 729 THR A CA 1
ATOM 5589 C C . THR A 1 729 ? 58.367 -25.054 -34.991 1.00 63.62 729 THR A C 1
ATOM 5591 O O . THR A 1 729 ? 57.577 -25.950 -34.725 1.00 63.62 729 THR A O 1
ATOM 5594 N N . GLU A 1 730 ? 59.143 -24.511 -34.044 1.00 69.19 730 GLU A N 1
ATOM 5595 C CA . GLU A 1 730 ? 59.174 -25.044 -32.669 1.00 69.19 730 GLU A CA 1
ATOM 5596 C C . GLU A 1 730 ? 57.858 -24.813 -31.889 1.00 69.19 730 GLU A C 1
ATOM 5598 O O . GLU A 1 730 ? 57.501 -25.589 -30.997 1.00 69.19 730 GLU A O 1
ATOM 5603 N N . VAL A 1 731 ? 57.116 -23.747 -32.206 1.00 72.06 731 VAL A N 1
ATOM 5604 C CA . VAL A 1 731 ? 55.810 -23.458 -31.586 1.00 72.06 731 VAL A CA 1
ATOM 5605 C C . VAL A 1 731 ? 54.704 -24.341 -32.165 1.00 72.06 731 VAL A C 1
ATOM 5607 O O . VAL A 1 731 ? 53.857 -24.804 -31.398 1.00 72.06 731 VAL A O 1
ATOM 5610 N N . ASP A 1 732 ? 54.727 -24.613 -33.471 1.00 70.00 732 ASP A N 1
ATOM 5611 C CA . ASP A 1 732 ? 53.767 -25.514 -34.115 1.00 70.00 732 ASP A CA 1
ATOM 5612 C C . ASP A 1 732 ? 53.967 -26.967 -33.636 1.00 70.00 732 ASP A C 1
ATOM 5614 O O . ASP A 1 732 ? 52.990 -27.613 -33.244 1.00 70.00 732 ASP A O 1
ATOM 5618 N N . ASP A 1 733 ? 55.215 -27.432 -33.492 1.00 71.75 733 ASP A N 1
ATOM 5619 C CA . ASP A 1 733 ? 55.528 -28.770 -32.959 1.00 71.75 733 ASP A CA 1
ATOM 5620 C C . ASP A 1 733 ? 55.054 -28.946 -31.499 1.00 71.75 733 ASP A C 1
ATOM 5622 O O . ASP A 1 733 ? 54.494 -29.981 -31.122 1.00 71.75 733 ASP A O 1
ATOM 5626 N N . LYS A 1 734 ? 55.204 -27.912 -30.655 1.00 76.88 734 LYS A N 1
ATOM 5627 C CA . LYS A 1 734 ? 54.699 -27.929 -29.265 1.00 76.88 734 LYS A CA 1
ATOM 5628 C C . LYS A 1 734 ? 53.172 -27.870 -29.188 1.00 76.88 734 LYS A C 1
ATOM 5630 O O . LYS A 1 734 ? 52.583 -28.442 -28.267 1.00 76.88 734 LYS A O 1
ATOM 5635 N N . LEU A 1 735 ? 52.519 -27.194 -30.133 1.00 78.00 735 LEU A N 1
ATOM 5636 C CA . LEU A 1 735 ? 51.058 -27.142 -30.232 1.00 78.00 735 LEU A CA 1
ATOM 5637 C C . LEU A 1 735 ? 50.464 -28.484 -30.664 1.00 78.00 735 LEU A C 1
ATOM 5639 O O . LEU A 1 735 ? 49.409 -28.872 -30.155 1.00 78.00 735 LEU A O 1
ATOM 5643 N N . GLU A 1 736 ? 51.131 -29.208 -31.562 1.00 77.62 736 GLU A N 1
ATOM 5644 C CA . GLU A 1 736 ? 50.721 -30.558 -31.952 1.00 77.62 736 GLU A CA 1
ATOM 5645 C C . GLU A 1 736 ? 50.913 -31.568 -30.816 1.00 77.62 736 GLU A C 1
ATOM 5647 O O . GLU A 1 736 ? 49.999 -32.353 -30.547 1.00 77.62 736 GLU A O 1
ATOM 5652 N N . ALA A 1 737 ? 52.024 -31.489 -30.076 1.00 79.06 737 ALA A N 1
ATOM 5653 C CA . ALA A 1 737 ? 52.243 -32.312 -28.887 1.00 79.06 737 ALA A CA 1
ATOM 5654 C C . ALA A 1 737 ? 51.153 -32.086 -27.820 1.00 79.06 737 ALA A C 1
ATOM 5656 O O . ALA A 1 737 ? 50.504 -33.039 -27.392 1.00 79.06 737 ALA A O 1
ATOM 5657 N N . MET A 1 738 ? 50.842 -30.826 -27.478 1.00 81.00 738 MET A N 1
ATOM 5658 C CA . MET A 1 738 ? 49.765 -30.510 -26.525 1.00 81.00 738 MET A CA 1
ATOM 5659 C C . MET A 1 738 ? 48.380 -30.957 -27.004 1.00 81.00 738 MET A C 1
ATOM 5661 O O . MET A 1 738 ? 47.550 -31.373 -26.196 1.00 81.00 738 MET A O 1
ATOM 5665 N N . ARG A 1 739 ? 48.097 -30.877 -28.310 1.00 78.62 739 ARG A N 1
ATOM 5666 C CA . ARG A 1 739 ? 46.829 -31.373 -28.869 1.00 78.62 739 ARG A CA 1
ATOM 5667 C C . ARG A 1 739 ? 46.695 -32.883 -28.727 1.00 78.62 739 ARG A C 1
ATOM 5669 O O . ARG A 1 739 ? 45.592 -33.359 -28.452 1.00 78.62 739 ARG A O 1
ATOM 5676 N N . ASN A 1 740 ? 47.785 -33.620 -28.910 1.00 84.19 740 ASN A N 1
ATOM 5677 C CA . ASN A 1 740 ? 47.792 -35.070 -28.759 1.00 84.19 740 ASN A CA 1
ATOM 5678 C C . ASN A 1 740 ? 47.634 -35.478 -27.288 1.00 84.19 740 ASN A C 1
ATOM 5680 O O . ASN A 1 740 ? 46.778 -36.315 -26.998 1.00 84.19 740 ASN A O 1
ATOM 5684 N N . ASP A 1 741 ? 48.322 -34.800 -26.366 1.00 84.00 741 ASP A N 1
ATOM 5685 C CA . ASP A 1 741 ? 48.176 -35.022 -24.921 1.00 84.00 741 ASP A CA 1
ATOM 5686 C C . ASP A 1 741 ? 46.748 -34.725 -24.441 1.00 84.00 741 ASP A C 1
ATOM 5688 O O . ASP A 1 741 ? 46.148 -35.505 -23.698 1.00 84.00 741 ASP A O 1
ATOM 5692 N N . PHE A 1 742 ? 46.146 -33.631 -24.920 1.00 84.19 742 PHE A N 1
ATOM 5693 C CA . PHE A 1 742 ? 44.773 -33.274 -24.563 1.00 84.19 742 PHE A CA 1
ATOM 5694 C C . PHE A 1 742 ? 43.756 -34.284 -25.106 1.00 84.19 742 PHE A C 1
ATOM 5696 O O . PHE A 1 742 ? 42.806 -34.656 -24.415 1.00 84.19 742 PHE A O 1
ATOM 5703 N N . ARG A 1 743 ? 43.957 -34.776 -26.335 1.00 81.00 743 ARG A N 1
ATOM 5704 C CA . ARG A 1 743 ? 43.102 -35.814 -26.927 1.00 81.00 743 ARG A CA 1
ATOM 5705 C C . ARG A 1 743 ? 43.213 -37.132 -26.154 1.00 81.00 743 ARG A C 1
ATOM 5707 O O . ARG A 1 743 ? 42.195 -37.791 -25.948 1.00 81.00 743 ARG A O 1
ATOM 5714 N N . GLN A 1 744 ? 44.409 -37.485 -25.687 1.00 84.88 744 GLN A N 1
ATOM 5715 C CA . GLN A 1 744 ? 44.630 -38.669 -24.861 1.00 84.88 744 GLN A CA 1
ATOM 5716 C C . GLN A 1 744 ? 43.971 -38.535 -23.479 1.00 84.88 744 GLN A C 1
ATOM 5718 O O . GLN A 1 744 ? 43.239 -39.436 -23.069 1.00 84.88 744 GLN A O 1
ATOM 5723 N N . ALA A 1 745 ? 44.111 -37.383 -22.817 1.00 83.19 745 ALA A N 1
ATOM 5724 C CA . ALA A 1 745 ? 43.459 -37.109 -21.535 1.00 83.19 745 ALA A CA 1
ATOM 5725 C C . ALA A 1 745 ? 41.921 -37.128 -21.640 1.00 83.19 745 ALA A C 1
ATOM 5727 O O . ALA A 1 745 ? 41.236 -37.677 -20.776 1.00 83.19 745 ALA A O 1
ATOM 5728 N N . MET A 1 746 ? 41.360 -36.589 -22.728 1.00 79.25 746 MET A N 1
ATOM 5729 C CA . MET A 1 746 ? 39.917 -36.647 -22.991 1.00 79.25 746 MET A CA 1
ATOM 5730 C C . MET A 1 746 ? 39.425 -38.079 -23.238 1.00 79.25 746 MET A C 1
ATOM 5732 O O . MET A 1 746 ? 38.337 -38.440 -22.784 1.00 79.25 746 MET A O 1
ATOM 5736 N N . SER A 1 747 ? 40.222 -38.919 -23.907 1.00 80.50 747 SER A N 1
ATOM 5737 C CA . SER A 1 747 ? 39.909 -40.342 -24.084 1.00 80.50 747 SER A CA 1
ATOM 5738 C C . SER A 1 747 ? 39.913 -41.095 -22.751 1.00 80.50 747 SER A C 1
ATOM 5740 O O . SER A 1 747 ? 39.017 -41.901 -22.504 1.00 80.50 747 SER A O 1
ATOM 5742 N N . GLU A 1 748 ? 40.884 -40.832 -21.875 1.00 84.25 748 GLU A N 1
ATOM 5743 C CA . GLU A 1 748 ? 40.939 -41.445 -20.542 1.00 84.25 748 GLU A CA 1
ATOM 5744 C C . GLU A 1 748 ? 39.767 -41.008 -19.660 1.00 84.25 748 GLU A C 1
ATOM 5746 O O . GLU A 1 748 ? 39.148 -41.852 -19.010 1.00 84.25 748 GLU A O 1
ATOM 5751 N N . LEU A 1 749 ? 39.395 -39.725 -19.691 1.00 83.50 749 LEU A N 1
ATOM 5752 C CA . LEU A 1 749 ? 38.243 -39.216 -18.945 1.00 83.50 749 LEU A CA 1
ATOM 5753 C C . LEU A 1 749 ? 36.925 -39.838 -19.429 1.00 83.50 749 LEU A C 1
ATOM 5755 O O . LEU A 1 749 ? 36.071 -40.194 -18.618 1.00 83.50 749 LEU A O 1
ATOM 5759 N N . THR A 1 750 ? 36.775 -40.020 -20.742 1.00 81.25 750 THR A N 1
ATOM 5760 C CA . THR A 1 750 ? 35.585 -40.654 -21.332 1.00 81.25 750 THR A CA 1
ATOM 5761 C C . THR A 1 750 ? 35.475 -42.121 -20.908 1.00 81.25 750 THR A C 1
ATOM 5763 O O . THR A 1 750 ? 34.403 -42.570 -20.500 1.00 81.25 750 THR A O 1
ATOM 5766 N N . ASN A 1 751 ? 36.596 -42.848 -20.903 1.00 83.62 751 ASN A N 1
ATOM 5767 C CA . ASN A 1 751 ? 36.646 -44.234 -20.435 1.00 83.62 751 ASN A CA 1
ATOM 5768 C C . ASN A 1 751 ? 36.345 -44.346 -18.927 1.00 83.62 751 ASN A C 1
ATOM 5770 O O . ASN A 1 751 ? 35.644 -45.266 -18.504 1.00 83.62 751 ASN A O 1
ATOM 5774 N N . GLN A 1 752 ? 36.813 -43.396 -18.108 1.00 83.25 752 GLN A N 1
ATOM 5775 C CA . GLN A 1 752 ? 36.491 -43.349 -16.676 1.00 83.25 752 GLN A CA 1
ATOM 5776 C C . GLN A 1 752 ? 35.011 -43.039 -16.413 1.00 83.25 752 GLN A C 1
ATOM 5778 O O . GLN A 1 752 ? 34.420 -43.634 -15.510 1.00 83.25 752 GLN A O 1
ATOM 5783 N N . LEU A 1 753 ? 34.397 -42.155 -17.206 1.00 80.06 753 LEU A N 1
ATOM 5784 C CA . LEU A 1 753 ? 32.968 -41.850 -17.106 1.00 80.06 753 LEU A CA 1
ATOM 5785 C C . LEU A 1 753 ? 32.107 -43.067 -17.454 1.00 80.06 753 LEU A C 1
ATOM 5787 O O . LEU A 1 753 ? 31.227 -43.415 -16.671 1.00 80.06 753 LEU A O 1
ATOM 5791 N N . GLN A 1 754 ? 32.413 -43.775 -18.545 1.00 79.81 754 GLN A N 1
ATOM 5792 C CA . GLN A 1 754 ? 31.693 -45.002 -18.913 1.00 79.81 754 GLN A CA 1
ATOM 5793 C C . GLN A 1 754 ? 31.846 -46.106 -17.854 1.00 79.81 754 GLN A C 1
ATOM 5795 O O . GLN A 1 754 ? 30.874 -46.779 -17.500 1.00 79.81 754 GLN A O 1
ATOM 5800 N N . ALA A 1 755 ? 33.045 -46.266 -17.282 1.00 81.50 755 ALA A N 1
ATOM 5801 C CA . ALA A 1 755 ? 33.268 -47.205 -16.186 1.00 81.50 755 ALA A CA 1
ATOM 5802 C C . ALA A 1 755 ? 32.466 -46.815 -14.929 1.00 81.50 755 ALA A C 1
ATOM 5804 O O . ALA A 1 755 ? 31.825 -47.671 -14.315 1.00 81.50 755 ALA A O 1
ATOM 5805 N N . SER A 1 756 ? 32.440 -45.528 -14.571 1.00 73.50 756 SER A N 1
ATOM 5806 C CA . SER A 1 756 ? 31.662 -45.011 -13.438 1.00 73.50 756 SER A CA 1
ATOM 5807 C C . SER A 1 756 ? 30.156 -45.205 -13.628 1.00 73.50 756 SER A C 1
ATOM 5809 O O . SER A 1 756 ? 29.472 -45.622 -12.691 1.00 73.50 756 SER A O 1
ATOM 5811 N N . GLU A 1 757 ? 29.650 -44.979 -14.839 1.00 79.81 757 GLU A N 1
ATOM 5812 C CA . GLU A 1 757 ? 28.238 -45.134 -15.189 1.00 79.81 757 GLU A CA 1
ATOM 5813 C C . GLU A 1 757 ? 27.786 -46.600 -15.107 1.00 79.81 757 GLU A C 1
ATOM 5815 O O . GLU A 1 757 ? 26.732 -46.891 -14.539 1.00 79.81 757 GLU A O 1
ATOM 5820 N N . SER A 1 758 ? 28.625 -47.546 -15.546 1.00 79.50 758 SER A N 1
ATOM 5821 C CA . SER A 1 758 ? 28.341 -48.984 -15.403 1.00 79.50 758 SER A CA 1
ATOM 5822 C C . SER A 1 758 ? 28.241 -49.422 -13.932 1.00 79.50 758 SER A C 1
ATOM 5824 O O . SER A 1 758 ? 27.339 -50.175 -13.552 1.00 79.50 758 SER A O 1
ATOM 5826 N N . ILE A 1 759 ? 29.107 -48.881 -13.067 1.00 82.69 759 ILE A N 1
ATOM 5827 C CA . ILE A 1 759 ? 29.087 -49.152 -11.624 1.00 82.69 759 ILE A CA 1
ATOM 5828 C C . ILE A 1 759 ? 27.851 -48.512 -10.983 1.00 82.69 759 ILE A C 1
ATOM 5830 O O . ILE A 1 759 ? 27.190 -49.149 -10.161 1.00 82.69 759 ILE A O 1
ATOM 5834 N N . ALA A 1 760 ? 27.509 -47.279 -11.361 1.00 76.31 760 ALA A N 1
ATOM 5835 C CA . ALA A 1 760 ? 26.321 -46.592 -10.863 1.00 76.31 760 ALA A CA 1
ATOM 5836 C C . ALA A 1 760 ? 25.030 -47.339 -11.239 1.00 76.31 760 ALA A C 1
ATOM 5838 O O . ALA A 1 760 ? 24.181 -47.543 -10.373 1.00 76.31 760 ALA A O 1
ATOM 5839 N N . SER A 1 761 ? 24.930 -47.827 -12.480 1.00 82.31 761 SER A N 1
ATOM 5840 C CA . SER A 1 761 ? 23.804 -48.636 -12.962 1.00 82.31 761 SER A CA 1
ATOM 5841 C C . SER A 1 761 ? 23.653 -49.946 -12.176 1.00 82.31 761 SER A C 1
ATOM 5843 O O . SER A 1 761 ? 22.567 -50.255 -11.684 1.00 82.31 761 SER A O 1
ATOM 5845 N N . SER A 1 762 ? 24.755 -50.668 -11.931 1.00 82.50 762 SER A N 1
ATOM 5846 C CA . SER A 1 762 ? 24.717 -51.909 -11.137 1.00 82.50 762 SER A CA 1
ATOM 5847 C C . SER A 1 762 ? 24.258 -51.689 -9.687 1.00 82.50 762 SER A C 1
ATOM 5849 O O . SER A 1 762 ? 23.477 -52.475 -9.152 1.00 82.50 762 SER A O 1
ATOM 5851 N N . ARG A 1 763 ? 24.680 -50.583 -9.058 1.00 83.50 763 ARG A N 1
ATOM 5852 C CA . ARG A 1 763 ? 24.257 -50.218 -7.697 1.00 83.50 763 ARG A CA 1
ATOM 5853 C C . ARG A 1 763 ? 22.801 -49.772 -7.644 1.00 83.50 763 ARG A C 1
ATOM 5855 O O . ARG A 1 763 ? 22.126 -50.062 -6.661 1.00 83.50 763 ARG A O 1
ATOM 5862 N N . ALA A 1 764 ? 22.318 -49.077 -8.674 1.00 83.00 764 ALA A N 1
ATOM 5863 C CA . ALA A 1 764 ? 20.918 -48.674 -8.768 1.00 83.00 764 ALA A CA 1
ATOM 5864 C C . ALA A 1 764 ? 19.993 -49.901 -8.825 1.00 83.00 764 ALA A C 1
ATOM 5866 O O . ALA A 1 764 ? 19.043 -49.971 -8.047 1.00 83.00 764 ALA A O 1
ATOM 5867 N N . ALA A 1 765 ? 20.341 -50.908 -9.633 1.00 85.00 765 ALA A N 1
ATOM 5868 C CA . ALA A 1 765 ? 19.596 -52.166 -9.703 1.00 85.00 765 ALA A CA 1
ATOM 5869 C C . ALA A 1 765 ? 19.573 -52.922 -8.357 1.00 85.00 765 ALA A C 1
ATOM 5871 O O . ALA A 1 765 ? 18.545 -53.470 -7.962 1.00 85.00 765 ALA A O 1
ATOM 5872 N N . GLU A 1 766 ? 20.680 -52.918 -7.602 1.00 85.75 766 GLU A N 1
ATOM 5873 C CA . GLU A 1 766 ? 20.726 -53.542 -6.270 1.00 85.75 766 GLU A CA 1
ATOM 5874 C C . GLU A 1 766 ? 19.846 -52.799 -5.243 1.00 85.75 766 GLU A C 1
ATOM 5876 O O . GLU A 1 766 ? 19.211 -53.422 -4.386 1.00 85.75 766 GLU A O 1
ATOM 5881 N N . ILE A 1 767 ? 19.785 -51.465 -5.323 1.00 83.81 767 ILE A N 1
ATOM 5882 C CA . ILE A 1 767 ? 18.930 -50.644 -4.455 1.00 83.81 767 ILE A CA 1
ATOM 5883 C C . ILE A 1 767 ? 17.452 -50.895 -4.760 1.00 83.81 767 ILE A C 1
ATOM 5885 O O . ILE A 1 767 ? 16.663 -51.030 -3.824 1.00 83.81 767 ILE A O 1
ATOM 5889 N N . GLU A 1 768 ? 17.086 -51.005 -6.034 1.00 85.38 768 GLU A N 1
ATOM 5890 C CA . GLU A 1 768 ? 15.712 -51.277 -6.464 1.00 85.38 768 GLU A CA 1
ATOM 5891 C C . GLU A 1 768 ? 15.242 -52.663 -5.998 1.00 85.38 768 GLU A C 1
ATOM 5893 O O . GLU A 1 768 ? 14.164 -52.793 -5.417 1.00 85.38 768 GLU A O 1
ATOM 5898 N N . LEU A 1 769 ? 16.104 -53.682 -6.099 1.00 89.12 769 LEU A N 1
ATOM 5899 C CA . LEU A 1 769 ? 15.823 -55.018 -5.562 1.00 89.12 769 LEU A CA 1
ATOM 5900 C C . LEU A 1 769 ? 15.634 -54.998 -4.034 1.00 89.12 769 LEU A C 1
ATOM 5902 O O . LEU A 1 769 ? 14.742 -55.657 -3.492 1.00 89.12 769 LEU A O 1
ATOM 5906 N N . ARG A 1 770 ? 16.454 -54.221 -3.311 1.00 85.44 770 ARG A N 1
ATOM 5907 C CA . ARG A 1 770 ? 16.284 -54.040 -1.860 1.00 85.44 770 ARG A CA 1
ATOM 5908 C C . ARG A 1 770 ? 14.988 -53.318 -1.515 1.00 85.44 770 ARG A C 1
ATOM 5910 O O . ARG A 1 770 ? 14.393 -53.659 -0.494 1.00 85.44 770 ARG A O 1
ATOM 5917 N N . GLN A 1 771 ? 14.564 -52.347 -2.320 1.00 84.31 771 GLN A N 1
ATOM 5918 C CA . GLN A 1 771 ? 13.291 -51.655 -2.122 1.00 84.31 771 GLN A CA 1
ATOM 5919 C C . GLN A 1 771 ? 12.110 -52.599 -2.330 1.00 84.31 771 GLN A C 1
ATOM 5921 O O . GLN A 1 771 ? 11.269 -52.675 -1.440 1.00 84.31 771 GLN A O 1
ATOM 5926 N N . GLN A 1 772 ? 12.102 -53.396 -3.401 1.00 86.69 772 GLN A N 1
ATOM 5927 C CA . GLN A 1 772 ? 11.050 -54.395 -3.627 1.00 86.69 772 GLN A CA 1
ATOM 5928 C C . GLN A 1 772 ? 10.951 -55.390 -2.465 1.00 86.69 772 GLN A C 1
ATOM 5930 O O . GLN A 1 772 ? 9.868 -55.617 -1.933 1.00 86.69 772 GLN A O 1
ATOM 5935 N N . SER A 1 773 ? 12.083 -55.903 -1.971 1.00 86.62 773 SER A N 1
ATOM 5936 C CA . SER A 1 773 ? 12.078 -56.797 -0.805 1.00 86.62 773 SER A CA 1
ATOM 5937 C C . SER A 1 773 ? 11.574 -56.110 0.476 1.00 86.62 773 SER A C 1
ATOM 5939 O O . SER A 1 773 ? 10.936 -56.744 1.318 1.00 86.62 773 SER A O 1
ATOM 5941 N N . GLN A 1 774 ? 11.840 -54.813 0.659 1.00 82.94 774 GLN A N 1
ATOM 5942 C CA . GLN A 1 774 ? 11.299 -54.051 1.789 1.00 82.94 774 GLN A CA 1
ATOM 5943 C C . GLN A 1 774 ? 9.793 -53.810 1.657 1.00 82.94 774 GLN A C 1
ATOM 5945 O O . GLN A 1 774 ? 9.089 -53.883 2.664 1.00 82.94 774 GLN A O 1
ATOM 5950 N N . GLU A 1 775 ? 9.304 -53.563 0.447 1.00 85.31 775 GLU A N 1
ATOM 5951 C CA . GLU A 1 775 ? 7.888 -53.344 0.158 1.00 85.31 775 GLU A CA 1
ATOM 5952 C C . GLU A 1 775 ? 7.074 -54.631 0.344 1.00 85.31 775 GLU A C 1
ATOM 5954 O O . GLU A 1 775 ? 6.040 -54.609 1.008 1.00 85.31 775 GLU A O 1
ATOM 5959 N N . GLU A 1 776 ? 7.601 -55.785 -0.077 1.00 86.81 776 GLU A N 1
ATOM 5960 C CA . GLU A 1 776 ? 7.016 -57.099 0.230 1.00 86.81 776 GLU A CA 1
ATOM 5961 C C . GLU A 1 776 ? 6.938 -57.357 1.744 1.00 86.81 776 GLU A C 1
ATOM 5963 O O . GLU A 1 776 ? 5.929 -57.852 2.259 1.00 86.81 776 GLU A O 1
ATOM 5968 N N . ARG A 1 777 ? 7.986 -56.986 2.493 1.00 86.81 777 ARG A N 1
ATOM 5969 C CA . ARG A 1 777 ? 7.992 -57.108 3.960 1.00 86.81 777 ARG A CA 1
ATOM 5970 C C . ARG A 1 777 ? 6.981 -56.175 4.614 1.00 86.81 777 ARG A C 1
ATOM 5972 O O . ARG A 1 777 ? 6.335 -56.590 5.574 1.00 86.81 777 ARG A O 1
ATOM 5979 N N . LEU A 1 778 ? 6.847 -54.944 4.125 1.00 85.25 778 LEU A N 1
ATOM 5980 C CA . LEU A 1 778 ? 5.849 -53.996 4.618 1.00 85.25 778 LEU A CA 1
ATOM 5981 C C . LEU A 1 778 ? 4.435 -54.498 4.331 1.00 85.25 778 LEU A C 1
ATOM 5983 O O . LEU A 1 778 ? 3.637 -54.549 5.261 1.00 85.25 778 LEU A O 1
ATOM 5987 N N . GLY A 1 779 ? 4.164 -54.995 3.122 1.00 87.12 779 GLY A N 1
ATOM 5988 C CA . GLY A 1 779 ? 2.875 -55.598 2.780 1.00 87.12 779 GLY A CA 1
ATOM 5989 C C . GLY A 1 779 ? 2.526 -56.799 3.668 1.00 87.12 779 GLY A C 1
ATOM 5990 O O . GLY A 1 779 ? 1.397 -56.922 4.140 1.00 87.12 779 GLY A O 1
ATOM 5991 N N . SER A 1 780 ? 3.501 -57.657 3.987 1.00 83.50 780 SER A N 1
ATOM 5992 C CA . SER A 1 780 ? 3.298 -58.770 4.929 1.00 83.50 780 SER A CA 1
ATOM 5993 C C . SER A 1 780 ? 3.001 -58.290 6.358 1.00 83.50 780 SER A C 1
ATOM 5995 O O . SER A 1 780 ? 2.132 -58.845 7.037 1.00 83.50 780 SER A O 1
ATOM 5997 N N . VAL A 1 781 ? 3.685 -57.238 6.821 1.00 85.94 781 VAL A N 1
ATOM 5998 C CA . VAL A 1 781 ? 3.432 -56.632 8.138 1.00 85.94 781 VAL A CA 1
ATOM 5999 C C . VAL A 1 781 ? 2.049 -55.986 8.183 1.00 85.94 781 VAL A C 1
ATOM 6001 O O . VAL A 1 781 ? 1.332 -56.189 9.160 1.00 85.94 781 VAL A O 1
ATOM 6004 N N . GLU A 1 782 ? 1.640 -55.271 7.137 1.00 84.56 782 GLU A N 1
ATOM 6005 C CA . GLU A 1 782 ? 0.308 -54.670 7.029 1.00 84.56 782 GLU A CA 1
ATOM 6006 C C . GLU A 1 782 ? -0.795 -55.729 7.072 1.00 84.56 782 GLU A C 1
ATOM 6008 O O . GLU A 1 782 ? -1.740 -55.591 7.846 1.00 84.56 782 GLU A O 1
ATOM 6013 N N . GLN A 1 783 ? -0.640 -56.838 6.342 1.00 82.38 783 GLN A N 1
ATOM 6014 C CA . GLN A 1 783 ? -1.577 -57.966 6.406 1.00 82.38 783 GLN A CA 1
ATOM 6015 C C . GLN A 1 783 ? -1.644 -58.583 7.810 1.00 82.38 783 GLN A C 1
ATOM 6017 O O . GLN A 1 783 ? -2.728 -58.910 8.298 1.00 82.38 783 GLN A O 1
ATOM 6022 N N . SER A 1 784 ? -0.503 -58.707 8.492 1.00 79.75 784 SER A N 1
ATOM 6023 C CA . SER A 1 784 ? -0.449 -59.210 9.867 1.00 79.75 784 SER A CA 1
ATOM 6024 C C . SER A 1 784 ? -1.160 -58.266 10.842 1.00 79.75 784 SER A C 1
ATOM 6026 O O . SER A 1 784 ? -1.994 -58.720 11.626 1.00 79.75 784 SER A O 1
ATOM 6028 N N . VAL A 1 785 ? -0.915 -56.954 10.747 1.00 82.62 785 VAL A N 1
ATOM 6029 C CA . VAL A 1 785 ? -1.567 -55.922 11.572 1.00 82.62 785 VAL A CA 1
ATOM 6030 C C . VAL A 1 785 ? -3.070 -55.871 11.311 1.00 82.62 785 VAL A C 1
ATOM 6032 O O . VAL A 1 785 ? -3.836 -55.799 12.270 1.00 82.62 785 VAL A O 1
ATOM 6035 N N . GLN A 1 786 ? -3.503 -55.985 10.054 1.00 78.88 786 GLN A N 1
ATOM 6036 C CA . GLN A 1 786 ? -4.920 -56.040 9.698 1.00 78.88 786 GLN A CA 1
ATOM 6037 C C . GLN A 1 786 ? -5.591 -57.283 10.298 1.00 78.88 786 GLN A C 1
ATOM 6039 O O . GLN A 1 786 ? -6.629 -57.175 10.946 1.00 78.88 786 GLN A O 1
ATOM 6044 N N . SER A 1 787 ? -4.942 -58.450 10.201 1.00 74.94 787 SER A N 1
ATOM 6045 C CA . SER A 1 787 ? -5.438 -59.684 10.826 1.00 74.94 787 SER A CA 1
ATOM 6046 C C . SER A 1 787 ? -5.474 -59.611 12.357 1.00 74.94 787 SER A C 1
ATOM 6048 O O . SER A 1 787 ? -6.295 -60.272 12.995 1.00 74.94 787 SER A O 1
ATOM 6050 N N . LEU A 1 788 ? -4.583 -58.815 12.960 1.00 72.06 788 LEU A N 1
ATOM 6051 C CA . LEU A 1 788 ? -4.564 -58.556 14.395 1.00 72.06 788 LEU A CA 1
ATOM 6052 C C . LEU A 1 788 ? -5.718 -57.628 14.786 1.00 72.06 788 LEU A C 1
ATOM 6054 O O . LEU A 1 788 ? -6.387 -57.880 15.783 1.00 72.06 788 LEU A O 1
ATOM 6058 N N . ALA A 1 789 ? -5.970 -56.586 13.991 1.00 67.75 789 ALA A N 1
ATOM 6059 C CA . ALA A 1 789 ? -7.062 -55.643 14.202 1.00 67.75 789 ALA A CA 1
ATOM 6060 C C . ALA A 1 789 ? -8.429 -56.344 14.148 1.00 67.75 789 ALA A C 1
ATOM 6062 O O . ALA A 1 789 ? -9.258 -56.120 15.031 1.00 67.75 789 ALA A O 1
ATOM 6063 N N . ASP A 1 790 ? -8.620 -57.269 13.203 1.00 65.38 790 ASP A N 1
ATOM 6064 C CA . ASP A 1 790 ? -9.855 -58.055 13.074 1.00 65.38 790 ASP A CA 1
ATOM 6065 C C . ASP A 1 790 ? -10.085 -59.002 14.269 1.00 65.38 790 ASP A C 1
ATOM 6067 O O . ASP A 1 790 ? -11.224 -59.283 14.641 1.00 65.38 790 ASP A O 1
ATOM 6071 N N . LYS A 1 791 ? -9.013 -59.458 14.932 1.00 62.81 791 LYS A N 1
ATOM 6072 C CA . LYS A 1 791 ? -9.081 -60.343 16.110 1.00 62.81 791 LYS A CA 1
ATOM 6073 C C . LYS A 1 791 ? -9.286 -59.606 17.441 1.00 62.81 791 LYS A C 1
ATOM 6075 O O . LYS A 1 791 ? -9.595 -60.244 18.441 1.00 62.81 791 LYS A O 1
ATOM 6080 N N . VAL A 1 792 ? -9.143 -58.279 17.489 1.00 57.00 792 VAL A N 1
ATOM 6081 C CA . VAL A 1 792 ? -9.184 -57.481 18.737 1.00 57.00 792 VAL A CA 1
ATOM 6082 C C . VAL A 1 792 ? -10.611 -57.062 19.159 1.00 57.00 792 VAL A C 1
ATOM 6084 O O . VAL A 1 792 ? -10.799 -56.427 20.196 1.00 57.00 792 VAL A O 1
ATOM 6087 N N . VAL A 1 793 ? -11.661 -57.462 18.430 1.00 57.47 793 VAL A N 1
ATOM 6088 C CA . VAL A 1 793 ? -13.033 -56.952 18.651 1.00 57.47 793 VAL A CA 1
ATOM 6089 C C . VAL A 1 793 ? -13.797 -57.564 19.843 1.00 57.47 793 VAL A C 1
ATOM 6091 O O . VAL A 1 793 ? -14.838 -57.025 20.213 1.00 57.47 793 VAL A O 1
ATOM 6094 N N . THR A 1 794 ? -13.301 -58.568 20.577 1.00 56.31 794 THR A N 1
ATOM 6095 C CA . THR A 1 794 ? -13.949 -58.942 21.857 1.00 56.31 794 THR A CA 1
ATOM 6096 C C . THR A 1 794 ? -12.955 -59.141 23.002 1.00 56.31 794 THR A C 1
ATOM 6098 O O . THR A 1 794 ? -11.947 -59.829 22.886 1.00 56.31 794 THR A O 1
ATOM 6101 N N . LYS A 1 795 ? -13.235 -58.494 24.146 1.00 53.75 795 LYS A N 1
ATOM 6102 C CA . LYS A 1 795 ? -12.332 -58.357 25.311 1.00 53.75 795 LYS A CA 1
ATOM 6103 C C . LYS A 1 795 ? -11.901 -59.675 25.977 1.00 53.75 795 LYS A C 1
ATOM 6105 O O . LYS A 1 795 ? -11.082 -59.626 26.890 1.00 53.75 795 LYS A O 1
ATOM 6110 N N . VAL A 1 796 ? -12.433 -60.820 25.556 1.00 57.03 796 VAL A N 1
ATOM 6111 C CA . VAL A 1 796 ? -12.111 -62.133 26.137 1.00 57.03 796 VAL A CA 1
ATOM 6112 C C . VAL A 1 796 ? -10.915 -62.795 25.432 1.00 57.03 796 VAL A C 1
ATOM 6114 O O . VAL A 1 796 ? -10.204 -63.557 26.075 1.00 57.03 796 VAL A O 1
ATOM 6117 N N . ASP A 1 797 ? -10.590 -62.415 24.191 1.00 55.84 797 ASP A N 1
ATOM 6118 C CA . ASP A 1 797 ? -9.500 -63.044 23.419 1.00 55.84 797 ASP A CA 1
ATOM 6119 C C . ASP A 1 797 ? -8.113 -62.407 23.634 1.00 55.84 797 ASP A C 1
ATOM 6121 O O . ASP A 1 797 ? -7.092 -62.983 23.257 1.00 55.84 797 ASP A O 1
ATOM 6125 N N . LEU A 1 798 ? -8.033 -61.226 24.263 1.00 58.19 798 LEU A N 1
ATOM 6126 C CA . LEU A 1 798 ? -6.772 -60.484 24.406 1.00 58.19 798 LEU A CA 1
ATOM 6127 C C . LEU A 1 798 ? -5.772 -61.182 25.344 1.00 58.19 798 LEU A C 1
ATOM 6129 O O . LEU A 1 798 ? -4.575 -61.187 25.066 1.00 58.19 798 LEU A O 1
ATOM 6133 N N . SER A 1 799 ? -6.235 -61.770 26.452 1.00 63.91 799 SER A N 1
ATOM 6134 C CA . SER A 1 799 ? -5.351 -62.455 27.407 1.00 63.91 799 SER A CA 1
ATOM 6135 C C . SER A 1 799 ? -4.814 -63.764 26.831 1.00 63.91 799 SER A C 1
ATOM 6137 O O . SER A 1 799 ? -3.627 -64.057 26.965 1.00 63.91 799 SER A O 1
ATOM 6139 N N . THR A 1 800 ? -5.658 -64.507 26.117 1.00 67.81 800 THR A N 1
ATOM 6140 C CA . THR A 1 800 ? -5.300 -65.771 25.467 1.00 67.81 800 THR A CA 1
ATOM 6141 C C . THR A 1 800 ? -4.368 -65.536 24.279 1.00 67.81 800 THR A C 1
ATOM 6143 O O . THR A 1 800 ? -3.373 -66.245 24.130 1.00 67.81 800 THR A O 1
ATOM 6146 N N . ALA A 1 801 ? -4.617 -64.494 23.477 1.00 64.38 801 ALA A N 1
ATOM 6147 C CA . ALA A 1 801 ? -3.744 -64.100 22.372 1.00 64.38 801 ALA A CA 1
ATOM 6148 C C . ALA A 1 801 ? -2.386 -63.564 22.858 1.00 64.38 801 ALA A C 1
ATOM 6150 O O . ALA A 1 801 ? -1.357 -63.891 22.266 1.00 64.38 801 ALA A O 1
ATOM 6151 N N . LEU A 1 802 ? -2.353 -62.797 23.956 1.00 72.94 802 LEU A N 1
ATOM 6152 C CA . LEU A 1 802 ? -1.106 -62.317 24.560 1.00 72.94 802 LEU A CA 1
ATOM 6153 C C . LEU A 1 802 ? -0.260 -63.479 25.099 1.00 72.94 802 LEU A C 1
ATOM 6155 O O . LEU A 1 802 ? 0.951 -63.512 24.884 1.00 72.94 802 LEU A O 1
ATOM 6159 N N . GLN A 1 803 ? -0.895 -64.456 25.750 1.00 77.50 803 GLN A N 1
ATOM 6160 C CA . GLN A 1 803 ? -0.208 -65.634 26.273 1.00 77.50 803 GLN A CA 1
ATOM 6161 C C . GLN A 1 803 ? 0.345 -66.516 25.141 1.00 77.50 803 GLN A C 1
ATOM 6163 O O . GLN A 1 803 ? 1.505 -66.924 25.194 1.00 77.50 803 GLN A O 1
ATOM 6168 N N . ALA A 1 804 ? -0.421 -66.711 24.061 1.00 76.12 804 ALA A N 1
ATOM 6169 C CA . ALA A 1 804 ? 0.041 -67.426 22.871 1.00 76.12 804 ALA A CA 1
ATOM 6170 C C . ALA A 1 804 ? 1.196 -66.701 22.150 1.00 76.12 804 ALA A C 1
ATOM 6172 O O . ALA A 1 804 ? 2.162 -67.341 21.730 1.00 76.12 804 ALA A O 1
ATOM 6173 N N . ALA A 1 805 ? 1.145 -65.368 22.047 1.00 75.94 805 ALA A N 1
ATOM 6174 C CA . ALA A 1 805 ? 2.208 -64.567 21.439 1.00 75.94 805 ALA A CA 1
ATOM 6175 C C . ALA A 1 805 ? 3.508 -64.597 22.264 1.00 75.94 805 ALA A C 1
ATOM 6177 O O . ALA A 1 805 ? 4.597 -64.716 21.697 1.00 75.94 805 ALA A O 1
ATOM 6178 N N . MET A 1 806 ? 3.409 -64.559 23.599 1.00 78.44 806 MET A N 1
ATOM 6179 C CA . MET A 1 806 ? 4.571 -64.712 24.482 1.00 78.44 806 MET A CA 1
ATOM 6180 C C . MET A 1 806 ? 5.193 -66.108 24.372 1.00 78.44 806 MET A C 1
ATOM 6182 O O . MET A 1 806 ? 6.418 -66.234 24.317 1.00 78.44 806 MET A O 1
ATOM 6186 N N . GLU A 1 807 ? 4.387 -67.166 24.281 1.00 80.31 807 GLU A N 1
ATOM 6187 C CA . GLU A 1 807 ? 4.903 -68.522 24.064 1.00 80.31 807 GLU A CA 1
ATOM 6188 C C . GLU A 1 807 ? 5.600 -68.671 22.708 1.00 80.31 807 GLU A C 1
ATOM 6190 O O . GLU A 1 807 ? 6.654 -69.306 22.631 1.00 80.31 807 GLU A O 1
ATOM 6195 N N . GLN A 1 808 ? 5.063 -68.045 21.655 1.00 81.56 808 GLN A N 1
ATOM 6196 C CA . GLN A 1 808 ? 5.677 -68.010 20.327 1.00 81.56 808 GLN A CA 1
ATOM 6197 C C . GLN A 1 808 ? 7.056 -67.333 20.375 1.00 81.56 808 GLN A C 1
ATOM 6199 O O . GLN A 1 808 ? 8.044 -67.925 19.941 1.00 81.56 808 GLN A O 1
ATOM 6204 N N . GLN A 1 809 ? 7.157 -66.151 20.998 1.00 76.19 809 GLN A N 1
ATOM 6205 C CA . GLN A 1 809 ? 8.440 -65.458 21.177 1.00 76.19 809 GLN A CA 1
ATOM 6206 C C . GLN A 1 809 ? 9.437 -66.276 22.002 1.00 76.19 809 GLN A C 1
ATOM 6208 O O . GLN A 1 809 ? 10.635 -66.275 21.721 1.00 76.19 809 GLN A O 1
ATOM 6213 N N . THR A 1 810 ? 8.954 -67.016 23.001 1.00 79.12 810 THR A N 1
ATOM 6214 C CA . THR A 1 810 ? 9.813 -67.866 23.831 1.00 79.12 810 THR A CA 1
ATOM 6215 C C . THR A 1 810 ? 10.341 -69.071 23.042 1.00 79.12 810 THR A C 1
ATOM 6217 O O . THR A 1 810 ? 11.494 -69.467 23.227 1.00 79.12 810 THR A O 1
ATOM 6220 N N . ARG A 1 811 ? 9.545 -69.644 22.126 1.00 78.69 811 ARG A N 1
ATOM 6221 C CA . ARG A 1 811 ? 9.993 -70.709 21.208 1.00 78.69 811 ARG A CA 1
ATOM 6222 C C . ARG A 1 811 ? 11.002 -70.190 20.187 1.00 78.69 811 ARG A C 1
ATOM 6224 O O . ARG A 1 811 ? 12.031 -70.837 19.992 1.00 78.69 811 ARG A O 1
ATOM 6231 N N . ASP A 1 812 ? 10.768 -69.014 19.612 1.00 75.69 812 ASP A N 1
ATOM 6232 C CA . ASP A 1 812 ? 11.691 -68.409 18.648 1.00 75.69 812 ASP A CA 1
ATOM 6233 C C . ASP A 1 812 ? 13.032 -68.056 19.296 1.00 75.69 812 ASP A C 1
ATOM 6235 O O . ASP A 1 812 ? 14.080 -68.397 18.745 1.00 75.69 812 ASP A O 1
ATOM 6239 N N . LEU A 1 813 ? 13.028 -67.490 20.509 1.00 74.00 813 LEU A N 1
ATOM 6240 C CA . LEU A 1 813 ? 14.251 -67.240 21.279 1.00 74.00 813 LEU A CA 1
ATOM 6241 C C . LEU A 1 813 ? 15.008 -68.532 21.596 1.00 74.00 813 LEU A C 1
ATOM 6243 O O . LEU A 1 813 ? 16.229 -68.571 21.453 1.00 74.00 813 LEU A O 1
ATOM 6247 N N . ARG A 1 814 ? 14.309 -69.613 21.960 1.00 74.38 814 ARG A N 1
ATOM 6248 C CA . ARG A 1 814 ? 14.943 -70.928 22.150 1.00 74.38 814 ARG A CA 1
ATOM 6249 C C . ARG A 1 814 ? 15.544 -71.463 20.851 1.00 74.38 814 ARG A C 1
ATOM 6251 O O . ARG A 1 814 ? 16.639 -72.012 20.891 1.00 74.38 814 ARG A O 1
ATOM 6258 N N . SER A 1 815 ? 14.890 -71.257 19.708 1.00 72.75 815 SER A N 1
ATOM 6259 C CA . SER A 1 815 ? 15.419 -71.664 18.400 1.00 72.75 815 SER A CA 1
ATOM 6260 C C . SER A 1 815 ? 16.655 -70.853 17.982 1.00 72.75 815 SER A C 1
ATOM 6262 O O . SER A 1 815 ? 17.601 -71.409 17.426 1.00 72.75 815 SER A O 1
ATOM 6264 N N . LEU A 1 816 ? 16.687 -69.553 18.290 1.00 65.31 816 LEU A N 1
ATOM 6265 C CA . LEU A 1 816 ? 17.807 -68.662 17.978 1.00 65.31 816 LEU A CA 1
ATOM 6266 C C . LEU A 1 816 ? 19.009 -68.909 18.892 1.00 65.31 816 LEU A C 1
ATOM 6268 O O . LEU A 1 816 ? 20.150 -68.841 18.437 1.00 65.31 816 LEU A O 1
ATOM 6272 N N . LEU A 1 817 ? 18.759 -69.246 20.158 1.00 65.06 817 LEU A N 1
ATOM 6273 C CA . LEU A 1 817 ? 19.796 -69.674 21.093 1.00 65.06 817 LEU A CA 1
ATOM 6274 C C . LEU A 1 817 ? 20.320 -71.077 20.752 1.00 65.06 817 LEU A C 1
ATOM 6276 O O . LEU A 1 817 ? 21.525 -71.287 20.810 1.00 65.06 817 LEU A O 1
ATOM 6280 N N . ALA A 1 818 ? 19.466 -72.000 20.293 1.00 64.25 818 ALA A N 1
ATOM 6281 C CA . ALA A 1 818 ? 19.890 -73.320 19.812 1.00 64.25 818 ALA A CA 1
ATOM 6282 C C . ALA A 1 818 ? 20.714 -73.260 18.510 1.00 64.25 818 ALA A C 1
ATOM 6284 O O . ALA A 1 818 ? 21.558 -74.119 18.276 1.00 64.25 818 ALA A O 1
ATOM 6285 N N . LYS A 1 819 ? 20.510 -72.233 17.670 1.00 58.00 819 LYS A N 1
ATOM 6286 C CA . LYS A 1 819 ? 21.315 -71.987 16.458 1.00 58.00 819 LYS A CA 1
ATOM 6287 C C . LYS A 1 819 ? 22.678 -71.342 16.734 1.00 58.00 819 LYS A C 1
ATOM 6289 O O . LYS A 1 819 ? 23.475 -71.214 15.808 1.00 58.00 819 LYS A O 1
ATOM 6294 N N . ARG A 1 820 ? 22.978 -70.956 17.979 1.00 51.25 820 ARG A N 1
ATOM 6295 C CA . ARG A 1 820 ? 24.317 -70.519 18.396 1.00 51.25 820 ARG A CA 1
ATOM 6296 C C . ARG A 1 820 ? 25.014 -71.644 19.162 1.00 51.25 820 ARG A C 1
ATOM 6298 O O . ARG A 1 820 ? 25.024 -71.649 20.387 1.00 51.25 820 ARG A O 1
ATOM 6305 N N . SER A 1 821 ? 25.613 -72.582 18.428 1.00 40.78 821 SER A N 1
ATOM 6306 C CA . SER A 1 821 ? 26.702 -73.401 18.979 1.00 40.78 821 SER A CA 1
ATOM 6307 C C . SER A 1 821 ? 27.976 -72.544 19.065 1.00 40.78 821 SER A C 1
ATOM 6309 O O . SER A 1 821 ? 28.168 -71.684 18.199 1.00 40.78 821 SER A O 1
ATOM 6311 N N . PRO A 1 822 ? 28.821 -72.720 20.096 1.00 53.16 822 PRO A N 1
ATOM 6312 C CA . PRO A 1 822 ? 29.946 -71.845 20.370 1.00 53.16 822 PRO A CA 1
ATOM 6313 C C . PRO A 1 822 ? 31.188 -72.360 19.648 1.00 53.16 822 PRO A C 1
ATOM 6315 O O . PRO A 1 822 ? 31.608 -73.477 19.909 1.00 53.16 822 PRO A O 1
ATOM 6318 N N . ASP A 1 823 ? 31.798 -71.546 18.794 1.00 37.16 823 ASP A N 1
ATOM 6319 C CA . ASP A 1 823 ? 33.221 -71.687 18.500 1.00 37.16 823 ASP A CA 1
ATOM 6320 C C . ASP A 1 823 ? 33.827 -70.334 18.122 1.00 37.16 823 ASP A C 1
ATOM 6322 O O . ASP A 1 823 ? 33.217 -69.520 17.427 1.00 37.16 823 ASP A O 1
ATOM 6326 N N . CYS A 1 824 ? 35.048 -70.141 18.621 1.00 36.22 824 CYS A N 1
ATOM 6327 C CA . CYS A 1 824 ? 35.967 -69.017 18.422 1.00 36.22 824 CYS A CA 1
ATOM 6328 C C . CYS A 1 824 ? 35.726 -67.761 19.281 1.00 36.22 824 CYS A C 1
ATOM 6330 O O . CYS A 1 824 ? 35.253 -66.714 18.840 1.00 36.22 824 CYS A O 1
ATOM 6332 N N . THR A 1 825 ? 36.179 -67.860 20.533 1.00 38.28 825 THR A N 1
ATOM 6333 C CA . THR A 1 825 ? 36.647 -66.736 21.360 1.00 38.28 825 THR A CA 1
ATOM 6334 C C . THR A 1 825 ? 37.775 -65.933 20.683 1.00 38.28 825 THR A C 1
ATOM 6336 O O . THR A 1 825 ? 38.604 -66.523 19.989 1.00 38.28 825 THR A O 1
ATOM 6339 N N . PRO A 1 826 ? 37.868 -64.610 20.929 1.00 42.03 826 PRO A N 1
ATOM 6340 C CA . PRO A 1 826 ? 38.863 -63.724 20.330 1.00 42.03 826 PRO A CA 1
ATOM 6341 C C . PRO A 1 826 ? 40.151 -63.668 21.169 1.00 42.03 826 PRO A C 1
ATOM 6343 O O . PRO A 1 826 ? 40.093 -63.551 22.392 1.00 42.03 826 PRO A O 1
ATOM 6346 N N . SER A 1 827 ? 41.316 -63.687 20.515 1.00 32.69 827 SER A N 1
ATOM 6347 C CA . SER A 1 827 ? 42.611 -63.424 21.155 1.00 32.69 827 SER A CA 1
ATOM 6348 C C . SER A 1 827 ? 43.233 -62.140 20.603 1.00 32.69 827 SER A C 1
ATOM 6350 O O . SER A 1 827 ? 43.573 -62.071 19.428 1.00 32.69 827 SER A O 1
ATOM 6352 N N . SER A 1 828 ? 43.367 -61.158 21.499 1.00 32.53 828 SER A N 1
ATOM 6353 C CA . SER A 1 828 ? 44.488 -60.211 21.664 1.00 32.53 828 SER A CA 1
ATOM 6354 C C . SER A 1 828 ? 45.097 -59.469 20.451 1.00 32.53 828 SER A C 1
ATOM 6356 O O . SER A 1 828 ? 45.837 -60.043 19.658 1.00 32.53 828 SER A O 1
ATOM 6358 N N . ASP A 1 829 ? 44.921 -58.141 20.462 1.00 35.56 829 ASP A N 1
ATOM 6359 C CA . ASP A 1 829 ? 45.864 -57.064 20.053 1.00 35.56 829 ASP A CA 1
ATOM 6360 C C . ASP A 1 829 ? 47.346 -57.306 20.489 1.00 35.56 829 ASP A C 1
ATOM 6362 O O . ASP A 1 829 ? 47.527 -58.141 21.381 1.00 35.56 829 ASP A O 1
ATOM 6366 N N . PRO A 1 830 ? 48.410 -56.538 20.081 1.00 48.53 830 PRO A N 1
ATOM 6367 C CA . PRO A 1 830 ? 48.544 -55.391 19.139 1.00 48.53 830 PRO A CA 1
ATOM 6368 C C . PRO A 1 830 ? 49.882 -55.329 18.297 1.00 48.53 830 PRO A C 1
ATOM 6370 O O . PRO A 1 830 ? 50.762 -56.172 18.425 1.00 48.53 830 PRO A O 1
ATOM 6373 N N . LYS A 1 831 ? 50.093 -54.210 17.560 1.00 32.81 831 LYS A N 1
ATOM 6374 C CA . LYS A 1 831 ? 51.369 -53.585 17.065 1.00 32.81 831 LYS A CA 1
ATOM 6375 C C . LYS A 1 831 ? 52.143 -54.216 15.881 1.00 32.81 831 LYS A C 1
ATOM 6377 O O . LYS A 1 831 ? 52.786 -55.238 16.049 1.00 32.81 831 LYS A O 1
ATOM 6382 N N . MET A 1 832 ? 52.367 -53.433 14.810 1.00 33.25 832 MET A N 1
ATOM 6383 C CA . MET A 1 832 ? 53.681 -52.802 14.545 1.00 33.25 832 MET A CA 1
ATOM 6384 C C . MET A 1 832 ? 53.688 -51.795 13.377 1.00 33.25 832 MET A C 1
ATOM 6386 O O . MET A 1 832 ? 52.916 -51.857 12.431 1.00 33.25 832 MET A O 1
ATOM 6390 N N . GLN A 1 833 ? 54.593 -50.837 13.549 1.00 35.12 833 GLN A N 1
ATOM 6391 C CA . GLN A 1 833 ? 54.938 -49.645 12.780 1.00 35.12 833 GLN A CA 1
ATOM 6392 C C . GLN A 1 833 ? 55.484 -49.853 11.349 1.00 35.12 833 GLN A C 1
ATOM 6394 O O . GLN A 1 833 ? 56.234 -50.785 11.103 1.00 35.12 833 GLN A O 1
ATOM 6399 N N . LYS A 1 834 ? 55.307 -48.776 10.562 1.00 37.66 834 LYS A N 1
ATOM 6400 C CA . LYS A 1 834 ? 56.288 -48.082 9.690 1.00 37.66 834 LYS A CA 1
ATOM 6401 C C . LYS A 1 834 ? 56.716 -48.674 8.331 1.00 37.66 834 LYS A C 1
ATOM 6403 O O . LYS A 1 834 ? 57.258 -49.763 8.233 1.00 37.66 834 LYS A O 1
ATOM 6408 N N . THR A 1 835 ? 56.684 -47.726 7.384 1.00 38.44 835 THR A N 1
ATOM 6409 C CA . THR A 1 835 ? 57.582 -47.460 6.239 1.00 38.44 835 THR A CA 1
ATOM 6410 C C . THR A 1 835 ? 57.502 -48.350 5.003 1.00 38.44 835 THR A C 1
ATOM 6412 O O . THR A 1 835 ? 57.669 -49.562 5.075 1.00 38.44 835 THR A O 1
ATOM 6415 N N . GLY A 1 836 ? 57.326 -47.654 3.877 1.00 38.59 836 GLY A N 1
ATOM 6416 C CA . GLY A 1 836 ? 57.272 -48.095 2.490 1.00 38.59 836 GLY A CA 1
ATOM 6417 C C . GLY A 1 836 ? 56.668 -46.961 1.685 1.00 38.59 836 GLY A C 1
ATOM 6418 O O . GLY A 1 836 ? 55.425 -46.971 1.574 1.00 38.59 836 GLY A O 1
#

Secondary structure (DSSP, 8-state):
-PPPP-B-TT--S-------SS--TT-EEEEEEEEEETTEEEEEEE--SSGGGGTTBTTB-S--EEEEEEEEE--SS--PPTT--EEEESPPPPEEETTEEEEEPPPSBTTBEEEEEEE-SSSEEE---S--------------S---EEEE-TTS-EEEEPPPSS-EEHHHHHHHTT----TTEEEEETTEEE-TTPEEPTT---EEEEEE----TTPPPHHHHHHHHHHHHHT--HHHHHHHHHHHHHHH-HHHHHHHHHSS-HHHHHHHHHTTT--SS-HHHHHHHHHHHTT------TTTTS-HHHHHHHHSPPPGGGEEEPTTSEE-TTSPBPPEESS--TT--EEEE--HHHHHHHHHH-SS-BSS-EEEEEESSSPP--TTSPPEEEEEEEEETTEEEEEEEEEEE-BSSPPEE-TTS---------EEEEEEEEEGGGS-HHHHHHHHH-HHHHHHHHSTTHHHHEEEEEEEEEEETTEE--STT-SEEEEEEEEEGGGHHHHHTTTTGGGEEEEEE-TTSSBPTT-EEEE-S---HHHHHHHHHH-TTEEEEEE-SS-EEEEE-HHHHHHHHHHH-TT---TT---S----EEEEEES--TT--HHHHHHHHHHTT--EEEEEEEETTEEEEEE-TT---S-SEEEETTEEEEEEE-----------SEEES-HHHHHHHHHHHHHT----S--------------------SSHHHHHHHHHHHHHHHHHHHHHHHHHHHHHHHHHHHHHHHHHHHHHHHHHHHHHHHHHHHHHHHHHHHHTTSTTHHHHHHHHHHHHHHHHHHHHHHT-----------------

Radius of gyration: 42.46 Å; chains: 1; bounding box: 104×131×91 Å

Sequence (836 aa):
MEPPCAWDHLVAGLKSWVPATRWSNRTALFFMPFQVEGGAVSAHVVDASFPIQLGCDKERRQPKVMDTRLQLLGINDMQFQSEVVYAIVGCQPPVLHGDTWVVLMPRIGSAGGLVKLVGHQGHARILSTGGFIDSHRDQPFIKDAASISGVYDITGRFHVLPRPVAAMSIRAWLEQHGQALSRHMWMTVNGSRGSFDEVIQAGESIIVRLRARLLGGGGKSPDFQKLCKHLVQKGVPESAATQRANQIQEAIGEAAIQAAYASLDPWKHLKESAGKKVRLVLPEELRAKSSATKKTSEAKDPWAETDPWSEAIANKQANVEDIQLVPDFFVDGHHQPLPLLKSLTSGAKGVVLASVKDVEVFAQLNGASSDDELAAITLGLIPPKTGKVEPIAITLPVIHGSDKLLVKGFLINLGLQPAMTNNAMPQFMAESHDMSVLTVEARKEYINEQDWRQVIDNPIRYVRSAIKGFQSAVVGSWSRKFFNDRKPASAEDATSFHCFVRVDSESVEPLLAQSGQGGIFMVPKDECGAASGKFRILWLDTICLERASAMQRANAESCGLTRGKTSIGLRVRPQDYQKVRRRLEPSWDPENIMVDVSVERRWTLAPIPHETSKKSVQLLLNSMHWRATPIKQTGSCAWLVGSEASAEPPADTVQFGDHLVLISEIKNRKPVQQEDAVVAGPKSLRKALGRQLAAGDCVSLCSTVSSLPSGSAPSTVGPTRLLVGELKTEVDDKLEAMRNDFRQAMSELTNQLQASESIASSRAAEIELRQQSQEERLGSVEQSVQSLADKVVTKVDLSTALQAAMEQQTRDLRSLLAKRSPDCTPSSDPKMQKTG

Foldseek 3Di:
DQFQFWDDPPDPDDDDTD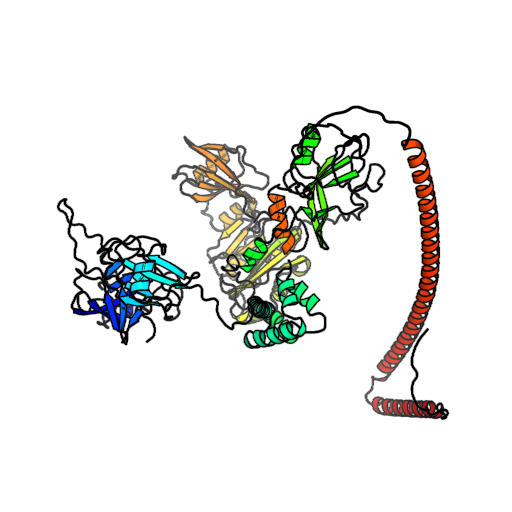RCPDDALATKWKWFFDDDPDQKTKTFGFDPPDPVLQCQDPPDRAHDTDPAIEIEHDHPDDDHDGRWMKMWGRWDGFDDDPRHTYTYADDLDPRTAMFTWDHDHRDTDGPDPDPDDDDDDDDDDDDDDPQWAWEQAQVRDTDTADFAQAWDFLLVRCVVVPHDDDPQKFKAKPNHGDDSRDIDGHPDRIYIYIHGPPPDPDDDDPLLVVQLVVLVVVQDDNVCSNVLSVQLCVQQNPVQSVVLVVDLHSVVSSCVSCPVRGDSDDPVSVVVVVVVCVVDDDPPDPCCVVPVVNVVLLVPFQAPVLKAADWLQKAFPVSHTFDEDDDDDAADTGEYEDALVVQCVCLVPDQQRHQYWYKYKYFFDDARPNDPWDWAWDWGWIDRPHWIFIFIITITTSHPTYMDGNPPPDDDDDDDFAKWKKKKKAFQVQADPVLLVVCLVPVVVSVPVFFPCPVVFFPDKDDWFFDDQPHTDRSVNGRMIIIMTMGGPVCQLSRLLSALTNRMHMFIADPLRHGFLQKDWAWDPDPDSVVVVVLSVVDPQFSHWHDDSRTIITIGGQQCVVVSVCVVPVPDDCLLFRSSFRFHWKKKKPQAALPQDQNNVRVQCVVQVFQKGWDDAPDSRMTMIGHDPPGDRPDQWDDDPPDIIGIGTPDPDDVPVPPQSTPDIDPSCSSSVSVCSHVSDDDDPDDDDDDDDDDDDDDDDDDDDDPPVVVVVVVVVVVVVVVVVVVVVVVVVVVVVVVVVVVVVVVVVVVVVVVVVVVVVVVVVVVVVVVVVVVVPDPVCPVVVVVVVVVVVVVVVVVVVVVDDDDDDDDDDDDDDDDD